Protein AF-A0AAF0JCG8-F1 (afdb_monomer_lite)

InterPro domains:
  IPR024420 TRAPP III complex, Trs85 [PF12739] (1-286)
  IPR024420 TRAPP III complex, Trs85 [PTHR12975] (1-771)

Radius of gyration: 55.93 Å; chains: 1; bounding box: 118×108×139 Å

Secondary structure (DSSP, 8-state):
-EEEETT-SSHHHHHHHHHHHHH-THHHHTTT---------EEEEEETT-TT--HHHHHHHHHHHHHHH-S-EEEEEE---SS--HHHHHHHHHHHTS--TT-------TT----HHHHHHHHHHHHHHIIIIIHHHHHHHHHHHHHHHHHHHHHHHHHHTTTTS-SS----------TT--BTTTTB--TTSHHHHHHHHHHHHHHTT-HHHHHHHHHHHHHHHHHTT-HHHHHHHHHHHHHHHHHSSS--TTHHHHHHHHHHHHHTSTTHHHHHHHHHHHHHHHHHHTT-HHHHHHHHHHHHTT--HHHHHHHHHHHHHHHHTSSS--HHHHHHHHHHHHHHHHHTT-HHHHHHHHHHHHHHHHHTT-HHHHHHHHHHHHHHHHHTT-HHHHHHHHHHHTTT----HHHHHHHHHHHHHHHHHS-TT--B--SS-SEEEEEEEEE-S--HHHHHHHHHTT-GGGTSS-SEEEETTSPEEEEEEEE--SSS-EEEEEEEEEEEETTS-B-TTSEEE-----EEEPTT-EEEEEEEEEE-S-EEEEEEEEEEEETTTEEEEEE-----PEE-SSHHHHHS-EE----TTEEEEES----EEEEESS---EEETTBEEEEEEEEEE-SSS-EEEEEEEEESTTEEES----EESSS-EEEPS-----SEEEEEEEE-TT-EEEEEEEEE--SSS-EEEEEEEEEE-TTS-EEEEEEEEEEEEE--EEEEEEEEE-SSSEEEEEEEEEE-SSS-EEEEEEEEEESSEEEE-----SEE-TT-EEEEEEEEEE---PPP-HHHHHHHHHTTTTT-------PPPEEEEEEEEEET---EEHHHHHHHHHHHHHHHHHHHTTTS-HHHHHHHS-SS-TTEEEEEEEEEETTS-EEEEEEEEEE-S-----HHHHHHHHHHHHS---TT-SSHHHHHHHHHHHHHHHTSTTT---------TTSSSSSSSSS--

Sequence (969 aa):
MLAVSGNHVDPMNAFAQLYETSCSRNVLERINCSNTDILRMYLVVHDEANPNSDRSRSEALLDEVRKTYGLQCALLAINSAQQTDATLLSILRSEWNKPDLREAPISEPDTCLLSSTDRANIELFLREFVVKSLVPFLEKNLQHLNEQTGTARRGLTGRLLGAGRKWFSNKPQPEQVSSSGYDRQRNSYPAQSLVTQTRRLADLAFHLRDYRLAAEMYEIVRRDYEQDQATVYYASATEMLCLTRSLSTNKDTHLFDLYTSACDNYLLAPTGRLYALRLTFLFSAIQTKLGCAGDVARAFLRAADFTDEILRATVLESAALAFLCMSQPCVRKSAATLLESAEQFDACGQKEFASRCYSLAGPYFERKAWPAIRDYVLLKLARHAQNSGQSEEALAYVVQLFYNSNRGESQDREVIKLLLEQYKYSDTTRCIELPSPIWKSERSQIINSRTPAWDNFLEKNDLADLRHTSAASISIQDTLTLSLYAENPLHVPISVSGLKLAFREEGGKALGDSMVSHDFATMLLGPREARIVEVSVRIMRCGLYRLAGLEFILEDGIAIEQSLLKPGPRLNMTKAHRTSPHYAVDETLLVQINEDLPRLEIEMIHATSEAFVGEALNLTMRIHNKGAAPARLVEILREPTNCILGSDTKEIGLQDHTLPAQYVPTAKLFYEAEIAQDQSIELEWTLSLLTPVDICVEWLFLYKCPQNRTLTSFAQHRVNVKPLLVGNIAYKPTQQLSYLALMTLENQSDENINIDGISLLSSQWRASTQAGSYKLDNHQSTNYAISIERAATPRDETIPMALAAIGPLLGQSWPAFEPAEITCYASRIHGQGAAMPLASYIASHGLLRAKWVEETYFFLPKSVRQRAFLFVESNEVDFLVAWSLSDGRKGRTLLYGAQIGLRSDHPAELAKLNSITDTPSTSRALYAATVLEKAQLAEQLSASPLANFGDCISVDVDVLINWVIGSAL

Structure (mmCIF, N/CA/C/O backbone):
data_AF-A0AAF0JCG8-F1
#
_entry.id   AF-A0AAF0JCG8-F1
#
loop_
_atom_site.group_PDB
_atom_site.id
_atom_site.type_symbol
_atom_site.label_atom_id
_atom_site.label_alt_id
_atom_site.label_comp_id
_atom_site.label_asym_id
_atom_site.label_entity_id
_atom_site.label_seq_id
_atom_site.pdbx_PDB_ins_code
_atom_site.Cartn_x
_atom_site.Cartn_y
_atom_site.Cartn_z
_atom_site.occupancy
_atom_site.B_iso_or_equiv
_atom_site.auth_seq_id
_atom_site.auth_comp_id
_atom_site.auth_asym_id
_atom_site.auth_atom_id
_atom_site.pdbx_PDB_model_num
ATOM 1 N N . MET A 1 1 ? 50.497 -11.137 -56.795 1.00 84.62 1 MET A N 1
ATOM 2 C CA . MET A 1 1 ? 51.640 -12.073 -56.822 1.00 84.62 1 MET A CA 1
ATOM 3 C C . MET A 1 1 ? 51.544 -12.846 -58.118 1.00 84.62 1 MET A C 1
ATOM 5 O O . MET A 1 1 ? 50.442 -13.255 -58.455 1.00 84.62 1 MET A O 1
ATOM 9 N N . LEU A 1 2 ? 52.639 -12.959 -58.860 1.00 90.31 2 LEU A N 1
ATOM 10 C CA . LEU A 1 2 ? 52.717 -13.690 -60.122 1.00 90.31 2 LEU A CA 1
ATOM 11 C C . LEU A 1 2 ? 53.623 -14.886 -59.846 1.00 90.31 2 LEU A C 1
ATOM 13 O O . LEU A 1 2 ? 54.777 -14.675 -59.489 1.00 90.31 2 LEU A O 1
ATOM 17 N N . ALA A 1 3 ? 53.094 -16.105 -59.904 1.00 91.00 3 ALA A N 1
ATOM 18 C CA . ALA A 1 3 ? 53.827 -17.308 -59.522 1.00 91.00 3 ALA A CA 1
ATOM 19 C C . ALA A 1 3 ? 53.991 -18.238 -60.724 1.00 91.00 3 ALA A C 1
ATOM 21 O O . ALA A 1 3 ? 53.014 -18.518 -61.415 1.00 91.00 3 ALA A O 1
ATOM 22 N N . VAL A 1 4 ? 55.213 -18.711 -60.965 1.00 92.00 4 VAL A N 1
ATOM 23 C CA . VAL A 1 4 ? 55.541 -19.646 -62.052 1.00 92.00 4 VAL A CA 1
ATOM 24 C C . VAL A 1 4 ? 56.417 -20.762 -61.492 1.00 92.00 4 VAL A C 1
ATOM 26 O O . VAL A 1 4 ? 57.310 -20.521 -60.680 1.00 92.00 4 VAL A O 1
ATOM 29 N N . SER A 1 5 ? 56.158 -21.998 -61.918 1.00 89.50 5 SER A N 1
ATOM 30 C CA . SER A 1 5 ? 56.993 -23.145 -61.554 1.00 89.50 5 SER A CA 1
ATOM 31 C C . SER A 1 5 ? 58.381 -23.037 -62.192 1.00 89.50 5 SER A C 1
ATOM 33 O O . SER A 1 5 ? 58.492 -22.752 -63.385 1.00 89.50 5 SER A O 1
ATOM 35 N N . GLY A 1 6 ? 59.438 -23.345 -61.436 1.00 86.50 6 GLY A N 1
ATOM 36 C CA . GLY A 1 6 ? 60.812 -23.418 -61.952 1.00 86.50 6 GLY A CA 1
ATOM 37 C C . GLY A 1 6 ? 61.014 -24.467 -63.057 1.00 86.50 6 GLY A C 1
ATOM 38 O O . GLY A 1 6 ? 61.963 -24.370 -63.833 1.00 86.50 6 GLY A O 1
ATOM 39 N N . ASN A 1 7 ? 60.087 -25.423 -63.179 1.00 86.06 7 ASN A N 1
ATOM 40 C CA . ASN A 1 7 ? 60.086 -26.464 -64.210 1.00 86.06 7 ASN A CA 1
ATOM 41 C C . ASN A 1 7 ? 59.303 -26.091 -65.476 1.00 86.06 7 ASN A C 1
ATOM 43 O O . ASN A 1 7 ? 59.189 -26.917 -66.384 1.00 86.06 7 ASN A O 1
ATOM 47 N N . HIS A 1 8 ? 58.743 -24.881 -65.556 1.00 88.06 8 HIS A N 1
ATOM 48 C CA . HIS A 1 8 ? 58.015 -24.443 -66.743 1.00 88.06 8 HIS A CA 1
ATOM 49 C C . HIS A 1 8 ? 58.930 -24.449 -67.982 1.00 88.06 8 HIS A C 1
ATOM 51 O O . HIS A 1 8 ? 60.113 -24.116 -67.895 1.00 88.06 8 HIS A O 1
ATOM 57 N N . VAL A 1 9 ? 58.388 -24.836 -69.145 1.00 87.19 9 VAL A N 1
ATOM 58 C CA . VAL A 1 9 ? 59.164 -24.958 -70.397 1.00 87.19 9 VAL A CA 1
ATOM 59 C C . VAL A 1 9 ? 59.725 -23.600 -70.833 1.00 87.19 9 VAL A C 1
ATOM 61 O O . VAL A 1 9 ? 60.867 -23.522 -71.274 1.00 87.19 9 VAL A O 1
ATOM 64 N N . ASP A 1 10 ? 58.942 -22.536 -70.638 1.00 90.69 10 ASP A N 1
ATOM 65 C CA . ASP A 1 10 ? 59.312 -21.145 -70.926 1.00 90.69 10 ASP A CA 1
ATOM 66 C C . ASP A 1 10 ? 58.845 -20.222 -69.778 1.00 90.69 10 ASP A C 1
ATOM 68 O O . ASP A 1 10 ? 57.733 -19.683 -69.811 1.00 90.69 10 ASP A O 1
ATOM 72 N N . PRO A 1 11 ? 59.600 -20.138 -68.670 1.00 89.94 11 PRO A N 1
ATOM 73 C CA . PRO A 1 11 ? 59.151 -19.448 -67.461 1.00 89.94 11 PRO A CA 1
ATOM 74 C C . PRO A 1 11 ? 59.097 -17.923 -67.631 1.00 89.94 11 PRO A C 1
ATOM 76 O O . PRO A 1 11 ? 58.240 -17.270 -67.037 1.00 89.94 11 PRO A O 1
ATOM 79 N N . MET A 1 12 ? 59.970 -17.346 -68.462 1.00 90.75 12 MET A N 1
ATOM 80 C CA . MET A 1 12 ? 60.038 -15.896 -68.670 1.00 90.75 12 MET A CA 1
ATOM 81 C C . MET A 1 12 ? 58.836 -15.372 -69.459 1.00 90.75 12 MET A C 1
ATOM 83 O O . MET A 1 12 ? 58.267 -14.344 -69.085 1.00 90.75 12 MET A O 1
ATOM 87 N N . ASN A 1 13 ? 58.395 -16.104 -70.485 1.00 92.56 13 ASN A N 1
ATOM 88 C CA . ASN A 1 13 ? 57.168 -15.791 -71.217 1.00 92.56 13 ASN A CA 1
ATOM 89 C C . ASN A 1 13 ? 55.915 -16.011 -70.353 1.00 92.56 13 ASN A C 1
ATOM 91 O O . ASN A 1 13 ? 54.997 -15.197 -70.384 1.00 92.56 13 ASN A O 1
ATOM 95 N N . ALA A 1 14 ? 55.897 -17.042 -69.500 1.00 91.06 14 ALA A N 1
ATOM 96 C CA . ALA A 1 14 ? 54.809 -17.236 -68.538 1.00 91.06 14 ALA A CA 1
ATOM 97 C C . ALA A 1 14 ? 54.686 -16.053 -67.559 1.00 91.06 14 ALA A C 1
ATOM 99 O O . ALA A 1 14 ? 53.585 -15.550 -67.327 1.00 91.06 14 ALA A O 1
ATOM 100 N N . PHE A 1 15 ? 55.807 -15.545 -67.032 1.00 92.62 15 PHE A N 1
ATOM 101 C CA . PHE A 1 15 ? 55.797 -14.319 -66.229 1.00 92.62 15 PHE A CA 1
ATOM 102 C C . PHE A 1 15 ? 55.319 -13.097 -67.026 1.00 92.62 15 PHE A C 1
ATOM 104 O O . PHE A 1 15 ? 54.568 -12.290 -66.475 1.00 92.62 15 PHE A O 1
ATOM 111 N N . ALA A 1 16 ? 55.691 -12.972 -68.305 1.00 89.69 16 ALA A N 1
ATOM 112 C CA . ALA A 1 16 ? 55.229 -11.886 -69.171 1.00 89.69 16 ALA A CA 1
ATOM 113 C C . ALA A 1 16 ? 53.705 -11.938 -69.400 1.00 89.69 16 ALA A C 1
ATOM 115 O O . ALA A 1 16 ? 53.021 -10.931 -69.221 1.00 89.69 16 ALA A O 1
ATOM 116 N N . GLN A 1 17 ? 53.143 -13.117 -69.675 1.00 88.62 17 GLN A N 1
ATOM 117 C CA . GLN A 1 17 ? 51.694 -13.312 -69.831 1.00 88.62 17 GLN A CA 1
ATOM 118 C C . GLN A 1 17 ? 50.925 -13.008 -68.537 1.00 88.62 17 GLN A C 1
ATOM 120 O O . GLN A 1 17 ? 49.883 -12.344 -68.553 1.00 88.62 17 GLN A O 1
ATOM 125 N N . LEU A 1 18 ? 51.449 -13.450 -67.388 1.00 87.00 18 LEU A N 1
ATOM 126 C CA . LEU A 1 18 ? 50.875 -13.125 -66.080 1.00 87.00 18 LEU A CA 1
ATOM 127 C C . LEU A 1 18 ? 50.944 -11.619 -65.790 1.00 87.00 18 LEU A C 1
ATOM 129 O O . LEU A 1 18 ? 50.001 -11.053 -65.231 1.00 87.00 18 LEU A O 1
ATOM 133 N N . TYR A 1 19 ? 52.027 -10.951 -66.194 1.00 86.12 19 TYR A N 1
ATOM 134 C CA . TYR A 1 19 ? 52.155 -9.501 -66.093 1.00 86.12 19 TYR A CA 1
ATOM 135 C C . TYR A 1 19 ? 51.105 -8.783 -66.951 1.00 86.12 19 TYR A C 1
ATOM 137 O O . TYR A 1 19 ? 50.384 -7.934 -66.426 1.00 86.12 19 TYR A O 1
ATOM 145 N N . GLU A 1 20 ? 50.943 -9.155 -68.221 1.00 84.31 20 GLU A N 1
ATOM 146 C CA . GLU A 1 20 ? 49.931 -8.584 -69.124 1.00 84.31 20 GLU A CA 1
ATOM 147 C C . GLU A 1 20 ? 48.503 -8.796 -68.608 1.00 84.31 20 GLU A C 1
ATOM 149 O O . GLU A 1 20 ? 47.684 -7.870 -68.600 1.00 84.31 20 GLU A O 1
ATOM 154 N N . THR A 1 21 ? 48.218 -9.984 -68.074 1.00 79.50 21 THR A N 1
ATOM 155 C CA . THR A 1 21 ? 46.930 -10.290 -67.438 1.00 79.50 21 THR A CA 1
ATOM 156 C C . THR A 1 21 ? 46.706 -9.405 -66.209 1.00 79.50 21 THR A C 1
ATOM 158 O O . THR A 1 21 ? 45.628 -8.840 -66.041 1.00 79.50 21 THR A O 1
ATOM 161 N N . SER A 1 22 ? 47.741 -9.188 -65.387 1.00 75.19 22 SER A N 1
ATOM 162 C CA . SER A 1 22 ? 47.672 -8.278 -64.231 1.00 75.19 22 SER A CA 1
ATOM 163 C C . SER A 1 22 ? 47.480 -6.803 -64.613 1.00 75.19 22 SER A C 1
ATOM 165 O O . SER A 1 22 ? 47.043 -6.000 -63.791 1.00 75.19 22 SER A O 1
ATOM 167 N N . CYS A 1 23 ? 47.827 -6.436 -65.849 1.00 71.00 23 CYS A N 1
ATOM 168 C CA . CYS A 1 23 ? 47.652 -5.101 -66.418 1.00 71.00 23 CYS A CA 1
ATOM 169 C C . CYS A 1 23 ? 46.311 -4.936 -67.159 1.00 71.00 23 CYS A C 1
ATOM 171 O O . CYS A 1 23 ? 45.946 -3.812 -67.511 1.00 71.00 23 CYS A O 1
ATOM 173 N N . SER A 1 24 ? 45.580 -6.027 -67.411 1.00 63.47 24 SER A N 1
ATOM 174 C CA . SER A 1 24 ? 44.350 -6.019 -68.208 1.00 63.47 24 SER A CA 1
ATOM 175 C C . SER A 1 24 ? 43.187 -5.330 -67.478 1.00 63.47 24 SER A C 1
ATOM 177 O O . SER A 1 24 ? 42.874 -5.629 -66.326 1.00 63.47 24 SER A O 1
ATOM 179 N N . ARG A 1 25 ? 42.517 -4.398 -68.176 1.00 53.06 25 ARG A N 1
ATOM 180 C CA . ARG A 1 25 ? 41.525 -3.449 -67.621 1.00 53.06 25 ARG A CA 1
ATOM 181 C C . ARG A 1 25 ? 40.260 -4.087 -67.020 1.00 53.06 25 ARG A C 1
ATOM 183 O O . ARG A 1 25 ? 39.688 -3.509 -66.100 1.00 53.06 25 ARG A O 1
ATOM 190 N N . ASN A 1 26 ? 39.864 -5.286 -67.454 1.00 52.28 26 ASN A N 1
ATOM 191 C CA . ASN A 1 26 ? 38.589 -5.917 -67.066 1.00 52.28 26 ASN A CA 1
ATOM 192 C C . ASN A 1 26 ? 38.453 -6.245 -65.563 1.00 52.28 26 ASN A C 1
ATOM 194 O O . ASN A 1 26 ? 37.343 -6.236 -65.035 1.00 52.28 26 ASN A O 1
ATOM 198 N N . VAL A 1 27 ? 39.553 -6.528 -64.854 1.00 49.69 27 VAL A N 1
ATOM 199 C CA . VAL A 1 27 ? 39.510 -6.880 -63.416 1.00 49.69 27 VAL A CA 1
ATOM 200 C C . VAL A 1 27 ? 39.351 -5.635 -62.531 1.00 49.69 27 VAL A C 1
ATOM 202 O O . VAL A 1 27 ? 38.716 -5.693 -61.480 1.00 49.69 27 VAL A O 1
ATOM 205 N N . LEU A 1 28 ? 39.890 -4.492 -62.966 1.00 49.78 28 LEU A N 1
ATOM 206 C CA . LEU A 1 28 ? 39.930 -3.242 -62.197 1.00 49.78 28 LEU A CA 1
ATOM 207 C C . LEU A 1 28 ? 38.803 -2.260 -62.575 1.00 49.78 28 LEU A C 1
ATOM 209 O O . LEU A 1 28 ? 38.430 -1.421 -61.753 1.00 49.78 28 LEU A O 1
ATOM 213 N N . GLU A 1 29 ? 38.208 -2.392 -63.770 1.00 47.06 29 GLU A N 1
ATOM 214 C CA . GLU A 1 29 ? 37.020 -1.629 -64.193 1.00 47.06 29 GLU A CA 1
ATOM 215 C C . GLU A 1 29 ? 35.788 -1.915 -63.326 1.00 47.06 29 GLU A C 1
ATOM 217 O O . GLU A 1 29 ? 35.037 -0.991 -63.025 1.00 47.06 29 GLU A O 1
ATOM 222 N N . ARG A 1 30 ? 35.622 -3.146 -62.815 1.00 46.59 30 ARG A N 1
ATOM 223 C CA . ARG A 1 30 ? 34.538 -3.477 -61.866 1.00 46.59 30 ARG A CA 1
ATOM 224 C C . ARG A 1 30 ? 34.586 -2.648 -60.570 1.00 46.59 30 ARG A C 1
ATOM 226 O O . ARG A 1 30 ? 33.592 -2.598 -59.855 1.00 46.59 30 ARG A O 1
ATOM 233 N N . ILE A 1 31 ? 35.722 -2.009 -60.265 1.00 46.91 31 ILE A N 1
ATOM 234 C CA . ILE A 1 31 ? 35.983 -1.286 -59.008 1.00 46.91 31 ILE A CA 1
ATOM 235 C C . ILE A 1 31 ? 36.258 0.216 -59.266 1.00 46.91 31 ILE A C 1
ATOM 237 O O . ILE A 1 31 ? 36.566 0.955 -58.338 1.00 46.91 31 ILE A O 1
ATOM 241 N N . ASN A 1 32 ? 36.138 0.719 -60.507 1.00 50.31 32 ASN A N 1
ATOM 242 C CA . ASN A 1 32 ? 36.470 2.114 -60.873 1.00 50.31 32 ASN A CA 1
ATOM 243 C C . ASN A 1 32 ? 37.879 2.574 -60.416 1.00 50.31 32 ASN A C 1
ATOM 245 O O . ASN A 1 32 ? 38.151 3.768 -60.268 1.00 50.31 32 ASN A O 1
ATOM 249 N N . CYS A 1 33 ? 38.806 1.634 -60.218 1.00 49.66 33 CYS A N 1
ATOM 250 C CA . CYS A 1 33 ? 40.173 1.905 -59.786 1.00 49.66 33 CYS A CA 1
ATOM 251 C C . CYS A 1 33 ? 41.087 1.998 -61.013 1.00 49.66 33 CYS A C 1
ATOM 253 O O . CYS A 1 33 ? 41.521 0.983 -61.547 1.00 49.66 33 CYS A O 1
ATOM 255 N N . SER A 1 34 ? 41.429 3.208 -61.465 1.00 52.50 34 SER A N 1
ATOM 256 C CA . SER A 1 34 ? 42.278 3.396 -62.657 1.00 52.50 34 SER A CA 1
ATOM 257 C C . SER A 1 34 ? 43.788 3.330 -62.384 1.00 52.50 34 SER A C 1
ATOM 259 O O . SER A 1 34 ? 44.570 3.775 -63.227 1.00 52.50 34 SER A O 1
ATOM 261 N N . ASN A 1 35 ? 44.226 2.901 -61.195 1.00 58.34 35 ASN A N 1
ATOM 262 C CA . ASN A 1 35 ? 45.650 2.919 -60.870 1.00 58.34 35 ASN A CA 1
ATOM 263 C C . ASN A 1 35 ? 46.344 1.638 -61.342 1.00 58.34 35 ASN A C 1
ATOM 265 O O . ASN A 1 35 ? 46.088 0.559 -60.817 1.00 58.34 35 ASN A O 1
ATOM 269 N N . THR A 1 36 ? 47.263 1.783 -62.292 1.00 59.44 36 THR A N 1
ATOM 270 C CA . THR A 1 36 ? 48.089 0.692 -62.830 1.00 59.44 36 THR A CA 1
ATOM 271 C C . THR A 1 36 ? 49.320 0.388 -61.968 1.00 59.44 36 THR A C 1
ATOM 273 O O . THR A 1 36 ? 49.993 -0.626 -62.186 1.00 59.44 36 THR A O 1
ATOM 276 N N . ASP A 1 37 ? 49.617 1.255 -60.992 1.00 70.19 37 ASP A N 1
ATOM 277 C CA . ASP A 1 37 ? 50.736 1.099 -60.064 1.00 70.19 37 ASP A CA 1
ATOM 278 C C . ASP A 1 37 ? 50.359 0.148 -58.917 1.00 70.19 37 ASP A C 1
ATOM 280 O O . ASP A 1 37 ? 49.801 0.543 -57.889 1.00 70.19 37 ASP A O 1
ATOM 284 N N . ILE A 1 38 ? 50.591 -1.142 -59.163 1.00 78.12 38 ILE A N 1
ATOM 285 C CA . ILE A 1 38 ? 50.288 -2.269 -58.278 1.00 78.12 38 ILE A CA 1
ATOM 286 C C . ILE A 1 38 ? 51.600 -2.997 -57.979 1.00 78.12 38 ILE A C 1
ATOM 288 O O . ILE A 1 38 ? 52.384 -3.271 -58.892 1.00 78.12 38 ILE A O 1
ATOM 292 N N . LEU A 1 39 ? 51.811 -3.358 -56.711 1.00 86.00 39 LEU A N 1
ATOM 293 C CA . LEU A 1 39 ? 52.961 -4.147 -56.279 1.00 86.00 39 LEU A CA 1
ATOM 294 C C . LEU A 1 39 ? 52.917 -5.557 -56.880 1.00 86.00 39 LEU A C 1
ATOM 296 O O . LEU A 1 39 ? 51.974 -6.319 -56.643 1.00 86.00 39 LEU A O 1
ATOM 300 N N . ARG A 1 40 ? 53.963 -5.931 -57.619 1.00 88.06 40 ARG A N 1
ATOM 301 C CA . ARG A 1 40 ? 54.070 -7.238 -58.274 1.00 88.06 40 ARG A CA 1
ATOM 302 C C . ARG A 1 40 ? 55.246 -8.015 -57.691 1.00 88.06 40 ARG A C 1
ATOM 304 O O . ARG A 1 40 ? 56.394 -7.713 -57.970 1.00 88.06 40 ARG A O 1
ATOM 311 N N . MET A 1 41 ? 54.930 -9.027 -56.885 1.00 91.19 41 MET A N 1
ATOM 312 C CA . MET A 1 41 ? 55.895 -10.025 -56.413 1.00 91.19 41 MET A CA 1
ATOM 313 C C . MET A 1 41 ? 55.952 -11.189 -57.403 1.00 91.19 41 MET A C 1
ATOM 315 O O . MET A 1 41 ? 54.918 -11.832 -57.616 1.00 91.19 41 MET A O 1
ATOM 319 N N . TYR A 1 42 ? 57.132 -11.435 -57.973 1.00 92.94 42 TYR A N 1
ATOM 320 C CA . TYR A 1 42 ? 57.422 -12.545 -58.882 1.00 92.94 42 TYR A CA 1
ATOM 321 C C . TYR A 1 42 ? 57.945 -13.738 -58.082 1.00 92.94 42 TYR A C 1
ATOM 323 O O . TYR A 1 42 ? 59.031 -13.697 -57.509 1.00 92.94 42 TYR A O 1
ATOM 331 N N . LEU A 1 43 ? 57.158 -14.801 -58.013 1.00 94.38 43 LEU A N 1
ATOM 332 C CA . LEU A 1 43 ? 57.466 -15.979 -57.220 1.00 94.38 43 LEU A CA 1
ATOM 333 C C . LEU A 1 43 ? 57.862 -17.130 -58.143 1.00 94.38 43 LEU A C 1
ATOM 335 O O . LEU A 1 43 ? 57.040 -17.623 -58.913 1.00 94.38 43 LEU A O 1
ATOM 339 N N . VAL A 1 44 ? 59.112 -17.569 -58.050 1.00 93.62 44 VAL A N 1
ATOM 340 C CA . VAL A 1 44 ? 59.539 -18.841 -58.631 1.00 93.62 44 VAL A CA 1
ATOM 341 C C . VAL A 1 44 ? 59.205 -19.927 -57.617 1.00 93.62 44 VAL A C 1
ATOM 343 O O . VAL A 1 44 ? 59.644 -19.859 -56.472 1.00 93.62 44 VAL A O 1
ATOM 346 N N . VAL A 1 45 ? 58.405 -20.911 -58.013 1.00 92.62 45 VAL A N 1
ATOM 347 C CA . VAL A 1 45 ? 58.025 -22.028 -57.140 1.00 92.62 45 VAL A CA 1
ATOM 348 C C . VAL A 1 45 ? 58.831 -23.257 -57.535 1.00 92.62 45 VAL A C 1
ATOM 350 O O . VAL A 1 45 ? 58.743 -23.715 -58.677 1.00 92.62 45 VAL A O 1
ATOM 353 N N . HIS A 1 46 ? 59.623 -23.778 -56.604 1.00 91.50 46 HIS A N 1
ATOM 354 C CA . HIS A 1 46 ? 60.386 -25.007 -56.785 1.00 91.50 46 HIS A CA 1
ATOM 355 C C . HIS A 1 46 ? 59.686 -26.158 -56.068 1.00 91.50 46 HIS A C 1
ATOM 357 O O . HIS A 1 46 ? 59.346 -26.047 -54.894 1.00 91.50 46 HIS A O 1
ATOM 363 N N . ASP A 1 47 ? 59.449 -27.240 -56.799 1.00 89.25 47 ASP A N 1
ATOM 364 C CA . ASP A 1 47 ? 58.807 -28.447 -56.292 1.00 89.25 47 ASP A CA 1
ATOM 365 C C . ASP A 1 47 ? 59.888 -29.486 -55.973 1.00 89.25 47 ASP A C 1
ATOM 367 O O . ASP A 1 47 ? 60.456 -30.082 -56.892 1.00 89.25 47 ASP A O 1
ATOM 371 N N . GLU A 1 48 ? 60.189 -29.666 -54.686 1.00 87.62 48 GLU A N 1
ATOM 372 C CA . GLU A 1 48 ? 61.238 -30.573 -54.188 1.00 87.62 48 GLU A CA 1
ATOM 373 C C . GLU A 1 48 ? 60.852 -32.056 -54.368 1.00 87.62 48 GLU A C 1
ATOM 375 O O . GLU A 1 48 ? 61.722 -32.922 -54.430 1.00 87.62 48 GLU A O 1
ATOM 380 N N . ALA A 1 49 ? 59.557 -32.370 -54.508 1.00 82.88 49 ALA A N 1
ATOM 381 C CA . ALA A 1 49 ? 59.086 -33.737 -54.738 1.00 82.88 49 ALA A CA 1
ATOM 382 C C . ALA A 1 49 ? 59.186 -34.175 -56.209 1.00 82.88 49 ALA A C 1
ATOM 384 O O . ALA A 1 49 ? 59.069 -35.366 -56.511 1.00 82.88 49 ALA A O 1
ATOM 385 N N . ASN A 1 50 ? 59.368 -33.235 -57.142 1.00 82.19 50 ASN A N 1
ATOM 386 C CA . ASN A 1 50 ? 59.404 -33.535 -58.567 1.00 82.19 50 ASN A CA 1
ATOM 387 C C . ASN A 1 50 ? 60.815 -33.984 -58.992 1.00 82.19 50 ASN A C 1
ATOM 389 O O . ASN A 1 50 ? 61.724 -33.160 -59.020 1.00 82.19 50 ASN A O 1
ATOM 393 N N . PRO A 1 51 ? 61.020 -35.241 -59.425 1.00 72.56 51 PRO A N 1
ATOM 394 C CA . PRO A 1 51 ? 62.352 -35.757 -59.757 1.00 72.56 51 PRO A CA 1
ATOM 395 C C . PRO A 1 51 ? 62.989 -35.093 -60.989 1.00 72.56 51 PRO A C 1
ATOM 397 O O . PRO A 1 51 ? 64.189 -35.231 -61.204 1.00 72.56 51 PRO A O 1
ATOM 400 N N . ASN A 1 52 ? 62.201 -34.377 -61.801 1.00 75.44 52 ASN A N 1
ATOM 401 C CA . ASN A 1 52 ? 62.684 -33.613 -62.953 1.00 75.44 52 ASN A CA 1
ATOM 402 C C . ASN A 1 52 ? 62.987 -32.140 -62.607 1.00 75.44 52 ASN A C 1
ATOM 404 O O . ASN A 1 52 ? 63.289 -31.361 -63.515 1.00 75.44 52 ASN A O 1
ATOM 408 N N . SER A 1 53 ? 62.853 -31.729 -61.337 1.00 76.94 53 SER A N 1
ATOM 409 C CA . SER A 1 53 ? 63.198 -30.380 -60.886 1.00 76.94 53 SER A CA 1
ATOM 410 C C . SER A 1 53 ? 64.679 -30.276 -60.521 1.00 76.94 53 SER A C 1
ATOM 412 O O . SER A 1 53 ? 65.224 -31.092 -59.786 1.00 76.94 53 SER A O 1
ATOM 414 N N . ASP A 1 54 ? 65.353 -29.257 -61.057 1.00 82.25 54 ASP A N 1
ATOM 415 C CA . ASP A 1 54 ? 66.708 -28.889 -60.639 1.00 82.25 54 ASP A CA 1
ATOM 416 C C . ASP A 1 54 ? 66.640 -27.560 -59.886 1.00 82.25 54 ASP A C 1
ATOM 418 O O . ASP A 1 54 ? 66.186 -26.528 -60.405 1.00 82.25 54 ASP A O 1
ATOM 422 N N . ARG A 1 55 ? 67.085 -27.589 -58.631 1.00 86.19 55 ARG A N 1
ATOM 423 C CA . ARG A 1 55 ? 67.137 -26.413 -57.767 1.00 86.19 55 ARG A CA 1
ATOM 424 C C . ARG A 1 55 ? 68.084 -25.350 -58.316 1.00 86.19 55 ARG A C 1
ATOM 426 O O . ARG A 1 55 ? 67.725 -24.175 -58.322 1.00 86.19 55 ARG A O 1
ATOM 433 N N . SER A 1 56 ? 69.217 -25.756 -58.886 1.00 86.38 56 SER A N 1
ATOM 434 C CA . SER A 1 56 ? 70.210 -24.856 -59.491 1.00 86.38 56 SER A CA 1
ATOM 435 C C . SER A 1 56 ? 69.611 -24.088 -60.672 1.00 86.38 56 SER A C 1
ATOM 437 O O . SER A 1 56 ? 69.851 -22.893 -60.845 1.00 86.38 56 SER A O 1
ATOM 439 N N . ARG A 1 57 ? 68.754 -24.753 -61.462 1.00 87.88 57 ARG A N 1
ATOM 440 C CA . ARG A 1 57 ? 67.990 -24.127 -62.552 1.00 87.88 57 ARG A CA 1
ATOM 441 C C . ARG A 1 57 ? 66.964 -23.121 -62.028 1.00 87.88 57 ARG A C 1
ATOM 443 O O . ARG A 1 57 ? 66.786 -22.068 -62.633 1.00 87.88 57 ARG A O 1
ATOM 450 N N . SER A 1 58 ? 66.304 -23.426 -60.913 1.00 90.75 58 SER A N 1
ATOM 451 C CA . SER A 1 58 ? 65.323 -22.527 -60.287 1.00 90.75 58 SER A CA 1
ATOM 452 C C . SER A 1 58 ? 65.992 -21.289 -59.668 1.00 90.75 58 SER A C 1
ATOM 454 O O . SER A 1 58 ? 65.446 -20.190 -59.745 1.00 90.75 58 SER A O 1
ATOM 456 N N . GLU A 1 59 ? 67.198 -21.445 -59.115 1.00 91.06 59 GLU A N 1
ATOM 457 C CA . GLU A 1 59 ? 68.042 -20.348 -58.624 1.00 91.06 59 GLU A CA 1
ATOM 458 C C . GLU A 1 59 ? 68.568 -19.476 -59.779 1.00 91.06 59 GLU A C 1
ATOM 460 O O . GLU A 1 59 ? 68.466 -18.251 -59.718 1.00 91.06 59 GLU A O 1
ATOM 465 N N . ALA A 1 60 ? 69.023 -20.086 -60.880 1.00 91.12 60 ALA A N 1
ATOM 466 C CA . ALA A 1 60 ? 69.420 -19.357 -62.087 1.00 91.12 60 ALA A CA 1
ATOM 467 C C . ALA A 1 60 ? 68.245 -18.583 -62.714 1.00 91.12 60 ALA A C 1
ATOM 469 O O . ALA A 1 60 ? 68.403 -17.426 -63.109 1.00 91.12 60 ALA A O 1
ATOM 470 N N . LEU A 1 61 ? 67.052 -19.190 -62.749 1.00 91.50 61 LEU A N 1
ATOM 471 C CA . LEU A 1 61 ? 65.824 -18.528 -63.187 1.00 91.50 61 LEU A CA 1
ATOM 472 C C . LEU A 1 61 ? 65.463 -17.354 -62.270 1.00 91.50 61 LEU A C 1
ATOM 474 O O . LEU A 1 61 ? 65.068 -16.302 -62.763 1.00 91.50 61 LEU A O 1
ATOM 478 N N . LEU A 1 62 ? 65.612 -17.497 -60.949 1.00 93.06 62 LEU A N 1
ATOM 479 C CA . LEU A 1 62 ? 65.393 -16.387 -60.023 1.00 93.06 62 LEU A CA 1
ATOM 480 C C . LEU A 1 62 ? 66.328 -15.214 -60.336 1.00 93.06 62 LEU A C 1
ATOM 482 O O . LEU A 1 62 ? 65.876 -14.072 -60.338 1.00 93.06 62 LEU A O 1
ATOM 486 N N . ASP A 1 63 ? 67.606 -15.471 -60.618 1.00 92.75 63 ASP A N 1
ATOM 487 C CA . ASP A 1 63 ? 68.555 -14.416 -60.981 1.00 92.75 63 ASP A CA 1
ATOM 488 C C . ASP A 1 63 ? 68.214 -13.752 -62.324 1.00 92.75 63 ASP A C 1
ATOM 490 O O . ASP A 1 63 ? 68.401 -12.542 -62.480 1.00 92.75 63 ASP A O 1
ATOM 494 N N . GLU A 1 64 ? 67.670 -14.502 -63.283 1.00 92.69 64 GLU A N 1
ATOM 495 C CA . GLU A 1 64 ? 67.156 -13.957 -64.544 1.00 92.69 64 GLU A CA 1
ATOM 496 C C . GLU A 1 64 ? 65.902 -13.092 -64.329 1.00 92.69 64 GLU A C 1
ATOM 498 O O . GLU A 1 64 ? 65.841 -11.950 -64.794 1.00 92.69 64 GLU A O 1
ATOM 503 N N . VAL A 1 65 ? 64.934 -13.581 -63.548 1.00 92.06 65 VAL A N 1
ATOM 504 C CA . VAL A 1 65 ? 63.733 -12.833 -63.143 1.00 92.06 65 VAL A CA 1
ATOM 505 C C . VAL A 1 65 ? 64.129 -11.564 -62.390 1.00 92.06 65 VAL A C 1
ATOM 507 O O . VAL A 1 65 ? 63.574 -10.498 -62.649 1.00 92.06 65 VAL A O 1
ATOM 510 N N . ARG A 1 66 ? 65.132 -11.642 -61.509 1.00 92.56 66 ARG A N 1
ATOM 511 C CA . ARG A 1 66 ? 65.655 -10.502 -60.750 1.00 92.56 66 ARG A CA 1
ATOM 512 C C . ARG A 1 66 ? 66.268 -9.436 -61.652 1.00 92.56 66 ARG A C 1
ATOM 514 O O . ARG A 1 66 ? 66.070 -8.248 -61.401 1.00 92.56 66 ARG A O 1
ATOM 521 N N . LYS A 1 67 ? 66.995 -9.840 -62.699 1.00 91.94 67 LYS A N 1
ATOM 522 C CA . LYS A 1 67 ? 67.572 -8.917 -63.692 1.00 91.94 67 LYS A CA 1
ATOM 523 C C . LYS A 1 67 ? 66.493 -8.248 -64.543 1.00 91.94 67 LYS A C 1
ATOM 525 O O . LYS A 1 67 ? 66.603 -7.058 -64.814 1.00 91.94 67 LYS A O 1
ATOM 530 N N . THR A 1 68 ? 65.460 -8.992 -64.931 1.00 91.06 68 THR A N 1
ATOM 531 C CA . THR A 1 68 ? 64.407 -8.506 -65.839 1.00 91.06 68 THR A CA 1
ATOM 532 C C . THR A 1 68 ? 63.337 -7.674 -65.130 1.00 91.06 68 THR A C 1
ATOM 534 O O . THR A 1 68 ? 62.957 -6.611 -65.614 1.00 91.06 68 THR A O 1
ATOM 537 N N . TYR A 1 69 ? 62.850 -8.137 -63.977 1.00 87.38 69 TYR A N 1
ATOM 538 C CA . TYR A 1 69 ? 61.686 -7.573 -63.283 1.00 87.38 69 TYR A CA 1
ATOM 539 C C . TYR A 1 69 ? 62.033 -6.868 -61.961 1.00 87.38 69 TYR A C 1
ATOM 541 O O . TYR A 1 69 ? 61.168 -6.252 -61.335 1.00 87.38 69 TYR A O 1
ATOM 549 N N . GLY A 1 70 ? 63.299 -6.916 -61.544 1.00 86.88 70 GLY A N 1
ATOM 550 C CA . GLY A 1 70 ? 63.809 -6.226 -60.365 1.00 86.88 70 GLY A CA 1
ATOM 551 C C . GLY A 1 70 ? 63.800 -7.066 -59.085 1.00 86.88 70 GLY A C 1
ATOM 552 O O . GLY A 1 70 ? 63.618 -8.281 -59.076 1.00 86.88 70 GLY A O 1
ATOM 553 N N . LEU A 1 71 ? 64.025 -6.391 -57.956 1.00 84.94 71 LEU A N 1
ATOM 554 C CA . LEU A 1 71 ? 64.304 -7.028 -56.660 1.00 84.94 71 LEU A CA 1
ATOM 555 C C . LEU A 1 71 ? 63.084 -7.692 -55.997 1.00 84.94 71 LEU A C 1
ATOM 557 O O . LEU A 1 71 ? 63.242 -8.389 -54.998 1.00 84.94 71 LEU A O 1
ATOM 561 N N . GLN A 1 72 ? 61.876 -7.487 -56.526 1.00 89.12 72 GLN A N 1
ATOM 562 C CA . GLN A 1 72 ? 60.631 -8.046 -55.988 1.00 89.12 72 GLN A CA 1
ATOM 563 C C . GLN A 1 72 ? 60.391 -9.460 -56.515 1.00 89.12 72 GLN A C 1
ATOM 565 O O . GLN A 1 72 ? 59.379 -9.750 -57.156 1.00 89.12 72 GLN A O 1
ATOM 570 N N . CYS A 1 73 ? 61.355 -10.334 -56.254 1.00 92.44 73 CYS A N 1
ATOM 571 C CA . CYS A 1 73 ? 61.295 -11.731 -56.631 1.00 92.44 73 CYS A CA 1
ATOM 572 C C . CYS A 1 73 ? 61.793 -12.636 -55.505 1.00 92.44 73 CYS A C 1
ATOM 574 O O . CYS A 1 73 ? 62.673 -12.260 -54.727 1.00 92.44 73 CYS A O 1
ATOM 576 N N . ALA A 1 74 ? 61.232 -13.838 -55.425 1.00 92.38 74 ALA A N 1
ATOM 577 C CA . ALA A 1 74 ? 61.637 -14.849 -54.460 1.00 92.38 74 ALA A CA 1
ATOM 578 C C . ALA A 1 74 ? 61.537 -16.250 -55.063 1.00 92.38 74 ALA A C 1
ATOM 580 O O . ALA A 1 74 ? 60.725 -16.493 -55.957 1.00 92.38 74 ALA A O 1
ATOM 581 N N . LEU A 1 75 ? 62.352 -17.162 -54.540 1.00 92.69 75 LEU A N 1
ATOM 582 C CA . LEU A 1 75 ? 62.242 -18.594 -54.780 1.00 92.69 75 LEU A CA 1
ATOM 583 C C . LEU A 1 75 ? 61.596 -19.230 -53.550 1.00 92.69 75 LEU A C 1
ATOM 585 O O . LEU A 1 75 ? 62.101 -19.070 -52.440 1.00 92.69 75 LEU A O 1
ATOM 589 N N . LEU A 1 76 ? 60.490 -19.938 -53.750 1.00 93.19 76 LEU A N 1
ATOM 590 C CA . LEU A 1 76 ? 59.803 -20.684 -52.705 1.00 93.19 76 LEU A CA 1
ATOM 591 C C . LEU A 1 76 ? 59.869 -22.173 -53.035 1.00 93.19 76 LEU A C 1
ATOM 593 O O . LEU A 1 76 ? 59.248 -22.624 -53.996 1.00 93.19 76 LEU A O 1
ATOM 597 N N . ALA A 1 77 ? 60.634 -22.912 -52.238 1.00 89.88 77 ALA A N 1
ATOM 598 C CA . ALA A 1 77 ? 60.667 -24.366 -52.290 1.00 89.88 77 ALA A CA 1
ATOM 599 C C . ALA A 1 77 ? 59.492 -24.935 -51.484 1.00 89.88 77 ALA A C 1
ATOM 601 O O . ALA A 1 77 ? 59.269 -24.526 -50.341 1.00 89.88 77 ALA A O 1
ATOM 602 N N . ILE A 1 78 ? 58.741 -25.843 -52.098 1.00 88.75 78 ILE A N 1
ATOM 603 C CA . ILE A 1 78 ? 57.595 -26.538 -51.511 1.00 88.75 78 ILE A CA 1
ATOM 604 C C . ILE A 1 78 ? 57.690 -28.038 -51.806 1.00 88.75 78 ILE A C 1
ATOM 606 O O . ILE A 1 78 ? 58.430 -28.448 -52.698 1.00 88.75 78 ILE A O 1
ATOM 610 N N . ASN A 1 79 ? 56.894 -28.834 -51.091 1.00 88.69 79 ASN A N 1
ATOM 611 C CA . ASN A 1 79 ? 56.802 -30.288 -51.226 1.00 88.69 79 ASN A CA 1
ATOM 612 C C . ASN A 1 79 ? 58.068 -31.053 -50.793 1.00 88.69 79 ASN A C 1
ATOM 614 O O . ASN A 1 79 ? 58.476 -32.007 -51.449 1.00 88.69 79 ASN A O 1
ATOM 618 N N . SER A 1 80 ? 58.707 -30.654 -49.691 1.00 87.38 80 SER A N 1
ATOM 619 C CA . SER A 1 80 ? 59.923 -31.317 -49.192 1.00 87.38 80 SER A CA 1
ATOM 620 C C . SER A 1 80 ? 59.665 -32.550 -48.312 1.00 87.38 80 SER A C 1
ATOM 622 O O . SER A 1 80 ? 60.616 -33.206 -47.879 1.00 87.38 80 SER A O 1
ATOM 624 N N . ALA A 1 81 ? 58.406 -32.885 -48.001 1.00 85.25 81 ALA A N 1
ATOM 625 C CA . ALA A 1 81 ? 58.087 -34.053 -47.183 1.00 85.25 81 ALA A CA 1
ATOM 626 C C . ALA A 1 81 ? 58.178 -35.365 -47.978 1.00 85.25 81 ALA A C 1
ATOM 628 O O . ALA A 1 81 ? 57.798 -35.446 -49.141 1.00 85.25 81 ALA A O 1
ATOM 629 N N . GLN A 1 82 ? 58.608 -36.437 -47.309 1.00 80.38 82 GLN A N 1
ATOM 630 C CA . GLN A 1 82 ? 58.625 -37.786 -47.895 1.00 80.38 82 GLN A CA 1
ATOM 631 C C . GLN A 1 82 ? 57.236 -38.443 -47.920 1.00 80.38 82 GLN A C 1
ATOM 633 O O . GLN A 1 82 ? 56.986 -39.336 -48.726 1.00 80.38 82 GLN A O 1
ATOM 638 N N . GLN A 1 83 ? 56.347 -38.035 -47.011 1.00 80.81 83 GLN A N 1
ATOM 639 C CA . GLN A 1 83 ? 54.972 -38.514 -46.892 1.00 80.81 83 GLN A CA 1
ATOM 640 C C . GLN A 1 83 ? 54.057 -37.348 -46.529 1.00 80.81 83 GLN A C 1
ATOM 642 O O . GLN A 1 83 ? 54.490 -36.345 -45.964 1.00 80.81 83 GLN A O 1
ATOM 647 N N . THR A 1 84 ? 52.780 -37.500 -46.844 1.00 78.75 84 THR A N 1
ATOM 648 C CA . THR A 1 84 ? 51.753 -36.494 -46.612 1.00 78.75 84 THR A CA 1
ATOM 649 C C . THR A 1 84 ? 51.481 -36.280 -45.118 1.00 78.75 84 THR A C 1
ATOM 651 O O . THR A 1 84 ? 51.093 -37.211 -44.413 1.00 78.75 84 THR A O 1
ATOM 654 N N . ASP A 1 85 ? 51.623 -35.043 -44.634 1.00 80.88 85 ASP A N 1
ATOM 655 C CA . ASP A 1 85 ? 51.261 -34.667 -43.262 1.00 80.88 85 ASP A CA 1
ATOM 656 C C . ASP A 1 85 ? 49.756 -34.353 -43.161 1.00 80.88 85 ASP A C 1
ATOM 658 O O . ASP A 1 85 ? 49.262 -33.355 -43.700 1.00 80.88 85 ASP A O 1
ATOM 662 N N . ALA A 1 86 ? 49.017 -35.199 -42.435 1.00 79.50 86 ALA A N 1
ATOM 663 C CA . ALA A 1 86 ? 47.572 -35.068 -42.240 1.00 79.50 86 ALA A CA 1
ATOM 664 C C . ALA A 1 86 ? 47.163 -33.737 -41.580 1.00 79.50 86 ALA A C 1
ATOM 666 O O . ALA A 1 86 ? 46.093 -33.198 -41.875 1.00 79.50 86 ALA A O 1
ATOM 667 N N . THR A 1 87 ? 48.013 -33.176 -40.715 1.00 82.75 87 THR A N 1
ATOM 668 C CA . THR A 1 87 ? 47.734 -31.916 -40.014 1.00 82.75 87 THR A CA 1
ATOM 669 C C . THR A 1 87 ? 47.801 -30.745 -40.986 1.00 82.75 87 THR A C 1
ATOM 671 O O . THR A 1 87 ? 46.879 -29.929 -41.040 1.00 82.75 87 THR A O 1
ATOM 674 N N . LEU A 1 88 ? 48.853 -30.679 -41.805 1.00 80.56 88 LEU A N 1
ATOM 675 C CA . LEU A 1 88 ? 49.024 -29.620 -42.802 1.00 80.56 88 LEU A CA 1
ATOM 676 C C . LEU A 1 88 ? 47.972 -29.706 -43.911 1.00 80.56 88 LEU A C 1
ATOM 678 O O . LEU A 1 88 ? 47.416 -28.677 -44.298 1.00 80.56 88 LEU A O 1
ATOM 682 N N . LEU A 1 89 ? 47.615 -30.918 -44.348 1.00 80.81 89 LEU A N 1
ATOM 683 C CA . LEU A 1 89 ? 46.500 -31.116 -45.275 1.00 80.81 89 LEU A CA 1
ATOM 684 C C . LEU A 1 89 ? 45.166 -30.614 -44.716 1.00 80.81 89 LEU A C 1
ATOM 686 O O . LEU A 1 89 ? 44.387 -30.013 -45.454 1.00 80.81 89 LEU A O 1
ATOM 690 N N . SER A 1 90 ? 44.883 -30.841 -43.429 1.00 81.38 90 SER A N 1
ATOM 691 C CA . SER A 1 90 ? 43.633 -30.372 -42.818 1.00 81.38 90 SER A CA 1
ATOM 692 C C . SER A 1 90 ? 43.537 -28.842 -42.803 1.00 81.38 90 SER A C 1
ATOM 694 O O . SER A 1 90 ? 42.489 -28.285 -43.132 1.00 81.38 90 SER A O 1
ATOM 696 N N . ILE A 1 91 ? 44.653 -28.162 -42.512 1.00 81.06 91 ILE A N 1
ATOM 697 C CA . ILE A 1 91 ? 44.751 -26.699 -42.540 1.00 81.06 91 ILE A CA 1
ATOM 698 C C . ILE A 1 91 ? 44.534 -26.198 -43.970 1.00 81.06 91 ILE A C 1
ATOM 700 O O . ILE A 1 91 ? 43.684 -25.336 -44.188 1.00 81.06 91 ILE A O 1
ATOM 704 N N . LEU A 1 92 ? 45.230 -26.780 -44.951 1.00 77.56 92 LEU A N 1
ATOM 705 C CA . LEU A 1 92 ? 45.067 -26.424 -46.360 1.00 77.56 92 LEU A CA 1
ATOM 706 C C . LEU A 1 92 ? 43.626 -26.610 -46.839 1.00 77.56 92 LEU A C 1
ATOM 708 O O . LEU A 1 92 ? 43.071 -25.689 -47.425 1.00 77.56 92 LEU A O 1
ATOM 712 N N . ARG A 1 93 ? 42.992 -27.752 -46.544 1.00 78.62 93 ARG A N 1
ATOM 713 C CA . ARG A 1 93 ? 41.586 -28.010 -46.897 1.00 78.62 93 ARG A CA 1
ATOM 714 C C . ARG A 1 93 ? 40.641 -26.996 -46.254 1.00 78.62 93 ARG A C 1
ATOM 716 O O . ARG A 1 93 ? 39.713 -26.533 -46.908 1.00 78.62 93 ARG A O 1
ATOM 723 N N . SER A 1 94 ? 40.882 -26.615 -44.998 1.00 81.00 94 SER A N 1
ATOM 724 C CA . SER A 1 94 ? 40.056 -25.613 -44.313 1.00 81.00 94 SER A CA 1
ATOM 725 C C . SER A 1 94 ? 40.128 -24.231 -44.970 1.00 81.00 94 SER A C 1
ATOM 727 O O . SER A 1 94 ? 39.117 -23.538 -45.042 1.00 81.00 94 SER A O 1
ATOM 729 N N . GLU A 1 95 ? 41.296 -23.847 -45.490 1.00 75.25 95 GLU A N 1
ATOM 730 C CA . GLU A 1 95 ? 41.479 -22.597 -46.231 1.00 75.25 95 GLU A CA 1
ATOM 731 C C . GLU A 1 95 ? 40.940 -22.700 -47.665 1.00 75.25 95 GLU A C 1
ATOM 733 O O . GLU A 1 95 ? 40.312 -21.761 -48.146 1.00 75.25 95 GLU A O 1
ATOM 738 N N . TRP A 1 96 ? 41.114 -23.851 -48.322 1.00 73.69 96 TRP A N 1
ATOM 739 C CA . TRP A 1 96 ? 40.642 -24.122 -49.686 1.00 73.69 96 TRP A CA 1
ATOM 740 C C . TRP A 1 96 ? 39.111 -24.164 -49.793 1.00 73.69 96 TRP A C 1
ATOM 742 O O . TRP A 1 96 ? 38.549 -23.795 -50.818 1.00 73.69 96 TRP A O 1
ATOM 752 N N . ASN A 1 97 ? 38.431 -24.568 -48.715 1.00 72.31 97 ASN A N 1
ATOM 753 C CA . ASN A 1 97 ? 36.970 -24.608 -48.631 1.00 72.31 97 ASN A CA 1
ATOM 754 C C . ASN A 1 97 ? 36.330 -23.235 -48.356 1.00 72.31 97 ASN A C 1
ATOM 756 O O . ASN A 1 97 ? 35.101 -23.127 -48.335 1.00 72.31 97 ASN A O 1
ATOM 760 N N . LYS A 1 98 ? 37.121 -22.179 -48.118 1.00 76.38 98 LYS A N 1
ATOM 761 C CA . LYS A 1 98 ? 36.580 -20.819 -47.999 1.00 76.38 98 LYS A CA 1
ATOM 762 C C . LYS A 1 98 ? 36.177 -20.312 -49.390 1.00 76.38 98 LYS A C 1
ATOM 764 O O . LYS A 1 98 ? 36.904 -20.555 -50.349 1.00 76.38 98 LYS A O 1
ATOM 769 N N . PRO A 1 99 ? 35.048 -19.592 -49.527 1.00 63.91 99 PRO A N 1
ATOM 770 C CA . PRO A 1 99 ? 34.614 -19.072 -50.820 1.00 63.91 99 PRO A CA 1
ATOM 771 C C . PRO A 1 99 ? 35.674 -18.125 -51.405 1.00 63.91 99 PRO A C 1
ATOM 773 O O . PRO A 1 99 ? 35.929 -17.053 -50.852 1.00 63.91 99 PRO A O 1
ATOM 776 N N . ASP A 1 100 ? 36.293 -18.519 -52.522 1.00 60.72 100 ASP A N 1
ATOM 777 C CA . ASP A 1 100 ? 37.237 -17.672 -53.250 1.00 60.72 100 ASP A CA 1
ATOM 778 C C . ASP A 1 100 ? 36.469 -16.693 -54.146 1.00 60.72 100 ASP A C 1
ATOM 780 O O . ASP A 1 100 ? 35.905 -17.064 -55.175 1.00 60.72 100 ASP A O 1
ATOM 784 N N . LEU A 1 101 ? 36.486 -15.413 -53.772 1.00 55.94 101 LEU A N 1
ATOM 785 C CA . LEU A 1 101 ? 35.860 -14.314 -54.519 1.00 55.94 101 LEU A CA 1
ATOM 786 C C . LEU A 1 101 ? 36.454 -14.105 -55.929 1.00 55.94 101 LEU A C 1
ATOM 788 O O . LEU A 1 101 ? 35.977 -13.248 -56.671 1.00 55.94 101 LEU A O 1
ATOM 792 N N . ARG A 1 102 ? 37.516 -14.840 -56.286 1.00 57.12 102 ARG A N 1
ATOM 793 C CA . ARG A 1 102 ? 38.210 -14.783 -57.582 1.00 57.12 102 ARG A CA 1
ATOM 794 C C . ARG A 1 102 ? 37.784 -15.886 -58.558 1.00 57.12 102 ARG A C 1
ATOM 796 O O . ARG A 1 102 ? 38.320 -15.909 -59.661 1.00 57.12 102 ARG A O 1
ATOM 803 N N . GLU A 1 103 ? 36.872 -16.782 -58.161 1.00 59.47 103 GLU A N 1
ATOM 804 C CA . GLU A 1 103 ? 36.358 -17.889 -58.995 1.00 59.47 103 GLU A CA 1
ATOM 805 C C . GLU A 1 103 ? 37.470 -18.785 -59.594 1.00 59.47 103 GLU A C 1
ATOM 807 O O . GLU A 1 103 ? 37.377 -19.251 -60.729 1.00 59.47 103 GLU A O 1
ATOM 812 N N . ALA A 1 104 ? 38.560 -19.020 -58.852 1.00 56.34 104 ALA A N 1
ATOM 813 C CA . ALA A 1 104 ? 39.655 -19.867 -59.326 1.00 56.34 104 ALA A CA 1
ATOM 814 C C . ALA A 1 104 ? 39.213 -21.347 -59.448 1.00 56.34 104 ALA A C 1
ATOM 816 O O . ALA A 1 104 ? 38.476 -21.833 -58.586 1.00 56.34 104 ALA A O 1
ATOM 817 N N . PRO A 1 105 ? 39.659 -22.091 -60.483 1.00 56.62 105 PRO A N 1
ATOM 818 C CA . PRO A 1 105 ? 39.305 -23.499 -60.650 1.00 56.62 105 PRO A CA 1
ATOM 819 C C . PRO A 1 105 ? 39.825 -24.347 -59.479 1.00 56.62 105 PRO A C 1
ATOM 821 O O . PRO A 1 105 ? 41.009 -24.320 -59.142 1.00 56.62 105 PRO A O 1
ATOM 824 N N . ILE A 1 106 ? 38.917 -25.109 -58.867 1.00 56.56 106 ILE A N 1
ATOM 825 C CA . ILE A 1 106 ? 39.169 -25.934 -57.682 1.00 56.56 106 ILE A CA 1
ATOM 826 C C . ILE A 1 106 ? 39.736 -27.284 -58.143 1.00 56.56 106 ILE A C 1
ATOM 828 O O . ILE A 1 106 ? 38.998 -28.126 -58.646 1.00 56.56 106 ILE A O 1
ATOM 832 N N . SER A 1 107 ? 41.041 -27.499 -57.968 1.00 59.94 107 SER A N 1
ATOM 833 C CA . SER A 1 107 ? 41.633 -28.844 -57.968 1.00 59.94 107 SER A CA 1
ATOM 834 C C . SER A 1 107 ? 41.880 -29.252 -56.519 1.00 59.94 107 SER A C 1
ATOM 836 O O . SER A 1 107 ? 42.439 -28.461 -55.760 1.00 59.94 107 SER A O 1
ATOM 838 N N . GLU A 1 108 ? 41.447 -30.446 -56.114 1.00 60.56 108 GLU A N 1
ATOM 839 C CA . GLU A 1 108 ? 41.617 -30.917 -54.733 1.00 60.56 108 GLU A CA 1
ATOM 840 C C . GLU A 1 108 ? 43.114 -31.041 -54.368 1.00 60.56 108 GLU A C 1
ATOM 842 O O . GLU A 1 108 ? 43.898 -31.551 -55.173 1.00 60.56 108 GLU A O 1
ATOM 847 N N . PRO A 1 109 ? 43.543 -30.593 -53.169 1.00 60.81 109 PRO A N 1
ATOM 848 C CA . PRO A 1 109 ? 44.954 -30.563 -52.761 1.00 60.81 109 PRO A CA 1
ATOM 849 C C . PRO A 1 109 ? 45.505 -31.933 -52.303 1.00 60.81 109 PRO A C 1
ATOM 851 O O . PRO A 1 109 ? 46.489 -31.990 -51.564 1.00 60.81 109 PRO A O 1
ATOM 854 N N . ASP A 1 110 ? 44.888 -33.041 -52.720 1.00 59.41 110 ASP A N 1
ATOM 855 C CA . ASP A 1 110 ? 45.025 -34.375 -52.108 1.00 59.41 110 ASP A CA 1
ATOM 856 C C . ASP A 1 110 ? 46.410 -35.034 -52.247 1.00 59.41 110 ASP A C 1
ATOM 858 O O . ASP A 1 110 ? 46.682 -36.048 -51.606 1.00 59.41 110 ASP A O 1
ATOM 862 N N . THR A 1 111 ? 47.324 -34.437 -53.015 1.00 61.97 111 THR A N 1
ATOM 863 C CA . THR A 1 111 ? 48.679 -34.956 -53.266 1.00 61.97 111 THR A CA 1
ATOM 864 C C . THR A 1 111 ? 49.803 -34.030 -52.782 1.00 61.97 111 THR A C 1
ATOM 866 O O . THR A 1 111 ? 50.939 -34.161 -53.231 1.00 61.97 111 THR A O 1
ATOM 869 N N . CYS A 1 112 ? 49.520 -33.064 -51.902 1.00 69.81 112 CYS A N 1
ATOM 870 C CA . CYS A 1 112 ? 50.517 -32.086 -51.455 1.00 69.81 112 CYS A CA 1
ATOM 871 C C . CYS A 1 112 ? 51.468 -32.668 -50.387 1.00 69.81 112 CYS A C 1
ATOM 873 O O . CYS A 1 112 ? 51.020 -33.185 -49.362 1.00 69.81 112 CYS A O 1
ATOM 875 N N . LEU A 1 113 ? 52.784 -32.570 -50.608 1.00 82.50 113 LEU A N 1
ATOM 876 C CA . LEU A 1 113 ? 53.832 -33.119 -49.729 1.00 82.50 113 LEU A CA 1
ATOM 877 C C . LEU A 1 113 ? 54.494 -32.021 -48.880 1.00 82.50 113 LEU A C 1
ATOM 879 O O . LEU A 1 113 ? 55.716 -31.981 -48.743 1.00 82.50 113 LEU A O 1
ATOM 883 N N . LEU A 1 114 ? 53.708 -31.091 -48.327 1.00 84.94 114 LEU A N 1
ATOM 884 C CA . LEU A 1 114 ? 54.270 -30.033 -47.482 1.00 84.94 114 LEU A CA 1
ATOM 885 C C . LEU A 1 114 ? 54.821 -30.603 -46.179 1.00 84.94 114 LEU A C 1
ATOM 887 O O . LEU A 1 114 ? 54.130 -31.331 -45.467 1.00 84.94 114 LEU A O 1
ATOM 891 N N . SER A 1 115 ? 56.040 -30.200 -45.836 1.00 86.81 115 SER A N 1
ATOM 892 C CA . SER A 1 115 ? 56.630 -30.441 -44.522 1.00 86.81 115 SER A CA 1
ATOM 893 C C . SER A 1 115 ? 56.403 -29.258 -43.572 1.00 86.81 115 SER A C 1
ATOM 895 O O . SER A 1 115 ? 56.061 -28.142 -43.979 1.00 86.81 115 SER A O 1
ATOM 897 N N . SER A 1 116 ? 56.669 -29.458 -42.277 1.00 84.44 116 SER A N 1
ATOM 898 C CA . SER A 1 116 ? 56.743 -28.353 -41.309 1.00 84.44 116 SER A CA 1
ATOM 899 C C . SER A 1 116 ? 57.797 -27.305 -41.696 1.00 84.44 116 SER A C 1
ATOM 901 O O . SER A 1 116 ? 57.634 -26.124 -41.390 1.00 84.44 116 SER A O 1
ATOM 903 N N . THR A 1 117 ? 58.858 -27.725 -42.392 1.00 87.88 117 THR A N 1
ATOM 904 C CA . THR A 1 117 ? 59.898 -26.839 -42.928 1.00 87.88 117 THR A CA 1
ATOM 905 C C . THR A 1 117 ? 59.354 -25.986 -44.072 1.00 87.88 117 THR A C 1
ATOM 907 O O . THR A 1 117 ? 59.612 -24.786 -44.098 1.00 87.88 117 THR A O 1
ATOM 910 N N . ASP A 1 118 ? 58.534 -26.549 -44.965 1.00 88.69 118 ASP A N 1
ATOM 911 C CA . ASP A 1 118 ? 57.883 -25.782 -46.038 1.00 88.69 118 ASP A CA 1
ATOM 912 C C . ASP A 1 118 ? 56.939 -24.729 -45.469 1.00 88.69 118 ASP A C 1
ATOM 914 O O . ASP A 1 118 ? 56.958 -23.578 -45.900 1.00 88.69 118 ASP A O 1
ATOM 918 N N . ARG A 1 119 ? 56.155 -25.088 -44.443 1.00 87.44 119 ARG A N 1
ATOM 919 C CA . ARG A 1 119 ? 55.313 -24.124 -43.726 1.00 87.44 119 ARG A CA 1
ATOM 920 C C . ARG A 1 119 ? 56.145 -22.975 -43.158 1.00 87.44 119 ARG A C 1
ATOM 922 O O . ARG A 1 119 ? 55.789 -21.817 -43.365 1.00 87.44 119 ARG A O 1
ATOM 929 N N . ALA A 1 120 ? 57.248 -23.282 -42.474 1.00 88.56 120 ALA A N 1
ATOM 930 C CA . ALA A 1 120 ? 58.142 -22.260 -41.938 1.00 88.56 120 ALA A CA 1
ATOM 931 C C . ALA A 1 120 ? 58.729 -21.379 -43.057 1.00 88.56 120 ALA A C 1
ATOM 933 O O . ALA A 1 120 ? 58.784 -20.162 -42.908 1.00 88.56 120 ALA A O 1
ATOM 934 N N . ASN A 1 121 ? 59.095 -21.960 -44.202 1.00 89.56 121 ASN A N 1
ATOM 935 C CA . ASN A 1 121 ? 59.596 -21.222 -45.363 1.00 89.56 121 ASN A CA 1
ATOM 936 C C . ASN A 1 121 ? 58.532 -20.305 -45.983 1.00 89.56 121 ASN A C 1
ATOM 938 O O . ASN A 1 121 ? 58.842 -19.170 -46.340 1.00 89.56 121 ASN A O 1
ATOM 942 N N . ILE A 1 122 ? 57.276 -20.754 -46.070 1.00 89.88 122 ILE A N 1
ATOM 943 C CA . ILE A 1 122 ? 56.144 -19.938 -46.531 1.00 89.88 122 ILE A CA 1
ATOM 944 C C . ILE A 1 122 ? 55.898 -18.778 -45.561 1.00 89.88 122 ILE A C 1
ATOM 946 O O . ILE A 1 122 ? 55.763 -17.633 -45.994 1.00 89.88 122 ILE A O 1
ATOM 950 N N . GLU A 1 123 ? 55.873 -19.046 -44.253 1.00 90.06 123 GLU A N 1
ATOM 951 C CA . GLU A 1 123 ? 55.704 -18.018 -43.218 1.00 90.06 123 GLU A CA 1
ATOM 952 C C . GLU A 1 123 ? 56.845 -16.989 -43.259 1.00 90.06 123 GLU A C 1
ATOM 954 O O . GLU A 1 123 ? 56.598 -15.781 -43.202 1.00 90.06 123 GLU A O 1
ATOM 959 N N . LEU A 1 124 ? 58.090 -17.448 -43.426 1.00 92.56 124 LEU A N 1
ATOM 960 C CA . LEU A 1 124 ? 59.257 -16.587 -43.600 1.00 92.56 124 LEU A CA 1
ATOM 961 C C . LEU A 1 124 ? 59.148 -15.748 -44.872 1.00 92.56 124 LEU A C 1
ATOM 963 O O . LEU A 1 124 ? 59.293 -14.531 -44.791 1.00 92.56 124 LEU A O 1
ATOM 967 N N . PHE A 1 125 ? 58.832 -16.352 -46.019 1.00 92.38 125 PHE A N 1
ATOM 968 C CA . PHE A 1 125 ? 58.633 -15.630 -47.276 1.00 92.38 125 PHE A CA 1
ATOM 969 C C . PHE A 1 125 ? 57.556 -14.550 -47.143 1.00 92.38 125 PHE A C 1
ATOM 971 O O . PHE A 1 125 ? 57.786 -13.405 -47.531 1.00 92.38 125 PHE A O 1
ATOM 978 N N . LEU A 1 126 ? 56.398 -14.879 -46.563 1.00 91.94 126 LEU A N 1
ATOM 979 C CA . LEU A 1 126 ? 55.321 -13.914 -46.354 1.00 91.94 126 LEU A CA 1
ATOM 980 C C . LEU A 1 126 ? 55.770 -12.775 -45.440 1.00 91.94 126 LEU A C 1
ATOM 982 O O . LEU A 1 126 ? 55.525 -11.609 -45.751 1.00 91.94 126 LEU A O 1
ATOM 986 N N . ARG A 1 127 ? 56.477 -13.087 -44.348 1.00 92.50 127 ARG A N 1
ATOM 987 C CA . ARG A 1 127 ? 57.045 -12.073 -43.455 1.00 92.50 127 ARG A CA 1
ATOM 988 C C . ARG A 1 127 ? 58.036 -11.176 -44.195 1.00 92.50 127 ARG A C 1
ATOM 990 O O . ARG A 1 127 ? 57.967 -9.957 -44.054 1.00 92.50 127 ARG A O 1
ATOM 997 N N . GLU A 1 128 ? 58.932 -11.749 -44.993 1.00 90.56 128 GLU A N 1
ATOM 998 C CA . GLU A 1 128 ? 59.899 -10.986 -45.780 1.00 90.56 128 GLU A CA 1
ATOM 999 C C . GLU A 1 128 ? 59.224 -10.117 -46.839 1.00 90.56 128 GLU A C 1
ATOM 1001 O O . GLU A 1 128 ? 59.564 -8.943 -46.957 1.00 90.56 128 GLU A O 1
ATOM 1006 N N . PHE A 1 129 ? 58.240 -10.645 -47.566 1.00 91.50 129 PHE A N 1
ATOM 1007 C CA . PHE A 1 129 ? 57.469 -9.887 -48.546 1.00 91.50 129 PHE A CA 1
ATOM 1008 C C . PHE A 1 129 ? 56.749 -8.704 -47.896 1.00 91.50 129 PHE A C 1
ATOM 1010 O O . PHE A 1 129 ? 56.819 -7.581 -48.402 1.00 91.50 129 PHE A O 1
ATOM 1017 N N . VAL A 1 130 ? 56.090 -8.932 -46.757 1.00 91.62 130 VAL A N 1
ATOM 1018 C CA . VAL A 1 130 ? 55.367 -7.878 -46.041 1.00 91.62 130 VAL A CA 1
ATOM 1019 C C . VAL A 1 130 ? 56.326 -6.780 -45.582 1.00 91.62 130 VAL A C 1
ATOM 1021 O O . VAL A 1 130 ? 56.086 -5.608 -45.871 1.00 91.62 130 VAL A O 1
ATOM 1024 N N . VAL A 1 131 ? 57.429 -7.154 -44.926 1.00 90.31 131 VAL A N 1
ATOM 1025 C CA . VAL A 1 131 ? 58.386 -6.206 -44.332 1.00 90.31 131 VAL A CA 1
ATOM 1026 C C . VAL A 1 131 ? 59.231 -5.489 -45.388 1.00 90.31 131 VAL A C 1
ATOM 1028 O O . VAL A 1 131 ? 59.433 -4.284 -45.287 1.00 90.31 131 VAL A O 1
ATOM 1031 N N . LYS A 1 132 ? 59.740 -6.204 -46.398 1.00 88.94 132 LYS A N 1
ATOM 1032 C CA . LYS A 1 132 ? 60.699 -5.658 -47.375 1.00 88.94 132 LYS A CA 1
ATOM 1033 C C . LYS A 1 132 ? 60.033 -5.050 -48.609 1.00 88.94 132 LYS A C 1
ATOM 1035 O O . LYS A 1 132 ? 60.681 -4.288 -49.319 1.00 88.94 132 LYS A O 1
ATOM 1040 N N . SER A 1 133 ? 58.787 -5.412 -48.926 1.00 89.88 133 SER A N 1
ATOM 1041 C CA . SER A 1 133 ? 58.134 -4.988 -50.175 1.00 89.88 133 SER A CA 1
ATOM 1042 C C . SER A 1 133 ? 56.777 -4.330 -49.959 1.00 89.88 133 SER A C 1
ATOM 1044 O O . SER A 1 133 ? 56.591 -3.205 -50.414 1.00 89.88 133 SER A O 1
ATOM 1046 N N . LEU A 1 134 ? 55.836 -4.987 -49.273 1.00 90.12 134 LEU A N 1
ATOM 1047 C CA . LEU A 1 134 ? 54.462 -4.485 -49.166 1.00 90.12 134 LEU A CA 1
ATOM 1048 C C . LEU A 1 134 ? 54.370 -3.204 -48.342 1.00 90.12 134 LEU A C 1
ATOM 1050 O O . LEU A 1 134 ? 53.867 -2.206 -48.850 1.00 90.12 134 LEU A O 1
ATOM 1054 N N . VAL A 1 135 ? 54.862 -3.216 -47.102 1.00 89.75 135 VAL A N 1
ATOM 1055 C CA . VAL A 1 135 ? 54.806 -2.039 -46.224 1.00 89.75 135 VAL A CA 1
ATOM 1056 C C . VAL A 1 135 ? 55.566 -0.854 -46.838 1.00 89.75 135 VAL A C 1
ATOM 1058 O O . VAL A 1 135 ? 54.933 0.187 -47.012 1.00 89.75 135 VAL A O 1
ATOM 1061 N N . PRO A 1 136 ? 56.825 -0.998 -47.312 1.00 90.38 136 PRO A N 1
ATOM 1062 C CA . PRO A 1 136 ? 57.536 0.107 -47.962 1.00 90.38 136 PRO A CA 1
ATOM 1063 C C . PRO A 1 136 ? 56.829 0.650 -49.210 1.00 90.38 136 PRO A C 1
ATOM 1065 O O . PRO A 1 136 ? 56.836 1.854 -49.458 1.00 90.38 136 PRO A O 1
ATOM 1068 N N . PHE A 1 137 ? 56.195 -0.218 -50.009 1.00 89.75 137 PHE A N 1
ATOM 1069 C CA . PHE A 1 137 ? 55.411 0.211 -51.170 1.00 89.75 137 PHE A CA 1
ATOM 1070 C C . PHE A 1 137 ? 54.175 1.017 -50.757 1.00 89.75 137 PHE A C 1
ATOM 1072 O O . PHE A 1 137 ? 53.895 2.056 -51.353 1.00 89.75 137 PHE A O 1
ATOM 1079 N N . LEU A 1 138 ? 53.443 0.566 -49.733 1.00 89.56 138 LEU A N 1
ATOM 1080 C CA . LEU A 1 138 ? 52.274 1.279 -49.218 1.00 89.56 138 LEU A CA 1
ATOM 1081 C C . LEU A 1 138 ? 52.663 2.628 -48.597 1.00 89.56 138 LEU A C 1
ATOM 1083 O O . LEU A 1 138 ? 51.999 3.623 -48.875 1.00 89.56 138 LEU A O 1
ATOM 1087 N N . GLU A 1 139 ? 53.755 2.686 -47.832 1.00 89.12 139 GLU A N 1
ATOM 1088 C CA . GLU A 1 139 ? 54.289 3.923 -47.246 1.00 89.12 139 GLU A CA 1
ATOM 1089 C C . GLU A 1 139 ? 54.725 4.919 -48.323 1.00 89.12 139 GLU A C 1
ATOM 1091 O O . GLU A 1 139 ? 54.316 6.080 -48.289 1.00 89.12 139 GLU A O 1
ATOM 1096 N N . LYS A 1 140 ? 55.486 4.463 -49.327 1.00 89.62 140 LYS A N 1
ATOM 1097 C CA . LYS A 1 140 ? 55.893 5.296 -50.467 1.00 89.62 140 LYS A CA 1
ATOM 1098 C C . LYS A 1 140 ? 54.679 5.836 -51.221 1.00 89.62 140 LYS A C 1
ATOM 1100 O O . LYS A 1 140 ? 54.645 7.013 -51.571 1.00 89.62 140 LYS A O 1
ATOM 1105 N N . ASN A 1 141 ? 53.675 4.994 -51.462 1.00 88.25 141 ASN A N 1
ATOM 1106 C CA . ASN A 1 141 ? 52.449 5.416 -52.133 1.00 88.25 141 ASN A CA 1
ATOM 1107 C C . ASN A 1 141 ? 51.656 6.426 -51.307 1.00 88.25 141 ASN A C 1
ATOM 1109 O O . ASN A 1 141 ? 51.135 7.383 -51.874 1.00 88.25 141 ASN A O 1
ATOM 1113 N N . LEU A 1 142 ? 51.582 6.243 -49.987 1.00 89.44 142 LEU A N 1
ATOM 1114 C CA . LEU A 1 142 ? 50.947 7.198 -49.084 1.00 89.44 142 LEU A CA 1
ATOM 1115 C C . LEU A 1 142 ? 51.680 8.541 -49.109 1.00 89.44 142 LEU A C 1
ATOM 1117 O O . LEU A 1 142 ? 51.033 9.570 -49.278 1.00 89.44 142 LEU A O 1
ATOM 1121 N N . GLN A 1 143 ? 53.012 8.539 -49.009 1.00 88.81 143 GLN A N 1
ATOM 1122 C CA . GLN A 1 143 ? 53.833 9.752 -49.085 1.00 88.81 143 GLN A CA 1
ATOM 1123 C C . GLN A 1 143 ? 53.628 10.478 -50.416 1.00 88.81 143 GLN A C 1
ATOM 1125 O O . GLN A 1 143 ? 53.301 11.662 -50.427 1.00 88.81 143 GLN A O 1
ATOM 1130 N N . HIS A 1 144 ? 53.721 9.754 -51.530 1.00 88.50 144 HIS A N 1
ATOM 1131 C CA . HIS A 1 144 ? 53.536 10.314 -52.863 1.00 88.50 144 HIS A CA 1
ATOM 1132 C C . HIS A 1 144 ? 52.129 10.898 -53.058 1.00 88.50 144 HIS A C 1
ATOM 1134 O O . HIS A 1 144 ? 51.986 12.026 -53.527 1.00 88.50 144 HIS A O 1
ATOM 1140 N N . LEU A 1 145 ? 51.077 10.179 -52.649 1.00 85.50 145 LEU A N 1
ATOM 1141 C CA . LEU A 1 145 ? 49.704 10.691 -52.704 1.00 85.50 145 LEU A CA 1
ATOM 1142 C C . LEU A 1 145 ? 49.517 11.920 -51.803 1.00 85.50 145 LEU A C 1
ATOM 1144 O O . LEU A 1 145 ? 48.843 12.871 -52.201 1.00 85.50 145 LEU A O 1
ATOM 1148 N N . ASN A 1 146 ? 50.122 11.938 -50.615 1.00 88.88 146 ASN A N 1
ATOM 1149 C CA . ASN A 1 146 ? 50.061 13.071 -49.692 1.00 88.88 146 ASN A CA 1
ATOM 1150 C C . ASN A 1 146 ? 50.770 14.314 -50.260 1.00 88.88 146 ASN A C 1
ATOM 1152 O O . ASN A 1 146 ? 50.233 15.419 -50.216 1.00 88.88 146 ASN A O 1
ATOM 1156 N N . GLU A 1 147 ? 51.937 14.146 -50.880 1.00 88.12 147 GLU A N 1
ATOM 1157 C CA . GLU A 1 147 ? 52.657 15.230 -51.556 1.00 88.12 147 GLU A CA 1
ATOM 1158 C C . GLU A 1 147 ? 51.886 15.765 -52.767 1.00 88.12 147 GLU A C 1
ATOM 1160 O O . GLU A 1 147 ? 51.747 16.983 -52.929 1.00 88.12 147 GLU A O 1
ATOM 1165 N N . GLN A 1 148 ? 51.340 14.874 -53.601 1.00 84.38 148 GLN A N 1
ATOM 1166 C CA . GLN A 1 148 ? 50.548 15.247 -54.773 1.00 84.38 148 GLN A CA 1
ATOM 1167 C C . GLN A 1 148 ? 49.281 16.013 -54.384 1.00 84.38 148 GLN A C 1
ATOM 1169 O O . GLN A 1 148 ? 49.018 17.096 -54.913 1.00 84.38 148 GLN A O 1
ATOM 1174 N N . THR A 1 149 ? 48.507 15.482 -53.434 1.00 83.75 149 THR A N 1
ATOM 1175 C CA . THR A 1 149 ? 47.273 16.123 -52.952 1.00 83.75 149 THR A CA 1
ATOM 1176 C C . THR A 1 149 ? 47.574 17.432 -52.223 1.00 83.75 149 THR A C 1
ATOM 1178 O O . THR A 1 149 ? 46.911 18.438 -52.483 1.00 83.75 149 THR A O 1
ATOM 1181 N N . GLY A 1 150 ? 48.618 17.470 -51.391 1.00 79.31 150 GLY A N 1
ATOM 1182 C CA . GLY A 1 150 ? 49.075 18.675 -50.703 1.00 79.31 150 GLY A CA 1
ATOM 1183 C C . GLY A 1 150 ? 49.515 19.781 -51.665 1.00 79.31 150 GLY A C 1
ATOM 1184 O O . GLY A 1 150 ? 49.129 20.938 -51.493 1.00 79.31 150 GLY A O 1
ATOM 1185 N N . THR A 1 151 ? 50.264 19.445 -52.718 1.00 78.69 151 THR A N 1
ATOM 1186 C CA . THR A 1 151 ? 50.714 20.406 -53.742 1.00 78.69 151 THR A CA 1
ATOM 1187 C C . THR A 1 151 ? 49.542 20.928 -54.572 1.00 78.69 151 THR A C 1
ATOM 1189 O O . THR A 1 151 ? 49.398 22.141 -54.747 1.00 78.69 151 THR A O 1
ATOM 1192 N N . ALA A 1 152 ? 48.655 20.036 -55.022 1.00 74.69 152 ALA A N 1
ATOM 1193 C CA . ALA A 1 152 ? 47.465 20.405 -55.784 1.00 74.69 152 ALA A CA 1
ATOM 1194 C C . ALA A 1 152 ? 46.516 21.307 -54.974 1.00 74.69 152 ALA A C 1
ATOM 1196 O O . ALA A 1 152 ? 46.020 22.309 -55.495 1.00 74.69 152 ALA A O 1
ATOM 1197 N N . ARG A 1 153 ? 46.314 21.013 -53.680 1.00 73.62 153 ARG A N 1
ATOM 1198 C CA . ARG A 1 153 ? 45.462 21.821 -52.789 1.00 73.62 153 ARG A CA 1
ATOM 1199 C C . ARG A 1 153 ? 46.102 23.158 -52.398 1.00 73.62 153 ARG A C 1
ATOM 1201 O O . ARG A 1 153 ? 45.386 24.155 -52.360 1.00 73.62 153 ARG A O 1
ATOM 1208 N N . ARG A 1 154 ? 47.430 23.233 -52.208 1.00 67.25 154 ARG A N 1
ATOM 1209 C CA . ARG A 1 154 ? 48.166 24.506 -52.007 1.00 67.25 154 ARG A CA 1
ATOM 1210 C C . ARG A 1 154 ? 48.112 25.426 -53.236 1.00 67.25 154 ARG A C 1
ATOM 1212 O O . ARG A 1 154 ? 48.033 26.642 -53.089 1.00 67.25 154 ARG A O 1
ATOM 1219 N N . GLY A 1 155 ? 48.122 24.866 -54.447 1.00 56.47 155 GLY A N 1
ATOM 1220 C CA . GLY A 1 155 ? 47.965 25.630 -55.693 1.00 56.47 155 GLY A CA 1
ATOM 1221 C C . GLY A 1 155 ? 46.544 26.169 -55.924 1.00 56.47 155 GLY A C 1
ATOM 1222 O O . GLY A 1 155 ? 46.364 27.183 -56.601 1.00 56.47 155 GLY A O 1
ATOM 1223 N N . LEU A 1 156 ? 45.528 25.528 -55.337 1.00 53.75 156 LEU A N 1
ATOM 1224 C CA . LEU A 1 156 ? 44.121 25.934 -55.430 1.00 53.75 156 LEU A CA 1
ATOM 1225 C C . LEU A 1 156 ? 43.734 27.009 -54.405 1.00 53.75 156 LEU A C 1
ATOM 1227 O O . LEU A 1 156 ? 42.980 27.921 -54.750 1.00 53.75 156 LEU A O 1
ATOM 1231 N N . THR A 1 157 ? 44.301 26.994 -53.193 1.00 46.75 157 THR A N 1
ATOM 1232 C CA . THR A 1 157 ? 44.133 28.095 -52.223 1.00 46.75 157 THR A CA 1
ATOM 1233 C C . THR A 1 157 ? 44.680 29.426 -52.752 1.00 46.75 157 THR A C 1
ATOM 1235 O O . THR A 1 157 ? 44.102 30.474 -52.470 1.00 46.75 157 THR A O 1
ATOM 1238 N N . GLY A 1 158 ? 45.695 29.400 -53.625 1.00 46.34 158 GLY A N 1
ATOM 1239 C CA . GLY A 1 158 ? 46.164 30.584 -54.359 1.00 46.34 158 GLY A CA 1
ATOM 1240 C C . GLY A 1 158 ? 45.181 31.129 -55.410 1.00 46.34 158 GLY A C 1
ATOM 1241 O O . GLY A 1 158 ? 45.250 32.305 -55.760 1.00 46.34 158 GLY A O 1
ATOM 1242 N N . ARG A 1 159 ? 44.229 30.316 -55.896 1.00 51.78 159 ARG A N 1
ATOM 1243 C CA . ARG A 1 159 ? 43.193 30.734 -56.864 1.00 51.78 159 ARG A CA 1
ATOM 1244 C C . ARG A 1 159 ? 41.900 31.225 -56.205 1.00 51.78 159 ARG A C 1
ATOM 1246 O O . ARG A 1 159 ? 41.192 32.025 -56.815 1.00 51.78 159 ARG A O 1
ATOM 1253 N N . LEU A 1 160 ? 41.615 30.833 -54.962 1.00 46.66 160 LEU A N 1
ATOM 1254 C CA . LEU A 1 160 ? 40.434 31.305 -54.219 1.00 46.66 160 LEU A CA 1
ATOM 1255 C C . LEU A 1 160 ? 40.567 32.749 -53.706 1.00 46.66 160 LEU A C 1
ATOM 1257 O O . LEU A 1 160 ? 39.561 33.440 -53.575 1.00 46.66 160 LEU A O 1
ATOM 1261 N N . LEU A 1 161 ? 41.789 33.267 -53.543 1.00 47.28 161 LEU A N 1
ATOM 1262 C CA . LEU A 1 161 ? 42.026 34.690 -53.245 1.00 47.28 161 LEU A CA 1
ATOM 1263 C C . LEU A 1 161 ? 41.900 35.609 -54.482 1.00 47.28 161 LEU A C 1
ATOM 1265 O O . LEU A 1 161 ? 41.955 36.830 -54.357 1.00 47.28 161 LEU A O 1
ATOM 1269 N N . GLY A 1 162 ? 41.678 35.045 -55.677 1.00 43.59 162 GLY A N 1
ATOM 1270 C CA . GLY A 1 162 ? 41.403 35.787 -56.916 1.00 43.59 162 GLY A CA 1
ATOM 1271 C C . GLY A 1 162 ? 39.913 35.988 -57.234 1.00 43.59 162 GLY A C 1
ATOM 1272 O O . GLY A 1 162 ? 39.577 36.731 -58.159 1.00 43.59 162 GLY A O 1
ATOM 1273 N N . ALA A 1 163 ? 39.002 35.365 -56.478 1.00 44.62 163 ALA A N 1
ATOM 1274 C CA . ALA A 1 163 ? 37.559 35.395 -56.741 1.00 44.62 163 ALA A CA 1
ATOM 1275 C C . ALA A 1 163 ? 36.837 36.662 -56.225 1.00 44.62 163 ALA A C 1
ATOM 1277 O O . ALA A 1 163 ? 35.620 36.754 -56.326 1.00 44.62 163 ALA A O 1
ATOM 1278 N N . GLY A 1 164 ? 37.571 37.672 -55.743 1.00 47.00 164 GLY A N 1
ATOM 1279 C CA . GLY A 1 164 ? 37.027 38.995 -55.396 1.00 47.00 164 GLY A CA 1
ATOM 1280 C C . GLY A 1 164 ? 36.938 39.990 -56.565 1.00 47.00 164 GLY A C 1
ATOM 1281 O O . GLY A 1 164 ? 36.473 41.108 -56.376 1.00 47.00 164 GLY A O 1
ATOM 1282 N N . ARG A 1 165 ? 37.387 39.631 -57.781 1.00 47.00 165 ARG A N 1
ATOM 1283 C CA . ARG A 1 165 ? 37.435 40.558 -58.939 1.00 47.00 165 ARG A CA 1
ATOM 1284 C C . ARG A 1 165 ? 36.412 40.300 -60.051 1.00 47.00 165 ARG A C 1
ATOM 1286 O O . ARG A 1 165 ? 36.487 40.938 -61.094 1.00 47.00 165 ARG A O 1
ATOM 1293 N N . LYS A 1 166 ? 35.424 39.423 -59.848 1.00 50.62 166 LYS A N 1
ATOM 1294 C CA . LYS A 1 166 ? 34.351 39.170 -60.837 1.00 50.62 166 LYS A CA 1
ATOM 1295 C C . LYS A 1 166 ? 32.962 39.650 -60.389 1.00 50.62 166 LYS A C 1
ATOM 1297 O O . LYS A 1 166 ? 31.968 39.015 -60.705 1.00 50.62 166 LYS A O 1
ATOM 1302 N N . TRP A 1 167 ? 32.892 40.784 -59.690 1.00 52.09 167 TRP A N 1
ATOM 1303 C CA . TRP A 1 167 ? 31.627 41.463 -59.344 1.00 52.09 167 TRP A CA 1
ATOM 1304 C C . TRP A 1 167 ? 31.206 42.562 -60.348 1.00 52.09 167 TRP A C 1
ATOM 1306 O O . TRP A 1 167 ? 30.251 43.284 -60.097 1.00 52.09 167 TRP A O 1
ATOM 1316 N N . PHE A 1 168 ? 31.860 42.674 -61.514 1.00 52.41 168 PHE A N 1
ATOM 1317 C CA . PHE A 1 168 ? 31.484 43.636 -62.565 1.00 52.41 168 PHE A CA 1
ATOM 1318 C C . PHE A 1 168 ? 31.620 43.040 -63.975 1.00 52.41 168 PHE A C 1
ATOM 1320 O O . PHE A 1 168 ? 32.524 43.407 -64.720 1.00 52.41 168 PHE A O 1
ATOM 1327 N N . SER A 1 169 ? 30.761 42.091 -64.361 1.00 38.31 169 SER A N 1
ATOM 1328 C CA . SER A 1 169 ? 30.525 41.799 -65.787 1.00 38.31 169 SER A CA 1
ATOM 1329 C C . SER A 1 169 ? 29.246 40.982 -65.983 1.00 38.31 169 SER A C 1
ATOM 1331 O O . SER A 1 169 ? 29.215 39.785 -65.710 1.00 38.31 169 SER A O 1
ATOM 1333 N N . ASN A 1 170 ? 28.191 41.638 -66.470 1.00 45.28 170 ASN A N 1
ATOM 1334 C CA . ASN A 1 170 ? 26.970 40.997 -66.954 1.00 45.28 170 ASN A CA 1
ATOM 1335 C C . ASN A 1 170 ? 27.197 40.513 -68.396 1.00 45.28 170 ASN A C 1
ATOM 1337 O O . ASN A 1 170 ? 27.075 41.289 -69.343 1.00 45.28 170 ASN A O 1
ATOM 1341 N N . LYS A 1 171 ? 27.504 39.225 -68.569 1.00 38.34 171 LYS A N 1
ATOM 1342 C CA . LYS A 1 171 ? 27.265 38.488 -69.820 1.00 38.34 171 LYS A CA 1
ATOM 1343 C C . LYS A 1 171 ? 26.772 37.077 -69.484 1.00 38.34 171 LYS A C 1
ATOM 1345 O O . LYS A 1 171 ? 27.346 36.455 -68.591 1.00 38.34 171 LYS A O 1
ATOM 1350 N N . PRO A 1 172 ? 25.756 36.551 -70.187 1.00 50.81 172 PRO A N 1
ATOM 1351 C CA . PRO A 1 172 ? 25.331 35.171 -70.012 1.00 50.81 172 PRO A CA 1
ATOM 1352 C C . PRO A 1 172 ? 26.296 34.248 -70.766 1.00 50.81 172 PRO A C 1
ATOM 1354 O O . PRO A 1 172 ? 26.529 34.444 -71.958 1.00 50.81 172 PRO A O 1
ATOM 1357 N N . GLN A 1 173 ? 26.878 33.259 -70.084 1.00 38.19 173 GLN A N 1
ATOM 1358 C CA . GLN A 1 173 ? 27.563 32.129 -70.723 1.00 38.19 173 GLN A CA 1
ATOM 1359 C C . GLN A 1 173 ? 27.726 30.944 -69.743 1.00 38.19 173 GLN A C 1
ATOM 1361 O O . GLN A 1 173 ? 27.509 31.126 -68.546 1.00 38.19 173 GLN A O 1
ATOM 1366 N N . PRO A 1 174 ? 28.018 29.732 -70.249 1.00 43.56 174 PRO A N 1
ATOM 1367 C CA . PRO A 1 174 ? 27.215 28.517 -70.134 1.00 43.56 174 PRO A CA 1
ATOM 1368 C C . PRO A 1 174 ? 27.638 27.616 -68.955 1.00 43.56 174 PRO A C 1
ATOM 1370 O O . PRO A 1 174 ? 28.514 27.980 -68.174 1.00 43.56 174 PRO A O 1
ATOM 1373 N N . GLU A 1 175 ? 26.978 26.457 -68.838 1.00 41.56 175 GLU A N 1
ATOM 1374 C CA . GLU A 1 175 ? 27.157 25.386 -67.841 1.00 41.56 175 GLU A CA 1
ATOM 1375 C C . GLU A 1 175 ? 28.523 25.371 -67.127 1.00 41.56 175 GLU A C 1
ATOM 1377 O O . GLU A 1 175 ? 29.576 25.113 -67.714 1.00 41.56 175 GLU A O 1
ATOM 1382 N N . GLN A 1 176 ? 28.488 25.640 -65.818 1.00 41.38 176 GLN A N 1
ATOM 1383 C CA . GLN A 1 176 ? 29.644 25.547 -64.934 1.00 41.38 176 GLN A CA 1
ATOM 1384 C C . GLN A 1 176 ? 30.097 24.087 -64.806 1.00 41.38 176 GLN A C 1
ATOM 1386 O O . GLN A 1 176 ? 29.468 23.284 -64.120 1.00 41.38 176 GLN A O 1
ATOM 1391 N N . VAL A 1 177 ? 31.235 23.766 -65.419 1.00 44.31 177 VAL A N 1
ATOM 1392 C CA . VAL A 1 177 ? 32.020 22.572 -65.094 1.00 44.31 177 VAL A CA 1
ATOM 1393 C C . VAL A 1 177 ? 32.552 22.741 -63.666 1.00 44.31 177 VAL A C 1
ATOM 1395 O O . VAL A 1 177 ? 33.305 23.677 -63.389 1.00 44.31 177 VAL A O 1
ATOM 1398 N N . SER A 1 178 ? 32.137 21.864 -62.747 1.00 48.72 178 SER A N 1
ATOM 1399 C CA . SER A 1 178 ? 32.615 21.829 -61.357 1.00 48.72 178 SER A CA 1
ATOM 1400 C C . SER A 1 178 ? 34.145 21.745 -61.312 1.00 48.72 178 SER A C 1
ATOM 1402 O O . SER A 1 178 ? 34.733 20.915 -62.009 1.00 48.72 178 SER A O 1
ATOM 1404 N N . SER A 1 179 ? 34.798 22.542 -60.461 1.00 53.50 179 SER A N 1
ATOM 1405 C CA . SER A 1 179 ? 36.263 22.539 -60.278 1.00 53.50 179 SER A CA 1
ATOM 1406 C C . SER A 1 179 ? 36.841 21.201 -59.791 1.00 53.50 179 SER A C 1
ATOM 1408 O O . SER A 1 179 ? 38.052 21.003 -59.844 1.00 53.50 179 SER A O 1
ATOM 1410 N N . SER A 1 180 ? 35.983 20.297 -59.318 1.00 58.19 180 SER A N 1
ATOM 1411 C CA . SER A 1 180 ? 36.269 18.948 -58.817 1.00 58.19 180 SER A CA 1
ATOM 1412 C C . SER A 1 180 ? 36.169 17.844 -59.879 1.00 58.19 180 SER A C 1
ATOM 1414 O O . SER A 1 180 ? 36.636 16.729 -59.645 1.00 58.19 180 SER A O 1
ATOM 1416 N N . GLY A 1 181 ? 35.588 18.145 -61.047 1.00 68.19 181 GLY A N 1
ATOM 1417 C CA . GLY A 1 181 ? 35.362 17.180 -62.124 1.00 68.19 181 GLY A CA 1
ATOM 1418 C C . GLY A 1 181 ? 34.218 16.186 -61.884 1.00 68.19 181 GLY A C 1
ATOM 1419 O O . GLY A 1 181 ? 34.263 15.110 -62.471 1.00 68.19 181 GLY A O 1
ATOM 1420 N N . TYR A 1 182 ? 33.224 16.502 -61.043 1.00 81.88 182 TYR A N 1
ATOM 1421 C CA . TYR A 1 182 ? 32.073 15.623 -60.805 1.00 81.88 182 TYR A CA 1
ATOM 1422 C C . TYR A 1 182 ? 31.178 15.482 -62.046 1.00 81.88 182 TYR A C 1
ATOM 1424 O O . TYR A 1 182 ? 30.648 16.468 -62.561 1.00 81.88 182 TYR A O 1
ATOM 1432 N N . ASP A 1 183 ? 30.969 14.249 -62.510 1.00 80.50 183 ASP A N 1
ATOM 1433 C CA . ASP A 1 183 ? 30.049 13.955 -63.606 1.00 80.50 183 ASP A CA 1
ATOM 1434 C C . ASP A 1 183 ? 28.646 13.688 -63.044 1.00 80.50 183 ASP A C 1
ATOM 1436 O O . ASP A 1 183 ? 28.363 12.610 -62.516 1.00 80.50 183 ASP A O 1
ATOM 1440 N N . ARG A 1 184 ? 27.750 14.674 -63.178 1.00 78.88 184 ARG A N 1
ATOM 1441 C CA . ARG A 1 184 ? 26.351 14.572 -62.728 1.00 78.88 184 ARG A CA 1
ATOM 1442 C C . ARG A 1 184 ? 25.518 13.579 -63.536 1.00 78.88 184 ARG A C 1
ATOM 1444 O O . ARG A 1 184 ? 24.561 13.039 -62.996 1.00 78.88 184 ARG A O 1
ATOM 1451 N N . GLN A 1 185 ? 25.856 13.332 -64.802 1.00 77.94 185 GLN A N 1
ATOM 1452 C CA . GLN A 1 185 ? 25.115 12.380 -65.635 1.00 77.94 185 GLN A CA 1
ATOM 1453 C C . GLN A 1 185 ? 25.458 10.943 -65.252 1.00 77.94 185 GLN A C 1
ATOM 1455 O O . GLN A 1 185 ? 24.587 10.078 -65.225 1.00 77.94 185 GLN A O 1
ATOM 1460 N N . ARG A 1 186 ? 26.730 10.697 -64.922 1.00 74.62 186 ARG A N 1
ATOM 1461 C CA . ARG A 1 186 ? 27.214 9.385 -64.469 1.00 74.62 186 ARG A CA 1
ATOM 1462 C C . ARG A 1 186 ? 27.207 9.217 -62.951 1.00 74.62 186 ARG A C 1
ATOM 1464 O O . ARG A 1 186 ? 27.573 8.146 -62.477 1.00 74.62 186 ARG A O 1
ATOM 1471 N N . ASN A 1 187 ? 26.823 10.257 -62.208 1.00 79.69 187 ASN A N 1
ATOM 1472 C CA . ASN A 1 187 ? 26.845 10.322 -60.745 1.00 79.69 187 ASN A CA 1
ATOM 1473 C C . ASN A 1 187 ? 28.181 9.806 -60.173 1.00 79.69 187 ASN A C 1
ATOM 1475 O O . ASN A 1 187 ? 28.191 8.970 -59.272 1.00 79.69 187 ASN A O 1
ATOM 1479 N N . SER A 1 188 ? 29.308 10.220 -60.771 1.00 82.38 188 SER A N 1
ATOM 1480 C CA . SER A 1 188 ? 30.628 9.649 -60.471 1.00 82.38 188 SER A CA 1
ATOM 1481 C C . SER A 1 188 ? 31.778 10.644 -60.612 1.00 82.38 188 SER A C 1
ATOM 1483 O O . SER A 1 188 ? 31.684 11.645 -61.323 1.00 82.38 188 SER A O 1
ATOM 1485 N N . TYR A 1 189 ? 32.887 10.354 -59.929 1.00 83.88 189 TYR A N 1
ATOM 1486 C CA . TYR A 1 189 ? 34.125 11.120 -60.036 1.00 83.88 189 TYR A CA 1
ATOM 1487 C C . TYR A 1 189 ? 35.138 10.413 -60.947 1.00 83.88 189 TYR A C 1
ATOM 1489 O O . TYR A 1 189 ? 35.369 9.211 -60.789 1.00 83.88 189 TYR A O 1
ATOM 1497 N N . PRO A 1 190 ? 35.830 11.141 -61.842 1.00 82.25 190 PRO A N 1
ATOM 1498 C CA . PRO A 1 190 ? 36.974 10.616 -62.570 1.00 82.25 190 PRO A CA 1
ATOM 1499 C C . PRO A 1 190 ? 38.054 10.119 -61.609 1.00 82.25 190 PRO A C 1
ATOM 1501 O O . PRO A 1 190 ? 38.347 10.749 -60.588 1.00 82.25 190 PRO A O 1
ATOM 1504 N N . ALA A 1 191 ? 38.701 9.011 -61.959 1.00 74.69 191 ALA A N 1
ATOM 1505 C CA . ALA A 1 191 ? 39.657 8.357 -61.073 1.00 74.69 191 ALA A CA 1
ATOM 1506 C C . ALA A 1 191 ? 40.906 9.209 -60.769 1.00 74.69 191 ALA A C 1
ATOM 1508 O O . ALA A 1 191 ? 41.474 9.108 -59.687 1.00 74.69 191 ALA A O 1
ATOM 1509 N N . GLN A 1 192 ? 41.298 10.104 -61.679 1.00 77.12 192 GLN A N 1
ATOM 1510 C CA . GLN A 1 192 ? 42.426 11.031 -61.499 1.00 77.12 192 GLN A CA 1
ATOM 1511 C C . GLN A 1 192 ? 42.015 12.393 -60.910 1.00 77.12 192 GLN A C 1
ATOM 1513 O O . GLN A 1 192 ? 42.846 13.294 -60.815 1.00 77.12 192 GLN A O 1
ATOM 1518 N N . SER A 1 193 ? 40.745 12.578 -60.530 1.00 84.38 193 SER A N 1
ATOM 1519 C CA . SER A 1 193 ? 40.305 13.833 -59.915 1.00 84.38 193 SER A CA 1
ATOM 1520 C C . SER A 1 193 ? 40.975 14.039 -58.552 1.00 84.38 193 SER A C 1
ATOM 1522 O O . SER A 1 193 ? 41.269 13.079 -57.834 1.00 84.38 193 SER A O 1
ATOM 1524 N N . LEU A 1 194 ? 41.187 15.299 -58.162 1.00 85.19 194 LEU A N 1
ATOM 1525 C CA . LEU A 1 194 ? 41.781 15.629 -56.863 1.00 85.19 194 LEU A CA 1
ATOM 1526 C C . LEU A 1 194 ? 40.963 15.055 -55.696 1.00 85.19 194 LEU A C 1
ATOM 1528 O O . LEU A 1 194 ? 41.533 14.592 -54.707 1.00 85.19 194 LEU A O 1
ATOM 1532 N N . VAL A 1 195 ? 39.637 15.057 -55.832 1.00 87.69 195 VAL A N 1
ATOM 1533 C CA . VAL A 1 195 ? 38.693 14.526 -54.844 1.00 87.69 195 VAL A CA 1
ATOM 1534 C C . VAL A 1 195 ? 38.873 13.011 -54.700 1.00 87.69 195 VAL A C 1
ATOM 1536 O O . VAL A 1 195 ? 39.090 12.530 -53.587 1.00 87.69 195 VAL A O 1
ATOM 1539 N N . THR A 1 196 ? 38.928 12.268 -55.813 1.00 86.69 196 THR A N 1
ATOM 1540 C CA . THR A 1 196 ? 39.179 10.816 -55.803 1.00 86.69 196 THR A CA 1
ATOM 1541 C C . THR A 1 196 ? 40.556 10.471 -55.236 1.00 86.69 196 THR A C 1
ATOM 1543 O O . THR A 1 196 ? 40.674 9.554 -54.425 1.00 86.69 196 THR A O 1
ATOM 1546 N N . GLN A 1 197 ? 41.606 11.214 -55.604 1.00 86.50 197 GLN A N 1
ATOM 1547 C CA . GLN A 1 197 ? 42.954 10.984 -55.067 1.00 86.50 197 GLN A CA 1
ATOM 1548 C C . GLN A 1 197 ? 43.034 11.288 -53.563 1.00 86.50 197 GLN A C 1
ATOM 1550 O O . GLN A 1 197 ? 43.692 10.558 -52.825 1.00 86.50 197 GLN A O 1
ATOM 1555 N N . THR A 1 198 ? 42.312 12.306 -53.083 1.00 89.62 198 THR A N 1
ATOM 1556 C CA . THR A 1 198 ? 42.218 12.616 -51.644 1.00 89.62 198 THR A CA 1
ATOM 1557 C C . THR A 1 198 ? 41.462 11.523 -50.892 1.00 89.62 198 THR A C 1
ATOM 1559 O O . THR A 1 198 ? 41.908 11.088 -49.831 1.00 89.62 198 THR A O 1
ATOM 1562 N N . ARG A 1 199 ? 40.353 11.023 -51.455 1.00 91.06 199 ARG A N 1
ATOM 1563 C CA . ARG A 1 199 ? 39.616 9.890 -50.885 1.00 91.06 199 ARG A CA 1
ATOM 1564 C C . ARG A 1 199 ? 40.495 8.646 -50.789 1.00 91.06 199 ARG A C 1
ATOM 1566 O O . ARG A 1 199 ? 40.568 8.032 -49.733 1.00 91.06 199 ARG A O 1
ATOM 1573 N N . ARG A 1 200 ? 41.219 8.329 -51.862 1.00 88.94 200 ARG A N 1
ATOM 1574 C CA . ARG A 1 200 ? 42.149 7.200 -51.918 1.00 88.94 200 ARG A CA 1
ATOM 1575 C C . ARG A 1 200 ? 43.277 7.320 -50.892 1.00 88.94 200 ARG A C 1
ATOM 1577 O O . ARG A 1 200 ? 43.639 6.319 -50.282 1.00 88.94 200 ARG A O 1
ATOM 1584 N N . LEU A 1 201 ? 43.827 8.520 -50.697 1.00 90.94 201 LEU A N 1
ATOM 1585 C CA . LEU A 1 201 ? 44.804 8.782 -49.638 1.00 90.94 201 LEU A CA 1
ATOM 1586 C C . LEU A 1 201 ? 44.203 8.503 -48.253 1.00 90.94 201 LEU A C 1
ATOM 1588 O O . LEU A 1 201 ? 44.849 7.847 -47.440 1.00 90.94 201 LEU A O 1
ATOM 1592 N N . ALA A 1 202 ? 42.966 8.945 -48.006 1.00 93.38 202 ALA A N 1
ATOM 1593 C CA . ALA A 1 202 ? 42.257 8.687 -46.753 1.00 93.38 202 ALA A CA 1
ATOM 1594 C C . ALA A 1 202 ? 42.031 7.184 -46.514 1.00 93.38 202 ALA A C 1
ATOM 1596 O O . ALA A 1 202 ? 42.340 6.678 -45.435 1.00 93.38 202 ALA A O 1
ATOM 1597 N N . ASP A 1 203 ? 41.553 6.462 -47.533 1.00 92.88 203 ASP A N 1
ATOM 1598 C CA . ASP A 1 203 ? 41.340 5.016 -47.466 1.00 92.88 203 ASP A CA 1
ATOM 1599 C C . ASP A 1 203 ? 42.678 4.286 -47.216 1.00 92.88 203 ASP A C 1
ATOM 1601 O O . ASP A 1 203 ? 42.749 3.411 -46.353 1.00 92.88 203 ASP A O 1
ATOM 1605 N N . LEU A 1 204 ? 43.769 4.656 -47.901 1.00 90.81 204 LEU A N 1
ATOM 1606 C CA . LEU A 1 204 ? 45.096 4.056 -47.691 1.00 90.81 204 LEU A CA 1
ATOM 1607 C C . LEU A 1 204 ? 45.640 4.326 -46.279 1.00 90.81 204 LEU A C 1
ATOM 1609 O O . LEU A 1 204 ? 46.126 3.403 -45.626 1.00 90.81 204 LEU A O 1
ATOM 1613 N N . ALA A 1 205 ? 45.521 5.563 -45.792 1.00 92.12 205 ALA A N 1
ATOM 1614 C CA . ALA A 1 205 ? 45.906 5.929 -44.431 1.00 92.12 205 ALA A CA 1
ATOM 1615 C C . ALA A 1 205 ? 45.111 5.129 -43.385 1.00 92.12 205 ALA A C 1
ATOM 1617 O O . ALA A 1 205 ? 45.688 4.625 -42.422 1.00 92.12 205 ALA A O 1
ATOM 1618 N N . PHE A 1 206 ? 43.809 4.923 -43.617 1.00 93.56 206 PHE A N 1
ATOM 1619 C CA . PHE A 1 206 ? 42.960 4.100 -42.757 1.00 93.56 206 PHE A CA 1
ATOM 1620 C C . PHE A 1 206 ? 43.447 2.645 -42.691 1.00 93.56 206 PHE A C 1
ATOM 1622 O O . PHE A 1 206 ? 43.578 2.092 -41.600 1.00 93.56 206 PHE A O 1
ATOM 1629 N N . HIS A 1 207 ? 43.780 2.033 -43.835 1.00 89.75 207 HIS A N 1
ATOM 1630 C CA . HIS A 1 207 ? 44.311 0.662 -43.883 1.00 89.75 207 HIS A CA 1
ATOM 1631 C C . HIS A 1 207 ? 45.666 0.529 -43.172 1.00 89.75 207 HIS A C 1
ATOM 1633 O O . HIS A 1 207 ? 45.928 -0.490 -42.532 1.00 89.75 207 HIS A O 1
ATOM 1639 N N . LEU A 1 208 ? 46.506 1.565 -43.242 1.00 90.44 208 LEU A N 1
ATOM 1640 C CA . LEU A 1 208 ? 47.780 1.646 -42.520 1.00 90.44 208 LEU A CA 1
ATOM 1641 C C . LEU A 1 208 ? 47.621 2.039 -41.041 1.00 90.44 208 LEU A C 1
ATOM 1643 O O . LEU A 1 208 ? 48.616 2.144 -40.328 1.00 90.44 208 LEU A O 1
ATOM 1647 N N . ARG A 1 209 ? 46.380 2.202 -40.560 1.00 91.25 209 ARG A N 1
ATOM 1648 C CA . ARG A 1 209 ? 46.028 2.603 -39.188 1.00 91.25 209 ARG A CA 1
ATOM 1649 C C . ARG A 1 209 ? 46.529 3.994 -38.792 1.00 91.25 209 ARG A C 1
ATOM 1651 O O . ARG A 1 209 ? 46.522 4.329 -37.608 1.00 91.25 209 ARG A O 1
ATOM 1658 N N . ASP A 1 210 ? 46.889 4.834 -39.761 1.00 91.38 210 ASP A N 1
ATOM 1659 C CA . ASP A 1 210 ? 47.071 6.267 -39.538 1.00 91.38 210 ASP A CA 1
ATOM 1660 C C . ASP A 1 210 ? 45.696 6.951 -39.551 1.00 91.38 210 ASP A C 1
ATOM 1662 O O . ASP A 1 210 ? 45.296 7.646 -40.490 1.00 91.38 210 ASP A O 1
ATOM 1666 N N . TYR A 1 211 ? 44.924 6.697 -38.489 1.00 92.62 211 TYR A N 1
ATOM 1667 C CA . TYR A 1 211 ? 43.563 7.217 -38.353 1.00 92.62 211 TYR A CA 1
ATOM 1668 C C . TYR A 1 211 ? 43.522 8.744 -38.278 1.00 92.62 211 TYR A C 1
ATOM 1670 O O . TYR A 1 211 ? 42.498 9.344 -38.602 1.00 92.62 211 TYR A O 1
ATOM 1678 N N . ARG A 1 212 ? 44.628 9.384 -37.880 1.00 91.25 212 ARG A N 1
ATOM 1679 C CA . ARG A 1 212 ? 44.731 10.842 -37.844 1.00 91.25 212 ARG A CA 1
ATOM 1680 C C . ARG A 1 212 ? 44.734 11.405 -39.259 1.00 91.25 212 ARG A C 1
ATOM 1682 O O . ARG A 1 212 ? 43.853 12.200 -39.582 1.00 91.25 212 ARG A O 1
ATOM 1689 N N . LEU A 1 213 ? 45.664 10.955 -40.104 1.00 91.81 213 LEU A N 1
ATOM 1690 C CA . LEU A 1 213 ? 45.724 11.395 -41.496 1.00 91.81 213 LEU A CA 1
ATOM 1691 C C . LEU A 1 213 ? 44.443 11.017 -42.250 1.00 91.81 213 LEU A C 1
ATOM 1693 O O . LEU A 1 213 ? 43.893 11.833 -42.987 1.00 91.81 213 LEU A O 1
ATOM 1697 N N . ALA A 1 214 ? 43.926 9.807 -42.024 1.00 94.00 214 ALA A N 1
ATOM 1698 C CA . ALA A 1 214 ? 42.681 9.360 -42.639 1.00 94.00 214 ALA A CA 1
ATOM 1699 C C . ALA A 1 214 ? 41.504 10.287 -42.294 1.00 94.00 214 ALA A C 1
ATOM 1701 O O . ALA A 1 214 ? 40.795 10.732 -43.194 1.00 94.00 214 ALA A O 1
ATOM 1702 N N . ALA A 1 215 ? 41.316 10.632 -41.014 1.00 92.69 215 ALA A N 1
ATOM 1703 C CA . ALA A 1 215 ? 40.243 11.527 -40.587 1.00 92.69 215 ALA A CA 1
ATOM 1704 C C . ALA A 1 215 ? 40.389 12.939 -41.178 1.00 92.69 215 ALA A C 1
ATOM 1706 O O . ALA A 1 215 ? 39.396 13.516 -41.620 1.00 92.69 215 ALA A O 1
ATOM 1707 N N . GLU A 1 216 ? 41.609 13.483 -41.224 1.00 92.12 216 GLU A N 1
ATOM 1708 C CA . GLU A 1 216 ? 41.884 14.784 -41.847 1.00 92.12 216 GLU A CA 1
ATOM 1709 C C . GLU A 1 216 ? 41.503 14.773 -43.339 1.00 92.12 216 GLU A C 1
ATOM 1711 O O . GLU A 1 216 ? 40.814 15.676 -43.816 1.00 92.12 216 GLU A O 1
ATOM 1716 N N . MET A 1 217 ? 41.877 13.722 -44.073 1.00 93.56 217 MET A N 1
ATOM 1717 C CA . MET A 1 217 ? 41.575 13.613 -45.503 1.00 93.56 217 MET A CA 1
ATOM 1718 C C . MET A 1 217 ? 40.094 13.311 -45.783 1.00 93.56 217 MET A C 1
ATOM 1720 O O . MET A 1 217 ? 39.535 13.860 -46.736 1.00 93.56 217 MET A O 1
ATOM 1724 N N . TYR A 1 218 ? 39.424 12.505 -44.949 1.00 95.44 218 TYR A N 1
ATOM 1725 C CA . TYR A 1 218 ? 37.977 12.289 -45.054 1.00 95.44 218 TYR A CA 1
ATOM 1726 C C . TYR A 1 218 ? 37.178 13.567 -44.776 1.00 95.44 218 TYR A C 1
ATOM 1728 O O . TYR A 1 218 ? 36.183 13.820 -45.449 1.00 95.44 218 TYR A O 1
ATOM 1736 N N . GLU A 1 219 ? 37.608 14.398 -43.824 1.00 92.94 219 GLU A N 1
ATOM 1737 C CA . GLU A 1 219 ? 36.977 15.694 -43.551 1.00 92.94 219 GLU A CA 1
ATOM 1738 C C . GLU A 1 219 ? 37.095 16.637 -44.755 1.00 92.94 219 GLU A C 1
ATOM 1740 O O . GLU A 1 219 ? 36.120 17.289 -45.131 1.00 92.94 219 GLU A O 1
ATOM 1745 N N . ILE A 1 220 ? 38.272 16.685 -45.384 1.00 91.50 220 ILE A N 1
ATOM 1746 C CA . ILE A 1 220 ? 38.507 17.498 -46.581 1.00 91.50 220 ILE A CA 1
ATOM 1747 C C . ILE A 1 220 ? 37.613 17.028 -47.732 1.00 91.50 220 ILE A C 1
ATOM 1749 O O . ILE A 1 220 ? 36.896 17.836 -48.318 1.00 91.50 220 ILE A O 1
ATOM 1753 N N . VAL A 1 221 ? 37.617 15.726 -48.037 1.00 92.06 221 VAL A N 1
ATOM 1754 C CA . VAL A 1 221 ? 36.835 15.205 -49.166 1.00 92.06 221 VAL A CA 1
ATOM 1755 C C . VAL A 1 221 ? 35.328 15.305 -48.918 1.00 92.06 221 VAL A C 1
ATOM 1757 O O . VAL A 1 221 ? 34.572 15.559 -49.849 1.00 92.06 221 VAL A O 1
ATOM 1760 N N . ARG A 1 222 ? 34.881 15.187 -47.661 1.00 93.94 222 ARG A N 1
ATOM 1761 C CA . ARG A 1 222 ? 33.484 15.415 -47.273 1.00 93.94 222 ARG A CA 1
ATOM 1762 C C . ARG A 1 222 ? 33.014 16.816 -47.675 1.00 93.94 222 ARG A C 1
ATOM 1764 O O . ARG A 1 222 ? 31.941 16.935 -48.253 1.00 93.94 222 ARG A O 1
ATOM 1771 N N . ARG A 1 223 ? 33.812 17.857 -47.413 1.00 91.75 223 ARG A N 1
ATOM 1772 C CA . ARG A 1 223 ? 33.472 19.247 -47.782 1.00 91.75 223 ARG A CA 1
ATOM 1773 C C . ARG A 1 223 ? 33.449 19.459 -49.292 1.00 91.75 223 ARG A C 1
ATOM 1775 O O . ARG A 1 223 ? 32.582 20.169 -49.788 1.00 91.75 223 ARG A O 1
ATOM 1782 N N . ASP A 1 224 ? 34.360 18.814 -50.018 1.00 89.50 224 ASP A N 1
ATOM 1783 C CA . ASP A 1 224 ? 34.350 18.852 -51.484 1.00 89.50 224 ASP A CA 1
ATOM 1784 C C . ASP A 1 224 ? 33.061 18.204 -52.038 1.00 89.50 224 ASP A C 1
ATOM 1786 O O . ASP A 1 224 ? 32.398 18.778 -52.900 1.00 89.50 224 ASP A O 1
ATOM 1790 N N . TYR A 1 225 ? 32.646 17.051 -51.493 1.00 92.00 225 TYR A N 1
ATOM 1791 C CA . TYR A 1 225 ? 31.389 16.391 -51.873 1.00 92.00 225 TYR A CA 1
ATOM 1792 C C . TYR A 1 225 ? 30.146 17.226 -51.539 1.00 92.00 225 TYR A C 1
ATOM 1794 O O . TYR A 1 225 ? 29.184 17.233 -52.308 1.00 92.00 225 TYR A O 1
ATOM 1802 N N . GLU A 1 226 ? 30.163 17.941 -50.412 1.00 90.94 226 GLU A N 1
ATOM 1803 C CA . GLU A 1 226 ? 29.098 18.870 -50.020 1.00 90.94 226 GLU A CA 1
ATOM 1804 C C . GLU A 1 226 ? 28.977 20.034 -51.010 1.00 90.94 226 GLU A C 1
ATOM 1806 O O . GLU A 1 226 ? 27.881 20.356 -51.476 1.00 90.94 226 GLU A O 1
ATOM 1811 N N . GLN A 1 227 ? 30.112 20.624 -51.391 1.00 88.62 227 GLN A N 1
ATOM 1812 C CA . GLN A 1 227 ? 30.166 21.700 -52.377 1.00 88.62 227 GLN A CA 1
ATOM 1813 C C . GLN A 1 227 ? 29.611 21.257 -53.740 1.00 88.62 227 GLN A C 1
ATOM 1815 O O . GLN A 1 227 ? 28.899 22.019 -54.396 1.00 88.62 227 GLN A O 1
ATOM 1820 N N . ASP A 1 228 ? 29.896 20.021 -54.149 1.00 86.50 228 ASP A N 1
ATOM 1821 C CA . ASP A 1 228 ? 29.432 19.454 -55.418 1.00 86.50 228 ASP A CA 1
ATOM 1822 C C . ASP A 1 228 ? 27.976 18.964 -55.395 1.00 86.50 228 ASP A C 1
ATOM 1824 O O . ASP A 1 228 ? 27.434 18.615 -56.450 1.00 86.50 228 ASP A O 1
ATOM 1828 N N . GLN A 1 229 ? 27.336 18.950 -54.217 1.00 87.38 229 GLN A N 1
ATOM 1829 C CA . GLN A 1 229 ? 26.020 18.343 -53.977 1.00 87.38 229 GLN A CA 1
ATOM 1830 C C . GLN A 1 229 ? 25.993 16.837 -54.311 1.00 87.38 229 GLN A C 1
ATOM 1832 O O . GLN A 1 229 ? 24.987 16.291 -54.764 1.00 87.38 229 GLN A O 1
ATOM 1837 N N . ALA A 1 230 ? 27.112 16.144 -54.087 1.00 89.38 230 ALA A N 1
ATOM 1838 C CA . ALA A 1 230 ? 27.263 14.712 -54.322 1.00 89.38 230 ALA A CA 1
ATOM 1839 C C . ALA A 1 230 ? 26.857 13.907 -53.070 1.00 89.38 230 ALA A C 1
ATOM 1841 O O . ALA A 1 230 ? 27.696 13.330 -52.376 1.00 89.38 230 ALA A O 1
ATOM 1842 N N . THR A 1 231 ? 25.557 13.867 -52.758 1.00 88.62 231 THR A N 1
ATOM 1843 C CA . THR A 1 231 ? 25.003 13.392 -51.471 1.00 88.62 231 THR A CA 1
ATOM 1844 C C . THR A 1 231 ? 25.452 11.988 -51.045 1.00 88.62 231 THR A C 1
ATOM 1846 O O . THR A 1 231 ? 25.821 11.785 -49.890 1.00 88.62 231 THR A O 1
ATOM 1849 N N . VAL A 1 232 ? 25.480 11.007 -51.956 1.00 88.44 232 VAL A N 1
ATOM 1850 C CA . VAL A 1 232 ? 25.908 9.628 -51.626 1.00 88.44 232 VAL A CA 1
ATOM 1851 C C . VAL A 1 232 ? 27.406 9.573 -51.304 1.00 88.44 232 VAL A C 1
ATOM 1853 O O . VAL A 1 232 ? 27.822 8.889 -50.367 1.00 88.44 232 VAL A O 1
ATOM 1856 N N . TYR A 1 233 ? 28.224 10.339 -52.032 1.00 90.44 233 TYR A N 1
ATOM 1857 C CA . TYR A 1 233 ? 29.655 10.462 -51.754 1.00 90.44 233 TYR A CA 1
ATOM 1858 C C . TYR A 1 233 ? 29.900 11.168 -50.421 1.00 90.44 233 TYR A C 1
ATOM 1860 O O . TYR A 1 233 ? 30.699 10.683 -49.617 1.00 90.44 233 TYR A O 1
ATOM 1868 N N . TYR A 1 234 ? 29.155 12.240 -50.142 1.00 93.81 234 TYR A N 1
ATOM 1869 C CA . TYR A 1 234 ? 29.169 12.926 -48.853 1.00 93.81 234 TYR A CA 1
ATOM 1870 C C . TYR A 1 234 ? 28.835 11.972 -47.701 1.00 93.81 234 TYR A C 1
ATOM 1872 O O . TYR A 1 234 ? 29.593 11.889 -46.732 1.00 93.81 234 TYR A O 1
ATOM 1880 N N . ALA A 1 235 ? 27.746 11.206 -47.818 1.00 94.56 235 ALA A N 1
ATOM 1881 C CA . ALA A 1 235 ? 27.342 10.227 -46.813 1.00 94.56 235 ALA A CA 1
ATOM 1882 C C . ALA A 1 235 ? 28.435 9.170 -46.582 1.00 94.56 235 ALA A C 1
ATOM 1884 O O . ALA A 1 235 ? 28.803 8.912 -45.440 1.00 94.56 235 ALA A O 1
ATOM 1885 N N . SER A 1 236 ? 29.050 8.651 -47.651 1.00 93.75 236 SER A N 1
ATOM 1886 C CA . SER A 1 236 ? 30.143 7.666 -47.561 1.00 93.75 236 SER A CA 1
ATOM 1887 C C . SER A 1 236 ? 31.449 8.214 -46.969 1.00 93.75 236 SER A C 1
ATOM 1889 O O . SER A 1 236 ? 32.194 7.499 -46.290 1.00 93.75 236 SER A O 1
ATOM 1891 N N . ALA A 1 237 ? 31.753 9.492 -47.202 1.00 95.31 237 ALA A N 1
ATOM 1892 C CA . ALA A 1 237 ? 32.866 10.179 -46.556 1.00 95.31 237 ALA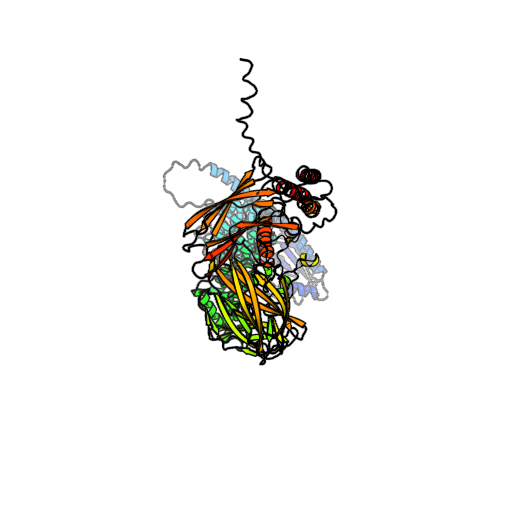 A CA 1
ATOM 1893 C C . ALA A 1 237 ? 32.596 10.400 -45.075 1.00 95.31 237 ALA A C 1
ATOM 1895 O O . ALA A 1 237 ? 33.486 10.186 -44.257 1.00 95.31 237 ALA A O 1
ATOM 1896 N N . THR A 1 238 ? 31.364 10.770 -44.738 1.00 95.94 238 THR A N 1
ATOM 1897 C CA . THR A 1 238 ? 30.936 11.023 -43.363 1.00 95.94 238 THR A CA 1
ATOM 1898 C C . THR A 1 238 ? 30.868 9.723 -42.556 1.00 95.94 238 THR A C 1
ATOM 1900 O O . THR A 1 238 ? 31.337 9.701 -41.421 1.00 95.94 238 THR A O 1
ATOM 1903 N N . GLU A 1 239 ? 30.398 8.622 -43.156 1.00 95.62 239 GLU A N 1
ATOM 1904 C CA . GLU A 1 239 ? 30.471 7.263 -42.599 1.00 95.62 239 GLU A CA 1
ATOM 1905 C C . GLU A 1 239 ? 31.915 6.903 -42.248 1.00 95.62 239 GLU A C 1
ATOM 1907 O O . GLU A 1 239 ? 32.217 6.615 -41.090 1.00 95.62 239 GLU A O 1
ATOM 1912 N N . MET A 1 240 ? 32.832 6.977 -43.218 1.00 95.75 240 MET A N 1
ATOM 1913 C CA . MET A 1 240 ? 34.225 6.618 -42.954 1.00 95.75 240 MET A CA 1
ATOM 1914 C C . MET A 1 240 ? 34.900 7.560 -41.967 1.00 95.75 240 MET A C 1
ATOM 1916 O O . MET A 1 240 ? 35.674 7.094 -41.136 1.00 95.75 240 MET A O 1
ATOM 1920 N N . LEU A 1 241 ? 34.593 8.856 -41.994 1.00 95.06 241 LEU A N 1
ATOM 1921 C CA . LEU A 1 241 ? 35.077 9.808 -41.000 1.00 95.06 241 LEU A CA 1
ATOM 1922 C C . LEU A 1 241 ? 34.601 9.432 -39.588 1.00 95.06 241 LEU A C 1
ATOM 1924 O O . LEU A 1 241 ? 35.407 9.427 -38.658 1.00 95.06 241 LEU A O 1
ATOM 1928 N N . CYS A 1 242 ? 33.320 9.082 -39.435 1.00 94.56 242 CYS A N 1
ATOM 1929 C CA . CYS A 1 242 ? 32.726 8.640 -38.173 1.00 94.56 242 CYS A CA 1
ATOM 1930 C C . CYS A 1 242 ? 33.412 7.369 -37.644 1.00 94.56 242 CYS A C 1
ATOM 1932 O O . CYS A 1 242 ? 33.862 7.337 -36.495 1.00 94.56 242 CYS A O 1
ATOM 1934 N N . LEU A 1 243 ? 33.566 6.345 -38.492 1.00 93.81 243 LEU A N 1
ATOM 1935 C CA . LEU A 1 243 ? 34.229 5.087 -38.127 1.00 93.81 243 LEU A CA 1
ATOM 1936 C C . LEU A 1 243 ? 35.712 5.309 -37.791 1.00 93.81 243 LEU A C 1
ATOM 1938 O O . LEU A 1 243 ? 36.202 4.808 -36.782 1.00 93.81 243 LEU A O 1
ATOM 1942 N N . THR A 1 244 ? 36.418 6.117 -38.585 1.00 93.38 244 THR A N 1
ATOM 1943 C CA . THR A 1 244 ? 37.841 6.438 -38.376 1.00 93.38 244 THR A CA 1
ATOM 1944 C C . THR A 1 244 ? 38.066 7.167 -37.060 1.00 93.38 244 THR A C 1
ATOM 1946 O O . THR A 1 244 ? 38.957 6.803 -36.297 1.00 93.38 244 THR A O 1
ATOM 1949 N N . ARG A 1 245 ? 37.243 8.176 -36.757 1.00 91.88 245 ARG A N 1
ATOM 1950 C CA . ARG A 1 245 ? 37.329 8.903 -35.486 1.00 91.88 245 ARG A CA 1
ATOM 1951 C C . ARG A 1 245 ? 36.956 8.016 -34.301 1.00 91.88 245 ARG A C 1
ATOM 1953 O O . ARG A 1 245 ? 37.590 8.138 -33.263 1.00 91.88 245 ARG A O 1
ATOM 1960 N N . SER A 1 246 ? 36.017 7.080 -34.473 1.00 90.00 246 SER A N 1
ATOM 1961 C CA . SER A 1 246 ? 35.677 6.088 -33.439 1.00 90.00 246 SER A CA 1
ATOM 1962 C C . SER A 1 246 ? 36.843 5.141 -33.120 1.00 90.00 246 SER A C 1
ATOM 1964 O O . SER A 1 246 ? 36.965 4.683 -31.990 1.00 90.00 246 SER A O 1
ATOM 1966 N N . LEU A 1 247 ? 37.705 4.849 -34.100 1.00 89.38 247 LEU A N 1
ATOM 1967 C CA . LEU A 1 247 ? 38.896 4.004 -33.935 1.00 89.38 247 LEU A CA 1
ATOM 1968 C C . LEU A 1 247 ? 40.144 4.780 -33.476 1.00 89.38 247 LEU A C 1
ATOM 1970 O O . LEU A 1 247 ? 41.147 4.167 -33.106 1.00 89.38 247 LEU A O 1
ATOM 1974 N N . SER A 1 248 ? 40.102 6.114 -33.504 1.00 84.56 248 SER A N 1
ATOM 1975 C CA . SER A 1 248 ? 41.193 6.971 -33.041 1.00 84.56 248 SER A CA 1
ATOM 1976 C C . SER A 1 248 ? 41.241 7.022 -31.509 1.00 84.56 248 SER A C 1
ATOM 1978 O O . SER A 1 248 ? 40.222 6.921 -30.833 1.00 84.56 248 SER A O 1
ATOM 1980 N N . THR A 1 249 ? 42.430 7.203 -30.933 1.00 67.50 249 THR A N 1
ATOM 1981 C CA . THR A 1 249 ? 42.639 7.203 -29.471 1.00 67.50 249 THR A CA 1
ATOM 1982 C C . THR A 1 249 ? 42.059 8.431 -28.758 1.00 67.50 249 THR A C 1
ATOM 1984 O O . THR A 1 249 ? 41.960 8.440 -27.530 1.00 67.50 249 THR A O 1
ATOM 1987 N N . ASN A 1 250 ? 41.657 9.462 -29.505 1.00 67.50 250 ASN A N 1
ATOM 1988 C CA . ASN A 1 250 ? 41.063 10.678 -28.959 1.00 67.50 250 ASN A CA 1
ATOM 1989 C C . ASN A 1 250 ? 39.540 10.547 -28.851 1.00 67.50 250 ASN A C 1
ATOM 1991 O O . ASN A 1 250 ? 38.864 10.259 -29.836 1.00 67.50 250 ASN A O 1
ATOM 1995 N N . LYS A 1 251 ? 38.989 10.832 -27.665 1.00 65.75 251 LYS A N 1
ATOM 1996 C CA . LYS A 1 251 ? 37.537 10.919 -27.455 1.00 65.75 251 LYS A CA 1
ATOM 1997 C C . LYS A 1 251 ? 36.987 12.148 -28.182 1.00 65.75 251 LYS A C 1
ATOM 1999 O O . LYS A 1 251 ? 37.130 13.263 -27.691 1.00 65.75 251 LYS A O 1
ATOM 2004 N N . ASP A 1 252 ? 36.382 11.941 -29.347 1.00 69.94 252 ASP A N 1
ATOM 2005 C CA . ASP A 1 252 ? 35.715 12.999 -30.108 1.00 69.94 252 ASP A CA 1
ATOM 2006 C C . ASP A 1 252 ? 34.260 13.166 -29.630 1.00 69.94 252 ASP A C 1
ATOM 2008 O O . ASP A 1 252 ? 33.498 12.201 -29.556 1.00 69.94 252 ASP A O 1
ATOM 2012 N N . THR A 1 253 ? 33.872 14.393 -29.275 1.00 69.38 253 THR A N 1
ATOM 2013 C CA . THR A 1 253 ? 32.541 14.721 -28.741 1.00 69.38 253 THR A CA 1
ATOM 2014 C C . THR A 1 253 ? 31.442 14.734 -29.805 1.00 69.38 253 THR A C 1
ATOM 2016 O O . THR A 1 253 ? 30.270 14.661 -29.447 1.00 69.38 253 THR A O 1
ATOM 2019 N N . HIS A 1 254 ? 31.793 14.773 -31.096 1.00 83.50 254 HIS A N 1
ATOM 2020 C CA . HIS A 1 254 ? 30.837 14.919 -32.206 1.00 83.50 254 HIS A CA 1
ATOM 2021 C C . HIS A 1 254 ? 30.599 13.633 -33.019 1.00 83.50 254 HIS A C 1
ATOM 2023 O O . HIS A 1 254 ? 30.045 13.677 -34.118 1.00 83.50 254 HIS A O 1
ATOM 2029 N N . LEU A 1 255 ? 30.995 12.460 -32.506 1.00 90.06 255 LEU A N 1
ATOM 2030 C CA . LEU A 1 255 ? 30.857 11.187 -33.234 1.00 90.06 255 LEU A CA 1
ATOM 2031 C C . LEU A 1 255 ? 29.410 10.859 -33.617 1.00 90.06 255 LEU A C 1
ATOM 2033 O O . LEU A 1 255 ? 29.153 10.413 -34.735 1.00 90.06 255 LEU A O 1
ATOM 2037 N N . PHE A 1 256 ? 28.470 11.095 -32.700 1.00 92.00 256 PHE A N 1
ATOM 2038 C CA . PHE A 1 256 ? 27.058 10.808 -32.941 1.00 92.00 256 PHE A CA 1
ATOM 2039 C C . PHE A 1 256 ? 26.430 11.775 -33.962 1.00 92.00 256 PHE A C 1
ATOM 2041 O O . PHE A 1 256 ? 25.552 11.375 -34.728 1.00 92.00 256 PHE A O 1
ATOM 2048 N N . ASP A 1 257 ? 26.922 13.016 -34.035 1.00 93.62 257 ASP A N 1
ATOM 2049 C CA . ASP A 1 257 ? 26.488 13.999 -35.036 1.00 93.62 257 ASP A CA 1
ATOM 2050 C C . ASP A 1 257 ? 26.921 13.559 -36.440 1.00 93.62 257 ASP A C 1
ATOM 2052 O O . ASP A 1 257 ? 26.137 13.616 -37.386 1.00 93.62 257 ASP A O 1
ATOM 2056 N N . LEU A 1 258 ? 28.151 13.043 -36.571 1.00 94.06 258 LEU A N 1
ATOM 2057 C CA . LEU A 1 258 ? 28.647 12.464 -37.823 1.00 94.06 258 LEU A CA 1
ATOM 2058 C C . LEU A 1 258 ? 27.846 11.225 -38.233 1.00 94.06 258 LEU A C 1
ATOM 2060 O O . LEU A 1 258 ? 27.485 11.095 -39.401 1.00 94.06 258 LEU A O 1
ATOM 2064 N N . TYR A 1 259 ? 27.540 10.338 -37.281 1.00 95.69 259 TYR A N 1
ATOM 2065 C CA . TYR A 1 259 ? 26.683 9.175 -37.519 1.00 95.69 259 TYR A CA 1
ATOM 2066 C C . TYR A 1 259 ? 25.306 9.594 -38.052 1.00 95.69 259 TYR A C 1
ATOM 2068 O O . TYR A 1 259 ? 24.859 9.093 -39.085 1.00 95.69 259 TYR A O 1
ATOM 2076 N N . THR A 1 260 ? 24.660 10.545 -37.374 1.00 95.06 260 THR A N 1
ATOM 2077 C CA . THR A 1 260 ? 23.317 11.019 -37.731 1.00 95.06 260 THR A CA 1
ATOM 2078 C C . THR A 1 260 ? 23.331 11.699 -39.097 1.00 95.06 260 THR A C 1
ATOM 2080 O O . THR A 1 260 ? 22.540 11.343 -39.964 1.00 95.06 260 THR A O 1
ATOM 2083 N N . SER A 1 261 ? 24.301 12.586 -39.338 1.00 95.12 261 SER A N 1
ATOM 2084 C CA . SER A 1 261 ? 24.480 13.267 -40.623 1.00 95.12 261 SER A CA 1
ATOM 2085 C C . SER A 1 261 ? 24.691 12.286 -41.781 1.00 95.12 261 SER A C 1
ATOM 2087 O O . SER A 1 261 ? 24.084 12.447 -42.841 1.00 95.12 261 SER A O 1
ATOM 2089 N N . ALA A 1 262 ? 25.507 11.245 -41.591 1.00 95.56 262 ALA A N 1
ATOM 2090 C CA . ALA A 1 262 ? 25.710 10.214 -42.605 1.00 95.56 262 ALA A CA 1
ATOM 2091 C C . ALA A 1 262 ? 24.421 9.425 -42.884 1.00 95.56 262 ALA A C 1
ATOM 2093 O O . ALA A 1 262 ? 24.088 9.211 -44.049 1.00 95.56 262 ALA A O 1
ATOM 2094 N N . CYS A 1 263 ? 23.677 9.037 -41.841 1.00 95.75 263 CYS A N 1
ATOM 2095 C CA . CYS A 1 263 ? 22.392 8.353 -41.996 1.00 95.75 263 CYS A CA 1
ATOM 2096 C C . CYS A 1 263 ? 21.389 9.220 -42.761 1.00 95.75 263 CYS A C 1
ATOM 2098 O O . CYS A 1 263 ? 20.853 8.769 -43.768 1.00 95.75 263 CYS A O 1
ATOM 2100 N N . ASP A 1 264 ? 21.191 10.469 -42.343 1.00 95.06 264 ASP A N 1
ATOM 2101 C CA . ASP A 1 264 ? 20.230 11.384 -42.963 1.00 95.06 264 ASP A CA 1
ATOM 2102 C C . ASP A 1 264 ? 20.541 11.602 -44.447 1.00 95.06 264 ASP A C 1
ATOM 2104 O O . ASP A 1 264 ? 19.643 11.538 -45.284 1.00 95.06 264 ASP A O 1
ATOM 2108 N N . ASN A 1 265 ? 21.821 11.767 -44.799 1.00 94.19 265 ASN A N 1
ATOM 2109 C CA . ASN A 1 265 ? 22.232 11.917 -46.194 1.00 94.19 265 ASN A CA 1
ATOM 2110 C C . ASN A 1 265 ? 22.089 10.621 -47.002 1.00 94.19 265 ASN A C 1
ATOM 2112 O O . ASN A 1 265 ? 21.727 10.680 -48.176 1.00 94.19 265 ASN A O 1
ATOM 2116 N N . TYR A 1 266 ? 22.322 9.449 -46.405 1.00 95.12 266 TYR A N 1
ATOM 2117 C CA . TYR A 1 266 ? 22.007 8.188 -47.074 1.00 95.12 266 TYR A CA 1
ATOM 2118 C C . TYR A 1 266 ? 20.508 8.058 -47.345 1.00 95.12 266 TYR A C 1
ATOM 2120 O O . TYR A 1 266 ? 20.126 7.675 -48.446 1.00 95.12 266 TYR A O 1
ATOM 2128 N N . LEU A 1 267 ? 19.652 8.426 -46.391 1.00 93.94 267 LEU A N 1
ATOM 2129 C CA . LEU A 1 267 ? 18.196 8.315 -46.523 1.00 93.94 267 LEU A CA 1
ATOM 2130 C C . LEU A 1 267 ? 17.598 9.212 -47.621 1.00 93.94 267 LEU A C 1
ATOM 2132 O O . LEU A 1 267 ? 16.477 8.954 -48.056 1.00 93.94 267 LEU A O 1
ATOM 2136 N N . LEU A 1 268 ? 18.343 10.204 -48.124 1.00 91.75 268 LEU A N 1
ATOM 2137 C CA . LEU A 1 268 ? 17.960 10.983 -49.308 1.00 91.75 268 LEU A CA 1
ATOM 2138 C C . LEU A 1 268 ? 18.020 10.166 -50.615 1.00 91.75 268 LEU A C 1
ATOM 2140 O O . LEU A 1 268 ? 17.431 10.575 -51.615 1.00 91.75 268 LEU A O 1
ATOM 2144 N N . ALA A 1 269 ? 18.714 9.021 -50.632 1.00 85.25 269 ALA A N 1
ATOM 2145 C CA . ALA A 1 269 ? 18.835 8.144 -51.795 1.00 85.25 269 ALA A CA 1
ATOM 2146 C C . ALA A 1 269 ? 17.947 6.882 -51.666 1.00 85.25 269 ALA A C 1
ATOM 2148 O O . ALA A 1 269 ? 17.912 6.270 -50.596 1.00 85.25 269 ALA A O 1
ATOM 2149 N N . PRO A 1 270 ? 17.308 6.395 -52.753 1.00 77.19 270 PRO A N 1
ATOM 2150 C CA . PRO A 1 270 ? 16.418 5.224 -52.705 1.00 77.19 270 PRO A CA 1
ATOM 2151 C C . PRO A 1 270 ? 17.075 3.942 -52.168 1.00 77.19 270 PRO A C 1
ATOM 2153 O O . PRO A 1 270 ? 16.448 3.166 -51.453 1.00 77.19 270 PRO A O 1
ATOM 2156 N N . THR A 1 271 ? 18.354 3.721 -52.480 1.00 78.88 271 THR A N 1
ATOM 2157 C CA . THR A 1 271 ? 19.139 2.561 -52.018 1.00 78.88 271 THR A CA 1
ATOM 2158 C C . THR A 1 271 ? 19.856 2.808 -50.688 1.00 78.88 271 THR A C 1
ATOM 2160 O O . THR A 1 271 ? 20.528 1.921 -50.163 1.00 78.88 271 THR A O 1
ATOM 2163 N N . GLY A 1 272 ? 19.719 4.006 -50.117 1.00 85.56 272 GLY A N 1
ATOM 2164 C CA . GLY A 1 272 ? 20.515 4.451 -48.982 1.00 85.56 272 GLY A CA 1
ATOM 2165 C C . GLY A 1 272 ? 20.106 3.887 -47.628 1.00 85.56 272 GLY A C 1
ATOM 2166 O O . GLY A 1 272 ? 20.939 3.842 -46.728 1.00 85.56 272 GLY A O 1
ATOM 2167 N N . ARG A 1 273 ? 18.881 3.364 -47.481 1.00 89.75 273 ARG A N 1
ATOM 2168 C CA . ARG A 1 273 ? 18.429 2.726 -46.228 1.00 89.75 273 ARG A CA 1
ATOM 2169 C C . ARG A 1 273 ? 19.338 1.571 -45.799 1.00 89.75 273 ARG A C 1
ATOM 2171 O O . ARG A 1 273 ? 19.667 1.460 -44.623 1.00 89.75 273 ARG A O 1
ATOM 2178 N N . LEU A 1 274 ? 19.800 0.753 -46.750 1.00 90.25 274 LEU A N 1
ATOM 2179 C CA . LEU A 1 274 ? 20.737 -0.342 -46.471 1.00 90.25 274 LEU A CA 1
ATOM 2180 C C . LEU A 1 274 ? 22.109 0.177 -46.020 1.00 90.25 274 LEU A C 1
ATOM 2182 O O . LEU A 1 274 ? 22.724 -0.418 -45.138 1.00 90.25 274 LEU A O 1
ATOM 2186 N N . TYR A 1 275 ? 22.584 1.290 -46.587 1.00 93.06 275 TYR A N 1
ATOM 2187 C CA . TYR A 1 275 ? 23.851 1.905 -46.182 1.00 93.06 275 TYR A CA 1
ATOM 2188 C C . TYR A 1 275 ? 23.757 2.570 -44.806 1.00 93.06 275 TYR A C 1
ATOM 2190 O O . TYR A 1 275 ? 24.657 2.382 -43.990 1.00 93.06 275 TYR A O 1
ATOM 2198 N N . ALA A 1 276 ? 22.653 3.262 -44.509 1.00 94.56 276 ALA A N 1
ATOM 2199 C CA . ALA A 1 276 ? 22.381 3.804 -43.179 1.00 94.56 276 ALA A CA 1
ATOM 2200 C C . ALA A 1 276 ? 22.320 2.682 -42.130 1.00 94.56 276 ALA A C 1
ATOM 2202 O O . ALA A 1 276 ? 22.988 2.763 -41.104 1.00 94.56 276 ALA A O 1
ATOM 2203 N N . LEU A 1 277 ? 21.613 1.586 -42.430 1.00 93.88 277 LEU A N 1
ATOM 2204 C CA . LEU A 1 277 ? 21.529 0.425 -41.547 1.00 93.88 277 LEU A CA 1
ATOM 2205 C C . LEU A 1 277 ? 22.896 -0.251 -41.346 1.00 93.88 277 LEU A C 1
ATOM 2207 O O . LEU A 1 277 ? 23.276 -0.553 -40.215 1.00 93.88 277 LEU A O 1
ATOM 2211 N N . ARG A 1 278 ? 23.673 -0.448 -42.423 1.00 94.44 278 ARG A N 1
ATOM 2212 C CA . ARG A 1 278 ? 25.054 -0.954 -42.340 1.00 94.44 278 ARG A CA 1
ATOM 2213 C C . ARG A 1 278 ? 25.888 -0.085 -41.406 1.00 94.44 278 ARG A C 1
ATOM 2215 O O . ARG A 1 278 ? 26.578 -0.618 -40.539 1.00 94.44 278 ARG A O 1
ATOM 2222 N N . LEU A 1 279 ? 25.813 1.234 -41.572 1.00 95.62 279 LEU A N 1
ATOM 2223 C CA . LEU A 1 279 ? 26.507 2.181 -40.713 1.00 95.62 279 LEU A CA 1
ATOM 2224 C C . LEU A 1 279 ? 26.058 2.041 -39.255 1.00 95.62 279 LEU A C 1
ATOM 2226 O O . LEU A 1 279 ? 26.921 1.960 -38.386 1.00 95.62 279 LEU A O 1
ATOM 2230 N N . THR A 1 280 ? 24.755 1.934 -38.971 1.00 96.25 280 THR A N 1
ATOM 2231 C CA . THR A 1 280 ? 24.243 1.673 -37.613 1.00 96.25 280 THR A CA 1
ATOM 2232 C C . THR A 1 280 ? 24.899 0.449 -36.993 1.00 96.25 280 THR A C 1
ATOM 2234 O O . THR A 1 280 ? 25.379 0.533 -35.862 1.00 96.25 280 THR A O 1
ATOM 2237 N N . PHE A 1 281 ? 24.966 -0.672 -37.714 1.00 96.06 281 PHE A N 1
ATOM 2238 C CA . PHE A 1 281 ? 25.562 -1.903 -37.196 1.00 96.06 281 PHE A CA 1
ATOM 2239 C C . PHE A 1 281 ? 27.079 -1.795 -37.015 1.00 96.06 281 PHE A C 1
ATOM 2241 O O . PHE A 1 281 ? 27.587 -2.214 -35.976 1.00 96.06 281 PHE A O 1
ATOM 2248 N N . LEU A 1 282 ? 27.804 -1.207 -37.972 1.00 95.69 282 LEU A N 1
ATOM 2249 C CA . LEU A 1 282 ? 29.254 -1.005 -37.864 1.00 95.69 282 LEU A CA 1
ATOM 2250 C C . LEU A 1 282 ? 29.605 -0.066 -36.706 1.00 95.69 282 LEU A C 1
ATOM 2252 O O . LEU A 1 282 ? 30.456 -0.395 -35.879 1.00 95.69 282 LEU A O 1
ATOM 2256 N N . PHE A 1 283 ? 28.918 1.073 -36.615 1.00 95.44 283 PHE A N 1
ATOM 2257 C CA . PHE A 1 283 ? 29.074 2.027 -35.524 1.00 95.44 283 PHE A CA 1
ATOM 2258 C C . PHE A 1 283 ? 28.767 1.363 -34.183 1.00 95.44 283 PHE A C 1
ATOM 2260 O O . PHE A 1 283 ? 29.599 1.394 -33.280 1.00 95.44 283 PHE A O 1
ATOM 2267 N N . SER A 1 284 ? 27.625 0.682 -34.075 1.00 95.56 284 SER A N 1
ATOM 2268 C CA . SER A 1 284 ? 27.219 -0.010 -32.851 1.00 95.56 284 SER A CA 1
ATOM 2269 C C . SER A 1 284 ? 28.225 -1.082 -32.439 1.00 95.56 284 SER A C 1
ATOM 2271 O O . SER A 1 284 ? 28.610 -1.122 -31.277 1.00 95.56 284 SER A O 1
ATOM 2273 N N . ALA A 1 285 ? 28.729 -1.895 -33.373 1.00 95.12 285 ALA A N 1
ATOM 2274 C CA . ALA A 1 285 ? 29.731 -2.917 -33.078 1.00 95.12 285 ALA A CA 1
ATOM 2275 C C . ALA A 1 285 ? 31.024 -2.314 -32.502 1.00 95.12 285 ALA A C 1
ATOM 2277 O O . ALA A 1 285 ? 31.570 -2.844 -31.530 1.00 95.12 285 ALA A O 1
ATOM 2278 N N . ILE A 1 286 ? 31.492 -1.189 -33.060 1.00 92.88 286 ILE A N 1
ATOM 2279 C CA . ILE A 1 286 ? 32.655 -0.461 -32.535 1.00 92.88 286 ILE A CA 1
ATOM 2280 C C . ILE A 1 286 ? 32.345 0.095 -31.142 1.00 92.88 286 ILE A C 1
ATOM 2282 O O . ILE A 1 286 ? 33.096 -0.162 -30.201 1.00 92.88 286 ILE A O 1
ATOM 2286 N N . GLN A 1 287 ? 31.219 0.794 -30.972 1.00 91.94 287 GLN A N 1
ATOM 2287 C CA . GLN A 1 287 ? 30.850 1.401 -29.691 1.00 91.94 287 GLN A CA 1
ATOM 2288 C C . GLN A 1 287 ? 30.636 0.359 -28.584 1.00 91.94 287 GLN A C 1
ATOM 2290 O O . GLN A 1 287 ? 31.048 0.585 -27.447 1.00 91.94 287 GLN A O 1
ATOM 2295 N N . THR A 1 288 ? 30.084 -0.817 -28.900 1.00 92.94 288 THR A N 1
ATOM 2296 C CA . THR A 1 288 ? 29.989 -1.943 -27.960 1.00 92.94 288 THR A CA 1
ATOM 2297 C C . THR A 1 288 ? 31.372 -2.382 -27.483 1.00 92.94 288 THR A C 1
AT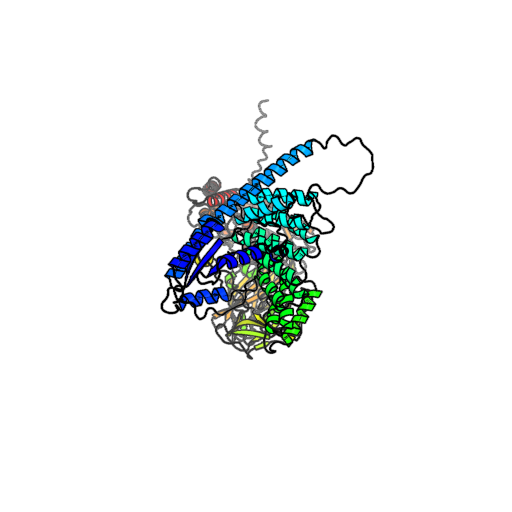OM 2299 O O . THR A 1 288 ? 31.563 -2.582 -26.284 1.00 92.94 288 THR A O 1
ATOM 2302 N N . LYS A 1 289 ? 32.361 -2.497 -28.383 1.00 92.06 289 LYS A N 1
ATOM 2303 C CA . LYS A 1 289 ? 33.743 -2.859 -28.012 1.00 92.06 289 LYS A CA 1
ATOM 2304 C C . LYS A 1 289 ? 34.446 -1.772 -27.198 1.00 92.06 289 LYS A C 1
ATOM 2306 O O . LYS A 1 289 ? 35.287 -2.104 -26.369 1.00 92.06 289 LYS A O 1
ATOM 2311 N N . LEU A 1 290 ? 34.077 -0.508 -27.396 1.00 89.19 290 LEU A N 1
ATOM 2312 C CA . LEU A 1 290 ? 34.571 0.630 -26.614 1.00 89.19 290 LEU A CA 1
ATOM 2313 C C . LEU A 1 290 ? 33.844 0.813 -25.268 1.00 89.19 290 LEU A C 1
ATOM 2315 O O . LEU A 1 290 ? 34.224 1.680 -24.484 1.00 89.19 290 LEU A O 1
ATOM 2319 N N . GLY A 1 291 ? 32.808 0.015 -24.981 1.00 89.31 291 GLY A N 1
ATOM 2320 C CA . GLY A 1 291 ? 32.000 0.139 -23.763 1.00 89.31 291 GLY A CA 1
ATOM 2321 C C . GLY A 1 291 ? 31.004 1.308 -23.777 1.00 89.31 291 GLY A C 1
ATOM 2322 O O . GLY A 1 291 ? 30.398 1.614 -22.750 1.00 89.31 291 GLY A O 1
ATOM 2323 N N . CYS A 1 292 ? 30.784 1.951 -24.926 1.00 90.69 292 CYS A N 1
ATOM 2324 C CA . CYS A 1 292 ? 29.853 3.067 -25.106 1.00 90.69 292 CYS A CA 1
ATOM 2325 C C . CYS A 1 292 ? 28.423 2.579 -25.405 1.00 90.69 292 CYS A C 1
ATOM 2327 O O . CYS A 1 292 ? 27.826 2.919 -26.426 1.00 90.69 292 CYS A O 1
ATOM 2329 N N . ALA A 1 293 ? 27.831 1.789 -24.503 1.00 93.19 293 ALA A N 1
ATOM 2330 C CA . ALA A 1 293 ? 26.491 1.216 -24.703 1.00 93.19 293 ALA A CA 1
ATOM 2331 C C . ALA A 1 293 ? 25.373 2.270 -24.884 1.00 93.19 293 ALA A C 1
ATOM 2333 O O . ALA A 1 293 ? 24.365 2.004 -25.536 1.00 93.19 293 ALA A O 1
ATOM 2334 N N . GLY A 1 294 ? 25.560 3.488 -24.360 1.00 93.75 294 GLY A N 1
ATOM 2335 C CA . GLY A 1 294 ? 24.623 4.596 -24.573 1.00 93.75 294 GLY A CA 1
ATOM 2336 C C . GLY A 1 294 ? 24.535 5.042 -26.038 1.00 93.75 294 GLY A C 1
ATOM 2337 O O . GLY A 1 294 ? 23.445 5.342 -26.520 1.00 93.75 294 GLY A O 1
ATOM 2338 N N . ASP A 1 295 ? 25.654 5.040 -26.764 1.00 92.88 295 ASP A N 1
ATOM 2339 C CA . ASP A 1 295 ? 25.691 5.405 -28.186 1.00 92.88 295 ASP A CA 1
ATOM 2340 C C . ASP A 1 295 ? 25.071 4.317 -29.057 1.00 92.88 295 ASP A C 1
ATOM 2342 O O . ASP A 1 295 ? 24.352 4.626 -30.005 1.00 92.88 295 ASP A O 1
ATOM 2346 N N . VAL A 1 296 ? 25.269 3.054 -28.672 1.00 95.94 296 VAL A N 1
ATOM 2347 C CA . VAL A 1 296 ? 24.627 1.889 -29.295 1.00 95.94 296 VAL A CA 1
ATOM 2348 C C . VAL A 1 296 ? 23.105 1.990 -29.192 1.00 95.94 296 VAL A C 1
ATOM 2350 O O . VAL A 1 296 ? 22.408 1.881 -30.199 1.00 95.94 296 VAL A O 1
ATOM 2353 N N . ALA A 1 297 ? 22.578 2.265 -27.993 1.00 96.31 297 ALA A N 1
ATOM 2354 C CA . ALA A 1 297 ? 21.139 2.418 -27.791 1.00 96.31 297 ALA A CA 1
ATOM 2355 C C . ALA A 1 297 ? 20.565 3.557 -28.652 1.00 96.31 297 ALA A C 1
ATOM 2357 O O . ALA A 1 297 ? 19.548 3.379 -29.318 1.00 96.31 297 ALA A O 1
ATOM 2358 N N . ARG A 1 298 ? 21.244 4.714 -28.696 1.00 95.50 298 ARG A N 1
ATOM 2359 C CA . ARG A 1 298 ? 20.829 5.850 -29.537 1.00 95.50 298 ARG A CA 1
ATOM 2360 C C . ARG A 1 298 ? 20.870 5.524 -31.031 1.00 95.50 298 ARG A C 1
ATOM 2362 O O . ARG A 1 298 ? 19.972 5.937 -31.759 1.00 95.50 298 ARG A O 1
ATOM 2369 N N . ALA A 1 299 ? 21.885 4.791 -31.487 1.00 96.31 299 ALA A N 1
ATOM 2370 C CA . ALA A 1 299 ? 22.029 4.418 -32.889 1.00 96.31 299 ALA A CA 1
ATOM 2371 C C . ALA A 1 299 ? 20.898 3.485 -33.348 1.00 96.31 299 ALA A C 1
ATOM 2373 O O . ALA A 1 299 ? 20.306 3.727 -34.399 1.00 96.31 299 ALA A O 1
ATOM 2374 N N . PHE A 1 300 ? 20.551 2.475 -32.542 1.00 97.62 300 PHE A N 1
ATOM 2375 C CA . PHE A 1 300 ? 19.451 1.559 -32.849 1.00 97.62 300 PHE A CA 1
ATOM 2376 C C . PHE A 1 300 ? 18.066 2.208 -32.753 1.00 97.62 300 PHE A C 1
ATOM 2378 O O . PHE A 1 300 ? 17.224 1.928 -33.601 1.00 97.62 300 PHE A O 1
ATOM 2385 N N . LEU A 1 301 ? 17.840 3.119 -31.797 1.00 96.62 301 LEU A N 1
ATOM 2386 C CA . LEU A 1 301 ? 16.613 3.926 -31.775 1.00 96.62 301 LEU A CA 1
ATOM 2387 C C . LEU A 1 301 ? 16.485 4.768 -33.047 1.00 96.62 301 LEU A C 1
ATOM 2389 O O . LEU A 1 301 ? 15.432 4.775 -33.669 1.00 96.62 301 LEU A O 1
ATOM 2393 N N . ARG A 1 302 ? 17.575 5.404 -33.496 1.00 95.06 302 ARG A N 1
ATOM 2394 C CA . ARG A 1 302 ? 17.568 6.139 -34.767 1.00 95.06 302 ARG A CA 1
ATOM 2395 C C . ARG A 1 302 ? 17.281 5.225 -35.959 1.00 95.06 302 ARG A C 1
ATOM 2397 O O . ARG A 1 302 ? 16.587 5.637 -36.880 1.00 95.06 302 ARG A O 1
ATOM 2404 N N . ALA A 1 303 ? 17.793 3.994 -35.953 1.00 95.56 303 ALA A N 1
ATOM 2405 C CA . ALA A 1 303 ? 17.483 3.017 -36.993 1.00 95.56 303 ALA A CA 1
ATOM 2406 C C . ALA A 1 303 ? 16.010 2.598 -37.005 1.00 95.56 303 ALA A C 1
ATOM 2408 O O . ALA A 1 303 ? 15.465 2.343 -38.078 1.00 95.56 303 ALA A O 1
ATOM 2409 N N . ALA A 1 304 ? 15.343 2.582 -35.849 1.00 95.44 304 ALA A N 1
ATOM 2410 C CA . ALA A 1 304 ? 13.910 2.311 -35.769 1.00 95.44 304 ALA A CA 1
ATOM 2411 C C . ALA A 1 304 ? 13.069 3.350 -36.537 1.00 95.44 304 ALA A C 1
ATOM 2413 O O . ALA A 1 304 ? 12.039 2.984 -37.097 1.00 95.44 304 ALA A O 1
ATOM 2414 N N . ASP A 1 305 ? 13.529 4.607 -36.633 1.00 93.00 305 ASP A N 1
ATOM 2415 C CA . ASP A 1 305 ? 12.808 5.695 -37.319 1.00 93.00 305 ASP A CA 1
ATOM 2416 C C . ASP A 1 305 ? 12.678 5.487 -38.838 1.00 93.00 305 ASP A C 1
ATOM 2418 O O . ASP A 1 305 ? 11.752 6.009 -39.458 1.00 93.00 305 ASP A O 1
ATOM 2422 N N . PHE A 1 306 ? 13.627 4.780 -39.459 1.00 92.00 306 PHE A N 1
ATOM 2423 C CA . PHE A 1 306 ? 13.699 4.627 -40.919 1.00 92.00 306 PHE A CA 1
ATOM 2424 C C . PHE A 1 306 ? 13.623 3.173 -41.402 1.00 92.00 306 PHE A C 1
ATOM 2426 O O . PHE A 1 306 ? 13.776 2.916 -42.601 1.00 92.00 306 PHE A O 1
ATOM 2433 N N . THR A 1 307 ? 13.424 2.222 -40.487 1.00 91.81 307 THR A N 1
ATOM 2434 C CA . THR A 1 307 ? 13.243 0.801 -40.805 1.00 91.81 307 THR A CA 1
ATOM 2435 C C . THR A 1 307 ? 11.772 0.411 -40.736 1.00 91.81 307 THR A C 1
ATOM 2437 O O . THR A 1 307 ? 11.008 0.940 -39.932 1.00 91.81 307 THR A O 1
ATOM 2440 N N . ASP A 1 308 ? 11.381 -0.537 -41.586 1.00 87.94 308 ASP A N 1
ATOM 2441 C CA . ASP A 1 308 ? 9.991 -0.967 -41.725 1.00 87.94 308 ASP A CA 1
ATOM 2442 C C . ASP A 1 308 ? 9.719 -2.275 -40.945 1.00 87.94 308 ASP A C 1
ATOM 2444 O O . ASP A 1 308 ? 10.621 -3.086 -40.705 1.00 87.94 308 ASP A O 1
ATOM 2448 N N . GLU A 1 309 ? 8.453 -2.469 -40.555 1.00 86.56 309 GLU A N 1
ATOM 2449 C CA . GLU A 1 309 ? 7.869 -3.725 -40.045 1.00 86.56 309 GLU A CA 1
ATOM 2450 C C . GLU A 1 309 ? 8.712 -4.458 -38.975 1.00 86.56 309 GLU A C 1
ATOM 2452 O O . GLU A 1 309 ? 8.872 -3.972 -37.849 1.00 86.56 309 GLU A O 1
ATOM 2457 N N . ILE A 1 310 ? 9.225 -5.645 -39.321 1.00 92.56 310 ILE A N 1
ATOM 2458 C CA . ILE A 1 310 ? 9.941 -6.568 -38.434 1.00 92.56 310 ILE A CA 1
ATOM 2459 C C . ILE A 1 310 ? 11.335 -6.033 -38.101 1.00 92.56 310 ILE A C 1
ATOM 2461 O O . ILE A 1 310 ? 11.784 -6.165 -36.962 1.00 92.56 310 ILE A O 1
ATOM 2465 N N . LEU A 1 311 ? 12.019 -5.387 -39.056 1.00 92.62 311 LEU A N 1
ATOM 2466 C CA . LEU A 1 311 ? 13.348 -4.829 -38.795 1.00 92.62 311 LEU A CA 1
ATOM 2467 C C . LEU A 1 311 ? 13.272 -3.776 -37.691 1.00 92.62 311 LEU A C 1
ATOM 2469 O O . LEU A 1 311 ? 14.081 -3.829 -36.764 1.00 92.62 311 LEU A O 1
ATOM 2473 N N . ARG A 1 312 ? 12.256 -2.904 -37.731 1.00 95.00 312 ARG A N 1
ATOM 2474 C CA . ARG A 1 312 ? 11.994 -1.922 -36.671 1.00 95.00 312 ARG A CA 1
ATOM 2475 C C . ARG A 1 312 ? 11.886 -2.584 -35.296 1.00 95.00 312 ARG A C 1
ATOM 2477 O O . ARG A 1 312 ? 12.544 -2.154 -34.352 1.00 95.00 312 ARG A O 1
ATOM 2484 N N . ALA A 1 313 ? 11.122 -3.671 -35.195 1.00 95.81 313 ALA A N 1
ATOM 2485 C CA . ALA A 1 313 ? 10.960 -4.421 -33.950 1.00 95.81 313 ALA A CA 1
ATOM 2486 C C . ALA A 1 313 ? 12.303 -4.962 -33.418 1.00 95.81 313 ALA A C 1
ATOM 2488 O O . ALA A 1 313 ? 12.606 -4.813 -32.232 1.00 95.81 313 ALA A O 1
ATOM 2489 N N . THR A 1 314 ? 13.140 -5.520 -34.302 1.00 95.75 314 THR A N 1
ATOM 2490 C CA . THR A 1 314 ? 14.448 -6.097 -33.935 1.00 95.75 314 THR A CA 1
ATOM 2491 C C . THR A 1 314 ? 15.485 -5.054 -33.509 1.00 95.75 314 THR A C 1
ATOM 2493 O O . THR A 1 314 ? 16.258 -5.293 -32.575 1.00 95.75 314 THR A O 1
ATOM 2496 N N . VAL A 1 315 ? 15.511 -3.877 -34.148 1.00 96.44 315 VAL A N 1
ATOM 2497 C CA . VAL A 1 315 ? 16.426 -2.798 -33.740 1.00 96.44 315 VAL A CA 1
ATOM 2498 C C . VAL A 1 315 ? 15.976 -2.160 -32.426 1.00 96.44 315 VAL A C 1
ATOM 2500 O O . VAL A 1 315 ? 16.826 -1.864 -31.591 1.00 96.44 315 VAL A O 1
ATOM 2503 N N . LEU A 1 316 ? 14.666 -2.043 -32.175 1.00 97.19 316 LEU A N 1
ATOM 2504 C CA . LEU A 1 316 ? 14.134 -1.622 -30.873 1.00 97.19 316 LEU A CA 1
ATOM 2505 C C . LEU A 1 316 ? 14.522 -2.608 -29.761 1.00 97.19 316 LEU A C 1
ATOM 2507 O O . LEU A 1 316 ? 15.000 -2.192 -28.705 1.00 97.19 316 LEU A O 1
ATOM 2511 N N . GLU A 1 317 ? 14.409 -3.916 -30.004 1.00 95.81 317 GLU A N 1
ATOM 2512 C CA . GLU A 1 317 ? 14.865 -4.939 -29.053 1.00 95.81 317 GLU A CA 1
ATOM 2513 C C . GLU A 1 317 ? 16.378 -4.817 -28.777 1.00 95.81 317 GLU A C 1
ATOM 2515 O O . GLU A 1 317 ? 16.816 -4.834 -27.623 1.00 95.81 317 GLU A O 1
ATOM 2520 N N . SER A 1 318 ? 17.181 -4.585 -29.821 1.00 95.88 318 SER A N 1
ATOM 2521 C CA . SER A 1 318 ? 18.629 -4.357 -29.700 1.00 95.88 318 SER A CA 1
ATOM 2522 C C . SER A 1 318 ? 18.960 -3.086 -28.903 1.00 95.88 318 SER A C 1
ATOM 2524 O O . SER A 1 318 ? 19.867 -3.094 -28.065 1.00 95.88 318 SER A O 1
ATOM 2526 N N . ALA A 1 319 ? 18.200 -2.003 -29.096 1.00 97.38 319 ALA A N 1
ATOM 2527 C CA . ALA A 1 319 ? 18.318 -0.785 -28.296 1.00 97.38 319 ALA A CA 1
ATOM 2528 C C . ALA A 1 319 ? 17.975 -1.042 -26.821 1.00 97.38 319 ALA A C 1
ATOM 2530 O O . ALA A 1 319 ? 18.670 -0.557 -25.922 1.00 97.38 319 ALA A O 1
ATOM 2531 N N . ALA A 1 320 ? 16.939 -1.843 -26.558 1.00 97.06 320 ALA A N 1
ATOM 2532 C CA . ALA A 1 320 ? 16.543 -2.197 -25.206 1.00 97.06 320 ALA A CA 1
ATOM 2533 C C . ALA A 1 320 ? 17.629 -2.982 -24.458 1.00 97.06 320 ALA A C 1
ATOM 2535 O O . ALA A 1 320 ? 17.873 -2.708 -23.278 1.00 97.06 320 ALA A O 1
ATOM 2536 N N . LEU A 1 321 ? 18.313 -3.907 -25.138 1.00 96.00 321 LEU A N 1
ATOM 2537 C CA . LEU A 1 321 ? 19.468 -4.622 -24.590 1.00 96.00 321 LEU A CA 1
ATOM 2538 C C . LEU A 1 321 ? 20.641 -3.672 -24.322 1.00 96.00 321 LEU A C 1
ATOM 2540 O O . LEU A 1 321 ? 21.241 -3.718 -23.248 1.00 96.00 321 LEU A O 1
ATOM 2544 N N . ALA A 1 322 ? 20.926 -2.750 -25.245 1.00 96.25 322 ALA A N 1
ATOM 2545 C CA . ALA A 1 322 ? 21.993 -1.769 -25.070 1.00 96.25 322 ALA A CA 1
ATOM 2546 C C . ALA A 1 322 ? 21.786 -0.887 -23.823 1.00 96.25 322 ALA A C 1
ATOM 2548 O O . ALA A 1 322 ? 22.747 -0.624 -23.099 1.00 96.25 322 ALA A O 1
ATOM 2549 N N . PHE A 1 323 ? 20.542 -0.507 -23.497 1.00 97.00 323 PHE A N 1
ATOM 2550 C CA . PHE A 1 323 ? 20.231 0.212 -22.253 1.00 97.00 323 PHE A CA 1
ATOM 2551 C C . PHE A 1 323 ? 20.579 -0.573 -20.979 1.00 97.00 323 PHE A C 1
ATOM 2553 O O . PHE A 1 323 ? 20.922 0.043 -19.967 1.00 97.00 323 PHE A O 1
ATOM 2560 N N . LEU A 1 324 ? 20.497 -1.907 -21.006 1.00 95.12 324 LEU A N 1
ATOM 2561 C CA . LEU A 1 324 ? 20.872 -2.761 -19.873 1.00 95.12 324 LEU A CA 1
ATOM 2562 C C . LEU A 1 324 ? 22.392 -2.911 -19.740 1.00 95.12 324 LEU A C 1
ATOM 2564 O O . LEU A 1 324 ? 22.888 -3.046 -18.627 1.00 95.12 324 LEU A O 1
ATOM 2568 N N . CYS A 1 325 ? 23.128 -2.835 -20.851 1.00 94.44 325 CYS A N 1
ATOM 2569 C CA . CYS A 1 325 ? 24.592 -2.920 -20.882 1.00 94.44 325 CYS A CA 1
ATOM 2570 C C . CYS A 1 325 ? 25.313 -1.611 -20.509 1.00 94.44 325 CYS A C 1
ATOM 2572 O O . CYS A 1 325 ? 26.543 -1.564 -20.516 1.00 94.44 325 CYS A O 1
ATOM 2574 N N . MET A 1 326 ? 24.586 -0.531 -20.216 1.00 93.81 326 MET A N 1
ATOM 2575 C CA . MET A 1 326 ? 25.180 0.732 -19.768 1.00 93.81 326 MET A CA 1
ATOM 2576 C C . MET A 1 326 ? 25.812 0.600 -18.376 1.00 93.81 326 MET A C 1
ATOM 2578 O O . MET A 1 326 ? 25.334 -0.160 -17.538 1.00 93.81 326 MET A O 1
ATOM 2582 N N . SER A 1 327 ? 26.845 1.408 -18.097 1.00 88.50 327 SER A N 1
ATOM 2583 C CA . SER A 1 327 ? 27.513 1.457 -16.781 1.00 88.50 327 SER A CA 1
ATOM 2584 C C . SER A 1 327 ? 26.542 1.710 -15.624 1.00 88.50 327 SER A C 1
ATOM 2586 O O . SER A 1 327 ? 26.719 1.175 -14.533 1.00 88.50 327 SER A O 1
ATOM 2588 N N . GLN A 1 328 ? 25.490 2.490 -15.882 1.00 90.44 328 GLN A N 1
ATOM 2589 C CA . GLN A 1 328 ? 24.277 2.528 -15.076 1.00 90.44 328 GLN A CA 1
ATOM 2590 C C . GLN A 1 328 ? 23.109 1.992 -15.917 1.00 90.44 328 GLN A C 1
ATOM 2592 O O . GLN A 1 328 ? 22.646 2.703 -16.818 1.00 90.44 328 GLN A O 1
ATOM 2597 N N . PRO A 1 329 ? 22.629 0.760 -15.651 1.00 92.19 329 PRO A N 1
ATOM 2598 C CA . PRO A 1 329 ? 21.557 0.150 -16.426 1.00 92.19 329 PRO A CA 1
ATOM 2599 C C . PRO A 1 329 ? 20.291 1.011 -16.440 1.00 92.19 329 PRO A C 1
ATOM 2601 O O . PRO A 1 329 ? 19.658 1.265 -15.411 1.00 92.19 329 PRO A O 1
ATOM 2604 N N . CYS A 1 330 ? 19.881 1.439 -17.632 1.00 93.94 330 CYS A N 1
ATOM 2605 C CA . CYS A 1 330 ? 18.693 2.261 -17.842 1.00 93.94 330 CYS A CA 1
ATOM 2606 C C . CYS A 1 330 ? 17.439 1.382 -17.978 1.00 93.94 330 CYS A C 1
ATOM 2608 O O . CYS A 1 330 ? 16.772 1.384 -19.013 1.00 93.94 330 CYS A O 1
ATOM 2610 N N . VAL A 1 331 ? 17.097 0.641 -16.917 1.00 92.75 331 VAL A N 1
ATOM 2611 C CA . VAL A 1 331 ? 16.043 -0.397 -16.932 1.00 92.75 331 VAL A CA 1
ATOM 2612 C C . VAL A 1 331 ? 14.683 0.141 -17.398 1.00 92.75 331 VAL A C 1
ATOM 2614 O O . VAL A 1 331 ? 13.983 -0.531 -18.145 1.00 92.75 331 VAL A O 1
ATOM 2617 N N . ARG A 1 332 ? 14.330 1.386 -17.042 1.00 91.75 332 ARG A N 1
ATOM 2618 C CA . ARG A 1 332 ? 13.082 2.025 -17.501 1.00 91.75 332 ARG A CA 1
ATOM 2619 C C . ARG A 1 332 ? 13.025 2.180 -19.018 1.00 91.75 332 ARG A C 1
ATOM 2621 O O . ARG A 1 332 ? 12.004 1.881 -19.625 1.00 91.75 332 ARG A O 1
ATOM 2628 N N . LYS A 1 333 ? 14.109 2.690 -19.611 1.00 93.88 333 LYS A N 1
ATOM 2629 C CA . LYS A 1 333 ? 14.194 2.898 -21.062 1.00 93.88 333 LYS A CA 1
ATOM 2630 C C . LYS A 1 333 ? 14.186 1.556 -21.782 1.00 93.88 333 LYS A C 1
ATOM 2632 O O . LYS A 1 333 ? 13.480 1.420 -22.770 1.00 93.88 333 LYS A O 1
ATOM 2637 N N . SER A 1 334 ? 14.889 0.563 -21.233 1.00 95.69 334 SER A N 1
ATOM 2638 C CA . SER A 1 334 ? 14.861 -0.812 -21.735 1.00 95.69 334 SER A CA 1
ATOM 2639 C C . SER A 1 334 ? 13.4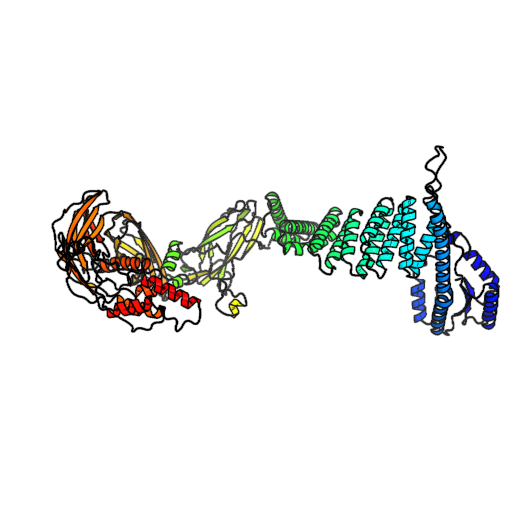39 -1.387 -21.755 1.00 95.69 334 SER A C 1
ATOM 2641 O O . SER A 1 334 ? 12.955 -1.752 -22.820 1.00 95.69 334 SER A O 1
ATOM 2643 N N . ALA A 1 335 ? 12.725 -1.366 -20.624 1.00 93.94 335 ALA A N 1
ATOM 2644 C CA . ALA A 1 335 ? 11.367 -1.904 -20.527 1.00 93.94 335 ALA A CA 1
ATOM 2645 C C . ALA A 1 335 ? 10.362 -1.182 -21.443 1.00 93.94 335 ALA A C 1
ATOM 2647 O O . ALA A 1 335 ? 9.533 -1.832 -22.072 1.00 93.94 335 ALA A O 1
ATOM 2648 N N . ALA A 1 336 ? 10.451 0.149 -21.559 1.00 93.75 336 ALA A N 1
ATOM 2649 C CA . ALA A 1 336 ? 9.602 0.917 -22.472 1.00 93.75 336 ALA A CA 1
ATOM 2650 C C . ALA A 1 336 ? 9.881 0.577 -23.948 1.00 93.75 336 ALA A C 1
ATOM 2652 O O . ALA A 1 336 ? 8.948 0.367 -24.713 1.00 93.75 336 ALA A O 1
ATOM 2653 N N . THR A 1 337 ? 11.158 0.455 -24.324 1.00 96.56 337 THR A N 1
ATOM 2654 C CA . THR A 1 337 ? 11.557 0.107 -25.699 1.00 96.56 337 THR A CA 1
ATOM 2655 C C . THR A 1 337 ? 11.174 -1.341 -26.041 1.00 96.56 337 THR A C 1
ATOM 2657 O O . THR A 1 337 ? 10.756 -1.622 -27.161 1.00 96.56 337 THR A O 1
ATOM 2660 N N . LEU A 1 338 ? 11.250 -2.267 -25.074 1.00 96.00 338 LEU A N 1
ATOM 2661 C CA . LEU A 1 338 ? 10.750 -3.639 -25.238 1.00 96.00 338 LEU A CA 1
ATOM 2662 C C . LEU A 1 338 ? 9.238 -3.684 -25.454 1.00 96.00 338 LEU A C 1
ATOM 2664 O O . LEU A 1 338 ? 8.778 -4.511 -26.233 1.00 96.00 338 LEU A O 1
ATOM 2668 N N . LEU A 1 339 ? 8.471 -2.818 -24.788 1.00 95.19 339 LEU A N 1
ATOM 2669 C CA . LEU A 1 339 ? 7.022 -2.751 -24.973 1.00 95.19 339 LEU A CA 1
ATOM 2670 C C . LEU A 1 339 ? 6.660 -2.291 -26.393 1.00 95.19 339 LEU A C 1
ATOM 2672 O O . LEU A 1 339 ? 5.790 -2.885 -27.023 1.00 95.19 339 LEU A O 1
ATOM 2676 N N . GLU A 1 340 ? 7.371 -1.285 -26.906 1.00 94.75 340 GLU A N 1
ATOM 2677 C CA . GLU A 1 340 ? 7.220 -0.800 -28.284 1.00 94.75 340 GLU A CA 1
ATOM 2678 C C . GLU A 1 340 ? 7.632 -1.870 -29.309 1.00 94.75 340 GLU A C 1
ATOM 2680 O O . GLU A 1 340 ? 6.931 -2.107 -30.291 1.00 94.75 340 GLU A O 1
ATOM 2685 N N . SER A 1 341 ? 8.731 -2.584 -29.046 1.00 96.50 341 SER A N 1
ATOM 2686 C CA . SER A 1 341 ? 9.158 -3.736 -29.848 1.00 96.50 341 SER A CA 1
ATOM 2687 C C . SER A 1 341 ? 8.098 -4.849 -29.855 1.00 96.50 341 SER A C 1
ATOM 2689 O O . SER A 1 341 ? 7.762 -5.364 -30.922 1.00 96.50 341 SER A O 1
ATOM 2691 N N . ALA A 1 342 ? 7.513 -5.170 -28.694 1.00 95.56 342 ALA A N 1
ATOM 2692 C CA . ALA A 1 342 ? 6.461 -6.177 -28.559 1.00 95.56 342 ALA A CA 1
ATOM 2693 C C . ALA A 1 342 ? 5.215 -5.819 -29.375 1.00 95.56 342 ALA A C 1
ATOM 2695 O O . ALA A 1 342 ? 4.698 -6.662 -30.104 1.00 95.56 342 ALA A O 1
ATOM 2696 N N . GLU A 1 343 ? 4.762 -4.565 -29.291 1.00 94.50 343 GLU A N 1
ATOM 2697 C CA . GLU A 1 343 ? 3.630 -4.066 -30.074 1.00 94.50 343 GLU A CA 1
ATOM 2698 C C . GLU A 1 343 ? 3.909 -4.154 -31.574 1.00 94.50 343 GLU A C 1
ATOM 2700 O O . GLU A 1 343 ? 3.041 -4.567 -32.343 1.00 94.50 343 GLU A O 1
ATOM 2705 N N . GLN A 1 344 ? 5.140 -3.849 -31.990 1.00 94.81 344 GLN A N 1
ATOM 2706 C CA . GLN A 1 344 ? 5.511 -3.978 -33.388 1.00 94.81 344 GLN A CA 1
ATOM 2707 C C . GLN A 1 344 ? 5.550 -5.423 -33.880 1.00 94.81 344 GLN A C 1
ATOM 2709 O O . GLN A 1 344 ? 5.095 -5.703 -34.991 1.00 94.81 344 GLN A O 1
ATOM 2714 N N . PHE A 1 345 ? 6.080 -6.347 -33.077 1.00 95.38 345 PHE A N 1
ATOM 2715 C CA . PHE A 1 345 ? 6.027 -7.769 -33.398 1.00 95.38 345 PHE A CA 1
ATOM 2716 C C . PHE A 1 345 ? 4.578 -8.266 -33.479 1.00 95.38 345 PHE A C 1
ATOM 2718 O O . PHE A 1 345 ? 4.246 -8.993 -34.416 1.00 95.38 345 PHE A O 1
ATOM 2725 N N . ASP A 1 346 ? 3.708 -7.833 -32.563 1.00 93.38 346 ASP A N 1
ATOM 2726 C CA . ASP A 1 346 ? 2.283 -8.188 -32.550 1.00 93.38 346 ASP A CA 1
ATOM 2727 C C . ASP A 1 346 ? 1.572 -7.676 -33.816 1.00 93.38 346 ASP A C 1
ATOM 2729 O O . ASP A 1 346 ? 0.908 -8.444 -34.514 1.00 93.38 346 ASP A O 1
ATOM 2733 N N . ALA A 1 347 ? 1.809 -6.414 -34.196 1.00 92.31 347 ALA A N 1
ATOM 2734 C CA . ALA A 1 347 ? 1.275 -5.818 -35.422 1.00 92.31 347 ALA A CA 1
ATOM 2735 C C . ALA A 1 347 ? 1.744 -6.541 -36.700 1.00 92.31 347 ALA A C 1
ATOM 2737 O O . ALA A 1 347 ? 0.989 -6.637 -37.667 1.00 92.31 347 ALA A O 1
ATOM 2738 N N . CYS A 1 348 ? 2.961 -7.097 -36.696 1.00 92.81 348 CYS A N 1
ATOM 2739 C CA . CYS A 1 348 ? 3.504 -7.896 -37.800 1.00 92.81 348 CYS A CA 1
ATOM 2740 C C . CYS A 1 348 ? 3.066 -9.378 -37.762 1.00 92.81 348 CYS A C 1
ATOM 2742 O O . CYS A 1 348 ? 3.562 -10.183 -38.552 1.00 92.81 348 CYS A O 1
ATOM 2744 N N . GLY A 1 349 ? 2.190 -9.776 -36.831 1.00 90.81 349 GLY A N 1
ATOM 2745 C CA . GLY A 1 349 ? 1.731 -11.160 -36.666 1.00 90.81 349 GLY A CA 1
ATOM 2746 C C . GLY A 1 349 ? 2.759 -12.109 -36.033 1.00 90.81 349 GLY A C 1
ATOM 2747 O O . GLY A 1 349 ? 2.527 -13.316 -35.968 1.00 90.81 349 GLY A O 1
ATOM 2748 N N . GLN A 1 350 ? 3.879 -11.587 -35.534 1.00 92.12 350 GLN A N 1
ATOM 2749 C CA . GLN A 1 350 ? 4.977 -12.345 -34.933 1.00 92.12 350 GLN A CA 1
ATOM 2750 C C . GLN A 1 350 ? 4.730 -12.594 -33.435 1.00 92.12 350 GLN A C 1
ATOM 2752 O O . GLN A 1 350 ? 5.420 -12.062 -32.562 1.00 92.12 350 GLN A O 1
ATOM 2757 N N . LYS A 1 351 ? 3.712 -13.409 -33.128 1.00 89.69 351 LYS A N 1
ATOM 2758 C CA . LYS A 1 351 ? 3.185 -13.602 -31.762 1.00 89.69 351 LYS A CA 1
ATOM 2759 C C . LYS A 1 351 ? 4.208 -14.143 -30.758 1.00 89.69 351 LYS A C 1
ATOM 2761 O O . LYS A 1 351 ? 4.186 -13.728 -29.603 1.00 89.69 351 LYS A O 1
ATOM 2766 N N . GLU A 1 352 ? 5.101 -15.042 -31.175 1.00 90.38 352 GLU A N 1
ATOM 2767 C CA . GLU A 1 352 ? 6.127 -15.616 -30.288 1.00 90.38 352 GLU A CA 1
ATOM 2768 C C . GLU A 1 352 ? 7.116 -14.548 -29.802 1.00 90.38 352 GLU A C 1
ATOM 2770 O O . GLU A 1 352 ? 7.383 -14.437 -28.603 1.00 90.38 352 GLU A O 1
ATOM 2775 N N . PHE A 1 353 ? 7.610 -13.712 -30.721 1.00 92.75 353 PHE A N 1
ATOM 2776 C CA . PHE A 1 353 ? 8.512 -12.610 -30.387 1.00 92.75 353 PHE A CA 1
ATOM 2777 C C . PHE A 1 353 ? 7.805 -11.534 -29.558 1.00 92.75 353 PHE A C 1
ATOM 2779 O O . PHE A 1 353 ? 8.367 -11.074 -28.565 1.00 92.75 353 PHE A O 1
ATOM 2786 N N . ALA A 1 354 ? 6.550 -11.205 -29.885 1.00 93.94 354 ALA A N 1
ATOM 2787 C CA . ALA A 1 354 ? 5.741 -10.284 -29.089 1.00 93.94 354 ALA A CA 1
ATOM 2788 C C . ALA A 1 354 ? 5.571 -10.776 -27.641 1.00 93.94 354 ALA A C 1
ATOM 2790 O O . ALA A 1 354 ? 5.862 -10.037 -26.700 1.00 93.94 354 ALA A O 1
ATOM 2791 N N . SER A 1 355 ? 5.182 -12.044 -27.456 1.00 91.94 355 SER A N 1
ATOM 2792 C CA . SER A 1 355 ? 5.026 -12.660 -26.133 1.00 91.94 355 SER A CA 1
ATOM 2793 C C . SER A 1 355 ? 6.334 -12.637 -25.339 1.00 91.94 355 SER A C 1
ATOM 2795 O O . SER A 1 355 ? 6.349 -12.231 -24.174 1.00 91.94 355 SER A O 1
ATOM 2797 N N . ARG A 1 356 ? 7.466 -12.967 -25.982 1.00 93.38 356 ARG A N 1
ATOM 2798 C CA . ARG A 1 356 ? 8.795 -12.866 -25.362 1.00 93.38 356 ARG A CA 1
ATOM 2799 C C . ARG A 1 356 ? 9.064 -11.444 -24.872 1.00 93.38 356 ARG A C 1
ATOM 2801 O O . ARG A 1 356 ? 9.389 -11.264 -23.701 1.00 93.38 356 ARG A O 1
ATOM 2808 N N . CYS A 1 357 ? 8.901 -10.436 -25.724 1.00 94.94 357 CYS A N 1
ATOM 2809 C CA . CYS A 1 357 ? 9.144 -9.041 -25.355 1.00 94.94 357 CYS A CA 1
ATOM 2810 C C . CYS A 1 357 ? 8.212 -8.567 -24.222 1.00 94.94 357 CYS A C 1
ATOM 2812 O O . CYS A 1 357 ? 8.693 -7.953 -23.267 1.00 94.94 357 CYS A O 1
ATOM 2814 N N . TYR A 1 358 ? 6.918 -8.916 -24.255 1.00 94.50 358 TYR A N 1
ATOM 2815 C CA . TYR A 1 358 ? 5.975 -8.630 -23.166 1.00 94.50 358 TYR A CA 1
ATOM 2816 C C . TYR A 1 358 ? 6.391 -9.299 -21.847 1.00 94.50 358 TYR A C 1
ATOM 2818 O O . TYR A 1 358 ? 6.406 -8.638 -20.808 1.00 94.50 358 TYR A O 1
ATOM 2826 N N . SER A 1 359 ? 6.800 -10.571 -21.884 1.00 91.94 359 SER A N 1
ATOM 2827 C CA . SER A 1 359 ? 7.254 -11.312 -20.697 1.00 91.94 359 SER A CA 1
ATOM 2828 C C . SER A 1 359 ? 8.534 -10.729 -20.079 1.00 91.94 359 SER A C 1
ATOM 2830 O O . SER A 1 359 ? 8.667 -10.683 -18.858 1.00 91.94 359 SER A O 1
ATOM 2832 N N . LEU A 1 360 ? 9.454 -10.210 -20.903 1.00 92.44 360 LEU A N 1
ATOM 2833 C CA . LEU A 1 360 ? 10.679 -9.553 -20.438 1.00 92.44 360 LEU A CA 1
ATOM 2834 C C . LEU A 1 360 ? 10.403 -8.163 -19.843 1.00 92.44 360 LEU A C 1
ATOM 2836 O O . LEU A 1 360 ? 11.084 -7.747 -18.904 1.00 92.44 360 LEU A O 1
ATOM 2840 N N . ALA A 1 361 ? 9.407 -7.443 -20.366 1.00 92.19 361 ALA A N 1
ATOM 2841 C CA . ALA A 1 361 ? 9.025 -6.118 -19.884 1.00 92.19 361 ALA A CA 1
ATOM 2842 C C . ALA A 1 361 ? 8.150 -6.161 -18.611 1.00 92.19 361 ALA A C 1
ATOM 2844 O O . ALA A 1 361 ? 8.275 -5.285 -17.750 1.00 92.19 361 ALA A O 1
ATOM 2845 N N . GLY A 1 362 ? 7.292 -7.178 -18.465 1.00 87.12 362 GLY A N 1
ATOM 2846 C CA . GLY A 1 362 ? 6.311 -7.322 -17.378 1.00 87.12 362 GLY A CA 1
ATOM 2847 C C . GLY A 1 362 ? 6.865 -7.126 -15.955 1.00 87.12 362 GLY A C 1
ATOM 2848 O O . GLY A 1 362 ? 6.364 -6.251 -15.238 1.00 87.12 362 GLY A O 1
ATOM 2849 N N . PRO A 1 363 ? 7.951 -7.822 -15.552 1.00 87.62 363 PRO A N 1
ATOM 2850 C CA . PRO A 1 363 ? 8.504 -7.731 -14.196 1.00 87.62 363 PRO A CA 1
ATOM 2851 C C . PRO A 1 363 ? 8.924 -6.317 -13.770 1.00 87.62 363 PRO A C 1
ATOM 2853 O O . PRO A 1 363 ? 8.934 -5.992 -12.579 1.00 87.62 363 PRO A O 1
ATOM 2856 N N . TYR A 1 364 ? 9.288 -5.450 -14.723 1.00 87.69 364 TYR A N 1
ATOM 2857 C CA . TYR A 1 364 ? 9.620 -4.057 -14.424 1.00 87.69 364 TYR A CA 1
ATOM 2858 C C . TYR A 1 364 ? 8.382 -3.265 -13.977 1.00 87.69 364 TYR A C 1
ATOM 2860 O O . TYR A 1 364 ? 8.447 -2.510 -13.000 1.00 87.69 364 TYR A O 1
ATOM 2868 N N . PHE A 1 365 ? 7.256 -3.448 -14.671 1.00 84.25 365 PHE A N 1
ATOM 2869 C CA . PHE A 1 365 ? 6.018 -2.710 -14.417 1.00 84.25 365 PHE A CA 1
ATOM 2870 C C . PHE A 1 365 ? 5.271 -3.208 -13.174 1.00 84.25 365 PHE A C 1
ATOM 2872 O O . PHE A 1 365 ? 4.644 -2.400 -12.485 1.00 84.25 365 PHE A O 1
ATOM 2879 N N . GLU A 1 366 ? 5.422 -4.485 -12.815 1.00 78.94 366 GLU A N 1
ATOM 2880 C CA . GLU A 1 366 ? 4.905 -5.047 -11.559 1.00 78.94 366 GLU A CA 1
ATOM 2881 C C . GLU A 1 366 ? 5.527 -4.389 -10.317 1.00 78.94 366 GLU A C 1
ATOM 2883 O O . GLU A 1 366 ? 4.821 -3.988 -9.394 1.00 78.94 366 GLU A O 1
ATOM 2888 N N . ARG A 1 367 ? 6.854 -4.209 -10.296 1.00 74.12 367 ARG A N 1
ATOM 2889 C CA . ARG A 1 367 ? 7.586 -3.723 -9.109 1.00 74.12 367 ARG A CA 1
ATOM 2890 C C . ARG A 1 367 ? 7.423 -2.229 -8.825 1.00 74.12 367 ARG A C 1
ATOM 2892 O O . ARG A 1 367 ? 7.751 -1.781 -7.728 1.00 74.12 367 ARG A O 1
ATOM 2899 N N . LYS A 1 368 ? 7.025 -1.429 -9.819 1.00 65.75 368 LYS A N 1
ATOM 2900 C CA . LYS A 1 368 ? 7.103 0.046 -9.771 1.00 65.75 368 LYS A CA 1
ATOM 2901 C C . LYS A 1 368 ? 5.747 0.758 -9.736 1.00 65.75 368 LYS A C 1
ATOM 2903 O O . LYS A 1 368 ? 5.732 1.973 -9.897 1.00 65.75 368 LYS A O 1
ATOM 2908 N N . ALA A 1 369 ? 4.651 0.032 -9.496 1.00 64.12 369 ALA A N 1
ATOM 2909 C CA . ALA A 1 369 ? 3.293 0.576 -9.379 1.00 64.12 369 ALA A CA 1
ATOM 2910 C C . ALA A 1 369 ? 2.812 1.340 -10.634 1.00 64.12 369 ALA A C 1
ATOM 2912 O O . ALA A 1 369 ? 2.268 2.436 -10.531 1.00 64.12 369 ALA A O 1
ATOM 2913 N N . TRP A 1 370 ? 2.984 0.744 -11.823 1.00 78.69 370 TRP A N 1
ATOM 2914 C CA . TRP A 1 370 ? 2.373 1.214 -13.080 1.00 78.69 370 TRP A CA 1
ATOM 2915 C C . TRP A 1 370 ? 1.188 0.306 -13.456 1.00 78.69 370 TRP A C 1
ATOM 2917 O O . TRP A 1 370 ? 1.297 -0.461 -14.416 1.00 78.69 370 TRP A O 1
ATOM 2927 N N . PRO A 1 371 ? 0.069 0.339 -12.703 1.00 78.56 371 PRO A N 1
ATOM 2928 C CA . PRO A 1 371 ? -0.999 -0.652 -12.821 1.00 78.56 371 PRO A CA 1
ATOM 2929 C C . PRO A 1 371 ? -1.593 -0.715 -14.231 1.00 78.56 371 PRO A C 1
ATOM 2931 O O . PRO A 1 371 ? -1.746 -1.803 -14.763 1.00 78.56 371 PRO A O 1
ATOM 2934 N N . ALA A 1 372 ? -1.793 0.425 -14.901 1.00 82.44 372 ALA A N 1
ATOM 2935 C CA . ALA A 1 372 ? -2.342 0.443 -16.259 1.00 82.44 372 ALA A CA 1
ATOM 2936 C C . ALA A 1 372 ? -1.453 -0.279 -17.294 1.00 82.44 372 ALA A C 1
ATOM 2938 O O . ALA A 1 372 ? -1.961 -1.005 -18.144 1.00 82.44 372 ALA A O 1
ATOM 2939 N N . ILE A 1 373 ? -0.125 -0.107 -17.219 1.00 86.25 373 ILE A N 1
ATOM 2940 C CA . ILE A 1 373 ? 0.806 -0.772 -18.147 1.00 86.25 373 ILE A CA 1
ATOM 2941 C C . ILE A 1 373 ? 0.940 -2.252 -17.791 1.00 86.25 373 ILE A C 1
ATOM 2943 O O . ILE A 1 373 ? 0.939 -3.092 -18.686 1.00 86.25 373 ILE A O 1
ATOM 2947 N N . ARG A 1 374 ? 1.019 -2.582 -16.495 1.00 87.00 374 ARG A N 1
ATOM 2948 C CA . ARG A 1 374 ? 1.015 -3.973 -16.023 1.00 87.00 374 ARG A CA 1
ATOM 2949 C C . ARG A 1 374 ? -0.215 -4.713 -16.549 1.00 87.00 374 ARG A C 1
ATOM 2951 O O . ARG A 1 374 ? -0.070 -5.779 -17.136 1.00 87.00 374 ARG A O 1
ATOM 2958 N N . ASP A 1 375 ? -1.397 -4.133 -16.375 1.00 87.06 375 ASP A N 1
ATOM 2959 C CA . ASP A 1 375 ? -2.660 -4.736 -16.795 1.00 87.06 375 ASP A CA 1
ATOM 2960 C C . ASP A 1 375 ? -2.727 -4.897 -18.317 1.00 87.06 375 ASP A C 1
ATOM 2962 O O . ASP A 1 375 ? -3.164 -5.934 -18.810 1.00 87.06 375 ASP A O 1
ATOM 2966 N N . TYR A 1 376 ? -2.226 -3.913 -19.070 1.00 88.94 376 TYR A N 1
ATOM 2967 C CA . TYR A 1 376 ? -2.096 -4.015 -20.523 1.00 88.94 376 TYR A CA 1
ATOM 2968 C C . TYR A 1 376 ? -1.194 -5.185 -20.948 1.00 88.94 376 TYR A C 1
ATOM 2970 O O . TYR A 1 376 ? -1.577 -5.973 -21.814 1.00 88.94 376 TYR A O 1
ATOM 2978 N N . VAL A 1 377 ? -0.022 -5.334 -20.319 1.00 90.81 377 VAL A N 1
ATOM 2979 C CA . VAL A 1 377 ? 0.912 -6.439 -20.594 1.00 90.81 377 VAL A CA 1
ATOM 2980 C C . VAL A 1 377 ? 0.282 -7.789 -20.244 1.00 90.81 377 VAL A C 1
ATOM 2982 O O . VAL A 1 377 ? 0.321 -8.700 -21.066 1.00 90.81 377 VAL A O 1
ATOM 2985 N N . LEU A 1 378 ? -0.348 -7.911 -19.071 1.00 90.44 378 LEU A N 1
ATOM 2986 C CA . LEU A 1 378 ? -1.042 -9.132 -18.646 1.00 90.44 378 LEU A CA 1
ATOM 2987 C C . LEU A 1 378 ? -2.183 -9.503 -19.602 1.00 90.44 378 LEU A C 1
ATOM 2989 O O . LEU A 1 378 ? -2.320 -10.668 -19.965 1.00 90.44 378 LEU A O 1
ATOM 2993 N N . LEU A 1 379 ? -2.964 -8.524 -20.069 1.00 90.00 379 LEU A N 1
ATOM 2994 C CA . LEU A 1 379 ? -4.032 -8.751 -21.043 1.00 90.00 379 LEU A CA 1
ATOM 2995 C C . LEU A 1 379 ? -3.484 -9.234 -22.393 1.00 90.00 379 LEU A C 1
ATOM 2997 O O . LEU A 1 379 ? -4.059 -10.136 -23.005 1.00 90.00 379 LEU A O 1
ATOM 3001 N N . LYS A 1 380 ? -2.374 -8.652 -22.868 1.00 91.81 380 LYS A N 1
ATOM 3002 C CA . LYS A 1 380 ? -1.697 -9.105 -24.091 1.00 91.81 380 LYS A CA 1
ATOM 3003 C C . LYS A 1 380 ? -1.185 -10.533 -23.935 1.00 91.81 380 LYS A C 1
ATOM 3005 O O . LYS A 1 380 ? -1.509 -11.371 -24.772 1.00 91.81 380 LYS A O 1
ATOM 3010 N N . LEU A 1 381 ? -0.474 -10.833 -22.848 1.00 91.62 381 LEU A N 1
ATOM 3011 C CA . LEU A 1 381 ? 0.016 -12.182 -22.549 1.00 91.62 381 LEU A CA 1
ATOM 3012 C C . LEU A 1 381 ? -1.129 -13.202 -22.459 1.00 91.62 381 LEU A C 1
ATOM 3014 O O . LEU A 1 381 ? -1.049 -14.246 -23.100 1.00 91.62 381 LEU A O 1
ATOM 3018 N N . ALA A 1 382 ? -2.233 -12.869 -21.783 1.00 90.50 382 ALA A N 1
ATOM 3019 C CA . ALA A 1 382 ? -3.419 -13.723 -21.710 1.00 90.50 382 ALA A CA 1
ATOM 3020 C C . ALA A 1 382 ? -4.003 -14.038 -23.099 1.00 90.50 382 ALA A C 1
ATOM 3022 O O . ALA A 1 382 ? -4.289 -15.193 -23.406 1.00 90.50 382 ALA A O 1
ATOM 3023 N N . ARG A 1 383 ? -4.130 -13.031 -23.976 1.00 89.50 383 ARG A N 1
ATOM 3024 C CA . ARG A 1 383 ? -4.623 -13.215 -25.355 1.00 89.50 383 ARG A CA 1
ATOM 3025 C C . ARG A 1 383 ? -3.653 -14.020 -26.222 1.00 89.50 383 ARG A C 1
ATOM 3027 O O . ARG A 1 383 ? -4.089 -14.790 -27.078 1.00 89.50 383 ARG A O 1
ATOM 3034 N N . HIS A 1 384 ? -2.346 -13.846 -26.039 1.00 89.44 384 HIS A N 1
ATOM 3035 C CA . HIS A 1 384 ? -1.345 -14.653 -26.736 1.00 89.44 384 HIS A CA 1
ATOM 3036 C C . HIS A 1 384 ? -1.405 -16.115 -26.284 1.00 89.44 384 HIS A C 1
ATOM 3038 O O . HIS A 1 384 ? -1.509 -16.988 -27.142 1.00 89.44 384 HIS A O 1
ATOM 3044 N N . ALA A 1 385 ? -1.443 -16.375 -24.974 1.00 88.06 385 ALA A N 1
ATOM 3045 C CA . ALA A 1 385 ? -1.586 -17.717 -24.411 1.00 88.06 385 ALA A CA 1
ATOM 3046 C C . ALA A 1 385 ? -2.886 -18.399 -24.881 1.00 88.06 385 ALA A C 1
ATOM 3048 O O . ALA A 1 385 ? -2.854 -19.545 -25.330 1.00 88.06 385 ALA A O 1
ATOM 3049 N N . GLN A 1 386 ? -4.008 -17.667 -24.904 1.00 86.81 386 GLN A N 1
ATOM 3050 C CA . GLN A 1 386 ? -5.284 -18.150 -25.445 1.00 86.81 386 GLN A CA 1
ATOM 3051 C C . GLN A 1 386 ? -5.163 -18.566 -26.919 1.00 86.81 386 GLN A C 1
ATOM 3053 O O . GLN A 1 386 ? -5.592 -19.654 -27.297 1.00 86.81 386 GLN A O 1
ATOM 3058 N N . ASN A 1 387 ? -4.556 -17.722 -27.760 1.00 85.62 387 ASN A N 1
ATOM 3059 C CA . ASN A 1 387 ? -4.354 -18.024 -29.181 1.00 85.62 387 ASN A CA 1
ATOM 3060 C C . ASN A 1 387 ? -3.429 -19.229 -29.416 1.00 85.62 387 ASN A C 1
ATOM 3062 O O . ASN A 1 387 ? -3.541 -19.880 -30.452 1.00 85.62 387 ASN A O 1
ATOM 3066 N N . SER A 1 388 ? -2.522 -19.503 -28.479 1.00 85.19 388 SER A N 1
ATOM 3067 C CA . SER A 1 388 ? -1.609 -20.650 -28.503 1.00 85.19 388 SER A CA 1
ATOM 3068 C C . SER A 1 388 ? -2.216 -21.925 -27.897 1.00 85.19 388 SER A C 1
ATOM 3070 O O . SER A 1 388 ? -1.554 -22.958 -27.881 1.00 85.19 388 SER A O 1
ATOM 3072 N N . GLY A 1 389 ? -3.459 -21.877 -27.395 1.00 84.62 389 GLY A N 1
ATOM 3073 C CA . GLY A 1 389 ? -4.137 -23.016 -26.763 1.00 84.62 389 GLY A CA 1
ATOM 3074 C C . GLY A 1 389 ? -3.698 -23.310 -25.322 1.00 84.62 389 GLY A C 1
ATOM 3075 O O . GLY A 1 389 ? -4.003 -24.376 -24.796 1.00 84.62 389 GLY A O 1
ATOM 3076 N N . GLN A 1 390 ? -2.986 -22.385 -24.673 1.00 86.38 390 GLN A N 1
ATOM 3077 C CA . GLN A 1 390 ? -2.485 -22.516 -23.300 1.00 86.38 390 GLN A CA 1
ATOM 3078 C C . GLN A 1 390 ? -3.477 -21.894 -22.303 1.00 86.38 390 GLN A C 1
ATOM 3080 O O . GLN A 1 390 ? -3.219 -20.843 -21.712 1.00 86.38 390 GLN A O 1
ATOM 3085 N N . SER A 1 391 ? -4.638 -22.530 -22.124 1.00 84.75 391 SER A N 1
ATOM 3086 C CA . SER A 1 391 ? -5.736 -21.995 -21.298 1.00 84.75 391 SER A CA 1
ATOM 3087 C C . SER A 1 391 ? -5.357 -21.792 -19.824 1.00 84.75 391 SER A C 1
ATOM 3089 O O . SER A 1 391 ? -5.809 -20.831 -19.208 1.00 84.75 391 SER A O 1
ATOM 3091 N N . GLU A 1 392 ? -4.506 -22.651 -19.248 1.00 85.56 392 GLU A N 1
ATOM 3092 C CA . GLU A 1 392 ? -4.075 -22.515 -17.845 1.00 85.56 392 GLU A CA 1
ATOM 3093 C C . GLU A 1 392 ? -3.204 -21.275 -17.613 1.00 85.56 392 GLU A C 1
ATOM 3095 O O . GLU A 1 392 ? -3.383 -20.549 -16.634 1.00 85.56 392 GLU A O 1
ATOM 3100 N N . GLU A 1 393 ? -2.275 -21.006 -18.529 1.00 86.94 393 GLU A N 1
ATOM 3101 C CA . GLU A 1 393 ? -1.389 -19.845 -18.453 1.00 86.94 393 GLU A CA 1
ATOM 3102 C C . GLU A 1 393 ? -2.172 -18.550 -18.711 1.00 86.94 393 GLU A C 1
ATOM 3104 O O . GLU A 1 393 ? -2.016 -17.564 -17.986 1.00 86.94 393 GLU A O 1
ATOM 3109 N N . ALA A 1 394 ? -3.109 -18.583 -19.667 1.00 88.94 394 ALA A N 1
ATOM 3110 C CA . ALA A 1 394 ? -4.050 -17.492 -19.894 1.00 88.94 394 ALA A CA 1
ATOM 3111 C C . ALA A 1 394 ? -4.884 -17.195 -18.637 1.00 88.94 394 ALA A C 1
ATOM 3113 O O . ALA A 1 394 ? -4.992 -16.035 -18.235 1.00 88.94 394 ALA A O 1
ATOM 3114 N N . LEU A 1 395 ? -5.419 -18.229 -17.977 1.00 88.75 395 LEU A N 1
ATOM 3115 C CA . LEU A 1 395 ? -6.173 -18.090 -16.731 1.00 88.75 395 LEU A CA 1
ATOM 3116 C C . LEU A 1 395 ? -5.319 -17.454 -15.625 1.00 88.75 395 LEU A C 1
ATOM 3118 O O . LEU A 1 395 ? -5.777 -16.520 -14.967 1.00 88.75 395 LEU A O 1
ATOM 3122 N N . ALA A 1 396 ? -4.066 -17.888 -15.460 1.00 88.56 396 ALA A N 1
ATOM 3123 C CA . ALA A 1 396 ? -3.153 -17.324 -14.467 1.00 88.56 396 ALA A CA 1
ATOM 3124 C C . ALA A 1 396 ? -2.910 -15.816 -14.678 1.00 88.56 396 ALA A C 1
ATOM 3126 O O . ALA A 1 396 ? -2.928 -15.050 -13.711 1.00 88.56 396 ALA A O 1
ATOM 3127 N N . TYR A 1 397 ? -2.740 -15.364 -15.926 1.00 90.25 397 TYR A N 1
ATOM 3128 C CA . TYR A 1 397 ? -2.595 -13.936 -16.230 1.00 90.25 397 TYR A CA 1
ATOM 3129 C C . TYR A 1 397 ? -3.878 -13.139 -15.968 1.00 90.25 397 TYR A C 1
ATOM 3131 O O . TYR A 1 397 ? -3.810 -12.036 -15.423 1.00 90.25 397 TYR A O 1
ATOM 3139 N N . VAL A 1 398 ? -5.048 -13.689 -16.309 1.00 89.50 398 VAL A N 1
ATOM 3140 C CA . VAL A 1 398 ? -6.338 -13.010 -16.100 1.00 89.50 398 VAL A CA 1
ATOM 3141 C C . VAL A 1 398 ? -6.668 -12.883 -14.614 1.00 89.50 398 VAL A C 1
ATOM 3143 O O . VAL A 1 398 ? -7.099 -11.818 -14.179 1.00 89.50 398 VAL A O 1
ATOM 3146 N N . VAL A 1 399 ? -6.399 -13.911 -13.804 1.00 89.38 399 VAL A N 1
ATOM 3147 C CA . VAL A 1 399 ? -6.591 -13.857 -12.344 1.00 89.38 399 VAL A CA 1
ATOM 3148 C C . VAL A 1 399 ? -5.766 -12.729 -11.720 1.00 89.38 399 VAL A C 1
ATOM 3150 O O . VAL A 1 399 ? -6.266 -11.986 -10.876 1.00 89.38 399 VAL A O 1
ATOM 3153 N N . GLN A 1 400 ? -4.531 -12.513 -12.184 1.00 87.31 400 GLN A N 1
ATOM 3154 C CA . GLN A 1 400 ? -3.678 -11.427 -11.691 1.00 87.31 400 GLN A CA 1
ATOM 3155 C C . GLN A 1 400 ? -4.217 -10.020 -11.979 1.00 87.31 400 GLN A C 1
ATOM 3157 O O . GLN A 1 400 ? -3.844 -9.078 -11.264 1.00 87.31 400 GLN A O 1
ATOM 3162 N N . LEU A 1 401 ? -5.089 -9.862 -12.981 1.00 86.88 401 LEU A N 1
ATOM 3163 C CA . LEU A 1 401 ? -5.746 -8.587 -13.259 1.00 86.88 401 LEU A CA 1
ATOM 3164 C C . LEU A 1 401 ? -6.667 -8.184 -12.103 1.00 86.88 401 LEU A C 1
ATOM 3166 O O . LEU A 1 401 ? -6.822 -6.997 -11.852 1.00 86.88 401 LEU A O 1
ATOM 3170 N N . PHE A 1 402 ? -7.217 -9.109 -11.316 1.00 80.88 402 PHE A N 1
ATOM 3171 C CA . PHE A 1 402 ? -8.091 -8.762 -10.184 1.00 80.88 402 PHE A CA 1
ATOM 3172 C C . PHE A 1 402 ? -7.357 -8.074 -9.019 1.00 80.88 402 PHE A C 1
ATOM 3174 O O . PHE A 1 402 ? -7.998 -7.597 -8.088 1.00 80.88 402 PHE A O 1
ATOM 3181 N N . TYR A 1 403 ? -6.026 -7.974 -9.065 1.00 78.75 403 TYR A N 1
ATOM 3182 C CA . TYR A 1 403 ? -5.243 -7.262 -8.059 1.00 78.75 403 TYR A CA 1
ATOM 3183 C C . TYR A 1 403 ? -5.323 -5.738 -8.239 1.00 78.75 403 TYR A C 1
ATOM 3185 O O . TYR A 1 403 ? -4.842 -5.223 -9.249 1.00 78.75 403 TYR A O 1
ATOM 3193 N N . ASN A 1 404 ? -5.849 -5.017 -7.237 1.00 65.19 404 ASN A N 1
ATOM 3194 C CA . ASN A 1 404 ? -5.954 -3.546 -7.224 1.00 65.19 404 ASN A CA 1
ATOM 3195 C C . ASN A 1 404 ? -6.547 -2.965 -8.522 1.00 65.19 404 ASN A C 1
ATOM 3197 O O . ASN A 1 404 ? -6.028 -1.992 -9.076 1.00 65.19 404 ASN A O 1
ATOM 3201 N N . SER A 1 405 ? -7.634 -3.566 -9.012 1.00 63.69 405 SER A N 1
ATOM 3202 C CA . SER A 1 405 ? -8.386 -3.084 -10.171 1.00 63.69 405 SER A CA 1
ATOM 3203 C C . SER A 1 405 ? -8.756 -1.615 -9.980 1.00 63.69 405 SER A C 1
ATOM 3205 O O . SER A 1 405 ? -9.563 -1.273 -9.123 1.00 63.69 405 SER A O 1
ATOM 3207 N N . ASN A 1 406 ? -8.145 -0.729 -10.762 1.00 66.25 406 ASN A N 1
ATOM 3208 C CA . ASN A 1 406 ? -8.523 0.686 -10.864 1.00 66.25 406 ASN A CA 1
ATOM 3209 C C . ASN A 1 406 ? -8.895 1.031 -12.314 1.00 66.25 406 ASN A C 1
ATOM 3211 O O . ASN A 1 406 ? -8.665 2.137 -12.801 1.00 66.25 406 ASN A O 1
ATOM 3215 N N . ARG A 1 407 ? -9.371 0.010 -13.030 1.00 72.38 407 ARG A N 1
ATOM 3216 C CA . ARG A 1 407 ? -9.718 0.053 -14.445 1.00 72.38 407 ARG A CA 1
ATOM 3217 C C . ARG A 1 407 ? -11.148 0.555 -14.600 1.00 72.38 407 ARG A C 1
ATOM 3219 O O . ARG A 1 407 ? -11.970 0.401 -13.707 1.00 72.38 407 ARG A O 1
ATOM 3226 N N . GLY A 1 408 ? -11.441 1.188 -15.731 1.00 78.25 408 GLY A N 1
ATOM 3227 C CA . GLY A 1 408 ? -12.798 1.646 -16.020 1.00 78.25 408 GLY A CA 1
ATOM 3228 C C . GLY A 1 408 ? -13.776 0.481 -16.206 1.00 78.25 408 GLY A C 1
ATOM 3229 O O . GLY A 1 408 ? -13.375 -0.651 -16.474 1.00 78.25 408 GLY A O 1
ATOM 3230 N N . GLU A 1 409 ? -15.071 0.786 -16.143 1.00 84.12 409 GLU A N 1
ATOM 3231 C CA . GLU A 1 409 ? -16.163 -0.189 -16.262 1.00 84.12 409 GLU A CA 1
ATOM 3232 C C . GLU A 1 409 ? -16.050 -1.088 -17.508 1.00 84.12 409 GLU A C 1
ATOM 3234 O O . GLU A 1 409 ? -16.212 -2.302 -17.421 1.00 84.12 409 GLU A O 1
ATOM 3239 N N . SER A 1 410 ? -15.731 -0.513 -18.672 1.00 84.44 410 SER A N 1
ATOM 3240 C CA . SER A 1 410 ? -15.616 -1.258 -19.933 1.00 84.44 410 SER A CA 1
ATOM 3241 C C . SER A 1 410 ? -14.528 -2.333 -19.896 1.00 84.44 410 SER A C 1
ATOM 3243 O O . SER A 1 410 ? -14.745 -3.443 -20.378 1.00 84.44 410 SER A O 1
ATOM 3245 N N . GLN A 1 411 ? -13.379 -2.021 -19.297 1.00 82.50 411 GLN A N 1
ATOM 3246 C CA . GLN A 1 411 ? -12.255 -2.948 -19.182 1.00 82.50 411 GLN A CA 1
ATOM 3247 C C . GLN A 1 411 ? -12.544 -4.049 -18.163 1.00 82.50 411 GLN A C 1
ATOM 3249 O O . GLN A 1 411 ? -12.265 -5.211 -18.440 1.00 82.50 411 GLN A O 1
ATOM 3254 N N . ASP A 1 412 ? -13.150 -3.718 -17.018 1.00 85.62 412 ASP A N 1
ATOM 3255 C CA . ASP A 1 412 ? -13.526 -4.730 -16.026 1.00 85.62 412 ASP A CA 1
ATOM 3256 C C . ASP A 1 412 ? -14.568 -5.716 -16.590 1.00 85.62 412 ASP A C 1
ATOM 3258 O O . ASP A 1 412 ? -14.451 -6.919 -16.350 1.00 85.62 412 ASP A O 1
ATOM 3262 N N . ARG A 1 413 ? -15.518 -5.263 -17.429 1.00 87.75 413 ARG A N 1
ATOM 3263 C CA . ARG A 1 413 ? -16.437 -6.172 -18.151 1.00 87.75 413 ARG A CA 1
ATOM 3264 C C . ARG A 1 413 ? -15.698 -7.131 -19.084 1.00 87.75 413 ARG A C 1
ATOM 3266 O O . ARG A 1 413 ? -16.032 -8.314 -19.127 1.00 87.75 413 ARG A O 1
ATOM 3273 N N . GLU A 1 414 ? -14.712 -6.642 -19.838 1.00 87.31 414 GLU A N 1
ATOM 3274 C CA . GLU A 1 414 ? -13.906 -7.502 -20.715 1.00 87.31 414 GLU A CA 1
ATOM 3275 C C . GLU A 1 414 ? -13.098 -8.531 -19.921 1.00 87.31 414 GLU A C 1
ATOM 3277 O O . GLU A 1 414 ? -13.021 -9.687 -20.333 1.00 87.31 414 GLU A O 1
ATOM 3282 N N . VAL A 1 415 ? -12.530 -8.139 -18.777 1.00 87.75 415 VAL A N 1
ATOM 3283 C CA . VAL A 1 415 ? -11.748 -9.036 -17.915 1.00 87.75 415 VAL A CA 1
ATOM 3284 C C . VAL A 1 415 ? -12.621 -10.136 -17.313 1.00 87.75 415 VAL A C 1
ATOM 3286 O O . VAL A 1 415 ? -12.213 -11.294 -17.353 1.00 87.75 415 VAL A O 1
ATOM 3289 N N . ILE A 1 416 ? -13.827 -9.820 -16.820 1.00 87.88 416 ILE A N 1
ATOM 3290 C CA . ILE A 1 416 ? -14.773 -10.842 -16.333 1.00 87.88 416 ILE A CA 1
ATOM 3291 C C . ILE A 1 416 ? -15.146 -11.807 -17.458 1.00 87.88 416 ILE A C 1
ATOM 3293 O O . ILE A 1 416 ? -15.107 -13.022 -17.272 1.00 87.88 416 ILE A O 1
ATOM 3297 N N . LYS A 1 417 ? -15.475 -11.280 -18.643 1.00 88.38 417 LYS A N 1
ATOM 3298 C CA . LYS A 1 417 ? -15.822 -12.111 -19.799 1.00 88.38 417 LYS A CA 1
ATOM 3299 C C . LYS A 1 417 ? -14.672 -13.048 -20.173 1.00 88.38 417 LYS A C 1
ATOM 3301 O O . LYS A 1 417 ? -14.892 -14.240 -20.369 1.00 88.38 417 LYS A O 1
ATOM 3306 N N . LEU A 1 418 ? -13.450 -12.521 -20.225 1.00 88.19 418 LEU A N 1
ATOM 3307 C CA . LEU A 1 418 ? -12.256 -13.303 -20.521 1.00 88.19 418 LEU A CA 1
ATOM 3308 C C . LEU A 1 418 ? -11.993 -14.357 -19.436 1.00 88.19 418 LEU A C 1
ATOM 3310 O O . LEU A 1 418 ? -11.636 -15.481 -19.772 1.00 88.19 418 LEU A O 1
ATOM 3314 N N . LEU A 1 419 ? -12.213 -14.028 -18.158 1.00 88.50 419 LEU A N 1
ATOM 3315 C CA . LEU A 1 419 ? -12.085 -14.971 -17.045 1.00 88.50 419 LEU A CA 1
ATOM 3316 C C . LEU A 1 419 ? -13.070 -16.138 -17.187 1.00 88.50 419 LEU A C 1
ATOM 3318 O O . LEU A 1 419 ? -12.648 -17.287 -17.104 1.00 88.50 419 LEU A O 1
ATOM 3322 N N . LEU A 1 420 ? -14.349 -15.855 -17.456 1.00 87.94 420 LEU A N 1
ATOM 3323 C CA . LEU A 1 420 ? -15.380 -16.875 -17.683 1.00 87.94 420 LEU A CA 1
ATOM 3324 C C . LEU A 1 420 ? -15.040 -17.776 -18.876 1.00 87.94 420 LEU A C 1
ATOM 3326 O O . LEU A 1 420 ? -15.184 -18.996 -18.799 1.00 87.94 420 LEU A O 1
ATOM 3330 N N . GLU A 1 421 ? -14.568 -17.182 -19.975 1.00 86.75 421 GLU A N 1
ATOM 3331 C CA . GLU A 1 421 ? -14.130 -17.923 -21.157 1.00 86.75 421 GLU A CA 1
ATOM 3332 C C . GLU A 1 421 ? -12.951 -18.848 -20.830 1.00 86.75 421 GLU A C 1
ATOM 3334 O O . GLU A 1 421 ? -13.040 -20.042 -21.103 1.00 86.75 421 GLU A O 1
ATOM 3339 N N . GLN A 1 422 ? -11.876 -18.339 -20.215 1.00 86.88 422 GLN A N 1
ATOM 3340 C CA . GLN A 1 422 ? -10.698 -19.158 -19.896 1.00 86.88 422 GLN A CA 1
ATOM 3341 C C . GLN A 1 422 ? -11.009 -20.240 -18.861 1.00 86.88 422 GLN A C 1
ATOM 3343 O O . GLN A 1 422 ? -10.561 -21.373 -19.019 1.00 86.88 422 GLN A O 1
ATOM 3348 N N . TYR A 1 423 ? -11.812 -19.923 -17.844 1.00 85.81 423 TYR A N 1
ATOM 3349 C CA . TYR A 1 423 ? -12.199 -20.883 -16.815 1.00 85.81 423 TYR A CA 1
ATOM 3350 C C . TYR A 1 423 ? -12.978 -22.064 -17.410 1.00 85.81 423 TYR A C 1
ATOM 3352 O O . TYR A 1 423 ? -12.687 -23.216 -17.097 1.00 85.81 423 TYR A O 1
ATOM 3360 N N . LYS A 1 424 ? -13.893 -21.802 -18.356 1.00 84.56 424 LYS A N 1
ATOM 3361 C CA . LYS A 1 424 ? -14.665 -22.842 -19.057 1.00 84.56 424 LYS A CA 1
ATOM 3362 C C . LYS A 1 424 ? -13.793 -23.839 -19.833 1.00 84.56 424 LYS A C 1
ATOM 3364 O O . LYS A 1 424 ? -14.186 -24.995 -19.970 1.00 84.56 424 LYS A O 1
ATOM 3369 N N . TYR A 1 425 ? -12.664 -23.389 -20.382 1.00 81.19 425 TYR A N 1
ATOM 3370 C CA . TYR A 1 425 ? -11.729 -24.234 -21.138 1.00 81.19 425 TYR A CA 1
ATOM 3371 C C . TYR A 1 425 ? -10.573 -24.781 -20.289 1.00 81.19 425 TYR A C 1
ATOM 3373 O O . TYR A 1 425 ? -9.768 -25.557 -20.803 1.00 81.19 425 TYR A O 1
ATOM 3381 N N . SER A 1 426 ? -10.470 -24.372 -19.024 1.00 76.88 426 SER A N 1
ATOM 3382 C CA . SER A 1 426 ? -9.580 -24.985 -18.037 1.00 76.88 426 SER A CA 1
ATOM 3383 C C . SER A 1 426 ? -10.251 -26.207 -17.401 1.00 76.88 426 SER A C 1
ATOM 3385 O O . SER A 1 426 ? -11.472 -26.346 -17.485 1.00 76.88 426 SER A O 1
ATOM 3387 N N . ASP A 1 427 ? -9.479 -27.103 -16.780 1.00 71.88 427 ASP A N 1
ATOM 3388 C CA . ASP A 1 427 ? -10.034 -28.284 -16.109 1.00 71.88 427 ASP A CA 1
ATOM 3389 C C . ASP A 1 427 ? -11.139 -27.880 -15.115 1.00 71.88 427 ASP A C 1
ATOM 3391 O O . ASP A 1 427 ? -10.895 -27.221 -14.101 1.00 71.88 427 ASP A O 1
ATOM 3395 N N . THR A 1 428 ? -12.375 -28.296 -15.413 1.00 57.16 428 THR A N 1
ATOM 3396 C CA . THR A 1 428 ? -13.639 -27.804 -14.827 1.00 57.16 428 THR A CA 1
ATOM 3397 C C . THR A 1 428 ? -13.837 -28.119 -13.339 1.00 57.16 428 THR A C 1
ATOM 3399 O O . THR A 1 428 ? -14.912 -27.890 -12.792 1.00 57.16 428 THR A O 1
ATOM 3402 N N . THR A 1 429 ? -12.831 -28.682 -12.672 1.00 59.59 429 THR A N 1
ATOM 3403 C CA . THR A 1 429 ? -12.880 -29.114 -11.268 1.00 59.59 429 THR A CA 1
ATOM 3404 C C . THR A 1 429 ? -12.026 -28.260 -10.332 1.00 59.59 429 THR A C 1
ATOM 3406 O O . THR A 1 429 ? -11.947 -28.572 -9.146 1.00 59.59 429 THR A O 1
ATOM 3409 N N . ARG A 1 430 ? -11.345 -27.218 -10.828 1.00 72.38 430 ARG A N 1
ATOM 3410 C CA . ARG A 1 430 ? -10.368 -26.454 -10.038 1.00 72.38 430 ARG A CA 1
ATOM 3411 C C . ARG A 1 430 ? -10.965 -25.168 -9.456 1.00 72.38 430 ARG A C 1
ATOM 3413 O O . ARG A 1 430 ? -11.441 -24.313 -10.199 1.00 72.38 430 ARG A O 1
ATOM 3420 N N . CYS A 1 431 ? -10.886 -25.002 -8.135 1.00 82.50 431 CYS A N 1
ATOM 3421 C CA . CYS A 1 431 ? -11.106 -23.709 -7.483 1.00 82.50 431 CYS A CA 1
ATOM 3422 C C . CYS A 1 431 ? -9.919 -22.773 -7.759 1.00 82.50 431 CYS A C 1
ATOM 3424 O O . CYS A 1 431 ? -8.770 -23.224 -7.812 1.00 82.50 431 CYS A O 1
ATOM 3426 N N . ILE A 1 432 ? -10.181 -21.477 -7.930 1.00 88.19 432 ILE A N 1
ATOM 3427 C CA . ILE A 1 432 ? -9.138 -20.453 -8.088 1.00 88.19 432 ILE A CA 1
ATOM 3428 C C . ILE A 1 432 ? -9.109 -19.512 -6.882 1.00 88.19 432 ILE A C 1
ATOM 3430 O O . ILE A 1 432 ? -10.142 -19.233 -6.278 1.00 88.19 432 ILE A O 1
ATOM 3434 N N . GLU A 1 433 ? -7.930 -18.988 -6.555 1.00 87.94 433 GLU A N 1
ATOM 3435 C CA . GLU A 1 433 ? -7.765 -17.958 -5.527 1.00 87.94 433 GLU A CA 1
ATOM 3436 C C . GLU A 1 433 ? -7.658 -16.577 -6.184 1.00 87.94 433 GLU A C 1
ATOM 3438 O O . GLU A 1 433 ? -6.879 -16.376 -7.120 1.00 87.94 433 GLU A O 1
ATOM 3443 N N . LEU A 1 434 ? -8.426 -15.602 -5.688 1.00 86.44 434 LEU A N 1
ATOM 3444 C CA . LEU A 1 434 ? -8.343 -14.221 -6.164 1.00 86.44 434 LEU A CA 1
ATOM 3445 C C . LEU A 1 434 ? -7.259 -13.447 -5.399 1.00 86.44 434 LEU A C 1
ATOM 3447 O O . LEU A 1 434 ? -7.231 -13.483 -4.169 1.00 86.44 434 LEU A O 1
ATOM 3451 N N . PRO A 1 435 ? -6.413 -12.656 -6.086 1.00 85.06 435 PRO A N 1
ATOM 3452 C CA . PRO A 1 435 ? -5.359 -11.878 -5.436 1.00 85.06 435 PRO A CA 1
ATOM 3453 C C . PRO A 1 435 ? -5.899 -10.704 -4.604 1.00 85.06 435 PRO A C 1
ATOM 3455 O O . PRO A 1 435 ? -5.200 -10.179 -3.742 1.00 85.06 435 PRO A O 1
ATOM 3458 N N . SER A 1 436 ? -7.126 -10.252 -4.870 1.00 85.44 436 SER A N 1
ATOM 3459 C CA . SER A 1 436 ? -7.856 -9.312 -4.019 1.00 85.44 436 SER A CA 1
ATOM 3460 C C . SER A 1 436 ? -9.091 -10.026 -3.470 1.00 85.44 436 SER A C 1
ATOM 3462 O O . SER A 1 436 ? -9.994 -10.328 -4.252 1.00 85.44 436 SER A O 1
ATOM 3464 N N . PRO A 1 437 ? -9.139 -10.323 -2.158 1.00 89.25 437 PRO A N 1
ATOM 3465 C CA . PRO A 1 437 ? -10.230 -11.094 -1.581 1.00 89.25 437 PRO A CA 1
ATOM 3466 C C . PRO A 1 437 ? -11.527 -10.286 -1.615 1.00 89.25 437 PRO A C 1
ATOM 3468 O O . PRO A 1 437 ? -11.518 -9.092 -1.294 1.00 89.25 437 PRO A O 1
ATOM 3471 N N . ILE A 1 438 ? -12.630 -10.945 -1.968 1.00 91.50 438 ILE A N 1
ATOM 3472 C CA . ILE A 1 438 ? -13.979 -10.374 -1.877 1.00 91.50 438 ILE A CA 1
ATOM 3473 C C . ILE A 1 438 ? -14.387 -10.308 -0.405 1.00 91.50 438 ILE A C 1
ATOM 3475 O O . ILE A 1 438 ? -14.875 -9.282 0.055 1.00 91.50 438 ILE A O 1
ATOM 3479 N N . TRP A 1 439 ? -14.119 -11.364 0.365 1.00 92.88 439 TRP A N 1
ATOM 3480 C CA . TRP A 1 439 ? -14.442 -11.409 1.791 1.00 92.88 439 TRP A CA 1
ATOM 3481 C C . TRP A 1 439 ? -13.257 -10.936 2.636 1.00 92.88 439 TRP A C 1
ATOM 3483 O O . TRP A 1 439 ? -12.189 -11.542 2.613 1.00 92.88 439 TRP A O 1
ATOM 3493 N N . LYS A 1 440 ? -13.411 -9.850 3.391 1.00 90.94 440 LYS A N 1
ATOM 3494 C CA . LYS A 1 440 ? -12.322 -9.264 4.188 1.00 90.94 440 LYS A CA 1
ATOM 3495 C C . LYS A 1 440 ? -12.239 -9.928 5.560 1.00 90.94 440 LYS A C 1
ATOM 3497 O O . LYS A 1 440 ? -13.123 -9.734 6.399 1.00 90.94 440 LYS A O 1
ATOM 3502 N N . SER A 1 441 ? -11.173 -10.687 5.816 1.00 86.81 441 SER A N 1
ATOM 3503 C CA . SER A 1 441 ? -10.961 -11.391 7.093 1.00 86.81 441 SER A CA 1
ATOM 3504 C C . SER A 1 441 ? -10.693 -10.437 8.262 1.00 86.81 441 SER A C 1
ATOM 3506 O O . SER A 1 441 ? -10.901 -10.784 9.424 1.00 86.81 441 SER A O 1
ATOM 3508 N N . GLU A 1 442 ? -10.252 -9.211 7.986 1.00 83.31 442 GLU A N 1
ATOM 3509 C CA . GLU A 1 442 ? -9.978 -8.186 8.995 1.00 83.31 442 GLU A CA 1
ATOM 3510 C C . GLU A 1 442 ? -11.259 -7.602 9.589 1.00 83.31 442 GLU A C 1
ATOM 3512 O O . GLU A 1 442 ? -11.252 -7.170 10.738 1.00 83.31 442 GLU A O 1
ATOM 3517 N N . ARG A 1 443 ? -12.344 -7.596 8.807 1.00 82.50 443 ARG A N 1
ATOM 3518 C CA . ARG A 1 443 ? -13.656 -7.053 9.189 1.00 82.50 443 ARG A CA 1
ATOM 3519 C C . ARG A 1 443 ? -14.701 -8.134 9.456 1.00 82.50 443 ARG A C 1
ATOM 3521 O O . ARG A 1 443 ? -15.792 -7.811 9.911 1.00 82.50 443 ARG A O 1
ATOM 3528 N N . SER A 1 444 ? -14.375 -9.391 9.166 1.00 86.38 444 SER A N 1
ATOM 3529 C CA . SER A 1 444 ? -15.253 -10.528 9.431 1.00 86.38 444 SER A CA 1
ATOM 3530 C C . SER A 1 444 ? -15.059 -11.030 10.859 1.00 86.38 444 SER A C 1
ATOM 3532 O O . SER A 1 444 ? -13.929 -11.146 11.336 1.00 86.38 444 SER A O 1
ATOM 3534 N N . GLN A 1 445 ? -16.157 -11.344 11.540 1.00 83.38 445 GLN A N 1
ATOM 3535 C CA . GLN A 1 445 ? -16.138 -11.748 12.943 1.00 83.38 445 GLN A CA 1
ATOM 3536 C C . GLN A 1 445 ? -17.258 -12.731 13.280 1.00 83.38 445 GLN A C 1
ATOM 3538 O O . GLN A 1 445 ? -18.284 -12.802 12.607 1.00 83.38 445 GLN A O 1
ATOM 3543 N N . ILE A 1 446 ? -17.063 -13.471 14.366 1.00 81.56 446 ILE A N 1
ATOM 3544 C CA . ILE A 1 446 ? -18.114 -14.274 14.984 1.00 81.56 446 ILE A CA 1
ATOM 3545 C C . ILE A 1 446 ? -18.885 -13.354 15.926 1.00 81.56 446 ILE A C 1
ATOM 3547 O O . ILE A 1 446 ? -18.302 -12.818 16.870 1.00 81.56 446 ILE A O 1
ATOM 3551 N N . ILE A 1 447 ? -20.181 -13.176 15.676 1.00 71.12 447 ILE A N 1
ATOM 3552 C CA . ILE A 1 447 ? -21.061 -12.451 16.586 1.00 71.12 447 ILE A CA 1
ATOM 3553 C C . ILE A 1 447 ? -21.307 -13.367 17.785 1.00 71.12 447 ILE A C 1
ATOM 3555 O O . ILE A 1 447 ? -22.163 -14.248 17.768 1.00 71.12 447 ILE A O 1
ATOM 3559 N N . ASN A 1 448 ? -20.520 -13.159 18.836 1.00 63.06 448 ASN A N 1
ATOM 3560 C CA . ASN A 1 448 ? -20.981 -13.438 20.189 1.00 63.06 448 ASN A CA 1
ATOM 3561 C C . ASN A 1 448 ? -21.900 -12.270 20.596 1.00 63.06 448 ASN A C 1
ATOM 3563 O O . ASN A 1 448 ? -21.804 -11.206 19.992 1.00 63.06 448 ASN A O 1
ATOM 3567 N N . SER A 1 449 ? -22.758 -12.397 21.605 1.00 47.59 449 SER A N 1
ATOM 3568 C CA . SER A 1 449 ? -23.697 -11.348 22.078 1.00 47.59 449 SER A CA 1
ATOM 3569 C C . SER A 1 449 ? -23.069 -9.997 22.523 1.00 47.59 449 SER A C 1
ATOM 3571 O O . SER A 1 449 ? -23.721 -9.187 23.179 1.00 47.59 449 SER A O 1
ATOM 3573 N N . ARG A 1 450 ? -21.806 -9.721 22.175 1.00 52.34 450 ARG A N 1
ATOM 3574 C CA . ARG A 1 450 ? -21.058 -8.486 22.415 1.00 52.34 450 ARG A CA 1
ATOM 3575 C C . ARG A 1 450 ? -21.537 -7.371 21.482 1.00 52.34 450 ARG A C 1
ATOM 3577 O O . ARG A 1 450 ? -21.159 -7.296 20.316 1.00 52.34 450 ARG A O 1
ATOM 3584 N N . THR A 1 451 ? -22.345 -6.462 22.014 1.00 51.53 451 THR A N 1
ATOM 3585 C CA . THR A 1 451 ? -22.543 -5.132 21.418 1.00 51.53 451 THR A CA 1
ATOM 3586 C C . THR A 1 451 ? -21.289 -4.265 21.622 1.00 51.53 451 THR A C 1
ATOM 3588 O O . THR A 1 451 ? -20.654 -4.413 22.662 1.00 51.53 451 THR A O 1
ATOM 3591 N N . PRO A 1 452 ? -20.971 -3.288 20.749 1.00 54.03 452 PRO A N 1
ATOM 3592 C CA . PRO A 1 452 ? -19.839 -2.360 20.932 1.00 54.03 452 PRO A CA 1
ATOM 3593 C C . PRO A 1 452 ? -19.807 -1.639 22.294 1.00 54.03 452 PRO A C 1
ATOM 3595 O O . PRO A 1 452 ? -18.743 -1.280 22.790 1.00 54.03 452 PRO A O 1
ATOM 3598 N N . ALA A 1 453 ? -20.974 -1.459 22.924 1.00 56.09 453 ALA A N 1
ATOM 3599 C CA . ALA A 1 453 ? -21.104 -0.920 24.278 1.00 56.09 453 ALA A CA 1
ATOM 3600 C C . ALA A 1 453 ? -20.334 -1.747 25.330 1.00 56.09 453 ALA A C 1
ATOM 3602 O O . ALA A 1 453 ? -19.734 -1.190 26.244 1.00 56.09 453 ALA A O 1
ATOM 3603 N N . TRP A 1 454 ? -20.275 -3.068 25.153 1.00 65.31 454 TRP A N 1
ATOM 3604 C CA . TRP A 1 454 ? -19.593 -3.990 26.058 1.00 65.31 454 TRP A CA 1
ATOM 3605 C C . TRP A 1 454 ? -18.075 -3.817 26.038 1.00 65.31 454 TRP A C 1
ATOM 3607 O O . TRP A 1 454 ? -17.430 -3.811 27.088 1.00 65.31 454 TRP A O 1
ATOM 3617 N N . ASP A 1 455 ? -17.487 -3.674 24.849 1.00 62.91 455 ASP A N 1
ATOM 3618 C CA . ASP A 1 455 ? -16.038 -3.526 24.729 1.00 62.91 455 ASP A CA 1
ATOM 3619 C C . ASP A 1 455 ? -15.587 -2.221 25.382 1.00 62.91 455 ASP A C 1
ATOM 3621 O O . ASP A 1 455 ? -14.627 -2.234 26.156 1.00 62.91 455 ASP A O 1
ATOM 3625 N N . ASN A 1 456 ? -16.340 -1.137 25.177 1.00 66.25 456 ASN A N 1
ATOM 3626 C CA . ASN A 1 456 ? -16.112 0.137 25.856 1.00 66.25 456 ASN A CA 1
ATOM 3627 C C . ASN A 1 456 ? -16.220 -0.004 27.385 1.00 66.25 456 ASN A C 1
ATOM 3629 O O . ASN A 1 456 ? -15.358 0.501 28.105 1.00 66.25 456 ASN A O 1
ATOM 3633 N N . PHE A 1 457 ? -17.230 -0.726 27.891 1.00 68.56 457 PHE A N 1
ATOM 3634 C CA . PHE A 1 457 ? -17.399 -0.973 29.327 1.00 68.56 457 PHE A CA 1
ATOM 3635 C C . PHE A 1 457 ? -16.207 -1.730 29.936 1.00 68.56 457 PHE A C 1
ATOM 3637 O O . PHE A 1 457 ? -15.705 -1.343 30.994 1.00 68.56 457 PHE A O 1
ATOM 3644 N N . LEU A 1 458 ? -15.706 -2.776 29.265 1.00 72.69 458 LEU A N 1
ATOM 3645 C CA . LEU A 1 458 ? -14.532 -3.533 29.723 1.00 72.69 458 LEU A CA 1
ATOM 3646 C C . LEU A 1 458 ? -13.239 -2.705 29.694 1.00 72.69 458 LEU A C 1
ATOM 3648 O O . LEU A 1 458 ? -12.415 -2.841 30.597 1.00 72.69 458 LEU A O 1
ATOM 3652 N N . GLU A 1 459 ? -13.059 -1.858 28.673 1.00 73.31 459 GLU A N 1
ATOM 3653 C CA . GLU A 1 459 ? -11.910 -0.943 28.562 1.00 73.31 459 GLU A CA 1
ATOM 3654 C C . GLU A 1 459 ? -11.904 0.066 29.708 1.00 73.31 459 GLU A C 1
ATOM 3656 O O . GLU A 1 459 ? -10.898 0.226 30.394 1.00 73.31 459 GLU A O 1
ATOM 3661 N N . LYS A 1 460 ? -13.058 0.701 29.952 1.00 70.81 460 LYS A N 1
ATOM 3662 C CA . LYS A 1 460 ? -13.235 1.732 30.981 1.00 70.81 460 LYS A CA 1
ATOM 3663 C C . LYS A 1 460 ? -12.918 1.216 32.389 1.00 70.81 460 LYS A C 1
ATOM 3665 O O . LYS A 1 460 ? -12.464 1.982 33.237 1.00 70.81 460 LYS A O 1
ATOM 3670 N N . ASN A 1 461 ? -13.162 -0.070 32.635 1.00 69.00 461 ASN A N 1
ATOM 3671 C CA . ASN A 1 461 ? -13.006 -0.699 33.944 1.00 69.00 461 ASN A CA 1
ATOM 3672 C C . ASN A 1 461 ? -11.678 -1.456 34.122 1.00 69.00 461 ASN A C 1
ATOM 3674 O O . ASN A 1 461 ? -11.556 -2.207 35.084 1.00 69.00 461 ASN A O 1
ATOM 3678 N N . ASP A 1 462 ? -10.692 -1.273 33.233 1.00 66.56 462 ASP A N 1
ATOM 3679 C CA . ASP A 1 462 ? -9.382 -1.947 33.301 1.00 66.56 462 ASP A CA 1
ATOM 3680 C C . ASP A 1 462 ? -9.498 -3.494 33.314 1.00 66.56 462 ASP A C 1
ATOM 3682 O O . ASP A 1 462 ? -8.639 -4.206 33.831 1.00 66.56 462 ASP A O 1
ATOM 3686 N N . LEU A 1 463 ? -10.566 -4.038 32.715 1.00 67.75 463 LEU A N 1
ATOM 3687 C CA . LEU A 1 463 ? -10.869 -5.475 32.647 1.00 67.75 463 LEU A CA 1
ATOM 3688 C C . LEU A 1 463 ? -10.583 -6.048 31.255 1.00 67.75 463 LEU A C 1
ATOM 3690 O O . LEU A 1 463 ? -11.282 -6.939 30.763 1.00 67.75 463 LEU A O 1
ATOM 3694 N N . ALA A 1 464 ? -9.531 -5.542 30.611 1.00 60.56 464 ALA A N 1
ATOM 3695 C CA . ALA A 1 464 ? -9.115 -5.991 29.288 1.00 60.56 464 ALA A CA 1
ATOM 3696 C C . ALA A 1 464 ? -8.767 -7.491 29.257 1.00 60.56 464 ALA A C 1
ATOM 3698 O O . ALA A 1 464 ? -8.983 -8.150 28.245 1.00 60.56 464 ALA A O 1
ATOM 3699 N N . ASP A 1 465 ? -8.329 -8.063 30.377 1.00 57.34 465 ASP A N 1
ATOM 3700 C CA . ASP A 1 465 ? -8.050 -9.498 30.507 1.00 57.34 465 ASP A CA 1
ATOM 3701 C C . ASP A 1 465 ? -9.307 -10.365 30.283 1.00 57.34 465 ASP A C 1
ATOM 3703 O O . ASP A 1 465 ? -9.220 -11.489 29.783 1.00 57.34 465 ASP A O 1
ATOM 3707 N N . LEU A 1 466 ? -10.500 -9.822 30.564 1.00 56.81 466 LEU A N 1
ATOM 3708 C CA . LEU A 1 466 ? -11.788 -10.460 30.263 1.00 56.81 466 LEU A CA 1
ATOM 3709 C C . LEU A 1 466 ? -12.209 -10.304 28.788 1.00 56.81 466 LEU A C 1
ATOM 3711 O O . LEU A 1 466 ? -13.161 -10.944 28.342 1.00 56.81 466 LEU A O 1
ATOM 3715 N N . ARG A 1 467 ? -11.502 -9.485 27.994 1.00 54.88 467 ARG A N 1
ATOM 3716 C CA . ARG A 1 467 ? -11.696 -9.411 26.531 1.00 54.88 467 ARG A CA 1
ATOM 3717 C C . ARG A 1 467 ? -11.116 -10.628 25.828 1.00 54.88 467 ARG A C 1
ATOM 3719 O O . ARG A 1 467 ? -11.707 -11.097 24.854 1.00 54.88 467 ARG A O 1
ATOM 3726 N N . HIS A 1 468 ? -9.988 -11.113 26.351 1.00 44.38 468 HIS A N 1
ATOM 3727 C CA . HIS A 1 468 ? -9.149 -12.185 25.809 1.00 44.38 468 HIS A CA 1
ATOM 3728 C C . HIS A 1 468 ? -9.525 -13.581 26.312 1.00 44.38 468 HIS A C 1
ATOM 3730 O O . HIS A 1 468 ? -8.787 -14.540 26.097 1.00 44.38 468 HIS A O 1
ATOM 3736 N N . THR A 1 469 ? -10.659 -13.733 26.996 1.00 41.38 469 THR A N 1
ATOM 3737 C CA . THR A 1 469 ? -11.080 -15.045 27.487 1.00 41.38 469 THR A CA 1
ATOM 3738 C C . THR A 1 469 ? -11.635 -15.895 26.343 1.00 41.38 469 THR A C 1
ATOM 3740 O O . THR A 1 469 ? -12.845 -16.004 26.185 1.00 41.38 469 THR A O 1
ATOM 3743 N N . SER A 1 470 ? -10.722 -16.534 25.600 1.00 48.06 470 SER A N 1
ATOM 3744 C CA . SER A 1 470 ? -10.903 -17.683 24.697 1.00 48.06 470 SER A CA 1
ATOM 3745 C C . SER A 1 470 ? -11.908 -17.516 23.544 1.00 48.06 470 SER A C 1
ATOM 3747 O O . SER A 1 470 ? -12.798 -16.674 23.564 1.00 48.06 470 SER A O 1
ATOM 3749 N N . ALA A 1 471 ? -11.742 -18.331 22.502 1.00 55.41 471 ALA A N 1
ATOM 3750 C CA . ALA A 1 471 ? -12.682 -18.511 21.396 1.00 55.41 471 ALA A CA 1
ATOM 3751 C C . ALA A 1 471 ? -14.157 -18.380 21.821 1.00 55.41 471 ALA A C 1
ATOM 3753 O O . ALA A 1 471 ? -14.514 -18.813 22.919 1.00 55.41 471 ALA A O 1
ATOM 3754 N N . ALA A 1 472 ? -15.018 -17.835 20.950 1.00 64.50 472 ALA A N 1
ATOM 3755 C CA . ALA A 1 472 ? -16.448 -17.706 21.239 1.00 64.50 472 ALA A CA 1
ATOM 3756 C C . ALA A 1 472 ? -16.986 -19.049 21.763 1.00 64.50 472 ALA A C 1
ATOM 3758 O O . ALA A 1 472 ? -16.944 -20.047 21.052 1.00 64.50 472 ALA A O 1
ATOM 3759 N N . SER A 1 473 ? -17.388 -19.107 23.034 1.00 70.81 473 SER A N 1
ATOM 3760 C CA . SER A 1 473 ? -17.776 -20.362 23.676 1.00 70.81 473 SER A CA 1
ATOM 3761 C C . SER A 1 473 ? -19.285 -20.511 23.601 1.00 70.81 473 SER A C 1
ATOM 3763 O O . SER A 1 473 ? -20.010 -19.707 24.178 1.00 70.81 473 SER A O 1
ATOM 3765 N N . ILE A 1 474 ? -19.750 -21.539 22.903 1.00 77.06 474 ILE A N 1
ATOM 3766 C CA . ILE A 1 474 ? -21.170 -21.779 22.638 1.00 77.06 474 ILE A CA 1
ATOM 3767 C C . ILE A 1 474 ? -21.514 -23.241 22.949 1.00 77.06 474 ILE A C 1
ATOM 3769 O O . ILE A 1 474 ? -20.651 -24.125 22.881 1.00 77.06 474 ILE A O 1
ATOM 3773 N N . SER A 1 475 ? -22.757 -23.500 23.358 1.00 76.19 475 SER A N 1
ATOM 3774 C CA . SER A 1 475 ? -23.250 -24.871 23.517 1.00 76.19 475 SER A CA 1
ATOM 3775 C C . SER A 1 475 ? -23.532 -25.489 22.144 1.00 76.19 475 SER A C 1
ATOM 3777 O O . SER A 1 475 ? -23.944 -24.800 21.215 1.00 76.19 475 SER A O 1
ATOM 3779 N N . ILE A 1 476 ? -23.374 -26.806 22.028 1.00 82.38 476 ILE A N 1
ATOM 3780 C CA . ILE A 1 476 ? -23.746 -27.618 20.859 1.00 82.38 476 ILE A CA 1
ATOM 3781 C C . ILE A 1 476 ? -25.232 -27.467 20.461 1.00 82.38 476 ILE A C 1
ATOM 3783 O O . ILE A 1 476 ? -25.644 -27.799 19.342 1.00 82.38 476 ILE A O 1
ATOM 3787 N N . GLN A 1 477 ? -26.067 -26.982 21.384 1.00 75.50 477 GLN A N 1
ATOM 3788 C CA . GLN A 1 477 ? -27.488 -26.736 21.149 1.00 75.50 477 GLN A CA 1
ATOM 3789 C C . GLN A 1 477 ? -27.779 -25.364 20.528 1.00 75.50 477 GLN A C 1
ATOM 3791 O O . GLN A 1 477 ? -28.814 -25.207 19.880 1.00 75.50 477 GLN A O 1
ATOM 3796 N N . ASP A 1 478 ? -26.867 -24.405 20.676 1.00 77.19 478 ASP A N 1
ATOM 3797 C CA . ASP A 1 478 ? -27.052 -23.027 20.235 1.00 77.19 478 ASP A CA 1
ATOM 3798 C C . ASP A 1 478 ? -26.519 -22.803 18.804 1.00 77.19 478 ASP A C 1
ATOM 3800 O O . ASP A 1 478 ? -25.712 -23.568 18.270 1.00 77.19 478 ASP A O 1
ATOM 3804 N N . THR A 1 479 ? -27.004 -21.742 18.154 1.00 81.50 479 THR A N 1
ATOM 3805 C CA . THR A 1 479 ? -26.596 -21.356 16.792 1.00 81.50 479 THR A CA 1
ATOM 3806 C C . THR A 1 479 ? -25.602 -20.197 16.848 1.00 81.50 479 THR A C 1
ATOM 3808 O O . THR A 1 479 ? -25.828 -19.208 17.539 1.00 81.50 479 THR A O 1
ATOM 3811 N N . LEU A 1 480 ? -24.507 -20.319 16.104 1.00 83.06 480 LEU A N 1
ATOM 3812 C CA . LEU A 1 480 ? -23.462 -19.319 15.916 1.00 83.06 480 LEU A CA 1
ATOM 3813 C C . LEU A 1 480 ? -23.856 -18.355 14.792 1.00 83.06 480 LEU A C 1
ATOM 3815 O O . LEU A 1 480 ? -24.191 -18.816 13.706 1.00 83.06 480 LEU A O 1
ATOM 3819 N N . THR A 1 481 ? -23.741 -17.041 14.984 1.00 86.00 481 THR A N 1
ATOM 3820 C CA . THR A 1 481 ? -23.926 -16.073 13.887 1.00 86.00 481 THR A CA 1
ATOM 3821 C C . THR A 1 481 ? -22.580 -15.498 13.455 1.00 86.00 481 THR A C 1
ATOM 3823 O O . THR A 1 481 ? -21.798 -15.011 14.269 1.00 86.00 481 THR A O 1
ATOM 3826 N N . LEU A 1 482 ? -22.293 -15.559 12.158 1.00 87.88 482 LEU A N 1
ATOM 3827 C CA . LEU A 1 482 ? -21.098 -15.006 11.528 1.00 87.88 482 LEU A CA 1
ATOM 3828 C C . LEU A 1 482 ? -21.446 -13.688 10.848 1.00 87.88 482 LEU A C 1
ATOM 3830 O O . LEU A 1 482 ? -22.402 -13.641 10.087 1.00 87.88 482 LEU A O 1
ATOM 3834 N N . SER A 1 483 ? -20.645 -12.651 11.067 1.00 88.50 483 SER A N 1
ATOM 3835 C CA . SER A 1 483 ? -20.687 -11.400 10.310 1.00 88.50 483 SER A CA 1
ATOM 3836 C C . SER A 1 483 ? -19.540 -11.410 9.305 1.00 88.50 483 SER A C 1
ATOM 3838 O O . SER A 1 483 ? -18.377 -11.279 9.689 1.00 88.50 483 SER A O 1
ATOM 3840 N N . LEU A 1 484 ? -19.847 -11.625 8.027 1.00 91.25 484 LEU A N 1
ATOM 3841 C CA . LEU A 1 484 ? -18.867 -11.693 6.945 1.00 91.25 484 LEU A CA 1
ATOM 3842 C C . LEU A 1 484 ? -18.907 -10.401 6.124 1.00 91.25 484 LEU A C 1
ATOM 3844 O O . LEU A 1 484 ? -19.956 -10.006 5.619 1.00 91.25 484 LEU A O 1
ATOM 3848 N N . TYR A 1 485 ? -17.763 -9.736 5.980 1.00 92.62 485 TYR A N 1
ATOM 3849 C CA . TYR A 1 485 ? -17.662 -8.472 5.248 1.00 92.62 485 TYR A CA 1
ATOM 3850 C C . TYR A 1 485 ? -17.252 -8.727 3.795 1.00 92.62 485 TYR A C 1
ATOM 3852 O O . TYR A 1 485 ? -16.106 -9.099 3.545 1.00 92.62 485 TYR A O 1
ATOM 3860 N N . ALA A 1 486 ? -18.162 -8.521 2.845 1.00 93.38 486 ALA A N 1
ATOM 3861 C CA . ALA A 1 486 ? -17.899 -8.636 1.413 1.00 93.38 486 ALA A CA 1
ATOM 3862 C C . ALA A 1 486 ? -17.655 -7.259 0.780 1.00 93.38 486 ALA A C 1
ATOM 3864 O O . ALA A 1 486 ? -18.348 -6.293 1.091 1.00 93.38 486 ALA A O 1
ATOM 3865 N N . GLU A 1 487 ? -16.706 -7.171 -0.144 1.00 93.25 487 GLU A N 1
ATOM 3866 C CA . GLU A 1 487 ? -16.383 -5.963 -0.901 1.00 93.25 487 GLU A CA 1
ATOM 3867 C C . GLU A 1 487 ? -16.146 -6.317 -2.370 1.00 93.25 487 GLU A C 1
ATOM 3869 O O . GLU A 1 487 ? -15.352 -7.206 -2.681 1.00 93.25 487 GLU A O 1
ATOM 3874 N N . ASN A 1 488 ? -16.812 -5.605 -3.279 1.00 91.31 488 ASN A N 1
ATOM 3875 C CA . ASN A 1 488 ? -16.571 -5.726 -4.710 1.00 91.31 488 ASN A CA 1
ATOM 3876 C C . ASN A 1 488 ? -15.353 -4.875 -5.124 1.00 91.31 488 ASN A C 1
ATOM 3878 O O . ASN A 1 488 ? -15.428 -3.643 -5.077 1.00 91.31 488 ASN A O 1
ATOM 3882 N N . PRO A 1 489 ? -14.240 -5.478 -5.581 1.00 86.88 489 PRO A N 1
ATOM 3883 C CA . PRO A 1 489 ? -13.070 -4.715 -6.008 1.00 86.88 489 PRO A CA 1
ATOM 3884 C C . PRO A 1 489 ? -13.242 -4.027 -7.378 1.00 86.88 489 PRO A C 1
ATOM 3886 O O . PRO A 1 489 ? -12.413 -3.188 -7.740 1.00 86.88 489 PRO A O 1
ATOM 3889 N N . LEU A 1 490 ? -14.284 -4.357 -8.150 1.00 87.56 490 LEU A N 1
ATOM 3890 C CA . LEU A 1 490 ? -14.465 -3.938 -9.544 1.00 87.56 490 LEU A CA 1
ATOM 3891 C C . LEU A 1 490 ? -15.434 -2.757 -9.714 1.00 87.56 490 LEU A C 1
ATOM 3893 O O . LEU A 1 490 ? -16.258 -2.449 -8.849 1.00 87.56 490 LEU A O 1
ATOM 3897 N N . HIS A 1 491 ? -15.368 -2.119 -10.888 1.00 87.12 491 HIS A N 1
ATOM 3898 C CA . HIS A 1 491 ? -16.290 -1.053 -11.313 1.00 87.12 491 HIS A CA 1
ATOM 3899 C C . HIS A 1 491 ? -17.574 -1.566 -11.985 1.00 87.12 491 HIS A C 1
ATOM 3901 O O . HIS A 1 491 ? -18.347 -0.784 -12.535 1.00 87.12 491 HIS A O 1
ATOM 3907 N N . VAL A 1 492 ? -17.814 -2.872 -11.933 1.00 90.31 492 VAL A N 1
ATOM 3908 C CA . VAL A 1 492 ? -18.981 -3.559 -12.497 1.00 90.31 492 VAL A CA 1
ATOM 3909 C C . VAL A 1 492 ? -19.641 -4.392 -11.402 1.00 90.31 492 VAL A C 1
ATOM 3911 O O . VAL A 1 492 ? -18.939 -4.824 -10.485 1.00 90.31 492 VAL A O 1
ATOM 3914 N N . PRO A 1 493 ? -20.966 -4.603 -11.445 1.00 91.69 493 PRO A N 1
ATOM 3915 C CA . PRO A 1 493 ? -21.623 -5.467 -10.475 1.00 91.69 493 PRO A CA 1
ATOM 3916 C C . PRO A 1 493 ? -21.124 -6.911 -10.611 1.00 91.69 493 PRO A C 1
ATOM 3918 O O . PRO A 1 493 ? -20.879 -7.363 -11.729 1.00 91.69 493 PRO A O 1
ATOM 3921 N N . ILE A 1 494 ? -20.994 -7.607 -9.480 1.00 92.44 494 ILE A N 1
ATOM 3922 C CA . ILE A 1 494 ? -20.642 -9.030 -9.421 1.00 92.44 494 ILE A CA 1
ATOM 3923 C C . ILE A 1 494 ? -21.676 -9.812 -8.611 1.00 92.44 494 ILE A C 1
ATOM 3925 O O . ILE A 1 494 ? -22.218 -9.317 -7.620 1.00 92.44 494 ILE A O 1
ATOM 3929 N N . SER A 1 495 ? -21.938 -11.042 -9.020 1.00 93.56 495 SER A N 1
ATOM 3930 C CA . SER A 1 495 ? -22.824 -11.991 -8.357 1.00 93.56 495 SER A CA 1
ATOM 3931 C C . SER A 1 495 ? -22.015 -13.053 -7.618 1.00 93.56 495 SER A C 1
ATOM 3933 O O . SER A 1 495 ? -21.054 -13.615 -8.144 1.00 93.56 495 SER A O 1
ATOM 3935 N N . VAL A 1 496 ? -22.399 -13.301 -6.368 1.00 93.50 496 VAL A N 1
ATOM 3936 C CA . VAL A 1 496 ? -21.801 -14.306 -5.488 1.00 93.50 496 VAL A CA 1
ATOM 3937 C C . VAL A 1 496 ? -22.899 -15.272 -5.057 1.00 93.50 496 VAL A C 1
ATOM 3939 O O . VAL A 1 496 ? -23.915 -14.847 -4.505 1.00 93.50 496 VAL A O 1
ATOM 3942 N N . SER A 1 497 ? -22.707 -16.565 -5.295 1.00 92.75 497 SER A N 1
ATOM 3943 C CA . SER A 1 497 ? -23.656 -17.633 -4.963 1.00 92.75 497 SER A CA 1
ATOM 3944 C C . SER A 1 497 ? -22.942 -18.841 -4.342 1.00 92.75 497 SER A C 1
ATOM 3946 O O . SER A 1 497 ? -21.714 -18.903 -4.298 1.00 92.75 497 SER A O 1
ATOM 3948 N N . GLY A 1 498 ? -23.702 -19.792 -3.788 1.00 88.38 498 GLY A N 1
ATOM 3949 C CA . GLY A 1 498 ? -23.158 -21.076 -3.323 1.00 88.38 498 GLY A CA 1
ATOM 3950 C C . GLY A 1 498 ? -22.109 -20.989 -2.206 1.00 88.38 498 GLY A C 1
ATOM 3951 O O . GLY A 1 498 ? -21.193 -21.809 -2.187 1.00 88.38 498 GLY A O 1
ATOM 3952 N N . LEU A 1 499 ? -22.217 -20.004 -1.306 1.00 91.00 499 LEU A N 1
ATOM 3953 C CA . LEU A 1 499 ? -21.275 -19.801 -0.202 1.00 91.00 499 LEU A CA 1
ATOM 3954 C C . LEU A 1 499 ? -21.242 -21.017 0.739 1.00 91.00 499 LEU A C 1
ATOM 3956 O O . LEU A 1 499 ? -22.247 -21.367 1.356 1.00 91.00 499 LEU A O 1
ATOM 3960 N N . LYS A 1 500 ? -20.063 -21.614 0.896 1.00 90.12 500 LYS A N 1
ATOM 3961 C CA . LYS A 1 500 ? -19.756 -22.691 1.838 1.00 90.12 500 LYS A CA 1
ATOM 3962 C C . LYS A 1 500 ? -18.679 -22.240 2.815 1.00 90.12 500 LYS A C 1
ATOM 3964 O O . LYS A 1 500 ? -17.713 -21.569 2.452 1.00 90.12 500 LYS A O 1
ATOM 3969 N N . LEU A 1 501 ? -18.844 -22.644 4.068 1.00 90.62 501 LEU A N 1
ATOM 3970 C CA . LEU A 1 501 ? -17.971 -22.259 5.172 1.00 90.62 501 LEU A CA 1
ATOM 3971 C C . LEU A 1 501 ? -16.999 -23.396 5.496 1.00 90.62 501 LEU A C 1
ATOM 3973 O O . LEU A 1 501 ? -17.426 -24.493 5.855 1.00 90.62 501 LEU A O 1
ATOM 3977 N N . ALA A 1 502 ? -15.693 -23.140 5.414 1.00 89.06 502 ALA A N 1
ATOM 3978 C CA . ALA A 1 502 ? -14.672 -24.149 5.683 1.00 89.06 502 ALA A CA 1
ATOM 3979 C C . ALA A 1 502 ? -14.169 -24.060 7.134 1.00 89.06 502 ALA A C 1
ATOM 3981 O O . ALA A 1 502 ? -13.146 -23.429 7.425 1.00 89.06 502 ALA A O 1
ATOM 3982 N N . PHE A 1 503 ? -14.879 -24.713 8.060 1.00 89.06 503 PHE A N 1
ATOM 3983 C CA . PHE A 1 503 ? -14.421 -24.865 9.445 1.00 89.06 503 PHE A CA 1
ATOM 3984 C C . PHE A 1 503 ? -13.381 -25.987 9.593 1.00 89.06 503 PHE A C 1
ATOM 3986 O O . PHE A 1 503 ? -13.526 -27.081 9.038 1.00 89.06 503 PHE A O 1
ATOM 3993 N N . ARG A 1 504 ? -12.334 -25.731 10.384 1.00 87.31 504 ARG A N 1
ATOM 3994 C CA . ARG A 1 504 ? -11.270 -26.693 10.713 1.00 87.31 504 ARG A CA 1
ATOM 3995 C C . ARG A 1 504 ? -11.069 -26.790 12.219 1.00 87.31 504 ARG A C 1
ATOM 3997 O O . ARG A 1 504 ? -11.056 -25.770 12.902 1.00 87.31 504 ARG A O 1
ATOM 4004 N N . GLU A 1 505 ? -10.906 -28.009 12.721 1.00 86.31 505 GLU A N 1
ATOM 4005 C CA . GLU A 1 505 ? -10.522 -28.267 14.114 1.00 86.31 505 GLU A CA 1
ATOM 4006 C C . GLU A 1 505 ? -9.066 -27.830 14.332 1.00 86.31 505 GLU A C 1
ATOM 4008 O O . GLU A 1 505 ? -8.212 -28.094 13.478 1.00 86.31 505 GLU A O 1
ATOM 4013 N N . GLU A 1 506 ? -8.759 -27.148 15.436 1.00 73.81 506 GLU A N 1
ATOM 4014 C CA . GLU A 1 506 ? -7.386 -26.710 15.715 1.00 73.81 506 GLU A CA 1
ATOM 4015 C C . GLU A 1 506 ? -6.465 -27.936 15.905 1.00 73.81 506 GLU A C 1
ATOM 4017 O O . GLU A 1 506 ? -6.599 -28.696 16.860 1.00 73.81 506 GLU A O 1
ATOM 4022 N N . GLY A 1 507 ? -5.566 -28.178 14.941 1.00 65.00 507 GLY A N 1
ATOM 4023 C CA . GLY A 1 507 ? -4.708 -29.373 14.890 1.00 65.00 507 GLY A CA 1
ATOM 4024 C C . GLY A 1 507 ? -5.349 -30.626 14.266 1.00 65.00 507 GLY A C 1
ATOM 4025 O O . GLY A 1 507 ? -4.715 -31.682 14.249 1.00 65.00 507 GLY A O 1
ATOM 4026 N N . GLY A 1 508 ? -6.576 -30.527 13.738 1.00 69.44 508 GLY A N 1
ATOM 4027 C CA . GLY A 1 508 ? -7.360 -31.653 13.218 1.00 69.44 508 GLY A CA 1
ATOM 4028 C C . GLY A 1 508 ? -7.808 -31.520 11.754 1.00 69.44 508 GLY A C 1
ATOM 4029 O O . GLY A 1 508 ? -7.294 -30.714 10.979 1.00 69.44 508 GLY A O 1
ATOM 4030 N N . LYS A 1 509 ? -8.760 -32.374 11.351 1.00 71.94 509 LYS A N 1
ATOM 4031 C CA . LYS A 1 509 ? -9.326 -32.422 9.987 1.00 71.94 509 LYS A CA 1
ATOM 4032 C C . LYS A 1 509 ? -10.478 -31.413 9.815 1.00 71.94 509 LYS A C 1
ATOM 4034 O O . LYS A 1 509 ? -10.967 -30.837 10.784 1.00 71.94 509 LYS A O 1
ATOM 4039 N N . ALA A 1 510 ? -10.900 -31.190 8.567 1.00 75.06 510 ALA A N 1
ATOM 4040 C CA . ALA A 1 510 ? -12.064 -30.362 8.238 1.00 75.06 510 ALA A CA 1
ATOM 4041 C C . ALA A 1 510 ? -13.359 -30.921 8.861 1.00 75.06 510 ALA A C 1
ATOM 4043 O O . ALA A 1 510 ? -13.511 -32.137 8.983 1.00 75.06 510 ALA A O 1
ATOM 4044 N N . LEU A 1 511 ? -14.281 -30.027 9.235 1.00 75.81 511 LEU A N 1
ATOM 4045 C CA . LEU A 1 511 ? -15.487 -30.343 10.014 1.00 75.81 511 LEU A CA 1
ATOM 4046 C C . LEU A 1 511 ? -16.518 -31.223 9.269 1.00 75.81 511 LEU A C 1
ATOM 4048 O O . LEU A 1 511 ? -17.311 -31.908 9.915 1.00 75.81 511 LEU A O 1
ATOM 4052 N N . GLY A 1 512 ? -16.481 -31.251 7.931 1.00 68.38 512 GLY A N 1
ATOM 4053 C CA . GLY A 1 512 ? -17.374 -32.066 7.095 1.00 68.38 512 GLY A CA 1
ATOM 4054 C C . GLY A 1 512 ? -18.864 -31.831 7.388 1.00 68.38 512 GLY A C 1
ATOM 4055 O O . GLY A 1 512 ? -19.264 -30.710 7.695 1.00 68.38 512 GLY A O 1
ATOM 4056 N N . ASP A 1 513 ? -19.663 -32.903 7.355 1.00 71.12 513 ASP A N 1
ATOM 4057 C CA . ASP A 1 513 ? -21.131 -32.883 7.528 1.00 71.12 513 ASP A CA 1
ATOM 4058 C C . ASP A 1 513 ? -21.604 -32.579 8.967 1.00 71.12 513 ASP A C 1
ATOM 4060 O O . ASP A 1 513 ? -22.800 -32.550 9.247 1.00 71.12 513 ASP A O 1
ATOM 4064 N N . SER A 1 514 ? -20.691 -32.346 9.918 1.00 75.94 514 SER A N 1
ATOM 4065 C CA . SER A 1 514 ? -21.028 -32.055 11.326 1.00 75.94 514 SER A CA 1
ATOM 4066 C C . SER A 1 514 ? -21.425 -30.589 11.568 1.00 75.94 514 SER A C 1
ATOM 4068 O O . SER A 1 514 ? -21.294 -30.074 12.682 1.00 75.94 514 SER A O 1
ATOM 4070 N N . MET A 1 515 ? -21.898 -29.907 10.526 1.00 83.25 515 MET A N 1
ATOM 4071 C CA . MET A 1 515 ? -22.297 -28.506 10.535 1.00 83.25 515 MET A CA 1
ATOM 4072 C C . MET A 1 515 ? -23.545 -28.309 9.679 1.00 83.25 515 MET A C 1
ATOM 4074 O O . MET A 1 515 ? -23.625 -28.811 8.563 1.00 83.25 515 MET A O 1
ATOM 4078 N N . VAL A 1 516 ? -24.487 -27.518 10.185 1.00 77.69 516 VAL A N 1
ATOM 4079 C CA . VAL A 1 516 ? -25.656 -27.060 9.431 1.00 77.69 516 VAL A CA 1
ATOM 4080 C C . VAL A 1 516 ? -25.589 -25.540 9.338 1.00 77.69 516 VAL A C 1
ATOM 4082 O O . VAL A 1 516 ? -25.629 -24.857 10.360 1.00 77.69 516 VAL A O 1
ATOM 4085 N N . SER A 1 517 ? -25.464 -25.000 8.130 1.00 81.00 517 SER A N 1
ATOM 4086 C CA . SER A 1 517 ? -25.579 -23.562 7.861 1.00 81.00 517 SER A CA 1
ATOM 4087 C C . SER A 1 517 ? -26.912 -23.261 7.187 1.00 81.00 517 SER A C 1
ATOM 4089 O O . SER A 1 517 ? -27.418 -24.090 6.435 1.00 81.00 517 SER A O 1
ATOM 4091 N N . HIS A 1 518 ? -27.468 -22.076 7.430 1.00 75.88 518 HIS A N 1
ATOM 4092 C CA . HIS A 1 518 ? -28.614 -21.602 6.653 1.00 75.88 518 HIS A CA 1
ATOM 4093 C C . HIS A 1 518 ? -28.218 -21.375 5.187 1.00 75.88 518 HIS A C 1
ATOM 4095 O O . HIS A 1 518 ? -27.075 -21.004 4.906 1.00 75.88 518 HIS A O 1
ATOM 4101 N N . ASP A 1 519 ? -29.164 -21.583 4.269 1.00 73.19 519 ASP A N 1
ATOM 4102 C CA . ASP A 1 519 ? -28.937 -21.387 2.838 1.00 73.19 519 ASP A CA 1
ATOM 4103 C C . ASP A 1 519 ? -28.576 -19.928 2.535 1.00 73.19 519 ASP A C 1
ATOM 4105 O O . ASP A 1 519 ? -29.311 -18.992 2.863 1.00 73.19 519 ASP A O 1
ATOM 4109 N N . PHE A 1 520 ? -27.432 -19.737 1.879 1.00 80.81 520 PHE A N 1
ATOM 4110 C CA . PHE A 1 520 ? -27.000 -18.438 1.384 1.00 80.81 520 PHE A CA 1
ATOM 4111 C C . PHE A 1 520 ? -27.650 -18.165 0.023 1.00 80.81 520 PHE A C 1
ATOM 4113 O O . PHE A 1 520 ? -27.342 -18.824 -0.972 1.00 80.81 520 PHE A O 1
ATOM 4120 N N . ALA A 1 521 ? -28.547 -17.179 -0.023 1.00 83.44 521 ALA A N 1
ATOM 4121 C CA . ALA A 1 521 ? -29.143 -16.720 -1.272 1.00 83.44 521 ALA A CA 1
ATOM 4122 C C . ALA A 1 521 ? -28.110 -15.989 -2.146 1.00 83.44 521 ALA A C 1
ATOM 4124 O O . ALA A 1 521 ? -27.252 -15.269 -1.636 1.00 83.44 521 ALA A O 1
ATOM 4125 N N . THR A 1 522 ? -28.228 -16.135 -3.469 1.00 89.62 522 THR A N 1
ATOM 4126 C CA . THR A 1 522 ? -27.408 -15.401 -4.442 1.00 89.62 522 THR A CA 1
ATOM 4127 C C . THR A 1 522 ? -27.432 -13.900 -4.155 1.00 89.62 522 THR A C 1
ATOM 4129 O O . THR A 1 522 ? -28.497 -13.286 -4.060 1.00 89.62 522 THR A O 1
ATOM 4132 N N . MET A 1 523 ? -26.250 -13.301 -4.049 1.00 91.38 523 MET A N 1
ATOM 4133 C CA . MET A 1 523 ? -26.059 -11.899 -3.712 1.00 91.38 523 MET A CA 1
ATOM 4134 C C . MET A 1 523 ? -25.456 -11.142 -4.893 1.00 91.38 523 MET A C 1
ATOM 4136 O O . MET A 1 523 ? -24.387 -11.498 -5.379 1.00 91.38 523 MET A O 1
ATOM 4140 N N . LEU A 1 524 ? -26.100 -10.046 -5.298 1.00 93.94 524 LEU A N 1
ATOM 4141 C CA . LEU A 1 524 ? -25.526 -9.075 -6.229 1.00 93.94 524 LEU A CA 1
ATOM 4142 C C . LEU A 1 524 ? -24.841 -7.948 -5.442 1.00 93.94 524 LEU A C 1
ATOM 4144 O O . LEU A 1 524 ? -25.505 -7.235 -4.681 1.00 93.94 524 LEU A O 1
ATOM 4148 N N . LEU A 1 525 ? -23.532 -7.798 -5.632 1.00 92.75 525 LEU A N 1
ATOM 4149 C CA . LEU A 1 525 ? -22.729 -6.685 -5.129 1.00 92.75 525 LEU A CA 1
ATOM 4150 C C . LEU A 1 525 ? -22.551 -5.657 -6.248 1.00 92.75 525 LEU A C 1
ATOM 4152 O O . LEU A 1 525 ? -21.978 -5.960 -7.296 1.00 92.75 525 LEU A O 1
ATOM 4156 N N . GLY A 1 526 ? -23.033 -4.436 -6.036 1.00 92.69 526 GLY A N 1
ATOM 4157 C CA . GLY A 1 526 ? -22.871 -3.325 -6.966 1.00 92.69 526 GLY A CA 1
ATOM 4158 C C . GLY A 1 526 ? -21.406 -2.894 -7.146 1.00 92.69 526 GLY A C 1
ATOM 4159 O O . GLY A 1 526 ? -20.524 -3.346 -6.410 1.00 92.69 526 GLY A O 1
ATOM 4160 N N . PRO A 1 527 ? -21.114 -2.014 -8.123 1.00 90.88 527 PRO A N 1
ATOM 4161 C CA . PRO A 1 527 ? -19.770 -1.481 -8.354 1.00 90.88 527 PRO A CA 1
ATOM 4162 C C . PRO A 1 527 ? -19.174 -0.867 -7.084 1.00 90.88 527 PRO A C 1
ATOM 4164 O O . PRO A 1 527 ? -19.780 0.037 -6.509 1.00 90.88 527 PRO A O 1
ATOM 4167 N N . ARG A 1 528 ? -17.992 -1.331 -6.655 1.00 88.56 528 ARG A N 1
ATOM 4168 C CA . ARG A 1 528 ? -17.318 -0.878 -5.417 1.00 88.56 528 ARG A CA 1
ATOM 4169 C C . ARG A 1 528 ? -18.169 -0.965 -4.139 1.00 88.56 528 ARG A C 1
ATOM 4171 O O . ARG A 1 528 ? -17.842 -0.323 -3.142 1.00 88.56 528 ARG A O 1
ATOM 4178 N N . GLU A 1 529 ? -19.262 -1.727 -4.151 1.00 93.38 529 GLU A N 1
ATOM 4179 C CA . GLU A 1 529 ? -20.120 -1.887 -2.980 1.00 93.38 529 GLU A CA 1
ATOM 4180 C C . GLU A 1 529 ? -19.412 -2.742 -1.924 1.00 93.38 529 GLU A C 1
ATOM 4182 O O . GLU A 1 529 ? -18.767 -3.744 -2.244 1.00 93.38 529 GLU A O 1
ATOM 4187 N N . ALA A 1 530 ? -19.583 -2.369 -0.658 1.00 92.50 530 ALA A N 1
ATOM 4188 C CA . ALA A 1 530 ? -19.256 -3.219 0.471 1.00 92.50 530 ALA A CA 1
ATOM 4189 C C . ALA A 1 530 ? -20.521 -3.538 1.270 1.00 92.50 530 ALA A C 1
ATOM 4191 O O . ALA A 1 530 ? -21.341 -2.654 1.524 1.00 92.50 530 ALA A O 1
ATOM 4192 N N . ARG A 1 531 ? -20.672 -4.799 1.676 1.00 92.06 531 ARG A N 1
ATOM 4193 C CA . ARG A 1 531 ? -21.867 -5.307 2.350 1.00 92.06 531 ARG A CA 1
ATOM 4194 C C . ARG A 1 531 ? -21.489 -6.287 3.455 1.00 92.06 531 ARG A C 1
ATOM 4196 O O . ARG A 1 531 ? -20.605 -7.122 3.283 1.00 92.06 531 ARG A O 1
ATOM 4203 N N . ILE A 1 532 ? -22.180 -6.190 4.587 1.00 89.00 532 ILE A N 1
ATOM 4204 C CA . ILE A 1 532 ? -22.093 -7.174 5.670 1.00 89.00 532 ILE A CA 1
ATOM 4205 C C . ILE A 1 532 ? -23.148 -8.249 5.421 1.00 89.00 532 ILE A C 1
ATOM 4207 O O . ILE A 1 532 ? -24.309 -7.934 5.165 1.00 89.00 532 ILE A O 1
ATOM 4211 N N . VAL A 1 533 ? -22.732 -9.508 5.498 1.00 88.94 533 VAL A N 1
ATOM 4212 C CA . VAL A 1 533 ? -23.587 -10.684 5.353 1.00 88.94 533 VAL A CA 1
ATOM 4213 C C . VAL A 1 533 ? -23.578 -11.450 6.665 1.00 88.94 533 VAL A C 1
ATOM 4215 O O . VAL A 1 533 ? -22.519 -11.856 7.142 1.00 88.94 533 VAL A O 1
ATOM 4218 N N . GLU A 1 534 ? -24.760 -11.671 7.230 1.00 88.69 534 GLU A N 1
ATOM 4219 C CA . GLU A 1 534 ? -24.919 -12.493 8.425 1.00 88.69 534 GLU A CA 1
ATOM 4220 C C . GLU A 1 534 ? -25.255 -13.937 8.047 1.00 88.69 534 GLU A C 1
ATOM 4222 O O . GLU A 1 534 ? -26.182 -14.184 7.276 1.00 88.69 534 GLU A O 1
ATOM 4227 N N . VAL A 1 535 ? -24.492 -14.896 8.577 1.00 88.19 535 VAL A N 1
ATOM 4228 C CA . VAL A 1 535 ? -24.687 -16.329 8.317 1.00 88.19 535 VAL A CA 1
ATOM 4229 C C . VAL A 1 535 ? -24.797 -17.080 9.635 1.00 88.19 535 VAL A C 1
ATOM 4231 O O . VAL A 1 535 ? -23.854 -17.106 10.424 1.00 88.19 535 VAL A O 1
ATOM 4234 N N . SER A 1 536 ? -25.940 -17.722 9.866 1.00 86.94 536 SER A N 1
ATOM 4235 C CA . SER A 1 536 ? -26.179 -18.533 11.060 1.00 86.94 536 SER A CA 1
ATOM 4236 C C . SER A 1 536 ? -25.816 -19.999 10.821 1.00 86.94 536 SER A C 1
ATOM 4238 O O . SER A 1 536 ? -26.287 -20.630 9.870 1.00 86.94 536 SER A O 1
ATOM 4240 N N . VAL A 1 537 ? -24.993 -20.546 11.711 1.00 88.06 537 VAL A N 1
ATOM 4241 C CA . VAL A 1 537 ? -24.358 -21.861 11.615 1.00 88.06 537 VAL A CA 1
ATOM 4242 C C . VAL A 1 537 ? -24.516 -22.613 12.926 1.00 88.06 537 VAL A C 1
ATOM 4244 O O . VAL A 1 537 ? -24.269 -22.069 13.995 1.00 88.06 537 VAL A O 1
ATOM 4247 N N . ARG A 1 538 ? -24.857 -23.894 12.861 1.00 86.94 538 ARG A N 1
ATOM 4248 C CA . ARG A 1 538 ? -24.854 -24.791 14.013 1.00 86.94 538 ARG A CA 1
ATOM 4249 C C . ARG A 1 538 ? -23.794 -25.868 13.828 1.00 86.94 538 ARG A C 1
ATOM 4251 O O . ARG A 1 538 ? -23.810 -26.586 12.831 1.00 86.94 538 ARG A O 1
ATOM 4258 N N . ILE A 1 539 ? -22.885 -25.985 14.794 1.00 86.62 539 ILE A N 1
ATOM 4259 C CA . ILE A 1 539 ? -21.844 -27.019 14.815 1.00 86.62 539 ILE A CA 1
ATOM 4260 C C . ILE A 1 539 ? -22.279 -28.125 15.779 1.00 86.62 539 ILE A C 1
ATOM 4262 O O . ILE A 1 539 ? -22.509 -27.876 16.958 1.00 86.62 539 ILE A O 1
ATOM 4266 N N . MET A 1 540 ? -22.389 -29.352 15.268 1.00 84.56 540 MET A N 1
ATOM 4267 C CA . MET A 1 540 ? -22.987 -30.501 15.964 1.00 84.56 540 MET A CA 1
ATOM 4268 C C . MET A 1 540 ? -21.951 -31.397 16.658 1.00 84.56 540 MET A C 1
ATOM 4270 O O . MET A 1 540 ? -22.241 -32.543 16.992 1.00 84.56 540 MET A O 1
ATOM 4274 N N . ARG A 1 541 ? -20.724 -30.905 16.852 1.00 85.44 541 ARG A N 1
ATOM 4275 C CA . ARG A 1 541 ? -19.627 -31.635 17.497 1.00 85.44 541 ARG A CA 1
ATOM 4276 C C . ARG A 1 541 ? -18.881 -30.698 18.438 1.00 85.44 541 ARG A C 1
ATOM 4278 O O . ARG A 1 541 ? -18.630 -29.552 18.086 1.00 85.44 541 ARG A O 1
ATOM 4285 N N . CYS A 1 542 ? -18.528 -31.176 19.626 1.00 85.00 542 CYS A N 1
ATOM 4286 C CA . CYS A 1 542 ? -17.707 -30.410 20.560 1.00 85.00 542 CYS A CA 1
ATOM 4287 C C . CYS A 1 542 ? -16.249 -30.361 20.100 1.00 85.00 542 CYS A C 1
ATOM 4289 O O . CYS A 1 542 ? -15.713 -31.350 19.597 1.00 85.00 542 CYS A O 1
ATOM 4291 N N . GLY A 1 543 ? -15.606 -29.215 20.300 1.00 85.81 543 GLY A N 1
ATOM 4292 C CA . GLY A 1 543 ? -14.245 -28.972 19.836 1.00 85.81 543 GLY A CA 1
ATOM 4293 C C . GLY A 1 543 ? -13.954 -27.489 19.641 1.00 85.81 543 GLY A C 1
ATOM 4294 O O . GLY A 1 543 ? -14.846 -26.647 19.748 1.00 85.81 543 GLY A O 1
ATOM 4295 N N . LEU A 1 544 ? -12.688 -27.182 19.370 1.00 85.25 544 LEU A N 1
ATOM 4296 C CA . LEU A 1 544 ? -12.231 -25.843 19.020 1.00 85.25 544 LEU A CA 1
ATOM 4297 C C . LEU A 1 544 ? -12.115 -25.742 17.501 1.00 85.25 544 LEU A C 1
ATOM 4299 O O . LEU A 1 544 ? -11.304 -26.443 16.891 1.00 85.25 544 LEU A O 1
ATOM 4303 N N . TYR A 1 545 ? -12.927 -24.882 16.894 1.00 87.44 545 TYR A N 1
ATOM 4304 C CA . TYR A 1 545 ? -13.016 -24.752 15.445 1.00 87.44 545 TYR A CA 1
ATOM 4305 C C . TYR A 1 545 ? -12.679 -23.345 14.979 1.00 87.44 545 TYR A C 1
ATOM 4307 O O . TYR A 1 545 ? -13.081 -22.358 15.588 1.00 87.44 545 TYR A O 1
ATOM 4315 N N . ARG A 1 546 ? -11.980 -23.264 13.847 1.00 88.31 546 ARG A N 1
ATOM 4316 C CA . ARG A 1 546 ? -11.688 -22.026 13.128 1.00 88.31 546 ARG A CA 1
ATOM 4317 C C . ARG A 1 546 ? -12.416 -22.000 11.800 1.00 88.31 546 ARG A C 1
ATOM 4319 O O . ARG A 1 546 ? -12.309 -22.968 11.048 1.00 88.31 546 ARG A O 1
ATOM 4326 N N . LEU A 1 547 ? -13.036 -20.877 11.450 1.00 90.25 547 LEU A N 1
ATOM 4327 C CA . LEU A 1 547 ? -13.396 -20.614 10.056 1.00 90.25 547 LEU A CA 1
ATOM 4328 C C . LEU A 1 547 ? -12.121 -20.260 9.271 1.00 90.25 547 LEU A C 1
ATOM 4330 O O . LEU A 1 547 ? -11.626 -19.138 9.347 1.00 90.25 547 LEU A O 1
ATOM 4334 N N . ALA A 1 548 ? -11.547 -21.239 8.572 1.00 89.06 548 ALA A N 1
ATOM 4335 C CA . ALA A 1 548 ? -10.256 -21.091 7.899 1.00 89.06 548 ALA A CA 1
ATOM 4336 C C . ALA A 1 548 ? -10.376 -20.461 6.503 1.00 89.06 548 ALA A C 1
ATOM 4338 O O . ALA A 1 548 ? -9.431 -19.835 6.026 1.00 89.06 548 ALA A O 1
ATOM 4339 N N . GLY A 1 549 ? -11.527 -20.617 5.850 1.00 91.38 549 GLY A N 1
ATOM 4340 C CA . GLY A 1 549 ? -11.762 -20.107 4.506 1.00 91.38 549 GLY A CA 1
ATOM 4341 C C . GLY A 1 549 ? -13.220 -20.208 4.077 1.00 91.38 549 GLY A C 1
ATOM 4342 O O . GLY A 1 549 ? -14.076 -20.696 4.821 1.00 91.38 549 GLY A O 1
ATOM 4343 N N . LEU A 1 550 ? -13.477 -19.728 2.866 1.00 93.00 550 LEU A N 1
ATOM 4344 C CA . LEU A 1 550 ? -14.772 -19.725 2.200 1.00 93.00 550 LEU A CA 1
ATOM 4345 C C . LEU A 1 550 ? -14.617 -20.315 0.800 1.00 93.00 550 LEU A C 1
ATOM 4347 O O . LEU A 1 550 ? -13.650 -20.006 0.105 1.00 93.00 550 LEU A O 1
ATOM 4351 N N . GLU A 1 551 ? -15.599 -21.099 0.376 1.00 92.25 551 GLU A N 1
ATOM 4352 C CA . GLU A 1 551 ? -15.765 -21.499 -1.022 1.00 92.25 551 GLU A CA 1
ATOM 4353 C C . GLU A 1 551 ? -17.052 -20.870 -1.550 1.00 92.25 551 GLU A C 1
ATOM 4355 O O . GLU A 1 551 ? -18.080 -20.917 -0.878 1.00 92.25 551 GLU A O 1
ATOM 4360 N N . PHE A 1 552 ? -17.020 -20.250 -2.724 1.00 92.81 552 PHE A N 1
ATOM 4361 C CA . PHE A 1 552 ? -18.208 -19.639 -3.325 1.00 92.81 552 PHE A CA 1
ATOM 4362 C C . PHE A 1 552 ? -18.099 -19.600 -4.847 1.00 92.81 552 PHE A C 1
ATOM 4364 O O . PHE A 1 552 ? -17.026 -19.788 -5.415 1.00 92.81 552 PHE A O 1
ATOM 4371 N N . ILE A 1 553 ? -19.223 -19.354 -5.511 1.00 91.69 553 ILE A N 1
ATOM 4372 C CA . ILE A 1 553 ? -19.312 -19.237 -6.963 1.00 91.69 553 ILE A CA 1
ATOM 4373 C C . ILE A 1 553 ? -19.429 -17.755 -7.323 1.00 91.69 553 ILE A C 1
ATOM 4375 O O . ILE A 1 553 ? -20.279 -17.044 -6.788 1.00 91.69 553 ILE A O 1
ATOM 4379 N N . LEU A 1 554 ? -18.561 -17.293 -8.218 1.00 90.56 554 LEU A N 1
ATOM 4380 C CA . LEU A 1 554 ? -18.582 -15.952 -8.798 1.00 90.56 554 LEU A CA 1
ATOM 4381 C C . LEU A 1 554 ? -19.193 -16.010 -10.208 1.00 90.56 554 LEU A C 1
ATOM 4383 O O . LEU A 1 554 ? -18.832 -16.892 -10.994 1.00 90.56 554 LEU A O 1
ATOM 4387 N N . GLU A 1 555 ? -20.094 -15.076 -10.533 1.00 88.75 555 GLU A N 1
ATOM 4388 C CA . GLU A 1 555 ? -20.754 -14.979 -11.853 1.00 88.75 555 GLU A CA 1
ATOM 4389 C C . GLU A 1 555 ? -21.425 -16.288 -12.315 1.00 88.75 555 GLU A C 1
ATOM 4391 O O . GLU A 1 555 ? -21.444 -16.607 -13.503 1.00 88.75 555 GLU A O 1
ATOM 4396 N N . ASP A 1 556 ? -21.930 -17.077 -11.358 1.00 82.00 556 ASP A N 1
ATOM 4397 C CA . ASP A 1 556 ? -22.584 -18.381 -11.557 1.00 82.00 556 ASP A CA 1
ATOM 4398 C C . ASP A 1 556 ? -21.773 -19.413 -12.372 1.00 82.00 556 ASP A C 1
ATOM 4400 O O . ASP A 1 556 ? -22.323 -20.388 -12.888 1.00 82.00 556 ASP A O 1
ATOM 4404 N N . GLY A 1 557 ? -20.451 -19.235 -12.471 1.00 83.81 557 GLY A N 1
ATOM 4405 C CA . GLY A 1 557 ? -19.600 -20.100 -13.290 1.00 83.81 557 GLY A CA 1
ATOM 4406 C C . GLY A 1 557 ? -18.208 -20.384 -12.739 1.00 83.81 557 GLY A C 1
ATOM 4407 O O . GLY A 1 557 ? -17.596 -21.353 -13.179 1.00 83.81 557 GLY A O 1
ATOM 4408 N N . ILE A 1 558 ? -17.699 -19.581 -11.799 1.00 88.12 558 ILE A N 1
ATOM 4409 C CA . ILE A 1 558 ? -16.300 -19.654 -11.357 1.00 88.12 558 ILE A CA 1
ATOM 4410 C C . ILE A 1 558 ? -16.240 -20.033 -9.879 1.00 88.12 558 ILE A C 1
ATOM 4412 O O . ILE A 1 558 ? -16.661 -19.252 -9.028 1.00 88.12 558 ILE A O 1
ATOM 4416 N N . ALA A 1 559 ? -15.686 -21.204 -9.562 1.00 91.12 559 ALA A N 1
ATOM 4417 C CA . ALA A 1 559 ? -15.479 -21.616 -8.176 1.00 91.12 559 ALA A CA 1
ATOM 4418 C C . ALA A 1 559 ? -14.248 -20.913 -7.579 1.00 91.12 559 ALA A C 1
ATOM 4420 O O . ALA A 1 559 ? -13.127 -21.071 -8.071 1.00 91.12 559 ALA A O 1
ATOM 4421 N N . ILE A 1 560 ? -14.460 -20.148 -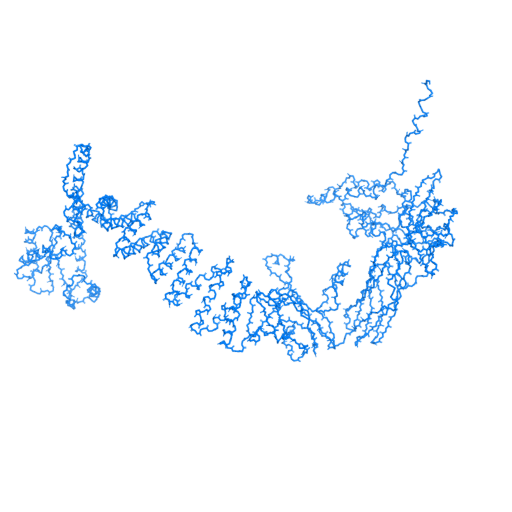6.509 1.00 91.31 560 ILE A N 1
ATOM 4422 C CA . ILE A 1 560 ? -13.425 -19.426 -5.769 1.00 91.31 560 ILE A CA 1
ATOM 4423 C C . ILE A 1 560 ? -13.197 -20.104 -4.422 1.00 91.31 560 ILE A C 1
ATOM 4425 O O . ILE A 1 560 ? -14.148 -20.322 -3.672 1.00 91.31 560 ILE A O 1
ATOM 4429 N N . GLU A 1 561 ? -11.934 -20.369 -4.096 1.00 92.12 561 GLU A N 1
ATOM 4430 C CA . GLU A 1 561 ? -11.502 -20.666 -2.728 1.00 92.12 561 GLU A CA 1
ATOM 4431 C C . GLU A 1 561 ? -10.822 -19.418 -2.163 1.00 92.12 561 GLU A C 1
ATOM 4433 O O . GLU A 1 561 ? -9.996 -18.782 -2.822 1.00 92.12 561 GLU A O 1
ATOM 4438 N N . GLN A 1 562 ? -11.199 -19.024 -0.951 1.00 92.50 562 GLN A N 1
ATOM 4439 C CA . GLN A 1 562 ? -10.643 -17.843 -0.312 1.00 92.50 562 GLN A CA 1
ATOM 4440 C C . GLN A 1 562 ? -10.261 -18.128 1.137 1.00 92.50 562 GLN A C 1
ATOM 4442 O O . GLN A 1 562 ? -11.115 -18.398 1.983 1.00 92.50 562 GLN A O 1
ATOM 4447 N N . SER A 1 563 ? -8.971 -18.005 1.447 1.00 90.62 563 SER A N 1
ATOM 4448 C CA . SER A 1 563 ? -8.478 -18.084 2.822 1.00 90.62 563 SER A CA 1
ATOM 4449 C C . SER A 1 563 ? -8.964 -16.892 3.654 1.00 90.62 563 SER A C 1
ATOM 4451 O O . SER A 1 563 ? -8.961 -15.747 3.195 1.00 90.62 563 SER A O 1
ATOM 4453 N N . LEU A 1 564 ? -9.354 -17.165 4.899 1.00 89.00 564 LEU A N 1
ATOM 4454 C CA . LEU A 1 564 ? -9.611 -16.157 5.931 1.00 89.00 564 LEU A CA 1
ATOM 4455 C C . LEU A 1 564 ? -8.515 -16.137 7.007 1.00 89.00 564 LEU A C 1
ATOM 4457 O O . LEU A 1 564 ? -8.601 -15.356 7.953 1.00 89.00 564 LEU A O 1
ATOM 4461 N N . LEU A 1 565 ? -7.475 -16.966 6.863 1.00 85.06 565 LEU A N 1
ATOM 4462 C CA . LEU A 1 565 ? -6.337 -16.983 7.778 1.00 85.06 565 LEU A CA 1
ATOM 4463 C C . LEU A 1 565 ? -5.528 -15.693 7.630 1.00 85.06 565 LEU A C 1
ATOM 4465 O O . LEU A 1 565 ? -5.077 -15.358 6.534 1.00 85.06 565 LEU A O 1
ATOM 4469 N N . LYS A 1 566 ? -5.286 -15.002 8.744 1.00 78.12 566 LYS A N 1
ATOM 4470 C CA . LYS A 1 566 ? -4.412 -13.827 8.795 1.00 78.12 566 LYS A CA 1
ATOM 4471 C C . LYS A 1 566 ? -3.336 -14.000 9.868 1.00 78.12 566 LYS A C 1
ATOM 4473 O O . LYS A 1 566 ? -3.537 -14.730 10.838 1.00 78.12 566 LYS A O 1
ATOM 4478 N N . PRO A 1 567 ? -2.166 -13.360 9.710 1.00 68.00 567 PRO A N 1
ATOM 4479 C CA . PRO A 1 567 ? -1.192 -13.297 10.789 1.00 68.00 567 PRO A CA 1
ATOM 4480 C C . PRO A 1 567 ? -1.790 -12.522 11.972 1.00 68.00 567 PRO A C 1
ATOM 4482 O O . PRO A 1 567 ? -2.424 -11.483 11.778 1.00 68.00 567 PRO A O 1
ATOM 4485 N N . GLY A 1 568 ? -1.585 -13.014 13.197 1.00 66.06 568 GLY A N 1
ATOM 4486 C CA . GLY A 1 568 ? -2.023 -12.315 14.406 1.00 66.06 568 GLY A CA 1
ATOM 4487 C C . GLY A 1 568 ? -1.256 -11.005 14.633 1.00 66.06 568 GLY A C 1
ATOM 4488 O O . GLY A 1 568 ? -0.381 -10.643 13.845 1.00 66.06 568 GLY A O 1
ATOM 4489 N N . PRO A 1 569 ? -1.548 -10.251 15.705 1.00 62.56 569 PRO A N 1
ATOM 4490 C CA . PRO A 1 569 ? -0.878 -8.982 15.968 1.00 62.56 569 PRO A CA 1
ATOM 4491 C C . PRO A 1 569 ? 0.644 -9.147 16.086 1.00 62.56 569 PRO A C 1
ATOM 4493 O O . PRO A 1 569 ? 1.154 -10.112 16.661 1.00 62.56 569 PRO A O 1
ATOM 4496 N N . ARG A 1 570 ? 1.389 -8.187 15.526 1.00 63.22 570 ARG A N 1
ATOM 4497 C CA . ARG A 1 570 ? 2.856 -8.205 15.536 1.00 63.22 570 ARG A CA 1
ATOM 4498 C C . ARG A 1 570 ? 3.382 -8.031 16.962 1.00 63.22 570 ARG A C 1
ATOM 4500 O O . ARG A 1 570 ? 3.144 -7.010 17.604 1.00 63.22 570 ARG A O 1
ATOM 4507 N N . LEU A 1 571 ? 4.155 -9.003 17.428 1.00 72.12 571 LEU A N 1
ATOM 4508 C CA . LEU A 1 571 ? 4.827 -8.968 18.719 1.00 72.12 571 LEU A CA 1
ATOM 4509 C C . LEU A 1 571 ? 6.045 -8.040 18.641 1.00 72.12 571 LEU A C 1
ATOM 4511 O O . LEU A 1 571 ? 6.854 -8.150 17.727 1.00 72.12 571 LEU A O 1
ATOM 4515 N N . ASN A 1 572 ? 6.207 -7.156 19.633 1.00 66.75 572 ASN A N 1
ATOM 4516 C CA . ASN A 1 572 ? 7.351 -6.229 19.738 1.00 66.75 572 ASN A CA 1
ATOM 4517 C C . ASN A 1 572 ? 8.077 -6.306 21.102 1.00 66.75 572 ASN A C 1
ATOM 4519 O O . ASN A 1 572 ? 8.903 -5.449 21.436 1.00 66.75 572 ASN A O 1
ATOM 4523 N N . MET A 1 573 ? 7.763 -7.324 21.910 1.00 62.62 573 MET A N 1
ATOM 4524 C CA . MET A 1 573 ? 8.199 -7.399 23.310 1.00 62.62 573 MET A CA 1
ATOM 4525 C C . MET A 1 573 ? 9.681 -7.745 23.500 1.00 62.62 573 MET A C 1
ATOM 4527 O O . MET A 1 573 ? 10.339 -7.133 24.336 1.00 62.62 573 MET A O 1
ATOM 4531 N N . THR A 1 574 ? 10.235 -8.685 22.730 1.00 69.62 574 THR A N 1
ATOM 4532 C CA . THR A 1 574 ? 11.632 -9.124 22.895 1.00 69.62 574 THR A CA 1
ATOM 4533 C C . THR A 1 574 ? 12.561 -8.464 21.872 1.00 69.62 574 THR A C 1
ATOM 4535 O O . THR A 1 574 ? 12.131 -8.009 20.810 1.00 69.62 574 THR A O 1
ATOM 4538 N N . LYS A 1 575 ? 13.874 -8.436 22.151 1.00 63.09 575 LYS A N 1
ATOM 4539 C CA . LYS A 1 575 ? 14.888 -7.939 21.197 1.00 63.09 575 LYS A CA 1
ATOM 4540 C C . LYS A 1 575 ? 14.865 -8.724 19.874 1.00 63.09 575 LYS A C 1
ATOM 4542 O O . LYS A 1 575 ? 15.071 -8.121 18.824 1.00 63.09 575 LYS A O 1
ATOM 4547 N N . ALA A 1 576 ? 14.540 -10.019 19.929 1.00 58.34 576 ALA A N 1
ATOM 4548 C CA . ALA A 1 576 ? 14.330 -10.888 18.768 1.00 58.34 576 ALA A CA 1
ATOM 4549 C C . ALA A 1 576 ? 13.059 -10.519 17.973 1.00 58.34 576 ALA A C 1
ATOM 4551 O O . ALA A 1 576 ? 13.111 -10.408 16.748 1.00 58.34 576 ALA A O 1
ATOM 4552 N N . HIS A 1 577 ? 11.949 -10.217 18.661 1.00 60.44 577 HIS A N 1
ATOM 4553 C CA . HIS A 1 577 ? 10.699 -9.755 18.034 1.00 60.44 577 HIS A CA 1
ATOM 4554 C C . HIS A 1 577 ? 10.849 -8.382 17.346 1.00 60.44 577 HIS A C 1
ATOM 4556 O O . HIS A 1 577 ? 10.175 -8.089 16.362 1.00 60.44 577 HIS A O 1
ATOM 4562 N N . ARG A 1 578 ? 11.768 -7.532 17.830 1.00 60.50 578 ARG A N 1
ATOM 4563 C CA . ARG A 1 578 ? 12.081 -6.231 17.206 1.00 60.50 578 ARG A CA 1
ATOM 4564 C C . ARG A 1 578 ? 13.011 -6.342 15.994 1.00 60.50 578 ARG A C 1
ATOM 4566 O O . ARG A 1 578 ? 12.978 -5.465 15.138 1.00 60.50 578 ARG A O 1
ATOM 4573 N N . THR A 1 579 ? 13.831 -7.394 15.915 1.00 63.69 579 THR A N 1
ATOM 4574 C CA . THR A 1 579 ? 14.770 -7.624 14.796 1.00 63.69 579 THR A CA 1
ATOM 4575 C C . THR A 1 579 ? 14.155 -8.421 13.648 1.00 63.69 579 THR A C 1
ATOM 4577 O O . THR A 1 579 ? 14.590 -8.264 12.512 1.00 63.69 579 THR A O 1
ATOM 4580 N N . SER A 1 580 ? 13.128 -9.234 13.908 1.00 53.94 580 SER A N 1
ATOM 4581 C CA . SER A 1 580 ? 12.423 -10.018 12.887 1.00 53.94 580 SER A CA 1
ATOM 4582 C C . SER A 1 580 ? 10.923 -10.094 13.200 1.00 53.94 580 SER A C 1
ATOM 4584 O O . SER A 1 580 ? 10.567 -10.231 14.373 1.00 53.94 580 SER A O 1
ATOM 4586 N N . PRO A 1 581 ? 10.032 -9.968 12.199 1.00 55.25 581 PRO A N 1
ATOM 4587 C CA . PRO A 1 581 ? 8.591 -9.925 12.431 1.00 55.25 581 PRO A CA 1
ATOM 4588 C C . PRO A 1 581 ? 8.100 -11.251 13.028 1.00 55.25 581 PRO A C 1
ATOM 4590 O O . PRO A 1 581 ? 8.115 -12.281 12.364 1.00 55.25 581 PRO A O 1
ATOM 4593 N N . HIS A 1 582 ? 7.676 -11.203 14.290 1.00 60.75 582 HIS A N 1
ATOM 4594 C CA . HIS A 1 582 ? 6.997 -12.293 14.985 1.00 60.75 582 HIS A CA 1
ATOM 4595 C C . HIS A 1 582 ? 5.539 -11.893 15.184 1.00 60.75 582 HIS A C 1
ATOM 4597 O O . HIS A 1 582 ? 5.258 -10.757 15.570 1.00 60.75 582 HIS A O 1
ATOM 4603 N N . TYR A 1 583 ? 4.619 -12.810 14.928 1.00 65.50 583 TYR A N 1
ATOM 4604 C CA . TYR A 1 583 ? 3.184 -12.575 15.044 1.00 65.50 583 TYR A CA 1
ATOM 4605 C C . TYR A 1 583 ? 2.621 -13.460 16.153 1.00 65.50 583 TYR A C 1
ATOM 4607 O O . TYR A 1 583 ? 3.081 -14.587 16.339 1.00 65.50 583 TYR A O 1
ATOM 4615 N N . ALA A 1 584 ? 1.666 -12.936 16.918 1.00 63.34 584 ALA A N 1
ATOM 4616 C CA . ALA A 1 584 ? 0.886 -13.744 17.845 1.00 63.34 584 ALA A CA 1
ATOM 4617 C C . ALA A 1 584 ? 0.001 -14.740 17.072 1.00 63.34 584 ALA A C 1
ATOM 4619 O O . ALA A 1 584 ? -0.198 -14.600 15.861 1.00 63.34 584 ALA A O 1
ATOM 4620 N N . VAL A 1 585 ? -0.543 -15.738 17.772 1.00 61.16 585 VAL A N 1
ATOM 4621 C CA . VAL A 1 585 ? -1.574 -16.618 17.208 1.00 61.16 585 VAL A CA 1
ATOM 4622 C C . VAL A 1 585 ? -2.825 -15.770 16.950 1.00 61.16 585 VAL A C 1
ATOM 4624 O O . VAL A 1 585 ? -3.263 -15.029 17.825 1.00 61.16 585 VAL A O 1
ATOM 4627 N N . ASP A 1 586 ? -3.358 -15.810 15.727 1.00 68.19 586 ASP A N 1
ATOM 4628 C CA . ASP A 1 586 ? -4.604 -15.120 15.385 1.00 68.19 586 ASP A CA 1
ATOM 4629 C C . ASP A 1 586 ? -5.770 -15.848 16.046 1.00 68.19 586 ASP A C 1
ATOM 4631 O O . ASP A 1 586 ? -6.076 -16.957 15.647 1.00 68.19 586 ASP A O 1
ATOM 4635 N N . GLU A 1 587 ? -6.438 -15.269 17.034 1.00 66.00 587 GLU A N 1
ATOM 4636 C CA . GLU A 1 587 ? -7.588 -15.911 17.688 1.00 66.00 587 GLU A CA 1
ATOM 4637 C C . GLU A 1 587 ? -8.934 -15.538 17.046 1.00 66.00 587 GLU A C 1
ATOM 4639 O O . GLU A 1 587 ? -9.992 -15.983 17.494 1.00 66.00 587 GLU A O 1
ATOM 4644 N N . THR A 1 588 ? -8.928 -14.728 15.982 1.00 73.19 588 THR A N 1
ATOM 4645 C CA . THR A 1 588 ? -10.169 -14.335 15.311 1.00 73.19 588 THR A CA 1
ATOM 4646 C C . THR A 1 588 ? -10.787 -15.509 14.556 1.00 73.19 588 THR A C 1
ATOM 4648 O O . THR A 1 588 ? -10.098 -16.415 14.085 1.00 73.19 588 THR A O 1
ATOM 4651 N N . LEU A 1 589 ? -12.120 -15.504 14.470 1.00 82.50 589 LEU A N 1
ATOM 4652 C CA . LEU A 1 589 ? -12.899 -16.578 13.852 1.00 82.50 589 LEU A CA 1
ATOM 4653 C C . LEU A 1 589 ? -12.704 -17.969 14.497 1.00 82.50 589 LEU A C 1
ATOM 4655 O O . LEU A 1 589 ? -12.976 -18.985 13.851 1.00 82.50 589 LEU A O 1
ATOM 4659 N N . LEU A 1 590 ? -12.267 -18.018 15.764 1.00 83.00 590 LEU A N 1
ATOM 4660 C CA . LEU A 1 590 ? -12.275 -19.221 16.597 1.00 83.00 590 LEU A CA 1
ATOM 4661 C C . LEU A 1 590 ? -13.548 -19.317 17.445 1.00 83.00 590 LEU A C 1
ATOM 4663 O O . LEU A 1 590 ? -13.958 -18.355 18.100 1.00 83.00 590 LEU A O 1
ATOM 4667 N N . VAL A 1 591 ? -14.118 -20.519 17.498 1.00 82.75 591 VAL A N 1
ATOM 4668 C CA . VAL A 1 591 ? -15.277 -20.870 18.324 1.00 82.75 591 VAL A CA 1
ATOM 4669 C C . VAL A 1 591 ? -15.017 -22.179 19.073 1.00 82.75 591 VAL A C 1
ATOM 4671 O O . VAL A 1 591 ? -14.591 -23.172 18.486 1.00 82.75 591 VAL A O 1
ATOM 4674 N N . GLN A 1 592 ? -15.272 -22.183 20.379 1.00 82.69 592 GLN A N 1
ATOM 4675 C CA . GLN A 1 592 ? -15.236 -23.370 21.226 1.00 82.69 592 GLN A CA 1
ATOM 4676 C C . GLN A 1 592 ? -16.662 -23.907 21.401 1.00 82.69 592 GLN A C 1
ATOM 4678 O O . GLN A 1 592 ? -17.499 -23.273 22.041 1.00 82.69 592 GLN A O 1
ATOM 4683 N N . ILE A 1 593 ? -16.927 -25.103 20.879 1.00 84.56 593 ILE A N 1
ATOM 4684 C CA . ILE A 1 593 ? -18.210 -25.801 21.033 1.00 84.56 593 ILE A CA 1
ATOM 4685 C C . ILE A 1 593 ? -18.131 -26.739 22.237 1.00 84.56 593 ILE A C 1
ATOM 4687 O O . ILE A 1 593 ? -17.205 -27.552 22.332 1.00 84.56 593 ILE A O 1
ATOM 4691 N N . ASN A 1 594 ? -19.098 -26.644 23.150 1.00 79.56 594 ASN A N 1
ATOM 4692 C CA . ASN A 1 594 ? -19.166 -27.438 24.385 1.00 79.56 594 ASN A CA 1
ATOM 4693 C C . ASN A 1 594 ? -20.529 -28.138 24.518 1.00 79.56 594 ASN A C 1
ATOM 4695 O O . ASN A 1 594 ? -21.489 -27.711 23.888 1.00 79.56 594 ASN A O 1
ATOM 4699 N N . GLU A 1 595 ? -20.617 -29.195 25.330 1.00 74.06 595 GLU A N 1
ATOM 4700 C CA . GLU A 1 595 ? -21.857 -29.972 25.515 1.00 74.06 595 GLU A CA 1
ATOM 4701 C C . GLU A 1 595 ? -22.930 -29.132 26.232 1.00 74.06 595 GLU A C 1
ATOM 4703 O O . GLU A 1 595 ? -23.886 -28.696 25.592 1.00 74.06 595 GLU A O 1
ATOM 4708 N N . ASP A 1 596 ? -22.704 -28.770 27.500 1.00 75.50 596 ASP A N 1
ATOM 4709 C CA . ASP A 1 596 ? -23.682 -28.042 28.322 1.00 75.50 596 ASP A CA 1
ATOM 4710 C C . ASP A 1 596 ? -23.056 -26.807 28.989 1.00 75.50 596 ASP A C 1
ATOM 4712 O O . ASP A 1 596 ? -22.143 -26.917 29.813 1.00 75.50 596 ASP A O 1
ATOM 4716 N N . LEU A 1 597 ? -23.553 -25.612 28.646 1.00 76.31 597 LEU A N 1
ATOM 4717 C CA . LEU A 1 597 ? -23.170 -24.347 29.282 1.00 76.31 597 LEU A CA 1
ATOM 4718 C C . LEU A 1 597 ? -24.399 -23.680 29.928 1.00 76.31 597 LEU A C 1
ATOM 4720 O O . LEU A 1 597 ? -25.483 -23.703 29.338 1.00 76.31 597 LEU A O 1
ATOM 4724 N N . PRO A 1 598 ? -24.253 -23.068 31.121 1.00 80.56 598 PRO A N 1
ATOM 4725 C CA . PRO A 1 598 ? -25.275 -22.177 31.654 1.00 80.56 598 PRO A CA 1
ATOM 4726 C C . PRO A 1 598 ? -25.408 -20.930 30.775 1.00 80.56 598 PRO A C 1
ATOM 4728 O O . PRO A 1 598 ? -24.420 -20.459 30.209 1.00 80.56 598 PRO A O 1
ATOM 4731 N N . ARG A 1 599 ? -26.616 -20.362 30.711 1.00 84.62 599 ARG A N 1
ATOM 4732 C CA . ARG A 1 599 ? -26.895 -19.109 29.999 1.00 84.62 599 ARG A CA 1
ATOM 4733 C C . ARG A 1 599 ? -27.829 -18.258 30.839 1.00 84.62 599 ARG A C 1
ATOM 4735 O O . ARG A 1 599 ? -29.019 -18.554 30.928 1.00 84.62 599 ARG A O 1
ATOM 4742 N N . LEU A 1 600 ? -27.285 -17.204 31.441 1.00 86.06 600 LEU A N 1
ATOM 4743 C CA . LEU A 1 600 ? -28.077 -16.256 32.219 1.00 86.06 600 LEU A CA 1
ATOM 4744 C C . LEU A 1 600 ? -28.686 -15.198 31.296 1.00 86.06 600 LEU A C 1
ATOM 4746 O O . LEU A 1 600 ? -27.958 -14.428 30.669 1.00 86.06 600 LEU A O 1
ATOM 4750 N N . GLU A 1 601 ? -30.011 -15.170 31.230 1.00 87.50 601 GLU A N 1
ATOM 4751 C CA . GLU A 1 601 ? -30.807 -14.109 30.622 1.00 87.50 601 GLU A CA 1
ATOM 4752 C C . GLU A 1 601 ? -31.263 -13.138 31.705 1.00 87.50 601 GLU A C 1
ATOM 4754 O O . GLU A 1 601 ? -31.630 -13.552 32.805 1.00 87.50 601 GLU A O 1
ATOM 4759 N N . ILE A 1 602 ? -31.201 -11.843 31.409 1.00 89.69 602 ILE A N 1
ATOM 4760 C CA . ILE A 1 602 ? -31.458 -10.793 32.387 1.00 89.69 602 ILE A CA 1
ATOM 4761 C C . ILE A 1 602 ? -32.612 -9.924 31.897 1.00 89.69 602 ILE A C 1
ATOM 4763 O O . ILE A 1 602 ? -32.596 -9.442 30.766 1.00 89.69 602 ILE A O 1
ATOM 4767 N N . GLU A 1 603 ? -33.596 -9.720 32.765 1.00 89.62 603 GLU A N 1
ATOM 4768 C CA . GLU A 1 603 ? -34.824 -8.976 32.495 1.00 89.62 603 GLU A CA 1
ATOM 4769 C C . GLU A 1 603 ? -35.052 -7.916 33.586 1.00 89.62 603 GLU A C 1
ATOM 4771 O O . GLU A 1 603 ? -34.835 -8.167 34.772 1.00 89.62 603 GLU A O 1
ATOM 4776 N N . MET A 1 604 ? -35.523 -6.728 33.202 1.00 88.56 604 MET A N 1
ATOM 4777 C CA . MET A 1 604 ? -35.941 -5.679 34.141 1.00 88.56 604 MET A CA 1
ATOM 4778 C C . MET A 1 604 ? -37.446 -5.794 34.405 1.00 88.56 604 MET A C 1
ATOM 4780 O O . MET A 1 604 ? -38.235 -5.654 33.476 1.00 88.56 604 MET A O 1
ATOM 4784 N N . ILE A 1 605 ? -37.857 -6.018 35.659 1.00 84.75 605 ILE A N 1
ATOM 4785 C CA . ILE A 1 605 ? -39.275 -6.268 36.000 1.00 84.75 605 ILE A CA 1
ATOM 4786 C C . ILE A 1 605 ? -40.072 -4.954 36.098 1.00 84.75 605 ILE A C 1
ATOM 4788 O O . ILE A 1 605 ? -41.224 -4.891 35.678 1.00 84.75 605 ILE A O 1
ATOM 4792 N N . HIS A 1 606 ? -39.453 -3.890 36.618 1.00 73.38 606 HIS A N 1
ATOM 4793 C CA . HIS A 1 606 ? -40.077 -2.574 36.813 1.00 73.38 606 HIS A CA 1
ATOM 4794 C C . HIS A 1 606 ? -39.178 -1.477 36.230 1.00 73.38 606 HIS A C 1
ATOM 4796 O O . HIS A 1 606 ? -38.449 -0.789 36.943 1.00 73.38 606 HIS A O 1
ATOM 4802 N N . ALA A 1 607 ? -39.167 -1.367 34.902 1.00 74.88 607 ALA A N 1
ATOM 4803 C CA . ALA A 1 607 ? -38.297 -0.447 34.179 1.00 74.88 607 ALA A CA 1
ATOM 4804 C C . ALA A 1 607 ? -38.802 1.007 34.274 1.00 74.88 607 ALA A C 1
ATOM 4806 O O . ALA A 1 607 ? -39.690 1.414 33.527 1.00 74.88 607 ALA A O 1
ATOM 4807 N N . THR A 1 608 ? -38.216 1.807 35.166 1.00 83.25 608 THR A N 1
ATOM 4808 C CA . THR A 1 608 ? -38.459 3.259 35.218 1.00 83.25 608 THR A CA 1
ATOM 4809 C C . THR A 1 608 ? -37.658 3.962 34.127 1.00 83.25 608 THR A C 1
ATOM 4811 O O . THR A 1 608 ? -36.430 3.899 34.136 1.00 83.25 608 THR A O 1
ATOM 4814 N N . SER A 1 609 ? -38.330 4.631 33.189 1.00 85.75 609 SER A N 1
ATOM 4815 C CA . SER A 1 609 ? -37.679 5.319 32.064 1.00 85.75 609 SER A CA 1
ATOM 4816 C C . SER A 1 609 ? -37.415 6.806 32.300 1.00 85.75 609 SER A C 1
ATOM 4818 O O . SER A 1 609 ? -36.569 7.369 31.616 1.00 85.75 609 SER A O 1
ATOM 4820 N N . GLU A 1 610 ? -38.118 7.448 33.237 1.00 90.56 610 GLU A N 1
ATOM 4821 C CA . GLU A 1 610 ? -37.977 8.877 33.547 1.00 90.56 610 GLU A CA 1
ATOM 4822 C C . GLU A 1 610 ? -37.932 9.113 35.058 1.00 90.56 610 GLU A C 1
ATOM 4824 O O . GLU A 1 610 ? -38.683 8.479 35.799 1.00 90.56 610 GLU A O 1
ATOM 4829 N N . ALA A 1 611 ? -37.081 10.037 35.505 1.00 93.00 611 ALA A N 1
ATOM 4830 C CA . ALA A 1 611 ? -36.925 10.388 36.914 1.00 93.00 611 ALA A CA 1
ATOM 4831 C C . ALA A 1 611 ? -36.342 11.799 37.092 1.00 93.00 611 ALA A C 1
ATOM 4833 O O . ALA A 1 611 ? -35.800 12.383 36.150 1.00 93.00 611 ALA A O 1
ATOM 4834 N N . PHE A 1 612 ? -36.430 12.351 38.300 1.00 92.69 612 PHE A N 1
ATOM 4835 C CA . PHE A 1 612 ? -35.847 13.654 38.630 1.00 92.69 612 PHE A CA 1
ATOM 4836 C C . PHE A 1 612 ? -34.494 13.542 39.343 1.00 92.69 612 PHE A C 1
ATOM 4838 O O . PHE A 1 612 ? -34.227 12.583 40.067 1.00 92.69 612 PHE A O 1
ATOM 4845 N N . VAL A 1 613 ? -33.634 14.555 39.193 1.00 91.75 613 VAL A N 1
ATOM 4846 C CA . VAL A 1 613 ? -32.412 14.672 40.011 1.00 91.75 613 VAL A CA 1
ATOM 4847 C C . VAL A 1 613 ? -32.776 14.670 41.500 1.00 91.75 613 VAL A C 1
ATOM 4849 O O . VAL A 1 613 ? -33.637 15.429 41.939 1.00 91.75 613 VAL A O 1
ATOM 4852 N N . GLY A 1 614 ? -32.100 13.823 42.277 1.00 88.31 614 GLY A N 1
ATOM 4853 C CA . GLY A 1 614 ? -32.348 13.594 43.701 1.00 88.31 614 GLY A CA 1
ATOM 4854 C C . GLY A 1 614 ? -33.385 12.506 44.002 1.00 88.31 614 GLY A C 1
ATOM 4855 O O . GLY A 1 614 ? -33.533 12.116 45.160 1.00 88.31 614 GLY A O 1
ATOM 4856 N N . GLU A 1 615 ? -34.100 11.986 43.003 1.00 90.50 615 GLU A N 1
ATOM 4857 C CA . GLU A 1 615 ? -35.025 10.865 43.190 1.00 90.50 615 GLU A CA 1
ATOM 4858 C C . GLU A 1 615 ? -34.245 9.573 43.499 1.00 90.50 615 GLU A C 1
ATOM 4860 O O . GLU A 1 615 ? -33.170 9.328 42.941 1.00 90.50 615 GLU A O 1
ATOM 4865 N N . ALA A 1 616 ? -34.768 8.752 44.415 1.00 83.19 616 ALA A N 1
ATOM 4866 C CA . ALA A 1 616 ? -34.192 7.450 44.749 1.00 83.19 616 ALA A CA 1
ATOM 4867 C C . ALA A 1 616 ? -34.899 6.360 43.935 1.00 83.19 616 ALA A C 1
ATOM 4869 O O . ALA A 1 616 ? -36.044 6.009 44.226 1.00 83.19 616 ALA A O 1
ATOM 4870 N N . LEU A 1 617 ? -34.225 5.837 42.909 1.00 88.75 617 LEU A N 1
ATOM 4871 C CA . LEU A 1 617 ? -34.787 4.820 42.026 1.00 88.75 617 LEU A CA 1
ATOM 4872 C C . LEU A 1 617 ? -34.533 3.413 42.554 1.00 88.75 617 LEU A C 1
ATOM 4874 O O . LEU A 1 617 ? -33.385 2.989 42.660 1.00 88.75 617 LEU A O 1
ATOM 4878 N N . ASN A 1 618 ? -35.613 2.671 42.789 1.00 88.88 618 ASN A N 1
ATOM 4879 C CA . ASN A 1 618 ? -35.560 1.251 43.119 1.00 88.88 618 ASN A CA 1
ATOM 4880 C C . ASN A 1 618 ? -35.773 0.428 41.842 1.00 88.88 618 ASN A C 1
ATOM 4882 O O . ASN A 1 618 ? -36.847 0.475 41.244 1.00 88.88 618 ASN A O 1
ATOM 4886 N N . LEU A 1 619 ? -34.750 -0.307 41.411 1.00 90.19 619 LEU A N 1
ATOM 4887 C CA . LEU A 1 619 ? -34.757 -1.126 40.202 1.00 90.19 619 LEU A CA 1
ATOM 4888 C C . LEU A 1 619 ? -34.745 -2.611 40.579 1.00 90.19 619 LEU A C 1
ATOM 4890 O O . LEU A 1 619 ? -33.859 -3.059 41.305 1.00 90.19 619 LEU A O 1
ATOM 4894 N N . THR A 1 620 ? -35.687 -3.390 40.047 1.00 91.69 620 THR A N 1
ATOM 4895 C CA . THR A 1 620 ? -35.731 -4.849 40.246 1.00 91.69 620 THR A CA 1
ATOM 4896 C C . THR A 1 620 ? -35.322 -5.571 38.969 1.00 91.69 620 THR A C 1
ATOM 4898 O O . THR A 1 620 ? -35.919 -5.363 37.907 1.00 91.69 620 THR A O 1
ATOM 4901 N N . MET A 1 621 ? -34.328 -6.447 39.083 1.00 91.94 621 MET A N 1
ATOM 4902 C CA . MET A 1 621 ? -33.790 -7.229 37.975 1.00 91.94 621 MET A CA 1
ATOM 4903 C C . MET A 1 621 ? -33.977 -8.724 38.221 1.00 91.94 621 MET A C 1
ATOM 4905 O O . MET A 1 621 ? -33.578 -9.230 39.267 1.00 91.94 621 MET A O 1
ATOM 4909 N N . ARG A 1 622 ? -34.527 -9.433 37.233 1.00 93.06 622 ARG A N 1
ATOM 4910 C CA . ARG A 1 622 ? -34.625 -10.892 37.208 1.00 93.06 622 ARG A CA 1
ATOM 4911 C C . ARG A 1 622 ? -33.475 -11.481 36.411 1.00 93.06 622 ARG A C 1
ATOM 4913 O O . ARG A 1 622 ? -33.253 -11.100 35.266 1.00 93.06 622 ARG A O 1
ATOM 4920 N N . ILE A 1 623 ? -32.785 -12.450 36.994 1.00 93.44 623 ILE A N 1
ATOM 4921 C CA . ILE A 1 623 ? -31.729 -13.217 36.334 1.00 93.44 623 ILE A CA 1
ATOM 4922 C C . ILE A 1 623 ? -32.219 -14.653 36.221 1.00 93.44 623 ILE A C 1
ATOM 4924 O O . ILE A 1 623 ? -32.410 -15.309 37.241 1.00 93.44 623 ILE A O 1
ATOM 4928 N N . HIS A 1 624 ? -32.419 -15.132 34.999 1.00 91.25 624 HIS A N 1
ATOM 4929 C CA . HIS A 1 624 ? -32.986 -16.442 34.700 1.00 91.25 624 HIS A CA 1
ATOM 4930 C C . HIS A 1 624 ? -31.982 -17.315 33.940 1.00 91.25 624 HIS A C 1
ATOM 4932 O O . HIS A 1 624 ? -31.431 -16.901 32.919 1.00 91.25 624 HIS A O 1
ATOM 4938 N N . ASN A 1 625 ? -31.728 -18.533 34.416 1.00 91.06 625 ASN A N 1
ATOM 4939 C CA . ASN A 1 625 ? -30.813 -19.460 33.752 1.00 91.06 625 ASN A CA 1
ATOM 4940 C C . ASN A 1 625 ? -31.547 -20.322 32.711 1.00 91.06 625 ASN A C 1
ATOM 4942 O O . ASN A 1 625 ? -32.106 -21.362 33.050 1.00 91.06 625 ASN A O 1
ATOM 4946 N N . LYS A 1 626 ? -31.475 -19.931 31.432 1.00 84.56 626 LYS A N 1
ATOM 4947 C CA . LYS A 1 626 ? -32.005 -20.715 30.297 1.00 84.56 626 LYS A CA 1
ATOM 4948 C C . LYS A 1 626 ? -31.042 -21.788 29.777 1.00 84.56 626 LYS A C 1
ATOM 4950 O O . LYS A 1 626 ? -31.349 -22.447 28.786 1.00 84.56 626 LYS A O 1
ATOM 4955 N N . GLY A 1 627 ? -29.851 -21.913 30.362 1.00 79.62 627 GLY A N 1
ATOM 4956 C CA . GLY A 1 627 ? -28.860 -22.902 29.939 1.00 79.62 627 GLY A CA 1
ATOM 4957 C C . GLY A 1 627 ? -29.156 -24.303 30.468 1.00 79.62 627 GLY A C 1
ATOM 4958 O O . GLY A 1 627 ? -29.918 -24.482 31.414 1.00 79.62 627 GLY A O 1
ATOM 4959 N N . ALA A 1 628 ? -28.502 -25.306 29.882 1.00 77.00 628 ALA A N 1
ATOM 4960 C CA . ALA A 1 628 ? -28.673 -26.716 30.249 1.00 77.00 628 ALA A CA 1
ATOM 4961 C C . ALA A 1 628 ? -27.914 -27.131 31.531 1.00 77.00 628 ALA A C 1
ATOM 4963 O O . ALA A 1 628 ? -28.014 -28.273 31.966 1.00 77.00 628 ALA A O 1
ATOM 4964 N N . ALA A 1 629 ? -27.148 -26.220 32.143 1.00 83.94 629 ALA A N 1
ATOM 4965 C CA . ALA A 1 629 ? -26.330 -26.469 33.333 1.00 83.94 629 ALA A CA 1
ATOM 4966 C C . ALA A 1 629 ? -26.556 -25.385 34.407 1.00 83.94 629 ALA A C 1
ATOM 4968 O O . ALA A 1 629 ? -26.930 -24.262 34.059 1.00 83.94 629 ALA A O 1
ATOM 4969 N N . PRO A 1 630 ? -26.315 -25.670 35.704 1.00 87.31 630 PRO A N 1
ATOM 4970 C CA . PRO A 1 630 ? -26.413 -24.666 36.761 1.00 87.31 630 PRO A CA 1
ATOM 4971 C C . PRO A 1 630 ? -25.313 -23.602 36.628 1.00 87.31 630 PRO A C 1
ATOM 4973 O O . PRO A 1 630 ? -24.188 -23.889 36.208 1.00 87.31 630 PRO A O 1
ATOM 4976 N N . ALA A 1 631 ? -25.640 -22.368 37.002 1.00 88.56 631 ALA A N 1
ATOM 4977 C CA . ALA A 1 631 ? -24.733 -21.229 36.991 1.00 88.56 631 ALA A CA 1
ATOM 4978 C C . ALA A 1 631 ? -24.424 -20.795 38.426 1.00 88.56 631 ALA A C 1
ATOM 4980 O O . ALA A 1 631 ? -25.336 -20.445 39.170 1.00 88.56 631 ALA A O 1
ATOM 4981 N N . ARG A 1 632 ? -23.148 -20.744 38.809 1.00 90.94 632 ARG A N 1
ATOM 4982 C CA . ARG A 1 632 ? -22.734 -20.108 40.065 1.00 90.94 632 ARG A CA 1
ATOM 4983 C C . ARG A 1 632 ? -22.323 -18.670 39.790 1.00 90.94 632 ARG A C 1
ATOM 4985 O O . ARG A 1 632 ? -21.199 -18.444 39.354 1.00 90.94 632 ARG A O 1
ATOM 4992 N N . LEU A 1 633 ? -23.213 -17.710 40.004 1.00 85.44 633 LEU A N 1
ATOM 4993 C CA . LEU A 1 633 ? -22.884 -16.286 39.976 1.00 85.44 633 LEU A CA 1
ATOM 4994 C C . LEU A 1 633 ? -21.869 -15.991 41.085 1.00 85.44 633 LEU A C 1
ATOM 4996 O O . LEU A 1 633 ? -22.032 -16.480 42.197 1.00 85.44 633 LEU A O 1
ATOM 5000 N N . VAL A 1 634 ? -20.795 -15.273 40.756 1.00 84.94 634 VAL A N 1
ATOM 5001 C CA . VAL A 1 634 ? -19.689 -14.986 41.690 1.00 84.94 634 VAL A CA 1
ATOM 5002 C C . VAL A 1 634 ? -19.478 -13.486 41.852 1.00 84.94 634 VAL A C 1
ATOM 5004 O O . VAL A 1 634 ? -19.180 -13.006 42.944 1.00 84.94 634 VAL A O 1
ATOM 5007 N N . GLU A 1 635 ? -19.602 -12.737 40.760 1.00 89.81 635 GLU A N 1
ATOM 5008 C CA . GLU A 1 635 ? -19.293 -11.313 40.734 1.00 89.81 635 GLU A CA 1
ATOM 5009 C C . GLU A 1 635 ? -20.245 -10.553 39.820 1.00 89.81 635 GLU A C 1
ATOM 5011 O O . GLU A 1 635 ? -20.688 -11.063 38.791 1.00 89.81 635 GLU A O 1
ATOM 5016 N N . ILE A 1 636 ? -20.528 -9.310 40.196 1.00 91.25 636 ILE A N 1
ATOM 5017 C CA . ILE A 1 636 ? -21.314 -8.363 39.414 1.00 91.25 636 ILE A CA 1
ATOM 5018 C C . ILE A 1 636 ? -20.494 -7.083 39.293 1.00 91.25 636 ILE A C 1
ATOM 5020 O O . ILE A 1 636 ? -20.048 -6.520 40.290 1.00 91.25 636 ILE A O 1
ATOM 5024 N N . LEU A 1 637 ? -20.292 -6.613 38.072 1.00 90.06 637 LEU A N 1
ATOM 5025 C CA . LEU A 1 637 ? -19.758 -5.286 37.795 1.00 90.06 637 LEU A CA 1
ATOM 5026 C C . LEU A 1 637 ? -20.912 -4.351 37.463 1.00 90.06 637 LEU A C 1
ATOM 5028 O O . LEU A 1 637 ? -21.845 -4.771 36.782 1.00 90.06 637 LEU A O 1
ATOM 5032 N N . ARG A 1 638 ? -20.847 -3.103 37.929 1.00 91.56 638 ARG A N 1
ATOM 5033 C CA . ARG A 1 638 ? -21.896 -2.101 37.717 1.00 91.56 638 ARG A CA 1
ATOM 5034 C C . ARG A 1 638 ? -21.340 -0.708 37.451 1.00 91.56 638 ARG A C 1
ATOM 5036 O O . ARG A 1 638 ? -20.352 -0.312 38.066 1.00 91.56 638 ARG A O 1
ATOM 5043 N N . GLU A 1 639 ? -22.038 0.047 36.616 1.00 89.06 639 GLU A N 1
ATOM 5044 C CA . GLU A 1 639 ? -21.827 1.481 36.415 1.00 89.06 639 GLU A CA 1
ATOM 5045 C C . GLU A 1 639 ? -23.197 2.172 36.291 1.00 89.06 639 GLU A C 1
ATOM 5047 O O . GLU A 1 639 ? -24.047 1.659 35.569 1.00 89.06 639 GLU A O 1
ATOM 5052 N N . PRO A 1 640 ? -23.451 3.308 36.965 1.00 90.50 640 PRO A N 1
ATOM 5053 C CA . PRO A 1 640 ? -22.561 3.985 37.903 1.00 90.50 640 PRO A CA 1
ATOM 5054 C C . PRO A 1 640 ? -22.427 3.244 39.247 1.00 90.50 640 PRO A C 1
ATOM 5056 O O . PRO A 1 640 ? -23.319 2.521 39.695 1.00 90.50 640 PRO A O 1
ATOM 5059 N N . THR A 1 641 ? -21.297 3.444 39.927 1.00 90.19 641 THR A N 1
ATOM 5060 C CA . THR A 1 641 ? -20.959 2.762 41.198 1.00 90.19 641 THR A CA 1
ATOM 5061 C C . THR A 1 641 ? -21.901 3.074 42.370 1.00 90.19 641 THR A C 1
ATOM 5063 O O . THR A 1 641 ? -21.968 2.286 43.322 1.00 90.19 641 THR A O 1
ATOM 5066 N N . ASN A 1 642 ? -22.658 4.174 42.286 1.00 90.50 642 ASN A N 1
ATOM 5067 C CA . ASN A 1 642 ? -23.679 4.580 43.255 1.00 90.50 642 ASN A CA 1
ATOM 5068 C C . ASN A 1 642 ? -25.043 3.883 43.063 1.00 90.50 642 ASN A C 1
ATOM 5070 O O . ASN A 1 642 ? -25.985 4.192 43.789 1.00 90.50 642 ASN A O 1
ATOM 5074 N N . CYS A 1 643 ? -25.149 2.936 42.126 1.00 91.62 643 CYS A N 1
ATOM 5075 C CA . CYS A 1 643 ? -26.227 1.951 42.075 1.00 91.62 643 CYS A CA 1
ATOM 5076 C C . CYS A 1 643 ? -25.929 0.833 43.088 1.00 91.62 643 CYS A C 1
ATOM 5078 O O . CYS A 1 643 ? -25.013 0.041 42.884 1.00 91.62 643 CYS A O 1
ATOM 5080 N N . ILE A 1 644 ? -26.635 0.775 44.213 1.00 90.75 644 ILE A N 1
ATOM 5081 C CA . ILE A 1 644 ? -26.305 -0.113 45.341 1.00 90.75 644 ILE A CA 1
ATOM 5082 C C . ILE A 1 644 ? -27.235 -1.321 45.351 1.00 90.75 644 ILE A C 1
ATOM 5084 O O . ILE A 1 644 ? -28.425 -1.180 45.099 1.00 90.75 644 ILE A O 1
ATOM 5088 N N . LEU A 1 645 ? -26.695 -2.504 45.653 1.00 89.88 645 LEU A N 1
ATOM 5089 C CA . LEU A 1 645 ? -27.483 -3.724 45.825 1.00 89.88 645 LEU A CA 1
ATOM 5090 C C . LEU A 1 645 ? -28.080 -3.786 47.242 1.00 89.88 645 LEU A C 1
ATOM 5092 O O . LEU A 1 645 ? -27.333 -3.709 48.218 1.00 89.88 645 LEU A O 1
ATOM 5096 N N . GLY A 1 646 ? -29.392 -4.010 47.339 1.00 83.00 646 GLY A N 1
ATOM 5097 C CA . GLY A 1 646 ? -30.131 -4.177 48.593 1.00 83.00 646 GLY A CA 1
ATOM 5098 C C . GLY A 1 646 ? -30.513 -2.867 49.298 1.00 83.00 646 GLY A C 1
ATOM 5099 O O . GLY A 1 646 ? -30.132 -1.774 48.882 1.00 83.00 646 GLY A O 1
ATOM 5100 N N . SER A 1 647 ? -31.283 -2.989 50.385 1.00 68.25 647 SER A N 1
ATOM 5101 C CA . SER A 1 647 ? -31.728 -1.867 51.224 1.00 68.25 647 SER A CA 1
ATOM 5102 C C . SER A 1 647 ? -30.834 -1.699 52.459 1.00 68.25 647 SER A C 1
ATOM 5104 O O . SER A 1 647 ? -30.713 -2.627 53.262 1.00 68.25 647 SER A O 1
ATOM 5106 N N . ASP A 1 648 ? -30.243 -0.518 52.649 1.00 69.19 648 ASP A N 1
ATOM 5107 C CA . ASP A 1 648 ? -29.507 -0.181 53.874 1.00 69.19 648 ASP A CA 1
ATOM 5108 C C . ASP A 1 648 ? -30.470 0.269 54.985 1.00 69.19 648 ASP A C 1
ATOM 5110 O O . ASP A 1 648 ? -31.367 1.080 54.765 1.00 69.19 648 ASP A O 1
ATOM 5114 N N . THR A 1 649 ? -30.286 -0.275 56.188 1.00 74.31 649 THR A N 1
ATOM 5115 C CA . THR A 1 649 ? -31.108 0.028 57.367 1.00 74.31 649 THR A CA 1
ATOM 5116 C C . THR A 1 649 ? -30.598 1.228 58.168 1.00 74.31 649 THR A C 1
ATOM 5118 O O . THR A 1 649 ? -31.304 1.704 59.055 1.00 74.31 649 THR A O 1
ATOM 5121 N N . LYS A 1 650 ? -29.359 1.686 57.938 1.00 83.94 650 LYS A N 1
ATOM 5122 C CA . LYS A 1 650 ? -28.789 2.858 58.621 1.00 83.94 650 LYS A CA 1
ATOM 5123 C C . LYS A 1 650 ? -29.078 4.119 57.812 1.00 83.94 650 LYS A C 1
ATOM 5125 O O . LYS A 1 650 ? -28.824 4.150 56.614 1.00 83.94 650 LYS A O 1
ATOM 5130 N N . GLU A 1 651 ? -29.529 5.180 58.473 1.00 86.06 651 GLU A N 1
ATOM 5131 C CA . GLU A 1 651 ? -29.801 6.471 57.833 1.00 86.06 651 GLU A CA 1
ATOM 5132 C C . GLU A 1 651 ? -28.903 7.575 58.395 1.00 86.06 651 GLU A C 1
ATOM 5134 O O . GLU A 1 651 ? -28.787 7.701 59.611 1.00 86.06 651 GLU A O 1
ATOM 5139 N N . ILE A 1 652 ? -28.314 8.390 57.516 1.00 86.00 652 ILE A N 1
ATOM 5140 C CA . ILE A 1 652 ? -27.538 9.590 57.855 1.00 86.00 652 ILE A CA 1
ATOM 5141 C C . ILE A 1 652 ? -28.406 10.851 57.745 1.00 86.00 652 ILE A C 1
ATOM 5143 O O . ILE A 1 652 ? -29.347 10.882 56.956 1.00 86.00 652 ILE A O 1
ATOM 5147 N N . GLY A 1 653 ? -28.086 11.898 58.520 1.00 81.50 653 GLY A N 1
ATOM 5148 C CA . GLY A 1 653 ? -28.780 13.199 58.489 1.00 81.50 653 GLY A CA 1
ATOM 5149 C C . GLY A 1 653 ? -29.646 13.505 59.712 1.00 81.50 653 GLY A C 1
ATOM 5150 O O . GLY A 1 653 ? -30.161 14.619 59.827 1.00 81.50 653 GLY A O 1
ATOM 5151 N N . LEU A 1 654 ? -29.783 12.550 60.637 1.00 78.88 654 LEU A N 1
ATOM 5152 C CA . LEU A 1 654 ? -30.546 12.704 61.885 1.00 78.88 654 LEU A CA 1
ATOM 5153 C C . LEU A 1 654 ? -29.680 12.650 63.148 1.00 78.88 654 LEU A C 1
ATOM 5155 O O . LEU A 1 654 ? -30.027 13.273 64.148 1.00 78.88 654 LEU A O 1
ATOM 5159 N N . GLN A 1 655 ? -28.577 11.910 63.101 1.00 85.75 655 GLN A N 1
ATOM 5160 C CA . GLN A 1 655 ? -27.647 11.692 64.206 1.00 85.75 655 GLN A CA 1
ATOM 5161 C C . GLN A 1 655 ? -26.216 11.641 63.665 1.00 85.75 655 GLN A C 1
ATOM 5163 O O . GLN A 1 655 ? -26.018 11.541 62.454 1.00 85.75 655 GLN A O 1
ATOM 5168 N N . ASP A 1 656 ? -25.233 11.728 64.554 1.00 90.00 656 ASP A N 1
ATOM 5169 C CA . ASP A 1 656 ? -23.827 11.658 64.164 1.00 90.00 656 ASP A CA 1
ATOM 5170 C C . ASP A 1 656 ? -23.455 10.233 63.723 1.00 90.00 656 ASP A C 1
ATOM 5172 O O . ASP A 1 656 ? -23.944 9.242 64.273 1.00 90.00 656 ASP A O 1
ATOM 5176 N N . HIS A 1 657 ? -22.568 10.131 62.736 1.00 91.50 657 HIS A N 1
ATOM 5177 C CA . HIS A 1 657 ? -22.105 8.861 62.179 1.00 91.50 657 HIS A CA 1
ATOM 5178 C C . HIS A 1 657 ? -20.593 8.848 62.012 1.00 91.50 657 HIS A C 1
ATOM 5180 O O . HIS A 1 657 ? -19.956 9.890 61.901 1.00 91.50 657 HIS A O 1
ATOM 5186 N N . THR A 1 658 ? -20.025 7.650 61.934 1.00 90.88 658 THR A N 1
ATOM 5187 C CA . THR A 1 658 ? -18.627 7.462 61.556 1.00 90.88 658 THR A CA 1
ATOM 5188 C C . THR A 1 658 ? -18.547 7.161 60.064 1.00 90.88 658 THR A C 1
ATOM 5190 O O . THR A 1 658 ? -19.194 6.229 59.580 1.00 90.88 658 THR A O 1
ATOM 5193 N N . LEU A 1 659 ? -17.789 7.976 59.337 1.00 91.50 659 LEU A N 1
ATOM 5194 C CA . LEU A 1 659 ? -17.521 7.841 57.912 1.00 91.50 659 LEU A CA 1
ATOM 5195 C C . LEU A 1 659 ? -16.132 7.233 57.688 1.00 91.50 659 LEU A C 1
ATOM 5197 O O . LEU A 1 659 ? -15.224 7.442 58.500 1.00 91.50 659 LEU A O 1
ATOM 5201 N N . PRO A 1 660 ? -15.935 6.498 56.580 1.00 91.62 660 PRO A N 1
ATOM 5202 C CA . PRO A 1 660 ? -14.619 5.986 56.246 1.00 91.62 660 PRO A CA 1
ATOM 5203 C C . PRO A 1 660 ? -13.657 7.146 55.979 1.00 91.62 660 PRO A C 1
ATOM 5205 O O . PRO A 1 660 ? -14.035 8.168 55.412 1.00 91.62 660 PRO A O 1
ATOM 5208 N N . ALA A 1 661 ? -12.393 6.971 56.351 1.00 88.56 661 ALA A N 1
ATOM 5209 C CA . ALA A 1 661 ? -11.356 7.965 56.093 1.00 88.56 661 ALA A CA 1
ATOM 5210 C C . ALA A 1 661 ? -11.040 8.114 54.592 1.00 88.56 661 ALA A C 1
ATOM 5212 O O . ALA A 1 661 ? -10.649 9.184 54.127 1.00 88.56 661 ALA A O 1
ATOM 5213 N N . GLN A 1 662 ? -11.226 7.030 53.832 1.00 87.81 662 GLN A N 1
ATOM 5214 C CA . GLN A 1 662 ? -11.027 6.948 52.387 1.00 87.81 662 GLN A CA 1
ATOM 5215 C C . GLN A 1 662 ? -12.143 6.113 51.766 1.00 87.81 662 GLN A C 1
ATOM 5217 O O . GLN A 1 662 ? -12.568 5.111 52.341 1.00 87.81 662 GLN A O 1
ATOM 5222 N N . TYR A 1 663 ? -12.570 6.474 50.561 1.00 88.81 663 TYR A N 1
ATOM 5223 C CA . TYR A 1 663 ? -13.525 5.682 49.798 1.00 88.81 663 TYR A CA 1
ATOM 5224 C C . TYR A 1 663 ? -13.141 5.682 48.322 1.00 88.81 663 TYR A C 1
ATOM 5226 O O . TYR A 1 663 ? -13.012 6.738 47.706 1.00 88.81 663 TYR A O 1
ATOM 5234 N N . VAL A 1 664 ? -12.971 4.488 47.752 1.00 86.12 664 VAL A N 1
ATOM 5235 C CA . VAL A 1 664 ? -12.701 4.306 46.323 1.00 86.12 664 VAL A CA 1
ATOM 5236 C C . VAL A 1 664 ? -13.948 3.703 45.679 1.00 86.12 664 VAL A C 1
ATOM 5238 O O . VAL A 1 664 ? -14.272 2.543 45.958 1.00 86.12 664 VAL A O 1
ATOM 5241 N N . PRO A 1 665 ? -14.654 4.453 44.812 1.00 85.44 665 PRO A N 1
ATOM 5242 C CA . PRO A 1 665 ? -15.781 3.911 44.070 1.00 85.44 665 PRO A CA 1
ATOM 5243 C C . PRO A 1 665 ? -15.355 2.665 43.290 1.00 85.44 665 PRO A C 1
ATOM 5245 O O . PRO A 1 665 ? -14.439 2.713 42.469 1.00 85.44 665 PRO A O 1
ATOM 5248 N N . THR A 1 666 ? -16.000 1.536 43.578 1.00 85.19 666 THR A N 1
ATOM 5249 C CA . THR A 1 666 ? -15.643 0.236 43.005 1.00 85.19 666 THR A CA 1
ATOM 5250 C C . THR A 1 666 ? -16.830 -0.293 42.208 1.00 85.19 666 THR A C 1
ATOM 5252 O O . THR A 1 666 ? -17.903 -0.520 42.764 1.00 85.19 666 THR A O 1
ATOM 5255 N N . ALA A 1 667 ? -16.640 -0.504 40.902 1.00 86.31 667 ALA A N 1
ATOM 5256 C CA . ALA A 1 667 ? -17.650 -1.112 40.028 1.00 86.31 667 ALA A CA 1
ATOM 5257 C C . ALA A 1 667 ? -17.919 -2.580 40.391 1.00 86.31 667 ALA A C 1
ATOM 5259 O O . ALA A 1 667 ? -18.984 -3.118 40.113 1.00 86.31 667 ALA A O 1
ATOM 5260 N N . LYS A 1 668 ? -16.935 -3.229 41.010 1.00 87.81 668 LYS A N 1
ATOM 5261 C CA . LYS A 1 668 ? -16.908 -4.647 41.339 1.00 87.81 668 LYS A CA 1
ATOM 5262 C C . LYS A 1 668 ? -17.623 -4.958 42.652 1.00 87.81 668 LYS A C 1
ATOM 5264 O O . LYS A 1 668 ? -17.246 -4.455 43.707 1.00 87.81 668 LYS A O 1
ATOM 5269 N N . LEU A 1 669 ? -18.605 -5.849 42.579 1.00 88.38 669 LEU A N 1
ATOM 5270 C CA . LEU A 1 669 ? -19.373 -6.375 43.699 1.00 88.38 669 LEU A CA 1
ATOM 5271 C C . LEU A 1 669 ? -19.241 -7.901 43.740 1.00 88.38 669 LEU A C 1
ATOM 5273 O O . LEU A 1 669 ? -19.585 -8.582 42.776 1.00 88.38 669 LEU A O 1
ATOM 5277 N N . PHE A 1 670 ? -18.778 -8.446 44.864 1.00 87.00 670 PHE A N 1
ATOM 5278 C CA . PHE A 1 670 ? -18.832 -9.888 45.098 1.00 87.00 670 PHE A CA 1
ATOM 5279 C C . PHE A 1 670 ? -20.270 -10.296 45.439 1.00 87.00 670 PHE A C 1
ATOM 5281 O O . PHE A 1 670 ? -20.874 -9.719 46.345 1.00 87.00 670 PHE A O 1
ATOM 5288 N N . TYR A 1 671 ? -20.816 -11.267 44.710 1.00 87.25 671 TYR A N 1
ATOM 5289 C CA . TYR A 1 671 ? -22.165 -11.783 44.925 1.00 87.25 671 TYR A CA 1
ATOM 5290 C C . TYR A 1 671 ? -22.204 -13.258 44.539 1.00 87.25 671 TYR A C 1
ATOM 5292 O O . TYR A 1 671 ? -22.165 -13.599 43.357 1.00 87.25 671 TYR A O 1
ATOM 5300 N N . GLU A 1 672 ? -22.265 -14.128 45.546 1.00 88.88 672 GLU A N 1
ATOM 5301 C CA . GLU A 1 672 ? -22.275 -15.571 45.341 1.00 88.88 672 GLU A CA 1
ATOM 5302 C C . GLU A 1 672 ? -23.701 -16.125 45.420 1.00 88.88 672 GLU A C 1
ATOM 5304 O O . GLU A 1 672 ? -24.343 -16.065 46.468 1.00 88.88 672 GLU A O 1
ATOM 5309 N N . ALA A 1 673 ? -24.190 -16.669 44.305 1.00 90.19 673 ALA A N 1
ATOM 5310 C CA . ALA A 1 673 ? -25.488 -17.334 44.223 1.00 90.19 673 ALA A CA 1
ATOM 5311 C C . ALA A 1 673 ? -25.448 -18.474 43.202 1.00 90.19 673 ALA A C 1
ATOM 5313 O O . ALA A 1 673 ? -24.835 -18.355 42.142 1.00 90.19 673 ALA A O 1
ATOM 5314 N N . GLU A 1 674 ? -26.127 -19.577 43.498 1.00 91.50 674 GLU A N 1
ATOM 5315 C CA . GLU A 1 674 ? -26.283 -20.691 42.564 1.00 91.50 674 GLU A CA 1
ATOM 5316 C C . GLU A 1 674 ? -27.680 -20.655 41.937 1.00 91.50 674 GLU A C 1
ATOM 5318 O O . GLU A 1 674 ? -28.689 -20.651 42.639 1.00 91.50 674 GLU A O 1
ATOM 5323 N N . ILE A 1 675 ? -27.734 -20.609 40.606 1.00 92.31 675 ILE A N 1
ATOM 5324 C CA . ILE A 1 675 ? -28.962 -20.556 39.812 1.00 92.31 675 ILE A CA 1
ATOM 5325 C C . ILE A 1 675 ? -29.050 -21.861 39.020 1.00 92.31 675 ILE A C 1
ATOM 5327 O O . ILE A 1 675 ? -28.343 -22.055 38.022 1.00 92.31 675 ILE A O 1
ATOM 5331 N N . ALA A 1 676 ? -29.898 -22.783 39.479 1.00 91.06 676 ALA A N 1
ATOM 5332 C CA . ALA A 1 676 ? -30.125 -24.048 38.787 1.00 91.06 676 ALA A CA 1
ATOM 5333 C C . ALA A 1 676 ? -30.752 -23.831 37.396 1.00 91.06 676 ALA A C 1
ATOM 5335 O O . ALA A 1 676 ? -31.196 -22.733 37.061 1.00 91.06 676 ALA A O 1
ATOM 5336 N N . GLN A 1 677 ? -30.762 -24.880 36.572 1.00 87.81 677 GLN A N 1
ATOM 5337 C CA . GLN A 1 677 ? -31.424 -24.849 35.267 1.00 87.81 677 GLN A CA 1
ATOM 5338 C C . GLN A 1 677 ? -32.889 -24.415 35.420 1.00 87.81 677 GLN A C 1
ATOM 5340 O O . GLN A 1 677 ? -33.594 -24.919 36.294 1.00 87.81 677 GLN A O 1
ATOM 5345 N N . ASP A 1 678 ? -33.325 -23.493 34.560 1.00 87.88 678 ASP A N 1
ATOM 5346 C CA . ASP A 1 678 ? -34.694 -22.966 34.501 1.00 87.88 678 ASP A CA 1
ATOM 5347 C C . ASP A 1 678 ? -35.166 -22.269 35.798 1.00 87.88 678 ASP A C 1
ATOM 5349 O O . ASP A 1 678 ? -36.358 -22.085 36.035 1.00 87.88 678 ASP A O 1
ATOM 5353 N N . GLN A 1 679 ? -34.230 -21.860 36.663 1.00 92.38 679 GLN A N 1
ATOM 5354 C CA . GLN A 1 679 ? -34.508 -21.058 37.858 1.00 92.38 679 GLN A CA 1
ATOM 5355 C C . GLN A 1 679 ? -34.192 -19.579 37.631 1.00 92.38 679 GLN A C 1
ATOM 5357 O O . GLN A 1 679 ? -33.409 -19.213 36.750 1.00 92.38 679 GLN A O 1
ATOM 5362 N N . SER A 1 680 ? -34.789 -18.732 38.472 1.00 92.69 680 SER A N 1
ATOM 5363 C CA . SER A 1 680 ? -34.587 -17.285 38.462 1.00 92.69 680 SER A CA 1
ATOM 5364 C C . SER A 1 680 ? -34.275 -16.753 39.855 1.00 92.69 680 SER A C 1
ATOM 5366 O O . SER A 1 680 ? -34.815 -17.250 40.841 1.00 92.69 680 SER A O 1
ATOM 5368 N N . ILE A 1 681 ? -33.464 -15.701 39.926 1.00 93.56 681 ILE A N 1
ATOM 5369 C CA . ILE A 1 681 ? -33.279 -14.880 41.129 1.00 93.56 681 ILE A CA 1
ATOM 5370 C C . ILE A 1 681 ? -33.657 -13.429 40.828 1.00 93.56 681 ILE A C 1
ATOM 5372 O O . ILE A 1 681 ? -33.556 -12.990 39.681 1.00 93.56 681 ILE A O 1
ATOM 5376 N N . GLU A 1 682 ? -34.079 -12.688 41.849 1.00 92.81 682 GLU A N 1
ATOM 5377 C CA . GLU A 1 682 ? -34.407 -11.264 41.738 1.00 92.81 682 GLU A CA 1
ATOM 5378 C C . GLU A 1 682 ? -33.456 -10.438 42.610 1.00 92.81 682 GLU A C 1
ATOM 5380 O O . GLU A 1 682 ? -33.206 -10.774 43.768 1.00 92.81 682 GLU A O 1
ATOM 5385 N N . LEU A 1 683 ? -32.894 -9.376 42.031 1.00 92.38 683 LEU A N 1
ATOM 5386 C CA . LEU A 1 683 ? -31.994 -8.439 42.697 1.00 92.38 683 LEU A CA 1
ATOM 5387 C C . LEU A 1 683 ? -32.628 -7.048 42.730 1.00 92.38 683 LEU A C 1
ATOM 5389 O O . LEU A 1 683 ? -33.040 -6.527 41.691 1.00 92.38 683 LEU A O 1
ATOM 5393 N N . GLU A 1 684 ? -32.659 -6.442 43.915 1.00 91.75 684 GLU A N 1
ATOM 5394 C CA . GLU A 1 684 ? -33.140 -5.077 44.132 1.00 91.75 684 GLU A CA 1
ATOM 5395 C C . GLU A 1 684 ? -31.968 -4.100 44.222 1.00 91.75 684 GLU A C 1
ATOM 5397 O O . GLU A 1 684 ? -31.043 -4.279 45.018 1.00 91.75 684 GLU A O 1
ATOM 5402 N N . TRP A 1 685 ? -32.022 -3.049 43.412 1.00 91.50 685 TRP A N 1
ATOM 5403 C CA . TRP A 1 685 ? -30.997 -2.022 43.313 1.00 91.50 685 TRP A CA 1
ATOM 5404 C C . TRP A 1 685 ? -31.568 -0.658 43.675 1.00 91.50 685 TRP A C 1
ATOM 5406 O O . TRP A 1 685 ? -32.659 -0.317 43.237 1.00 91.50 685 TRP A O 1
ATOM 5416 N N . THR A 1 686 ? -30.811 0.146 44.416 1.00 90.19 686 THR A N 1
ATOM 5417 C CA . THR A 1 686 ? -31.146 1.545 44.710 1.00 90.19 686 THR A CA 1
ATOM 5418 C C . THR A 1 686 ? -30.147 2.463 44.013 1.00 90.19 686 THR A C 1
ATOM 5420 O O . THR A 1 686 ? -28.950 2.393 44.291 1.00 90.19 686 THR A O 1
ATOM 5423 N N . LEU A 1 687 ? -30.620 3.339 43.127 1.00 91.00 687 LEU A N 1
ATOM 5424 C CA . LEU A 1 687 ? -29.809 4.321 42.408 1.00 91.00 687 LEU A CA 1
ATOM 5425 C C . LEU A 1 687 ? -30.176 5.747 42.835 1.00 91.00 687 LEU A C 1
ATOM 5427 O O . LEU A 1 687 ? -31.328 6.162 42.718 1.00 91.00 687 LEU A O 1
ATOM 5431 N N . SER A 1 688 ? -29.171 6.513 43.262 1.00 88.94 688 SER A N 1
ATOM 5432 C CA . SER A 1 688 ? -29.298 7.956 43.499 1.00 88.94 688 SER A CA 1
ATOM 5433 C C . SER A 1 688 ? -28.968 8.745 42.230 1.00 88.94 688 SER A C 1
ATOM 5435 O O . SER A 1 688 ? -27.871 8.614 41.681 1.00 88.94 688 SER A O 1
ATOM 5437 N N . LEU A 1 689 ? -29.878 9.605 41.774 1.00 91.75 689 LEU A N 1
ATOM 5438 C CA . LEU A 1 689 ? -29.669 10.431 40.581 1.00 91.75 689 LEU A CA 1
ATOM 5439 C C . LEU A 1 689 ? -29.031 11.774 40.946 1.00 91.75 689 LEU A C 1
ATOM 5441 O O . LEU A 1 689 ? -29.661 12.604 41.593 1.00 91.75 689 LEU A O 1
ATOM 5445 N N . LEU A 1 690 ? -27.779 11.995 40.538 1.00 89.38 690 LEU A N 1
ATOM 5446 C CA . LEU A 1 690 ? -26.984 13.148 40.994 1.00 89.38 690 LEU A CA 1
ATOM 5447 C C . LEU A 1 690 ? -26.932 14.311 39.995 1.00 89.38 690 LEU A C 1
ATOM 5449 O O . LEU A 1 690 ? -26.669 15.442 40.389 1.00 89.38 690 LEU A O 1
ATOM 5453 N N . THR A 1 691 ? -27.159 14.050 38.706 1.00 88.56 691 THR A N 1
ATOM 5454 C CA . THR A 1 691 ? -27.011 15.045 37.631 1.00 88.56 691 THR A CA 1
ATOM 5455 C C . THR A 1 691 ? -28.160 14.961 36.629 1.00 88.56 691 THR A C 1
ATOM 5457 O O . THR A 1 691 ? -28.638 13.854 36.383 1.00 88.56 691 THR A O 1
ATOM 5460 N N . PRO A 1 692 ? -28.565 16.078 35.993 1.00 87.88 692 PRO A N 1
ATOM 5461 C CA . PRO A 1 692 ? -29.646 16.117 35.003 1.00 87.88 692 PRO A CA 1
ATOM 5462 C C . PRO A 1 692 ? -29.154 15.658 33.619 1.00 87.88 692 PRO A C 1
ATOM 5464 O O . PRO A 1 692 ? -29.200 16.403 32.644 1.00 87.88 692 PRO A O 1
ATOM 5467 N N . VAL A 1 693 ? -28.580 14.458 33.554 1.00 89.50 693 VAL A N 1
ATOM 5468 C CA . VAL A 1 693 ? -28.065 13.839 32.327 1.00 89.50 693 VAL A CA 1
ATOM 5469 C C . VAL A 1 693 ? -28.627 12.433 32.261 1.00 89.50 693 VAL A C 1
ATOM 5471 O O . VAL A 1 693 ? -28.607 11.738 33.273 1.00 89.50 693 VAL A O 1
ATOM 5474 N N . ASP A 1 694 ? -29.096 12.014 31.087 1.00 90.38 694 ASP A N 1
ATOM 5475 C CA . ASP A 1 694 ? -29.564 10.647 30.862 1.00 90.38 694 ASP A CA 1
ATOM 5476 C C . ASP A 1 694 ? -28.499 9.634 31.298 1.00 90.38 694 ASP A C 1
ATOM 5478 O O . ASP A 1 694 ? -27.343 9.684 30.866 1.00 90.38 694 ASP A O 1
ATOM 5482 N N . ILE A 1 695 ? -28.897 8.702 32.161 1.00 89.31 695 ILE A N 1
ATOM 5483 C CA . ILE A 1 695 ? -27.999 7.696 32.727 1.00 89.31 695 ILE A CA 1
ATOM 5484 C C . ILE A 1 695 ? -28.296 6.354 32.072 1.00 89.31 695 ILE A C 1
ATOM 5486 O O . ILE A 1 695 ? -29.441 5.908 32.014 1.00 89.31 695 ILE A O 1
ATOM 5490 N N . CYS A 1 696 ? -27.243 5.686 31.605 1.00 89.94 696 CYS A N 1
ATOM 5491 C CA . CYS A 1 696 ? -27.283 4.273 31.258 1.00 89.94 696 CYS A CA 1
ATOM 5492 C C . CYS A 1 696 ? -26.644 3.496 32.405 1.00 89.94 696 CYS A C 1
ATOM 5494 O O . CYS A 1 696 ? -25.453 3.652 32.664 1.00 89.94 696 CYS A O 1
ATOM 5496 N N . VAL A 1 697 ? -27.449 2.706 33.107 1.00 90.50 697 VAL A N 1
ATOM 5497 C CA . VAL A 1 697 ? -26.970 1.783 34.130 1.00 90.50 697 VAL A CA 1
ATOM 5498 C C . VAL A 1 697 ? -26.582 0.488 33.437 1.00 90.50 697 VAL A C 1
ATOM 5500 O O . VAL A 1 697 ? -27.385 -0.074 32.695 1.00 90.50 697 VAL A O 1
ATOM 5503 N N . GLU A 1 698 ? -25.359 0.030 33.652 1.00 90.19 698 GLU A N 1
ATOM 5504 C CA . GLU A 1 698 ? -24.778 -1.135 32.990 1.00 90.19 698 GLU A CA 1
ATOM 5505 C C . GLU A 1 698 ? -24.366 -2.166 34.039 1.00 90.19 698 GLU A C 1
ATOM 5507 O O . GLU A 1 698 ? -23.769 -1.815 35.058 1.00 90.19 698 GLU A O 1
ATOM 5512 N N . TRP A 1 699 ? -24.666 -3.441 33.780 1.00 90.19 699 TRP A N 1
ATOM 5513 C CA . TRP A 1 699 ? -24.302 -4.565 34.635 1.00 90.19 699 TRP A CA 1
ATOM 5514 C C . TRP A 1 699 ? -23.622 -5.671 33.841 1.00 90.19 699 TRP A C 1
ATOM 5516 O O . TRP A 1 699 ? -24.076 -6.067 32.766 1.00 90.19 699 TRP A O 1
ATOM 5526 N N . LEU A 1 700 ? -22.574 -6.235 34.429 1.00 87.81 700 LEU A N 1
ATOM 5527 C CA . LEU A 1 700 ? -21.870 -7.397 33.911 1.00 87.81 700 LEU A CA 1
ATOM 5528 C C . LEU A 1 700 ? -21.811 -8.484 34.987 1.00 87.81 700 LEU A C 1
ATOM 5530 O O . LEU A 1 700 ? -21.180 -8.319 36.027 1.00 87.81 700 LEU A O 1
ATOM 5534 N N . PHE A 1 701 ? -22.464 -9.608 34.714 1.00 87.81 701 PHE A N 1
ATOM 5535 C CA . PHE A 1 701 ? -22.565 -10.761 35.603 1.00 87.81 701 PHE A CA 1
ATOM 5536 C C . PHE A 1 701 ? -21.486 -11.780 35.258 1.00 87.81 701 PHE A C 1
ATOM 5538 O O . PHE A 1 701 ? -21.473 -12.285 34.139 1.00 87.81 701 PHE A O 1
ATOM 5545 N N . LEU A 1 702 ? -20.608 -12.105 36.205 1.00 87.69 702 LEU A N 1
ATOM 5546 C CA . LEU A 1 702 ? -19.583 -13.138 36.084 1.00 87.69 702 LEU A CA 1
ATOM 5547 C C . LEU A 1 702 ? -20.038 -14.386 36.837 1.00 87.69 702 LEU A C 1
ATOM 5549 O O . LEU A 1 702 ? -20.106 -14.396 38.069 1.00 87.69 702 LEU A O 1
ATOM 5553 N N . TYR A 1 703 ? -20.314 -15.455 36.099 1.00 87.94 703 TYR A N 1
ATOM 5554 C CA . TYR A 1 703 ? -20.781 -16.720 36.658 1.00 87.94 703 TYR A CA 1
ATOM 5555 C C . TYR A 1 703 ? -19.911 -17.882 36.204 1.00 87.94 703 TYR A C 1
ATOM 5557 O O . TYR A 1 703 ? -19.308 -17.865 35.137 1.00 87.94 703 TYR A O 1
ATOM 5565 N N . LYS A 1 704 ? -19.820 -18.908 37.040 1.00 85.81 704 LYS A N 1
ATOM 5566 C CA . LYS A 1 704 ? -19.052 -20.116 36.781 1.00 85.81 704 LYS A CA 1
ATOM 5567 C C . LYS A 1 704 ? -19.968 -21.261 36.391 1.00 85.81 704 LYS A C 1
ATOM 5569 O O . LYS A 1 704 ? -21.009 -21.466 37.011 1.00 85.81 704 LYS A O 1
ATOM 5574 N N . CYS A 1 705 ? -19.549 -22.025 35.391 1.00 82.12 705 CYS A N 1
ATOM 5575 C CA . CYS A 1 705 ? -20.166 -23.306 35.066 1.00 82.12 705 CYS A CA 1
ATOM 5576 C C . CYS A 1 705 ? -19.622 -24.432 35.978 1.00 82.12 705 CYS A C 1
ATOM 5578 O O . CYS A 1 705 ? -18.612 -24.227 36.665 1.00 82.12 705 CYS A O 1
ATOM 5580 N N . PRO A 1 706 ? -20.222 -25.639 35.965 1.00 78.50 706 PRO A N 1
ATOM 5581 C CA . PRO A 1 706 ? -19.746 -26.789 36.746 1.00 78.50 706 PRO A CA 1
ATOM 5582 C C . PRO A 1 706 ? -18.279 -27.158 36.485 1.00 78.50 706 PRO A C 1
ATOM 5584 O O . PRO A 1 706 ? -17.578 -27.616 37.382 1.00 78.50 706 PRO A O 1
ATOM 5587 N N . GLN A 1 707 ? -17.776 -26.896 35.275 1.00 75.44 707 GLN A N 1
ATOM 5588 C CA . GLN A 1 707 ? -16.375 -27.106 34.893 1.00 75.44 707 GLN A CA 1
ATOM 5589 C C . GLN A 1 707 ? -15.434 -25.982 35.382 1.00 75.44 707 GLN A C 1
ATOM 5591 O O . GLN A 1 707 ? -14.289 -25.897 34.940 1.00 75.44 707 GLN A O 1
ATOM 5596 N N . ASN A 1 708 ? -15.905 -25.104 36.277 1.00 77.12 708 ASN A N 1
ATOM 5597 C CA . ASN A 1 708 ? -15.174 -23.980 36.872 1.00 77.12 708 ASN A CA 1
ATOM 5598 C C . ASN A 1 708 ? -14.651 -22.946 35.849 1.00 77.12 708 ASN A C 1
ATOM 5600 O O . ASN A 1 708 ? -13.737 -22.180 36.159 1.00 77.12 708 ASN A O 1
ATOM 5604 N N . ARG A 1 709 ? -15.237 -22.897 34.643 1.00 73.88 709 ARG A N 1
ATOM 5605 C CA . ARG A 1 709 ? -14.984 -21.835 33.657 1.00 73.88 709 ARG A CA 1
ATOM 5606 C C . ARG A 1 709 ? -15.876 -20.635 33.948 1.00 73.88 709 ARG A C 1
ATOM 5608 O O . ARG A 1 709 ? -17.040 -20.811 34.300 1.00 73.88 709 ARG A O 1
ATOM 5615 N N . THR A 1 710 ? -15.331 -19.436 33.778 1.00 78.31 710 THR A N 1
ATOM 5616 C CA . THR A 1 710 ? -16.066 -18.180 33.947 1.00 78.31 710 THR A CA 1
ATOM 5617 C C . THR A 1 710 ? -16.748 -17.793 32.636 1.00 78.31 710 THR A C 1
ATOM 5619 O O . THR A 1 710 ? -16.103 -17.732 31.592 1.00 78.31 710 THR A O 1
ATOM 5622 N N . LEU A 1 711 ? -18.044 -17.529 32.710 1.00 78.62 711 LEU A N 1
ATOM 5623 C CA . LEU A 1 711 ? -18.912 -17.023 31.656 1.00 78.62 711 LEU A CA 1
ATOM 5624 C C . LEU A 1 711 ? -19.476 -15.667 32.082 1.00 78.62 711 LEU A C 1
ATOM 5626 O O . LEU A 1 711 ? -19.389 -15.285 33.255 1.00 78.62 711 LEU A O 1
ATOM 5630 N N . THR A 1 712 ? -20.045 -14.936 31.127 1.00 81.62 712 THR A N 1
ATOM 5631 C CA . THR A 1 712 ? -20.529 -13.581 31.366 1.00 81.62 712 THR A CA 1
ATOM 5632 C C . THR A 1 712 ? -21.880 -13.303 30.716 1.00 81.62 712 THR A C 1
ATOM 5634 O O . THR A 1 712 ? -22.201 -13.869 29.673 1.00 81.62 712 THR A O 1
ATOM 5637 N N . SER A 1 713 ? -22.673 -12.431 31.342 1.00 83.38 713 SER A N 1
ATOM 5638 C CA . SER A 1 713 ? -23.929 -11.907 30.786 1.00 83.38 713 SER A CA 1
ATOM 5639 C C . SER A 1 713 ? -24.049 -10.403 31.054 1.00 83.38 713 SER A C 1
ATOM 5641 O O . SER A 1 713 ? -23.556 -9.917 32.072 1.00 83.38 713 SER A O 1
ATOM 5643 N N . PHE A 1 714 ? -24.689 -9.674 30.133 1.00 82.88 714 PHE A N 1
ATOM 5644 C CA . PHE A 1 714 ? -24.866 -8.216 30.186 1.00 82.88 714 PHE A CA 1
ATOM 5645 C C . PHE A 1 714 ? -26.299 -7.824 30.503 1.00 82.88 714 PHE A C 1
ATOM 5647 O O . PHE A 1 714 ? -27.226 -8.455 29.997 1.00 82.88 714 PHE A O 1
ATOM 5654 N N . ALA A 1 715 ? -26.468 -6.699 31.187 1.00 87.12 715 ALA A N 1
ATOM 5655 C CA . ALA A 1 715 ? -27.705 -5.939 31.147 1.00 87.12 715 ALA A CA 1
ATOM 5656 C C . ALA A 1 715 ? -27.418 -4.439 31.098 1.00 87.12 715 ALA A C 1
ATOM 5658 O O . ALA A 1 715 ? -26.425 -3.972 31.650 1.00 87.12 715 ALA A O 1
ATOM 5659 N N . GLN A 1 716 ? -28.317 -3.685 30.468 1.00 89.00 716 GLN A N 1
ATOM 5660 C CA . GLN A 1 716 ? -28.307 -2.226 30.509 1.00 89.00 716 GLN A CA 1
ATOM 5661 C C . GLN A 1 716 ? -29.725 -1.689 30.685 1.00 89.00 716 GLN A C 1
ATOM 5663 O O . GLN A 1 716 ? -30.678 -2.263 30.157 1.00 89.00 716 GLN A O 1
ATOM 5668 N N . HIS A 1 717 ? -29.856 -0.568 31.386 1.00 90.38 717 HIS A N 1
ATOM 5669 C CA . HIS A 1 717 ? -31.117 0.142 31.567 1.00 90.38 717 HIS A CA 1
ATOM 5670 C C . HIS A 1 717 ? -30.894 1.648 31.444 1.00 90.38 717 HIS A C 1
ATOM 5672 O O . HIS A 1 717 ? -29.976 2.186 32.057 1.00 90.38 717 HIS A O 1
ATOM 5678 N N . ARG A 1 718 ? -31.717 2.338 30.650 1.00 90.50 718 ARG A N 1
ATOM 5679 C CA . ARG A 1 718 ? -31.596 3.787 30.432 1.00 90.50 718 ARG A CA 1
ATOM 5680 C C . ARG A 1 718 ? -32.686 4.541 31.173 1.00 90.50 718 ARG A C 1
ATOM 5682 O O . ARG A 1 718 ? -33.855 4.173 31.095 1.00 90.50 718 ARG A O 1
ATOM 5689 N N . VAL A 1 719 ? -32.286 5.623 31.828 1.00 91.25 719 VAL A N 1
ATOM 5690 C CA . VAL A 1 719 ? -33.162 6.523 32.574 1.00 91.25 719 VAL A CA 1
ATOM 5691 C C . VAL A 1 719 ? -32.950 7.943 32.063 1.00 91.25 719 VAL A C 1
ATOM 5693 O O . VAL A 1 719 ? -31.828 8.448 32.086 1.00 91.25 719 VAL A O 1
ATOM 5696 N N . ASN A 1 720 ? -34.027 8.586 31.620 1.00 92.50 720 ASN A N 1
ATOM 5697 C CA . ASN A 1 720 ? -34.050 10.009 31.311 1.00 92.50 720 ASN A CA 1
ATOM 5698 C C . ASN A 1 720 ? -34.148 10.810 32.616 1.00 92.50 720 ASN A C 1
ATOM 5700 O O . ASN A 1 720 ? -35.094 10.614 33.385 1.00 92.50 720 ASN A O 1
ATOM 5704 N N . VAL A 1 721 ? -33.164 11.673 32.883 1.00 93.25 721 VAL A N 1
ATOM 5705 C CA . VAL A 1 721 ? -33.063 12.395 34.162 1.00 93.25 721 VAL A CA 1
ATOM 5706 C C . VAL A 1 721 ? -33.339 13.881 33.967 1.00 93.25 721 VAL A C 1
ATOM 5708 O O . VAL A 1 721 ? -32.558 14.594 33.338 1.00 93.25 721 VAL A O 1
ATOM 5711 N N . LYS A 1 722 ? -34.430 14.366 34.562 1.00 92.50 722 LYS A N 1
ATOM 5712 C CA . LYS A 1 722 ? -34.875 15.763 34.466 1.00 92.50 722 LYS A CA 1
ATOM 5713 C C . LYS A 1 722 ? -34.359 16.603 35.645 1.00 92.50 722 LYS A C 1
ATOM 5715 O O . LYS A 1 722 ? -34.307 16.099 36.772 1.00 92.50 722 LYS A O 1
ATOM 5720 N N . PRO A 1 723 ? -33.992 17.881 35.428 1.00 92.06 723 PRO A N 1
ATOM 5721 C CA . PRO A 1 723 ? -33.654 18.789 36.521 1.00 92.06 723 PRO A CA 1
ATOM 5722 C C . PRO A 1 723 ? -34.872 19.015 37.426 1.00 92.06 723 PRO A C 1
ATOM 5724 O O . PRO A 1 723 ? -36.011 18.989 36.963 1.00 92.06 723 PRO A O 1
ATOM 5727 N N . LEU A 1 724 ? -34.623 19.228 38.720 1.00 92.62 724 LEU A N 1
ATOM 5728 C CA . LEU A 1 724 ? -35.680 19.458 39.705 1.00 92.62 724 LEU A CA 1
ATOM 5729 C C . LEU A 1 724 ? -35.336 20.602 40.651 1.00 92.62 724 LEU A C 1
ATOM 5731 O O . LEU A 1 724 ? -35.934 21.668 40.575 1.00 92.62 724 LEU A O 1
ATOM 5735 N N . LEU A 1 725 ? -34.365 20.384 41.533 1.00 90.94 725 LEU A N 1
ATOM 5736 C CA . LEU A 1 725 ? -33.994 21.328 42.578 1.00 90.94 725 LEU A CA 1
ATOM 5737 C C . LEU A 1 725 ? -32.498 21.616 42.491 1.00 90.94 725 LEU A C 1
ATOM 5739 O O . LEU A 1 725 ? -31.688 20.692 42.575 1.00 90.94 725 LEU A O 1
ATOM 5743 N N . VAL A 1 726 ? -32.141 22.889 42.357 1.00 90.25 726 VAL A N 1
ATOM 5744 C CA . VAL A 1 726 ? -30.753 23.362 42.391 1.00 90.25 726 VAL A CA 1
ATOM 5745 C C . VAL A 1 726 ? -30.537 24.184 43.652 1.00 90.25 726 VAL A C 1
ATOM 5747 O O . VAL A 1 726 ? -31.406 24.953 44.057 1.00 90.25 726 VAL A O 1
ATOM 5750 N N . GLY A 1 727 ? -29.383 24.007 44.294 1.00 87.69 727 GLY A N 1
ATOM 5751 C CA . GLY A 1 727 ? -29.016 24.738 45.500 1.00 87.69 727 GLY A CA 1
ATOM 5752 C C . GLY A 1 727 ? -27.665 25.422 45.359 1.00 87.69 727 GLY A C 1
ATOM 5753 O O . GLY A 1 727 ? -26.703 24.806 44.911 1.00 87.69 727 GLY A O 1
ATOM 5754 N N . ASN A 1 728 ? -27.596 26.681 45.782 1.00 88.12 728 ASN A N 1
ATOM 5755 C CA . ASN A 1 728 ? -26.369 27.467 45.876 1.00 88.12 728 ASN A CA 1
ATOM 5756 C C . ASN A 1 728 ? -26.151 27.907 47.321 1.00 88.12 728 ASN A C 1
ATOM 5758 O O . ASN A 1 728 ? -27.101 28.280 48.007 1.00 88.12 728 ASN A O 1
ATOM 5762 N N . ILE A 1 729 ? -24.902 27.890 47.783 1.00 86.06 729 ILE A N 1
ATOM 5763 C CA . ILE A 1 729 ? -24.548 28.259 49.157 1.00 86.06 729 ILE A CA 1
ATOM 5764 C C . ILE A 1 729 ? -23.513 29.377 49.109 1.00 86.06 729 ILE A C 1
ATOM 5766 O O . ILE A 1 729 ? -22.414 29.199 48.592 1.00 86.06 729 ILE A O 1
ATOM 5770 N N . ALA A 1 730 ? -23.861 30.527 49.679 1.00 86.81 730 ALA A N 1
ATOM 5771 C CA . ALA A 1 730 ? -22.933 31.622 49.933 1.00 86.81 730 ALA A CA 1
ATOM 5772 C C . ALA A 1 730 ? -22.758 31.776 51.442 1.00 86.81 730 ALA A C 1
ATOM 5774 O O . ALA A 1 730 ? -23.737 31.712 52.173 1.00 86.81 730 ALA A O 1
ATOM 5775 N N . TYR A 1 731 ? -21.546 32.005 51.938 1.00 87.38 731 TYR A N 1
ATOM 5776 C CA . TYR A 1 731 ? -21.312 32.146 53.376 1.00 87.38 731 TYR A CA 1
ATOM 5777 C C . TYR A 1 731 ? -20.394 33.325 53.683 1.00 87.38 731 TYR A C 1
ATOM 5779 O O . TYR A 1 731 ? -19.579 33.737 52.858 1.00 87.38 731 TYR A O 1
ATOM 5787 N N . LYS A 1 732 ? -20.543 33.887 54.885 1.00 85.56 732 LYS A N 1
ATOM 5788 C CA . LYS A 1 732 ? -19.662 34.932 55.417 1.00 85.56 732 LYS A CA 1
ATOM 5789 C C . LYS A 1 732 ? -19.300 34.642 56.874 1.00 85.56 732 LYS A C 1
ATOM 5791 O O . LYS A 1 732 ? -20.160 34.161 57.616 1.00 85.56 732 LYS A O 1
ATOM 5796 N N . PRO A 1 733 ? -18.059 34.932 57.299 1.00 83.19 733 PRO A N 1
ATOM 5797 C CA . PRO A 1 733 ? -17.680 34.817 58.700 1.00 83.19 733 PRO A CA 1
ATOM 5798 C C . PRO A 1 733 ? -18.433 35.850 59.546 1.00 83.19 733 PRO A C 1
ATOM 5800 O O . PRO A 1 733 ? -18.681 36.976 59.107 1.00 83.19 733 PRO A O 1
ATOM 5803 N N . THR A 1 734 ? -18.785 35.474 60.771 1.00 80.94 734 THR A N 1
ATOM 5804 C CA . THR A 1 734 ? -19.338 36.377 61.785 1.00 80.94 734 THR A CA 1
ATOM 5805 C C . THR A 1 734 ? -18.239 36.826 62.758 1.00 80.94 734 THR A C 1
ATOM 5807 O O . THR A 1 734 ? -17.116 36.322 62.742 1.00 80.94 734 THR A O 1
ATOM 5810 N N . GLN A 1 735 ? -18.563 37.759 63.660 1.00 75.38 735 GLN A N 1
ATOM 5811 C CA . GLN A 1 735 ? -17.645 38.196 64.722 1.00 75.38 735 GLN A CA 1
ATOM 5812 C C . GLN A 1 735 ? -17.335 37.097 65.762 1.00 75.38 735 GLN A C 1
ATOM 5814 O O . GLN A 1 735 ? -16.395 37.244 66.539 1.00 75.38 735 GLN A O 1
ATOM 5819 N N . GLN A 1 736 ? -18.105 36.003 65.794 1.00 66.88 736 GLN A N 1
ATOM 5820 C CA . GLN A 1 736 ? -18.006 34.934 66.792 1.00 66.88 736 GLN A CA 1
ATOM 5821 C C . GLN A 1 736 ? -17.659 33.589 66.136 1.00 66.88 736 GLN A C 1
ATOM 5823 O O . GLN A 1 736 ? -18.517 32.718 66.130 1.00 66.88 736 GLN A O 1
ATOM 5828 N N . LEU A 1 737 ? -16.454 33.419 65.561 1.00 70.69 737 LEU A N 1
ATOM 5829 C CA . LEU A 1 737 ? -15.896 32.140 65.037 1.00 70.69 737 LEU A CA 1
ATOM 5830 C C . LEU A 1 737 ? -16.936 31.156 64.434 1.00 70.69 737 LEU A C 1
ATOM 5832 O O . LEU A 1 737 ? -16.874 29.944 64.639 1.00 70.69 737 LEU A O 1
ATOM 5836 N N . SER A 1 738 ? -17.910 31.700 63.710 1.00 83.62 738 SER A N 1
ATOM 5837 C CA . SER A 1 738 ? -19.059 31.020 63.118 1.00 83.62 738 SER A CA 1
ATOM 5838 C C . SER A 1 738 ? -19.321 31.654 61.763 1.00 83.62 738 SER A C 1
ATOM 5840 O O . SER A 1 738 ? -18.807 32.734 61.452 1.00 83.62 738 SER A O 1
ATOM 5842 N N . TYR A 1 739 ? -20.104 30.976 60.940 1.00 87.31 739 TYR A N 1
ATOM 5843 C CA . TYR A 1 739 ? -20.427 31.411 59.594 1.00 87.31 739 TYR A CA 1
ATOM 5844 C C . TYR A 1 739 ? -21.930 31.584 59.461 1.00 87.31 739 TYR A C 1
ATOM 5846 O O . TYR A 1 739 ? -22.708 30.754 59.922 1.00 87.31 739 TYR A O 1
ATOM 5854 N N . LEU A 1 740 ? -22.339 32.661 58.799 1.00 88.31 740 LEU A N 1
ATOM 5855 C CA . LEU A 1 740 ? -23.702 32.798 58.317 1.00 88.31 740 LEU A CA 1
ATOM 5856 C C . LEU A 1 740 ? -23.718 32.346 56.859 1.00 88.31 740 LEU A C 1
ATOM 5858 O O . LEU A 1 740 ? -23.124 33.007 56.004 1.00 88.31 740 LEU A O 1
ATOM 5862 N N . ALA A 1 741 ? -24.371 31.220 56.593 1.00 87.62 741 ALA A N 1
ATOM 5863 C CA . ALA A 1 741 ? -24.591 30.705 55.253 1.00 87.62 741 ALA A CA 1
ATOM 5864 C C . ALA A 1 741 ? -25.997 31.071 54.765 1.00 87.62 741 ALA A C 1
ATOM 5866 O O . ALA A 1 741 ? -26.982 30.944 55.488 1.00 87.62 741 ALA A O 1
ATOM 5867 N N . LEU A 1 742 ? -26.086 31.529 53.525 1.00 88.62 742 LEU A N 1
ATOM 5868 C CA . LEU A 1 742 ? -27.308 31.728 52.773 1.00 88.62 742 LEU A CA 1
ATOM 5869 C C . LEU A 1 742 ? -27.394 30.612 51.734 1.00 88.62 742 LEU A C 1
ATOM 5871 O O . LEU A 1 742 ? -26.620 30.591 50.776 1.00 88.62 742 LEU A O 1
ATOM 5875 N N . MET A 1 743 ? -28.323 29.685 51.942 1.00 89.69 743 MET A N 1
ATOM 5876 C CA . MET A 1 743 ? -28.642 28.641 50.977 1.00 89.69 743 MET A CA 1
ATOM 5877 C C . MET A 1 743 ? -29.822 29.093 50.119 1.00 89.69 743 MET A C 1
ATOM 5879 O O . MET A 1 743 ? -30.936 29.237 50.622 1.00 89.69 743 MET A O 1
ATOM 5883 N N . THR A 1 744 ? -29.583 29.299 48.831 1.00 90.56 744 THR A N 1
ATOM 5884 C CA . THR A 1 744 ? -30.612 29.590 47.832 1.00 90.56 744 THR A CA 1
ATOM 5885 C C . THR A 1 744 ? -31.014 28.291 47.154 1.00 90.56 744 THR A C 1
ATOM 5887 O O . THR A 1 744 ? -30.181 27.667 46.502 1.00 90.56 744 THR A O 1
ATOM 5890 N N . LEU A 1 745 ? -32.271 27.884 47.305 1.00 91.25 745 LEU A N 1
ATOM 5891 C CA . LEU A 1 745 ? -32.854 26.751 46.589 1.00 91.25 745 LEU A CA 1
ATOM 5892 C C . LEU A 1 745 ? -33.755 27.265 45.472 1.00 91.25 745 LEU A C 1
ATOM 5894 O O . LEU A 1 745 ? -34.605 28.113 45.725 1.00 91.25 745 LEU A O 1
ATOM 5898 N N . GLU A 1 746 ? -33.590 26.734 44.268 1.00 92.31 746 GLU A N 1
ATOM 5899 C CA . GLU A 1 746 ? -34.359 27.078 43.074 1.00 92.31 746 GLU A CA 1
ATOM 5900 C C . GLU A 1 746 ? -35.005 25.818 42.492 1.00 92.31 746 GLU A C 1
ATOM 5902 O O . GLU A 1 746 ? -34.329 24.822 42.221 1.00 92.31 746 GLU A O 1
ATOM 5907 N N . ASN A 1 747 ? -36.323 25.862 42.309 1.00 93.25 747 ASN A N 1
ATOM 5908 C CA . ASN A 1 747 ? -37.069 24.841 41.594 1.00 93.25 747 ASN A CA 1
ATOM 5909 C C . ASN A 1 747 ? -36.924 25.094 40.093 1.00 93.25 747 ASN A C 1
ATOM 5911 O O . ASN A 1 747 ? -37.417 26.098 39.605 1.00 93.25 747 ASN A O 1
ATOM 5915 N N . GLN A 1 748 ? -36.275 24.192 39.366 1.00 91.62 748 GLN A N 1
ATOM 5916 C CA . GLN A 1 748 ? -36.088 24.288 37.912 1.00 91.62 748 GLN A CA 1
ATOM 5917 C C . GLN A 1 748 ? -37.108 23.466 37.117 1.00 91.62 748 GLN A C 1
ATOM 5919 O O . GLN A 1 748 ? -37.006 23.358 35.894 1.00 91.62 748 GLN A O 1
ATOM 5924 N N . SER A 1 749 ? -38.062 22.841 37.803 1.00 90.75 749 SER A N 1
ATOM 5925 C CA . SER A 1 749 ? -39.093 22.016 37.186 1.00 90.75 749 SER A CA 1
ATOM 5926 C C . SER A 1 749 ? -40.423 22.750 37.064 1.00 90.75 749 SER A C 1
ATOM 5928 O O . SER A 1 749 ? -40.679 23.756 37.728 1.00 90.75 749 SER A O 1
ATOM 5930 N N . ASP A 1 750 ? -41.303 22.181 36.246 1.00 90.25 750 ASP A N 1
ATOM 5931 C CA . ASP A 1 750 ? -42.700 22.601 36.148 1.00 90.25 750 ASP A CA 1
ATOM 5932 C C . ASP A 1 750 ? -43.571 22.052 37.295 1.00 90.25 750 ASP A C 1
ATOM 5934 O O . ASP A 1 750 ? -44.751 22.391 37.391 1.00 90.25 750 ASP A O 1
ATOM 5938 N N . GLU A 1 751 ? -42.999 21.227 38.178 1.00 90.69 751 GLU A N 1
ATOM 5939 C CA . GLU A 1 751 ? -43.678 20.637 39.329 1.00 90.69 751 GLU A CA 1
ATOM 5940 C C . GLU A 1 751 ? -43.579 21.541 40.558 1.00 90.69 751 GLU A C 1
ATOM 5942 O O . GLU A 1 751 ? -42.607 22.266 40.745 1.00 90.69 751 GLU A O 1
ATOM 5947 N N . ASN A 1 752 ? -44.564 21.467 41.453 1.00 91.00 752 ASN A N 1
ATOM 5948 C CA . ASN A 1 752 ? -44.459 22.115 42.761 1.00 91.00 752 ASN A CA 1
ATOM 5949 C C . ASN A 1 752 ? -43.692 21.209 43.730 1.00 91.00 752 ASN A C 1
ATOM 5951 O O . ASN A 1 752 ? -44.058 20.043 43.903 1.00 91.00 752 ASN A O 1
ATOM 5955 N N . ILE A 1 753 ? -42.686 21.764 44.406 1.00 92.56 753 ILE A N 1
ATOM 5956 C CA . ILE A 1 753 ? -41.820 21.029 45.330 1.00 92.56 753 ILE A CA 1
ATOM 5957 C C . ILE A 1 753 ? -42.156 21.420 46.770 1.00 92.56 753 ILE A C 1
ATOM 5959 O O . ILE A 1 753 ? -42.182 22.602 47.121 1.00 92.56 753 ILE A O 1
ATOM 5963 N N . ASN A 1 754 ? -42.362 20.425 47.630 1.00 91.31 754 ASN A N 1
ATOM 5964 C CA . ASN A 1 754 ? -42.366 20.620 49.078 1.00 91.31 754 ASN A CA 1
ATOM 5965 C C . ASN A 1 754 ? -40.983 20.286 49.636 1.00 91.31 754 ASN A C 1
ATOM 5967 O O . ASN A 1 754 ? -40.432 19.232 49.320 1.00 91.31 754 ASN A O 1
ATOM 5971 N N . ILE A 1 755 ? -40.431 21.166 50.473 1.00 91.12 755 ILE A N 1
ATOM 5972 C CA . ILE A 1 755 ? -39.164 20.923 51.171 1.00 91.12 755 ILE A CA 1
ATOM 5973 C C . ILE A 1 755 ? -39.485 20.293 52.530 1.00 91.12 755 ILE A C 1
ATOM 5975 O O . ILE A 1 755 ? -39.895 20.975 53.467 1.00 91.12 755 ILE A O 1
ATOM 5979 N N . ASP A 1 756 ? -39.309 18.976 52.630 1.00 89.00 756 ASP A N 1
ATOM 5980 C CA . ASP A 1 756 ? -39.698 18.175 53.798 1.00 89.00 756 ASP A CA 1
ATOM 5981 C C . ASP A 1 756 ? -38.688 18.296 54.954 1.00 89.00 756 ASP A C 1
ATOM 5983 O O . ASP A 1 756 ? -39.027 18.141 56.134 1.00 89.00 756 ASP A O 1
ATOM 5987 N N . GLY A 1 757 ? -37.424 18.569 54.628 1.00 89.25 757 GLY A N 1
ATOM 5988 C CA . GLY A 1 757 ? -36.369 18.728 55.617 1.00 89.25 757 GLY A CA 1
ATOM 5989 C C . GLY A 1 757 ? -35.028 19.111 55.013 1.00 89.25 757 GLY A C 1
ATOM 5990 O O . GLY A 1 757 ? -34.746 18.819 53.854 1.00 89.25 757 GLY A O 1
ATOM 5991 N N . ILE A 1 758 ? -34.192 19.758 55.823 1.00 90.69 758 ILE A N 1
ATOM 5992 C CA . ILE A 1 758 ? -32.813 20.103 55.467 1.00 90.69 758 ILE A CA 1
ATOM 5993 C C . ILE A 1 758 ? -31.907 19.635 56.602 1.00 90.69 758 ILE A C 1
ATOM 5995 O O . ILE A 1 758 ? -32.163 19.955 57.770 1.00 90.69 758 ILE A O 1
ATOM 5999 N N . SER A 1 759 ? -30.851 18.906 56.255 1.00 92.19 759 SER A N 1
ATOM 6000 C CA . SER A 1 759 ? -29.805 18.475 57.182 1.00 92.19 759 SER A CA 1
ATOM 6001 C C . SER A 1 759 ? -28.431 18.908 56.680 1.00 92.19 759 SER A C 1
ATOM 6003 O O . SER A 1 759 ? -28.177 18.870 55.482 1.00 92.19 759 SER A O 1
ATOM 6005 N N . LEU A 1 760 ? -27.549 19.301 57.595 1.00 92.69 760 LEU A N 1
ATOM 6006 C CA . LEU A 1 760 ? -26.134 19.559 57.327 1.00 92.69 760 LEU A CA 1
ATOM 6007 C C . LEU A 1 760 ? -25.306 18.372 57.806 1.00 92.69 760 LEU A C 1
ATOM 6009 O O . LEU A 1 760 ? -25.539 17.878 58.913 1.00 92.69 760 LEU A O 1
ATOM 6013 N N . LEU A 1 761 ? -24.337 17.959 56.993 1.00 93.06 761 LEU A N 1
ATOM 6014 C CA . LEU A 1 761 ? -23.339 16.944 57.312 1.00 93.06 761 LEU A CA 1
ATOM 6015 C C . LEU A 1 761 ? -21.947 17.569 57.211 1.00 93.06 761 LEU A C 1
ATOM 6017 O O . LEU A 1 761 ? -21.617 18.199 56.209 1.00 93.06 761 LEU A O 1
ATOM 6021 N N . SER A 1 762 ? -21.130 17.422 58.251 1.00 91.19 762 SER A N 1
ATOM 6022 C CA . SER A 1 762 ? -19.756 17.930 58.244 1.00 91.19 762 SER A CA 1
ATOM 6023 C C . SER A 1 762 ? -18.880 17.195 59.251 1.00 91.19 762 SER A C 1
ATOM 6025 O O . SER A 1 762 ? -19.364 16.686 60.258 1.00 91.19 762 SER A O 1
ATOM 6027 N N . SER A 1 763 ? -17.572 17.174 59.010 1.00 89.44 763 SER A N 1
ATOM 6028 C CA . SER A 1 763 ? -16.582 16.666 59.965 1.00 89.44 763 SER A CA 1
ATOM 6029 C C . SER A 1 763 ? -16.249 17.658 61.094 1.00 89.44 763 SER A C 1
ATOM 6031 O O . SER A 1 763 ? -15.695 17.260 62.120 1.00 89.44 763 SER A O 1
ATOM 6033 N N . GLN A 1 764 ? -16.592 18.947 60.944 1.00 87.12 764 GLN A N 1
ATOM 6034 C CA . GLN A 1 764 ? -16.260 20.001 61.920 1.00 87.12 764 GLN A CA 1
ATOM 6035 C C . GLN A 1 764 ? -17.419 20.886 62.351 1.00 87.12 764 GLN A C 1
ATOM 6037 O O . GLN A 1 764 ? -17.369 21.467 63.440 1.00 87.12 764 GLN A O 1
ATOM 6042 N N . TRP A 1 765 ? -18.421 21.048 61.496 1.00 88.88 765 TRP A N 1
ATOM 6043 C CA . TRP A 1 765 ? -19.417 22.099 61.641 1.00 88.88 765 TRP A CA 1
ATOM 6044 C C . TRP A 1 765 ? -20.771 21.540 62.071 1.00 88.88 765 TRP A C 1
ATOM 6046 O O . TRP A 1 765 ? -21.168 20.443 61.683 1.00 88.88 765 TRP A O 1
ATOM 6056 N N . ARG A 1 766 ? -21.504 22.319 62.866 1.00 90.50 766 ARG A N 1
ATOM 6057 C CA . ARG A 1 766 ? -22.925 22.104 63.143 1.00 90.50 766 ARG A CA 1
ATOM 6058 C C . ARG A 1 766 ? -23.714 23.327 62.716 1.00 90.50 766 ARG A C 1
ATOM 6060 O O . ARG A 1 766 ? -23.203 24.439 62.751 1.00 90.50 766 ARG A O 1
ATOM 6067 N N . ALA A 1 767 ? -24.965 23.120 62.330 1.00 89.06 767 ALA A N 1
ATOM 6068 C CA . ALA A 1 767 ? -25.872 24.208 61.993 1.00 89.06 767 ALA A CA 1
ATOM 6069 C C . ALA A 1 767 ? -26.987 24.370 63.022 1.00 89.06 767 ALA A C 1
ATOM 6071 O O . ALA A 1 767 ? -27.476 23.393 63.591 1.00 89.06 767 ALA A O 1
ATOM 6072 N N . SER A 1 768 ? -27.428 25.613 63.192 1.00 81.94 768 SER A N 1
ATOM 6073 C CA . SER A 1 768 ? -28.636 25.983 63.921 1.00 81.94 768 SER A CA 1
ATOM 6074 C C . SER A 1 768 ? -29.654 26.672 62.995 1.00 81.94 768 SER A C 1
ATOM 6076 O O . SER A 1 768 ? -29.319 27.265 61.967 1.00 81.94 768 SER A O 1
ATOM 6078 N N . THR A 1 769 ? -30.937 26.503 63.324 1.00 69.50 769 THR A N 1
ATOM 6079 C CA . THR A 1 769 ? -32.099 26.807 62.470 1.00 69.50 769 THR A CA 1
ATOM 6080 C C . THR A 1 769 ? -32.454 28.298 62.392 1.00 69.50 769 THR A C 1
ATOM 6082 O O . THR A 1 769 ? -32.498 28.962 63.429 1.00 69.50 769 THR A O 1
ATOM 6085 N N . GLN A 1 770 ? -32.898 28.777 61.220 1.00 62.62 770 GLN A N 1
ATOM 6086 C CA . GLN A 1 770 ? -33.813 29.928 61.094 1.00 62.62 770 GLN A CA 1
ATOM 6087 C C . GLN A 1 770 ? -34.984 29.608 60.143 1.00 62.62 770 GLN A C 1
ATOM 6089 O O . GLN A 1 770 ? -34.866 28.772 59.249 1.00 62.62 770 GLN A O 1
ATOM 6094 N N . ALA A 1 771 ? -36.145 30.228 60.385 1.00 57.44 771 ALA A N 1
ATOM 6095 C CA . ALA A 1 771 ? -37.402 29.928 59.694 1.00 57.44 771 ALA A CA 1
ATOM 6096 C C . ALA A 1 771 ? -37.362 30.300 58.196 1.00 57.44 771 ALA A C 1
ATOM 6098 O O . ALA A 1 771 ? -36.939 31.399 57.846 1.00 57.44 771 ALA A O 1
ATOM 6099 N N . GLY A 1 772 ? -37.853 29.406 57.328 1.00 63.41 772 GLY A N 1
ATOM 6100 C CA . GLY A 1 772 ? -37.956 29.599 55.874 1.00 63.41 772 GLY A CA 1
ATOM 6101 C C . GLY A 1 772 ? -39.244 28.998 55.295 1.00 63.41 772 GLY A C 1
ATOM 6102 O O . GLY A 1 772 ? -39.995 28.342 56.018 1.00 63.41 772 GLY A O 1
ATOM 6103 N N . SER A 1 773 ? -39.511 29.248 54.006 1.00 64.62 773 SER A N 1
ATOM 6104 C CA . SER A 1 773 ? -40.679 28.709 53.280 1.00 64.62 773 SER A CA 1
ATOM 6105 C C . SER A 1 773 ? -40.639 27.176 53.179 1.00 64.62 773 SER A C 1
ATOM 6107 O O . SER A 1 773 ? -39.563 26.584 53.168 1.00 64.62 773 SER A O 1
ATOM 6109 N N . TYR A 1 774 ? -41.811 26.544 53.081 1.00 75.56 774 TYR A N 1
ATOM 6110 C CA . TYR A 1 774 ? -41.994 25.081 53.048 1.00 75.56 774 TYR A CA 1
ATOM 6111 C C . TYR A 1 774 ? -42.393 24.556 51.662 1.00 75.56 774 TYR A C 1
ATOM 6113 O O . TYR A 1 774 ? -42.293 23.361 51.389 1.00 75.56 774 TYR A O 1
ATOM 6121 N N . LYS A 1 775 ? -42.852 25.455 50.787 1.00 85.62 775 LYS A N 1
ATOM 6122 C CA . LYS A 1 775 ? -43.314 25.149 49.436 1.00 85.62 775 LYS A CA 1
ATOM 6123 C C . LYS A 1 775 ? -42.593 26.049 48.444 1.00 85.62 775 LYS A C 1
ATOM 6125 O O . LYS A 1 775 ? -42.450 27.248 48.696 1.00 85.62 775 LYS A O 1
ATOM 6130 N N . LEU A 1 776 ? -42.151 25.451 47.348 1.00 88.94 776 LEU A N 1
ATOM 6131 C CA . LEU A 1 776 ? -41.470 26.111 46.250 1.00 88.94 776 LEU A CA 1
ATOM 6132 C C . LEU A 1 776 ? -42.266 25.824 44.976 1.00 88.94 776 LEU A C 1
ATOM 6134 O O . LEU A 1 776 ? -42.265 24.693 44.482 1.00 88.94 776 LEU A O 1
ATOM 6138 N N . ASP A 1 777 ? -43.009 26.821 44.489 1.00 88.81 777 ASP A N 1
ATOM 6139 C CA . ASP A 1 777 ? -43.754 26.657 43.238 1.00 88.81 777 ASP A CA 1
ATOM 6140 C C . ASP A 1 777 ? -42.778 26.564 42.048 1.00 88.81 777 ASP A C 1
ATOM 6142 O O . ASP A 1 777 ? -41.566 26.765 42.193 1.00 88.81 777 ASP A O 1
ATOM 6146 N N . ASN A 1 778 ? -43.294 26.211 40.872 1.00 87.00 778 ASN A N 1
ATOM 6147 C CA . ASN A 1 778 ? -42.495 26.082 39.655 1.00 87.00 778 ASN A CA 1
ATOM 6148 C C . ASN A 1 778 ? -41.640 27.333 39.372 1.00 87.00 778 ASN A C 1
ATOM 6150 O O . ASN A 1 778 ? -42.108 28.469 39.474 1.00 87.00 778 ASN A O 1
ATOM 6154 N N . HIS A 1 779 ? -40.368 27.129 39.022 1.00 89.50 779 HIS A N 1
ATOM 6155 C CA . HIS A 1 779 ? -39.424 28.208 38.676 1.00 89.50 779 HIS A CA 1
ATOM 6156 C C . HIS A 1 779 ? -39.196 29.266 39.774 1.00 89.50 779 HIS A C 1
ATOM 6158 O O . HIS A 1 779 ? -38.689 30.354 39.495 1.00 89.50 779 HIS A O 1
ATOM 6164 N N . GLN A 1 780 ? -39.563 28.980 41.030 1.00 92.25 780 GLN A N 1
ATOM 6165 C CA . GLN A 1 780 ? -39.311 29.872 42.163 1.00 92.25 780 GLN A CA 1
ATOM 6166 C C . GLN A 1 780 ? -38.005 29.546 42.881 1.00 92.25 780 GLN A C 1
ATOM 6168 O O . GLN A 1 780 ? -37.549 28.402 42.921 1.00 92.25 780 GLN A O 1
ATOM 6173 N N . SER A 1 781 ? -37.451 30.566 43.536 1.00 89.88 781 SER A N 1
ATOM 6174 C CA . SER A 1 781 ? -36.336 30.425 44.462 1.00 89.88 781 SER A CA 1
ATOM 6175 C C . SER A 1 781 ? -36.700 30.881 45.873 1.00 89.88 781 SER A C 1
ATOM 6177 O O . SER A 1 781 ? -37.521 31.775 46.083 1.00 89.88 781 SER A O 1
ATOM 6179 N N . THR A 1 782 ? -36.084 30.245 46.863 1.00 89.44 782 THR A N 1
ATOM 6180 C CA . THR A 1 782 ? -36.210 30.581 48.281 1.00 89.44 782 THR A CA 1
ATOM 6181 C C . THR A 1 782 ? -34.836 30.579 48.932 1.00 89.44 782 THR A C 1
ATOM 6183 O O . THR A 1 782 ? -33.932 29.859 48.511 1.00 89.44 782 THR A O 1
ATOM 6186 N N . ASN A 1 783 ? -34.681 31.373 49.986 1.00 87.75 783 ASN A N 1
ATOM 6187 C CA . ASN A 1 783 ? -33.432 31.501 50.718 1.00 87.75 783 ASN A CA 1
ATOM 6188 C C . ASN A 1 783 ? -33.596 31.001 52.153 1.00 87.75 783 ASN A C 1
ATOM 6190 O O . ASN A 1 783 ? -34.557 31.361 52.833 1.00 87.75 783 ASN A O 1
ATOM 6194 N N . TYR A 1 784 ? -32.620 30.234 52.627 1.00 87.06 784 TYR A N 1
ATOM 6195 C CA . TYR A 1 784 ? -32.495 29.809 54.015 1.00 87.06 784 TYR A CA 1
ATOM 6196 C C . TYR A 1 784 ? -31.228 30.418 54.604 1.00 87.06 784 TYR A C 1
ATOM 6198 O O . TYR A 1 784 ? -30.128 30.186 54.104 1.00 87.06 784 TYR A O 1
ATOM 6206 N N . ALA A 1 785 ? -31.388 31.202 55.667 1.00 87.44 785 ALA A N 1
ATOM 6207 C CA . ALA A 1 785 ? -30.271 31.660 56.478 1.00 87.44 785 ALA A CA 1
ATOM 6208 C C . ALA A 1 785 ? -29.933 30.578 57.511 1.00 87.44 785 ALA A C 1
ATOM 6210 O O . ALA A 1 785 ? -30.805 30.105 58.238 1.00 87.44 785 ALA A O 1
ATOM 6211 N N . ILE A 1 786 ? -28.671 30.170 57.557 1.00 89.00 786 ILE A N 1
ATOM 6212 C CA . ILE A 1 786 ? -28.186 29.050 58.358 1.00 89.00 786 ILE A CA 1
ATOM 6213 C C . ILE A 1 786 ? -26.993 29.554 59.160 1.00 89.00 786 ILE A C 1
ATOM 6215 O O . ILE A 1 786 ? -26.003 30.013 58.587 1.00 89.00 786 ILE A O 1
ATOM 6219 N N . SER A 1 787 ? -27.090 29.485 60.486 1.00 89.12 787 SER A N 1
ATOM 6220 C CA . SER A 1 787 ? -25.943 29.752 61.353 1.00 89.12 787 SER A CA 1
ATOM 6221 C C . SER A 1 787 ? -25.138 28.470 61.485 1.00 89.12 787 SER A C 1
ATOM 6223 O O . SER A 1 787 ? -25.699 27.422 61.801 1.00 89.12 787 SER A O 1
ATOM 6225 N N . ILE A 1 788 ? -23.844 28.543 61.200 1.00 89.69 788 ILE A N 1
ATOM 6226 C CA . ILE A 1 788 ? -22.927 27.409 61.199 1.00 89.69 788 ILE A CA 1
ATOM 6227 C C . ILE A 1 788 ? -21.852 27.669 62.243 1.00 89.69 788 ILE A C 1
ATOM 6229 O O . ILE A 1 788 ? -21.057 28.601 62.138 1.00 89.69 788 ILE A O 1
ATOM 6233 N N . GLU A 1 789 ? -21.837 26.827 63.261 1.00 89.12 789 GLU A N 1
ATOM 6234 C CA . GLU A 1 789 ? -20.970 26.928 64.421 1.00 89.12 789 GLU A CA 1
ATOM 6235 C C . GLU A 1 789 ? -20.020 25.740 64.468 1.00 89.12 789 GLU A C 1
ATOM 6237 O O . GLU A 1 789 ? -20.300 24.642 63.976 1.00 89.12 789 GLU A O 1
ATOM 6242 N N . ARG A 1 790 ? -18.852 25.963 65.061 1.00 85.25 790 ARG A N 1
ATOM 6243 C CA . ARG A 1 790 ? -17.832 24.931 65.155 1.00 85.25 790 ARG A CA 1
ATOM 6244 C C . ARG A 1 790 ? -18.225 23.890 66.204 1.00 85.25 790 ARG A C 1
ATOM 6246 O O . ARG A 1 790 ? -18.380 24.221 67.374 1.00 85.25 790 ARG A O 1
ATOM 6253 N N . ALA A 1 791 ? -18.347 22.632 65.794 1.00 82.75 791 ALA A N 1
ATOM 6254 C CA . ALA A 1 791 ? -18.723 21.520 66.666 1.00 82.75 791 ALA A CA 1
ATOM 6255 C C . ALA A 1 791 ? -17.531 20.962 67.455 1.00 82.75 791 ALA A C 1
ATOM 6257 O O . ALA A 1 791 ? -17.675 20.565 68.610 1.00 82.75 791 ALA A O 1
ATOM 6258 N N . ALA A 1 792 ? -16.353 20.938 66.830 1.00 72.69 792 ALA A N 1
ATOM 6259 C CA . ALA A 1 792 ? -15.107 20.466 67.422 1.00 72.69 792 ALA A CA 1
ATOM 6260 C C . ALA A 1 792 ? -13.899 21.193 66.806 1.00 72.69 792 ALA A C 1
ATOM 6262 O O . ALA A 1 792 ? -13.999 21.815 65.749 1.00 72.69 792 ALA A O 1
ATOM 6263 N N . THR A 1 793 ? -12.727 21.069 67.431 1.00 65.25 793 THR A N 1
ATOM 6264 C CA . THR A 1 793 ? -11.425 21.443 66.849 1.00 65.25 793 THR A CA 1
ATOM 6265 C C . THR A 1 793 ? -10.692 20.192 66.345 1.00 65.25 793 THR A C 1
ATOM 6267 O O . THR A 1 793 ? -9.793 19.716 67.045 1.00 65.25 793 THR A O 1
ATOM 6270 N N . PRO A 1 794 ? -11.055 19.579 65.206 1.00 63.62 794 PRO A N 1
ATOM 6271 C CA . PRO A 1 794 ? -10.355 18.384 64.779 1.00 63.62 794 PRO A CA 1
ATOM 6272 C C . PRO A 1 794 ? -9.114 18.725 63.959 1.00 63.62 794 PRO A C 1
ATOM 6274 O O . PRO A 1 794 ? -8.993 19.788 63.345 1.00 63.62 794 PRO A O 1
ATOM 6277 N N . ARG A 1 795 ? -8.177 17.784 64.005 1.00 67.38 795 ARG A N 1
ATOM 6278 C CA . ARG A 1 795 ? -6.981 17.745 63.175 1.00 67.38 795 ARG A CA 1
ATOM 6279 C C . ARG A 1 795 ? -7.392 17.257 61.790 1.00 67.38 795 ARG A C 1
ATOM 6281 O O . ARG A 1 795 ? -7.987 16.188 61.696 1.00 67.38 795 ARG A O 1
ATOM 6288 N N . ASP A 1 796 ? -7.101 18.028 60.749 1.00 76.94 796 ASP A N 1
ATOM 6289 C CA . ASP A 1 796 ? -7.250 17.547 59.378 1.00 76.94 796 ASP A CA 1
ATOM 6290 C C . ASP A 1 796 ? -6.032 16.688 59.004 1.00 76.94 796 ASP A C 1
ATOM 6292 O O . ASP A 1 796 ? -4.887 17.085 59.221 1.00 76.94 796 ASP A O 1
ATOM 6296 N N . GLU A 1 797 ? -6.276 15.485 58.487 1.00 87.19 797 GLU A N 1
ATOM 6297 C CA . GLU A 1 797 ? -5.234 14.532 58.093 1.00 87.19 797 GLU A CA 1
ATOM 6298 C C . GLU A 1 797 ? -4.978 14.523 56.572 1.00 87.19 797 GLU A C 1
ATOM 6300 O O . GLU A 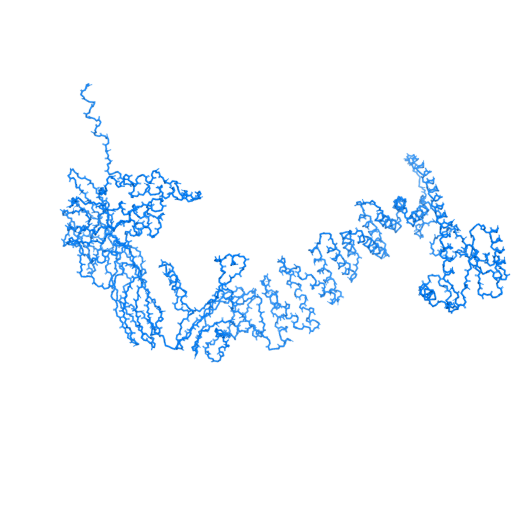1 797 ? -4.178 13.723 56.078 1.00 87.19 797 GLU A O 1
ATOM 6305 N N . THR A 1 798 ? -5.596 15.451 55.829 1.00 87.44 798 THR A N 1
ATOM 6306 C CA . THR A 1 798 ? -5.474 15.587 54.371 1.00 87.44 798 THR A CA 1
ATOM 6307 C C . THR A 1 798 ? -4.036 15.848 53.946 1.00 87.44 798 THR A C 1
ATOM 6309 O O . THR A 1 798 ? -3.542 15.158 53.057 1.00 87.44 798 THR A O 1
ATOM 6312 N N . ILE A 1 799 ? -3.327 16.793 54.582 1.00 87.88 799 ILE A N 1
ATOM 6313 C CA . ILE A 1 799 ? -1.926 17.068 54.224 1.00 87.88 799 ILE A CA 1
ATOM 6314 C C . ILE A 1 799 ? -1.039 15.846 54.501 1.00 87.88 799 ILE A C 1
ATOM 6316 O O . ILE A 1 799 ? -0.401 15.389 53.558 1.00 87.88 799 ILE A O 1
ATOM 6320 N N . PRO A 1 800 ? -0.985 15.258 55.713 1.00 88.69 800 PRO A N 1
ATOM 6321 C CA . PRO A 1 800 ? -0.204 14.044 55.973 1.00 88.69 800 PRO A CA 1
ATOM 6322 C C . PRO A 1 800 ? -0.456 12.904 54.982 1.00 88.69 800 PRO A C 1
ATOM 6324 O O . PRO A 1 800 ? 0.494 12.265 54.519 1.00 88.69 800 PRO A O 1
ATOM 6327 N N . MET A 1 801 ? -1.722 12.678 54.627 1.00 88.88 801 MET A N 1
ATOM 6328 C CA . MET A 1 801 ? -2.127 11.650 53.676 1.00 88.88 801 MET A CA 1
ATOM 6329 C C . MET A 1 801 ? -1.666 11.969 52.247 1.00 88.88 801 MET A C 1
ATOM 6331 O O . MET A 1 801 ? -1.047 11.123 51.591 1.00 88.88 801 MET A O 1
ATOM 6335 N N . ALA A 1 802 ? -1.892 13.200 51.782 1.00 89.12 802 ALA A N 1
ATOM 6336 C CA . ALA A 1 802 ? -1.450 13.660 50.470 1.00 89.12 802 ALA A CA 1
ATOM 6337 C C . ALA A 1 802 ? 0.072 13.626 50.361 1.00 89.12 802 ALA A C 1
ATOM 6339 O O . ALA A 1 802 ? 0.619 13.173 49.354 1.00 89.12 802 ALA A O 1
ATOM 6340 N N . LEU A 1 803 ? 0.760 14.025 51.433 1.00 88.25 803 LEU A N 1
ATOM 6341 C CA . LEU A 1 803 ? 2.197 13.933 51.540 1.00 88.25 803 LEU A CA 1
ATOM 6342 C C . LEU A 1 803 ? 2.635 12.475 51.309 1.00 88.25 803 LEU A C 1
ATOM 6344 O O . LEU A 1 803 ? 3.327 12.195 50.328 1.00 88.25 803 LEU A O 1
ATOM 6348 N N . ALA A 1 804 ? 2.172 11.526 52.127 1.00 88.38 804 ALA A N 1
ATOM 6349 C CA . ALA A 1 804 ? 2.551 10.112 52.023 1.00 88.38 804 ALA A CA 1
ATOM 6350 C C . ALA A 1 804 ? 2.290 9.488 50.634 1.00 88.38 804 ALA A C 1
ATOM 6352 O O . ALA A 1 804 ? 3.047 8.616 50.199 1.00 88.38 804 ALA A O 1
ATOM 6353 N N . ALA A 1 805 ? 1.247 9.927 49.923 1.00 89.00 805 ALA A N 1
ATOM 6354 C CA . ALA A 1 805 ? 0.905 9.430 48.591 1.00 89.00 805 ALA A CA 1
ATOM 6355 C C . ALA A 1 805 ? 1.694 10.093 47.444 1.00 89.00 805 ALA A C 1
ATOM 6357 O O . ALA A 1 805 ? 2.096 9.404 46.505 1.00 89.00 805 ALA A O 1
ATOM 6358 N N . ILE A 1 806 ? 1.915 11.410 47.503 1.00 89.69 806 ILE A N 1
ATOM 6359 C CA . ILE A 1 806 ? 2.503 12.208 46.411 1.00 89.69 806 ILE A CA 1
ATOM 6360 C C . ILE A 1 806 ? 4.030 12.291 46.533 1.00 89.69 806 ILE A C 1
ATOM 6362 O O . ILE A 1 806 ? 4.732 12.300 45.520 1.00 89.69 806 ILE A O 1
ATOM 6366 N N . GLY A 1 807 ? 4.567 12.288 47.757 1.00 84.50 807 GLY A N 1
ATOM 6367 C CA . GLY A 1 807 ? 6.003 12.390 48.046 1.00 84.50 807 GLY A CA 1
ATOM 6368 C C . GLY A 1 807 ? 6.900 11.484 47.183 1.00 84.50 807 GLY A C 1
ATOM 6369 O O . GLY A 1 807 ? 7.866 11.994 46.601 1.00 84.50 807 GLY A O 1
ATOM 6370 N N . PRO A 1 808 ? 6.572 10.185 47.002 1.00 85.44 808 PRO A N 1
ATOM 6371 C CA . PRO A 1 808 ? 7.345 9.277 46.152 1.00 85.44 808 PRO A CA 1
ATOM 6372 C C . PRO A 1 808 ? 7.494 9.737 44.693 1.00 85.44 808 PRO A C 1
ATOM 6374 O O . PRO A 1 808 ? 8.559 9.539 44.102 1.00 85.44 808 PRO A O 1
ATOM 6377 N N . LEU A 1 809 ? 6.481 10.397 44.116 1.00 85.00 809 LEU A N 1
ATOM 6378 C CA . LEU A 1 809 ? 6.544 10.932 42.746 1.00 85.00 809 LEU A CA 1
ATOM 6379 C C . LEU A 1 809 ? 7.576 12.063 42.631 1.00 85.00 809 LEU A C 1
ATOM 6381 O O . LEU A 1 809 ? 8.312 12.154 41.647 1.00 85.00 809 LEU A O 1
ATOM 6385 N N . LEU A 1 810 ? 7.691 12.881 43.677 1.00 81.44 810 LEU A N 1
ATOM 6386 C CA . LEU A 1 810 ? 8.613 14.017 43.754 1.00 81.44 810 LEU A CA 1
ATOM 6387 C C . LEU A 1 810 ? 10.009 13.629 44.276 1.00 81.44 810 LEU A C 1
ATOM 6389 O O . LEU A 1 810 ? 10.886 14.479 44.431 1.00 81.44 810 LEU A O 1
ATOM 6393 N N . GLY A 1 811 ? 10.267 12.329 44.469 1.00 74.56 811 GLY A N 1
ATOM 6394 C CA . GLY A 1 811 ? 11.560 11.804 44.919 1.00 74.56 811 GLY A CA 1
ATOM 6395 C C . GLY A 1 811 ? 11.800 11.902 46.427 1.00 74.56 811 GLY A C 1
ATOM 6396 O O . GLY A 1 811 ? 12.935 11.712 46.863 1.00 74.56 811 GLY A O 1
ATOM 6397 N N . GLN A 1 812 ? 10.754 12.168 47.210 1.00 77.00 812 GLN A N 1
ATOM 6398 C CA . GLN A 1 812 ? 10.787 12.193 48.670 1.00 77.00 812 GLN A CA 1
ATOM 6399 C C . GLN A 1 812 ? 10.240 10.876 49.231 1.00 77.00 812 GLN A C 1
ATOM 6401 O O . GLN A 1 812 ? 9.315 10.285 48.681 1.00 77.00 812 GLN A O 1
ATOM 6406 N N . SER A 1 813 ? 10.813 10.399 50.336 1.00 73.44 813 SER A N 1
ATOM 6407 C CA . SER A 1 813 ? 10.348 9.185 51.014 1.00 73.44 813 SER A CA 1
ATOM 6408 C C . SER A 1 813 ? 9.782 9.557 52.370 1.00 73.44 813 SER A C 1
ATOM 6410 O O . SER A 1 813 ? 10.522 10.004 53.246 1.00 73.44 813 SER A O 1
ATOM 6412 N N . TRP A 1 814 ? 8.490 9.323 52.553 1.00 76.19 814 TRP A N 1
ATOM 6413 C CA . TRP A 1 814 ? 7.796 9.560 53.811 1.00 76.19 814 TRP A CA 1
ATOM 6414 C C . TRP A 1 814 ? 7.158 8.279 54.340 1.00 76.19 814 TRP A C 1
ATOM 6416 O O . TRP A 1 814 ? 6.924 7.354 53.558 1.00 76.19 814 TRP A O 1
ATOM 6426 N N . PRO A 1 815 ? 6.922 8.187 55.660 1.00 76.69 815 PRO A N 1
ATOM 6427 C CA . PRO A 1 815 ? 6.243 7.040 56.240 1.00 76.69 815 PRO A CA 1
ATOM 6428 C C . PRO A 1 815 ? 4.874 6.841 55.592 1.00 76.69 815 PRO A C 1
ATOM 6430 O O . PRO A 1 815 ? 4.205 7.814 55.239 1.00 76.69 815 PRO A O 1
ATOM 6433 N N . ALA A 1 816 ? 4.449 5.584 55.473 1.00 78.50 816 ALA A N 1
ATOM 6434 C CA . ALA A 1 816 ? 3.054 5.296 55.184 1.00 78.50 816 ALA A CA 1
ATOM 6435 C C . ALA A 1 816 ? 2.178 5.953 56.262 1.00 78.50 816 ALA A C 1
ATOM 6437 O O . ALA A 1 816 ? 2.518 5.924 57.447 1.00 78.50 816 ALA A O 1
ATOM 6438 N N . PHE A 1 817 ? 1.083 6.566 55.830 1.00 84.44 817 PHE A N 1
ATOM 6439 C CA . PHE A 1 817 ? 0.139 7.253 56.695 1.00 84.44 817 PHE A CA 1
ATOM 6440 C C . PHE A 1 817 ? -1.247 6.661 56.452 1.00 84.44 817 PHE A C 1
ATOM 6442 O O . PHE A 1 817 ? -1.713 6.637 55.311 1.00 84.44 817 PHE A O 1
ATOM 6449 N N . GLU A 1 818 ? -1.872 6.161 57.513 1.00 84.94 818 GLU A N 1
ATOM 6450 C CA . GLU A 1 818 ? -3.237 5.640 57.499 1.00 84.94 818 GLU A CA 1
ATOM 6451 C C . GLU A 1 818 ? -4.118 6.602 58.302 1.00 84.94 818 GLU A C 1
ATOM 6453 O O . GLU A 1 818 ? -3.864 6.777 59.497 1.00 84.94 818 GLU A O 1
ATOM 6458 N N . PRO A 1 819 ? -5.097 7.266 57.663 1.00 86.88 819 PRO A N 1
ATOM 6459 C CA . PRO A 1 819 ? -5.958 8.221 58.346 1.00 86.88 819 PRO A CA 1
ATOM 6460 C C . PRO A 1 819 ? -6.994 7.524 59.235 1.00 86.88 819 PRO A C 1
ATOM 6462 O O . PRO A 1 819 ? -7.458 6.421 58.928 1.00 86.88 819 PRO A O 1
ATOM 6465 N N . ALA A 1 820 ? -7.383 8.184 60.324 1.00 87.62 820 ALA A N 1
ATOM 6466 C CA . ALA A 1 820 ? -8.434 7.700 61.215 1.00 87.62 820 ALA A CA 1
ATOM 6467 C C . ALA A 1 820 ? -9.836 7.878 60.603 1.00 87.62 820 ALA A C 1
ATOM 6469 O O . ALA A 1 820 ? -10.061 8.756 59.770 1.00 87.62 820 ALA A O 1
ATOM 6470 N N . GLU A 1 821 ? -10.799 7.056 61.038 1.00 88.81 821 GLU A N 1
ATOM 6471 C CA . GLU A 1 821 ? -12.204 7.226 60.650 1.00 88.81 821 GLU A CA 1
ATOM 6472 C C . GLU A 1 821 ? -12.728 8.621 61.027 1.00 88.81 821 GLU A C 1
ATOM 6474 O O . GLU A 1 821 ? -12.373 9.191 62.063 1.00 88.81 821 GLU A O 1
ATOM 6479 N N . ILE A 1 822 ? -13.594 9.173 60.177 1.00 89.19 822 ILE A N 1
ATOM 6480 C CA . ILE A 1 822 ? -14.047 10.560 60.276 1.00 89.19 822 ILE A CA 1
ATOM 6481 C C . ILE A 1 822 ? -15.369 10.597 61.038 1.00 89.19 822 ILE A C 1
ATOM 6483 O O . ILE A 1 822 ? -16.363 10.009 60.615 1.00 89.19 822 ILE A O 1
ATOM 6487 N N . THR A 1 823 ? -15.416 11.337 62.143 1.00 90.31 823 THR A N 1
ATOM 6488 C CA . THR A 1 823 ? -16.689 11.654 62.804 1.00 90.31 823 THR A CA 1
ATOM 6489 C C . THR A 1 823 ? -17.456 12.663 61.953 1.00 90.31 823 THR A C 1
ATOM 6491 O O . THR A 1 823 ? -16.972 13.766 61.721 1.00 90.31 823 THR A O 1
ATOM 6494 N N . CYS A 1 824 ? -18.655 12.304 61.507 1.00 91.50 824 CYS A N 1
ATOM 6495 C CA . CYS A 1 824 ? -19.579 13.178 60.798 1.00 91.50 824 CYS A CA 1
ATOM 6496 C C . CYS A 1 824 ? -20.666 13.668 61.753 1.00 91.50 824 CYS A C 1
ATOM 6498 O O . CYS A 1 824 ? -21.473 12.884 62.260 1.00 91.50 824 CYS A O 1
ATOM 6500 N N . TYR A 1 825 ? -20.689 14.975 61.980 1.00 91.06 825 TYR A N 1
ATOM 6501 C CA . TYR A 1 825 ? -21.711 15.657 62.750 1.00 91.06 825 TYR A CA 1
ATOM 6502 C C . TYR A 1 825 ? -22.911 15.967 61.862 1.00 91.06 825 TYR A C 1
ATOM 6504 O O . TYR A 1 825 ? -22.790 16.673 60.858 1.00 91.06 825 TYR A O 1
ATOM 6512 N N . ALA A 1 826 ? -24.082 15.471 62.255 1.00 91.12 826 ALA A N 1
ATOM 6513 C CA . ALA A 1 826 ? -25.330 15.780 61.571 1.00 91.12 826 ALA A CA 1
ATOM 6514 C C . ALA A 1 826 ? -26.087 16.876 62.325 1.00 91.12 826 ALA A C 1
ATOM 6516 O O . ALA A 1 826 ? -26.227 16.831 63.549 1.00 91.12 826 ALA A O 1
ATOM 6517 N N . SER A 1 827 ? -26.591 17.871 61.599 1.00 90.50 827 SER A N 1
ATOM 6518 C CA . SER A 1 827 ? -27.423 18.938 62.165 1.00 90.50 827 SER A CA 1
ATOM 6519 C C . SER A 1 827 ? -28.731 19.052 61.412 1.00 90.50 827 SER A C 1
ATOM 6521 O O . SER A 1 827 ? -28.741 19.187 60.192 1.00 90.50 827 SER A O 1
ATOM 6523 N N . ARG A 1 828 ? -29.843 19.058 62.145 1.00 88.69 828 ARG A N 1
ATOM 6524 C CA . ARG A 1 828 ? -31.158 19.333 61.570 1.00 88.69 828 ARG A CA 1
ATOM 6525 C C . ARG A 1 828 ? -31.354 20.840 61.439 1.00 88.69 828 ARG A C 1
ATOM 6527 O O . ARG A 1 828 ? -31.373 21.543 62.444 1.00 88.69 828 ARG A O 1
ATOM 6534 N N . ILE A 1 829 ? -31.554 21.311 60.211 1.00 85.81 829 ILE A N 1
ATOM 6535 C CA . ILE A 1 829 ? -31.781 22.731 59.906 1.00 85.81 829 ILE A CA 1
ATOM 6536 C C . ILE A 1 829 ? -33.270 23.023 59.714 1.00 85.81 829 ILE A C 1
ATOM 6538 O O . ILE A 1 829 ? -33.758 24.083 60.100 1.00 85.81 829 ILE A O 1
ATOM 6542 N N . HIS A 1 830 ? -34.004 22.094 59.103 1.00 82.25 830 HIS A N 1
ATOM 6543 C CA . HIS A 1 830 ? -35.410 22.300 58.770 1.00 82.25 830 HIS A CA 1
ATOM 6544 C C . HIS A 1 830 ? -36.226 21.004 58.813 1.00 82.25 830 HIS A C 1
ATOM 6546 O O . HIS A 1 830 ? -35.699 19.923 58.531 1.00 82.25 830 HIS A O 1
ATOM 6552 N N . GLY A 1 831 ? -37.524 21.133 59.112 1.00 80.19 831 GLY A N 1
ATOM 6553 C CA . GLY A 1 831 ? -38.507 20.049 59.036 1.00 80.19 831 GLY A CA 1
ATOM 6554 C C . GLY A 1 831 ? -38.206 18.877 59.974 1.00 80.19 831 GLY A C 1
ATOM 6555 O O . GLY A 1 831 ? -37.718 19.065 61.091 1.00 80.19 831 GLY A O 1
ATOM 6556 N N . GLN A 1 832 ? -38.483 17.650 59.520 1.00 75.38 832 GLN A N 1
ATOM 6557 C CA . GLN A 1 832 ? -38.132 16.429 60.266 1.00 75.38 832 GLN A CA 1
ATOM 6558 C C . GLN A 1 832 ? -36.638 16.052 60.154 1.00 75.38 832 GLN A C 1
ATOM 6560 O O . GLN A 1 832 ? -36.190 15.119 60.821 1.00 75.38 832 GLN A O 1
ATOM 6565 N N . GLY A 1 833 ? -35.846 16.820 59.395 1.00 66.44 833 GLY A N 1
ATOM 6566 C CA . GLY A 1 833 ? -34.491 16.457 58.976 1.00 66.44 833 GLY A CA 1
ATOM 6567 C C . GLY A 1 833 ? -34.505 15.557 57.740 1.00 66.44 833 GLY A C 1
ATOM 6568 O O . GLY A 1 833 ? -35.398 14.730 57.569 1.00 66.44 833 GLY A O 1
ATOM 6569 N N . ALA A 1 834 ? -33.524 15.742 56.858 1.00 79.19 834 ALA A N 1
ATOM 6570 C CA . ALA A 1 834 ? -33.379 14.957 55.640 1.00 79.19 834 ALA A CA 1
ATOM 6571 C C . ALA A 1 834 ? -32.532 13.711 55.925 1.00 79.19 834 ALA A C 1
ATOM 6573 O O . ALA A 1 834 ? -31.306 13.787 55.974 1.00 79.19 834 ALA A O 1
ATOM 6574 N N . ALA A 1 835 ? -33.194 12.573 56.134 1.00 83.81 835 ALA A N 1
ATOM 6575 C CA . ALA A 1 835 ? -32.531 11.286 56.315 1.00 83.81 835 ALA A CA 1
ATOM 6576 C C . ALA A 1 835 ? -32.345 10.576 54.969 1.00 83.81 835 ALA A C 1
ATOM 6578 O O . ALA A 1 835 ? -33.280 10.547 54.163 1.00 83.81 835 ALA A O 1
ATOM 6579 N N . MET A 1 836 ? -31.183 9.975 54.718 1.00 87.25 836 MET A N 1
ATOM 6580 C CA . MET A 1 836 ? -30.953 9.091 53.565 1.00 87.25 836 MET A CA 1
ATOM 6581 C C . MET A 1 836 ? -30.162 7.845 53.978 1.00 87.25 836 MET A C 1
ATOM 6583 O O . MET A 1 836 ? -29.408 7.928 54.947 1.00 87.25 836 MET A O 1
ATOM 6587 N N . PRO A 1 837 ? -30.280 6.709 53.265 1.00 89.75 837 PRO A N 1
ATOM 6588 C CA . PRO A 1 837 ? -29.497 5.523 53.593 1.00 89.75 837 PRO A CA 1
ATOM 6589 C C . PRO A 1 837 ? -27.991 5.819 53.567 1.00 89.75 837 PRO A C 1
ATOM 6591 O O . PRO A 1 837 ? -27.495 6.474 52.643 1.00 89.75 837 PRO A O 1
ATOM 6594 N N . LEU A 1 838 ? -27.261 5.357 54.583 1.00 90.31 838 LEU A N 1
ATOM 6595 C CA . LEU A 1 838 ? -25.847 5.676 54.788 1.00 90.31 838 LEU A CA 1
ATOM 6596 C C . LEU A 1 838 ? -24.989 5.182 53.617 1.00 90.31 838 LEU A C 1
ATOM 6598 O O . LEU A 1 838 ? -24.139 5.921 53.128 1.00 90.31 838 LEU A O 1
ATOM 6602 N N . ALA A 1 839 ? -25.242 3.974 53.115 1.00 89.44 839 ALA A N 1
ATOM 6603 C CA . ALA A 1 839 ? -24.563 3.422 51.948 1.00 89.44 839 ALA A CA 1
ATOM 6604 C C . ALA A 1 839 ? -24.801 4.278 50.694 1.00 89.44 839 ALA A C 1
ATOM 6606 O O . ALA A 1 839 ? -23.858 4.556 49.951 1.00 89.44 839 ALA A O 1
ATOM 6607 N N . SER A 1 840 ? -26.036 4.751 50.483 1.00 89.94 840 SER A N 1
ATOM 6608 C CA . SER A 1 840 ? -26.384 5.652 49.375 1.00 89.94 840 SER A CA 1
ATOM 6609 C C . SER A 1 840 ? -25.658 6.985 49.482 1.00 89.94 840 SER A C 1
ATOM 6611 O O . SER A 1 840 ? -25.201 7.499 48.460 1.00 89.94 840 SER A O 1
ATOM 6613 N N . TYR A 1 841 ? -25.514 7.528 50.695 1.00 91.69 841 TYR A N 1
ATOM 6614 C CA . TYR A 1 841 ? -24.728 8.738 50.929 1.00 91.69 841 TYR A CA 1
ATOM 6615 C C . TYR A 1 841 ? -23.254 8.490 50.629 1.00 91.69 841 TYR A C 1
ATOM 6617 O O . TYR A 1 841 ? -22.693 9.198 49.802 1.00 91.69 841 TYR A O 1
ATOM 6625 N N . ILE A 1 842 ? -22.654 7.447 51.213 1.00 92.25 842 ILE A N 1
ATOM 6626 C CA . ILE A 1 842 ? -21.232 7.134 51.029 1.00 92.25 842 ILE A CA 1
ATOM 6627 C C . ILE A 1 842 ? -20.901 6.937 49.546 1.00 92.25 842 ILE A C 1
ATOM 6629 O O . ILE A 1 842 ? -19.922 7.494 49.053 1.00 92.25 842 ILE A O 1
ATOM 6633 N N . ALA A 1 843 ? -21.731 6.194 48.808 1.00 91.31 843 ALA A N 1
ATOM 6634 C CA . ALA A 1 843 ? -21.495 5.957 47.390 1.00 91.31 843 ALA A CA 1
ATOM 6635 C C . ALA A 1 843 ? -21.709 7.213 46.531 1.00 91.31 843 ALA A C 1
ATOM 6637 O O . ALA A 1 843 ? -20.946 7.441 45.594 1.00 91.31 843 ALA A O 1
ATOM 6638 N N . SER A 1 844 ? -22.720 8.032 46.843 1.00 91.81 844 SER A N 1
ATOM 6639 C CA . SER A 1 844 ? -23.009 9.267 46.098 1.00 91.81 844 SER A CA 1
ATOM 6640 C C . SER A 1 844 ? -21.959 10.346 46.361 1.00 91.81 844 SER A C 1
ATOM 6642 O O . SER A 1 844 ? -21.422 10.915 45.413 1.00 91.81 844 SER A O 1
ATOM 6644 N N . HIS A 1 845 ? -21.624 10.579 47.633 1.00 92.56 845 HIS A N 1
ATOM 6645 C CA . HIS A 1 845 ? -20.553 11.481 48.056 1.00 92.56 845 HIS A CA 1
ATOM 6646 C C . HIS A 1 845 ? -19.218 11.027 47.475 1.00 92.56 845 HIS A C 1
ATOM 6648 O O . HIS A 1 845 ? -18.560 11.796 46.787 1.00 92.56 845 HIS A O 1
ATOM 6654 N N . GLY A 1 846 ? -18.879 9.746 47.621 1.00 92.06 846 GLY A N 1
ATOM 6655 C CA . GLY A 1 846 ? -17.647 9.181 47.086 1.00 92.06 846 GLY A CA 1
ATOM 6656 C C . GLY A 1 846 ? -17.508 9.321 45.571 1.00 92.06 846 GLY A C 1
ATOM 6657 O O . GLY A 1 846 ? -16.408 9.573 45.083 1.00 92.06 846 GLY A O 1
ATOM 6658 N N . LEU A 1 847 ? -18.607 9.198 44.819 1.00 91.38 847 LEU A N 1
ATOM 6659 C CA . LEU A 1 847 ? -18.614 9.418 43.372 1.00 91.38 847 LEU A CA 1
ATOM 6660 C C . LEU A 1 847 ? -18.372 10.895 43.017 1.00 91.38 847 LEU A C 1
ATOM 6662 O O . LEU A 1 847 ? -17.549 11.183 42.147 1.00 91.38 847 LEU A O 1
ATOM 6666 N N . LEU A 1 848 ? -19.044 11.828 43.703 1.00 91.62 848 LEU A N 1
ATOM 6667 C CA . LEU A 1 848 ? -18.853 13.274 43.513 1.00 91.62 848 LEU A CA 1
ATOM 6668 C C . LEU A 1 848 ? -17.444 13.717 43.920 1.00 91.62 848 LEU A C 1
ATOM 6670 O O . LEU A 1 848 ? -16.795 14.457 43.183 1.00 91.62 848 LEU A O 1
ATOM 6674 N N . ARG A 1 849 ? -16.934 13.187 45.034 1.00 91.12 849 ARG A N 1
ATOM 6675 C CA . ARG A 1 849 ? -15.576 13.404 45.532 1.00 91.12 849 ARG A CA 1
ATOM 6676 C C . ARG A 1 849 ? -14.531 12.885 44.561 1.00 91.12 849 ARG A C 1
ATOM 6678 O O . ARG A 1 849 ? -13.611 13.621 44.219 1.00 91.12 849 ARG A O 1
ATOM 6685 N N . ALA A 1 850 ? -14.679 11.658 44.064 1.00 90.31 850 ALA A N 1
ATOM 6686 C CA . ALA A 1 850 ? -13.764 11.100 43.073 1.00 90.31 850 ALA A CA 1
ATOM 6687 C C . ALA A 1 850 ? -13.734 11.941 41.788 1.00 90.31 850 ALA A C 1
ATOM 6689 O O . ALA A 1 850 ? -12.650 12.207 41.270 1.00 90.31 850 ALA A O 1
ATOM 6690 N N . LYS A 1 851 ? -14.901 12.409 41.321 1.00 90.75 851 LYS A N 1
ATOM 6691 C CA . LYS A 1 851 ? -15.009 13.306 40.163 1.00 90.75 851 LYS A CA 1
ATOM 6692 C C . LYS A 1 851 ? -14.324 14.652 40.417 1.00 90.75 851 LYS A C 1
ATOM 6694 O O . LYS A 1 851 ? -13.511 15.078 39.605 1.00 90.75 851 LYS A O 1
ATOM 6699 N N . TRP A 1 852 ? -14.582 15.282 41.563 1.00 90.31 852 TRP A N 1
ATOM 6700 C CA . TRP A 1 852 ? -13.936 16.540 41.944 1.00 90.31 852 TRP A CA 1
ATOM 6701 C C . TRP A 1 852 ? -12.411 16.395 42.051 1.00 90.31 852 TRP A C 1
ATOM 6703 O O . TRP A 1 852 ? -11.676 17.239 41.540 1.00 90.31 852 TRP A O 1
ATOM 6713 N N . VAL A 1 853 ? -11.918 15.307 42.657 1.00 91.06 853 VAL A N 1
ATOM 6714 C CA . VAL A 1 853 ? -10.479 15.007 42.752 1.00 91.06 853 VAL A CA 1
ATOM 6715 C C . VAL A 1 853 ? -9.870 14.776 41.367 1.00 91.06 853 VAL A C 1
ATOM 6717 O O . VAL A 1 853 ? -8.751 15.214 41.109 1.00 91.06 853 VAL A O 1
ATOM 6720 N N . GLU A 1 854 ? -10.573 14.087 40.471 1.00 92.00 854 GLU A N 1
ATOM 6721 C CA . GLU A 1 854 ? -10.117 13.859 39.100 1.00 92.00 854 GLU A CA 1
ATOM 6722 C C . GLU A 1 854 ? -10.021 15.154 38.290 1.00 92.00 854 GLU A C 1
ATOM 6724 O O . GLU A 1 854 ? -9.012 15.360 37.620 1.00 92.00 854 GLU A O 1
ATOM 6729 N N . GLU A 1 855 ? -11.014 16.037 38.390 1.00 92.12 855 GLU A N 1
ATOM 6730 C CA . GLU A 1 855 ? -11.020 17.338 37.711 1.00 92.12 855 GLU A CA 1
ATOM 6731 C C . GLU A 1 855 ? -9.961 18.290 38.296 1.00 92.12 855 GLU A C 1
ATOM 6733 O O . GLU A 1 855 ? -9.236 18.952 37.554 1.00 92.12 855 GLU A O 1
ATOM 6738 N N . THR A 1 856 ? -9.819 18.315 39.624 1.00 90.12 856 THR A N 1
ATOM 6739 C CA . THR A 1 856 ? -8.915 19.233 40.339 1.00 90.12 856 THR A CA 1
ATOM 6740 C C . THR A 1 856 ? -7.451 18.790 40.266 1.00 90.12 856 THR A C 1
ATOM 6742 O O . THR A 1 856 ? -6.553 19.616 40.113 1.00 90.12 856 THR A O 1
ATOM 6745 N N . TYR A 1 857 ? -7.191 17.482 40.350 1.00 92.25 857 TYR A N 1
ATOM 6746 C CA . TYR A 1 857 ? -5.845 16.901 40.404 1.00 92.25 857 TYR A CA 1
ATOM 6747 C C . TYR A 1 857 ? -5.560 15.992 39.202 1.00 92.25 857 TYR A C 1
ATOM 6749 O O . TYR A 1 857 ? -4.875 14.973 39.331 1.00 92.25 857 TYR A O 1
ATOM 6757 N N . PHE A 1 858 ? -6.068 16.353 38.017 1.00 92.06 858 PHE A N 1
ATOM 6758 C CA . PHE A 1 858 ? -5.961 15.561 36.780 1.00 92.06 858 PHE A CA 1
ATOM 6759 C C . PHE A 1 858 ? -4.519 15.158 36.420 1.00 92.06 858 PHE A C 1
ATOM 6761 O O . PHE A 1 858 ? -4.303 14.122 35.790 1.00 92.06 858 PHE A O 1
ATOM 6768 N N . PHE A 1 859 ? -3.540 15.957 36.852 1.00 90.25 859 PHE A N 1
ATOM 6769 C CA . PHE A 1 859 ? -2.109 15.757 36.637 1.00 90.25 859 PHE A CA 1
ATOM 6770 C C . PHE A 1 859 ? -1.480 14.645 37.494 1.00 90.25 859 PHE A C 1
ATOM 6772 O O . PHE A 1 859 ? -0.385 14.175 37.186 1.00 90.25 859 PHE A O 1
ATOM 6779 N N . LEU A 1 860 ? -2.150 14.191 38.559 1.00 91.12 860 LEU A N 1
ATOM 6780 C CA . LEU A 1 860 ? -1.697 13.055 39.366 1.00 91.12 860 LEU A CA 1
ATOM 6781 C C . LEU A 1 860 ? -2.187 11.729 38.766 1.00 91.12 860 LEU A C 1
ATOM 6783 O O . LEU A 1 860 ? -3.331 11.661 38.327 1.00 91.12 860 LEU A O 1
ATOM 6787 N N . PRO A 1 861 ? -1.412 10.630 38.810 1.00 90.44 861 PRO A N 1
ATOM 6788 C CA . PRO A 1 861 ? -1.894 9.312 38.385 1.00 90.44 861 PRO A CA 1
ATOM 6789 C C . PRO A 1 861 ? -3.161 8.866 39.140 1.00 90.44 861 PRO A C 1
ATOM 6791 O O . PRO A 1 861 ? -3.269 9.089 40.347 1.00 90.44 861 PRO A O 1
ATOM 6794 N N . LYS A 1 862 ? -4.085 8.156 38.469 1.00 86.94 862 LYS A N 1
ATOM 6795 C CA . LYS A 1 862 ? -5.343 7.629 39.057 1.00 86.94 862 LYS A CA 1
ATOM 6796 C C . LYS A 1 862 ? -5.108 6.865 40.368 1.00 86.94 862 LYS A C 1
ATOM 6798 O O . LYS A 1 862 ? -5.797 7.109 41.354 1.00 86.94 862 LYS A O 1
ATOM 6803 N N . SER A 1 863 ? -4.089 6.004 40.401 1.00 86.44 863 SER A N 1
ATOM 6804 C CA . SER A 1 863 ? -3.709 5.223 41.588 1.00 86.44 863 SER A CA 1
ATOM 6805 C C . SER A 1 863 ? -3.225 6.076 42.762 1.00 86.44 863 SER A C 1
ATOM 6807 O O . SER A 1 863 ? -3.332 5.645 43.905 1.00 86.44 863 SER A O 1
ATOM 6809 N N . VAL A 1 864 ? -2.696 7.275 42.499 1.00 89.50 864 VAL A N 1
ATOM 6810 C CA . VAL A 1 864 ? -2.257 8.230 43.525 1.00 89.50 864 VAL A CA 1
ATOM 6811 C C . VAL A 1 864 ? -3.437 9.073 43.995 1.00 89.50 864 VAL A C 1
ATOM 6813 O O . VAL A 1 864 ? -3.626 9.203 45.201 1.00 89.50 864 VAL A O 1
ATOM 6816 N N . ARG A 1 865 ? -4.291 9.550 43.077 1.00 90.06 865 ARG A N 1
ATOM 6817 C CA . ARG A 1 865 ? -5.530 10.276 43.415 1.00 90.06 865 ARG A CA 1
ATOM 6818 C C . ARG A 1 865 ? -6.403 9.499 44.404 1.00 90.06 865 ARG A C 1
ATOM 6820 O O . ARG A 1 865 ? -6.851 10.065 45.393 1.00 90.06 865 ARG A O 1
ATOM 6827 N N . GLN A 1 866 ? -6.564 8.194 44.185 1.00 85.81 866 GLN A N 1
ATOM 6828 C CA . GLN A 1 866 ? -7.387 7.309 45.025 1.00 85.81 866 GLN A CA 1
ATOM 6829 C C . GLN A 1 866 ? -6.908 7.164 46.479 1.00 85.81 866 GLN A C 1
ATOM 6831 O O . GLN A 1 866 ? -7.677 6.721 47.323 1.00 85.81 866 GLN A O 1
ATOM 6836 N N . ARG A 1 867 ? -5.651 7.512 46.777 1.00 87.56 867 ARG A N 1
ATOM 6837 C CA . ARG A 1 867 ? -5.019 7.319 48.095 1.00 87.56 867 ARG A CA 1
ATOM 6838 C C . ARG A 1 867 ? -4.432 8.598 48.695 1.00 87.56 867 ARG A C 1
ATOM 6840 O O . ARG A 1 867 ? -3.765 8.515 49.721 1.00 87.56 867 ARG A O 1
ATOM 6847 N N . ALA A 1 868 ? -4.593 9.747 48.038 1.00 89.19 868 ALA A N 1
ATOM 6848 C CA . ALA A 1 868 ? -3.971 11.009 48.448 1.00 89.19 868 ALA A CA 1
ATOM 6849 C C . ALA A 1 868 ? -4.916 11.944 49.215 1.00 89.19 868 ALA A C 1
ATOM 6851 O O . ALA A 1 868 ? -4.435 12.812 49.932 1.00 89.19 868 ALA A O 1
ATOM 6852 N N . PHE A 1 869 ? -6.234 11.766 49.100 1.00 90.12 869 PHE A N 1
ATOM 6853 C CA . PHE A 1 869 ? -7.219 12.676 49.685 1.00 90.12 869 PHE A CA 1
ATOM 6854 C C . PHE A 1 869 ? -8.204 11.958 50.609 1.00 90.12 869 PHE A C 1
ATOM 6856 O O . PHE A 1 869 ? -8.609 10.829 50.328 1.00 90.12 869 PHE A O 1
ATOM 6863 N N . LEU A 1 870 ? -8.604 12.635 51.690 1.00 90.50 870 LEU A N 1
ATOM 6864 C CA . LEU A 1 870 ? -9.642 12.150 52.597 1.00 90.50 870 LEU A CA 1
ATOM 6865 C C . LEU A 1 870 ? -11.000 12.055 51.895 1.00 90.50 870 LEU A C 1
ATOM 6867 O O . LEU A 1 870 ? -11.264 12.752 50.905 1.00 90.50 870 LEU A O 1
ATOM 6871 N N . PHE A 1 871 ? -11.859 11.204 52.461 1.00 90.69 871 PHE A N 1
ATOM 6872 C CA . PHE A 1 871 ? -13.254 11.084 52.062 1.00 90.69 871 PHE A CA 1
ATOM 6873 C C . PHE A 1 871 ? -13.988 12.418 52.224 1.00 90.69 871 PHE A C 1
ATOM 6875 O O . PHE A 1 871 ? -14.577 12.865 51.256 1.00 90.69 871 PHE A O 1
ATOM 6882 N N . VAL A 1 872 ? -13.867 13.087 53.377 1.00 89.12 872 VAL A N 1
ATOM 6883 C CA . VAL A 1 872 ? -14.444 14.417 53.653 1.00 89.12 872 VAL A CA 1
ATOM 6884 C C . VAL A 1 872 ? -13.365 15.304 54.282 1.00 89.12 872 VAL A C 1
ATOM 6886 O O . VAL A 1 872 ? -12.728 14.884 55.249 1.00 89.12 872 VAL A O 1
ATOM 6889 N N . GLU A 1 873 ? -13.146 16.514 53.758 1.00 87.44 873 GLU A N 1
ATOM 6890 C CA . GLU A 1 873 ? -12.196 17.480 54.348 1.00 87.44 873 GLU A CA 1
ATOM 6891 C C . GLU A 1 873 ? -12.796 18.223 55.557 1.00 87.44 873 GLU A C 1
ATOM 6893 O O . GLU A 1 873 ? -14.009 18.233 55.781 1.00 87.44 873 GLU A O 1
ATOM 6898 N N . SER A 1 874 ? -11.955 18.858 56.379 1.00 85.50 874 SER A N 1
ATOM 6899 C CA . SER A 1 874 ? -12.434 19.563 57.577 1.00 85.50 874 SER A CA 1
ATOM 6900 C C . SER A 1 874 ? -13.328 20.775 57.317 1.00 85.50 874 SER A C 1
ATOM 6902 O O . SER A 1 874 ? -14.233 21.076 58.093 1.00 85.50 874 SER A O 1
ATOM 6904 N N . ASN A 1 875 ? -13.054 21.513 56.254 1.00 83.56 875 ASN A N 1
ATOM 6905 C CA . ASN A 1 875 ? -13.841 22.666 55.840 1.00 83.56 875 ASN A CA 1
ATOM 6906 C C . ASN A 1 875 ? -14.978 22.274 54.886 1.00 83.56 875 ASN A C 1
ATOM 6908 O O . ASN A 1 875 ? -15.715 23.144 54.442 1.00 83.56 875 ASN A O 1
ATOM 6912 N N . GLU A 1 876 ? -15.161 20.985 54.599 1.00 88.62 876 GLU A N 1
ATOM 6913 C CA . GLU A 1 876 ? -16.225 20.501 53.729 1.00 88.62 876 GLU A CA 1
ATOM 6914 C C . GLU A 1 876 ? -17.548 20.348 54.495 1.00 88.62 876 GLU A C 1
ATOM 6916 O O . GLU A 1 876 ? -17.616 19.845 55.628 1.00 88.62 876 GLU A O 1
ATOM 6921 N N . VAL A 1 877 ? -18.617 20.822 53.861 1.00 89.88 877 VAL A N 1
ATOM 6922 C CA . VAL A 1 877 ? -19.980 20.791 54.378 1.00 89.88 877 VAL A CA 1
ATOM 6923 C C . VAL A 1 877 ? -20.929 20.365 53.267 1.00 89.88 877 VAL A C 1
ATOM 6925 O O . VAL A 1 877 ? -20.996 21.009 52.219 1.00 89.88 877 VAL A O 1
ATOM 6928 N N . ASP A 1 878 ? -21.717 19.330 53.537 1.00 93.19 878 ASP A N 1
ATOM 6929 C CA . ASP A 1 878 ? -22.802 18.904 52.662 1.00 93.19 878 ASP A CA 1
ATOM 6930 C C . ASP A 1 878 ? -24.156 19.302 53.236 1.00 93.19 878 ASP A C 1
ATOM 6932 O O . ASP A 1 878 ? -24.377 19.270 54.452 1.00 93.19 878 ASP A O 1
ATOM 6936 N N . PHE A 1 879 ? -25.104 19.583 52.344 1.00 91.69 879 PHE A N 1
ATOM 6937 C CA . PHE A 1 879 ? -26.506 19.749 52.708 1.00 91.69 879 PHE A CA 1
ATOM 6938 C C . PHE A 1 879 ? -27.361 18.695 52.016 1.00 91.69 879 PHE A C 1
ATOM 6940 O O . PHE A 1 879 ? -27.328 18.535 50.797 1.00 91.69 879 PHE A O 1
ATOM 6947 N N . LEU A 1 880 ? -28.167 17.997 52.806 1.00 92.62 880 LEU A N 1
ATOM 6948 C CA . LEU A 1 880 ? -29.212 17.109 52.325 1.00 92.62 880 LEU A CA 1
ATOM 6949 C C . LEU A 1 880 ? -30.540 17.846 52.364 1.00 92.62 880 LEU A C 1
ATOM 6951 O O . LEU A 1 880 ? -30.981 18.269 53.432 1.00 92.62 880 LEU A O 1
ATOM 6955 N N . VAL A 1 881 ? -31.188 17.963 51.210 1.00 91.75 881 VAL A N 1
ATOM 6956 C CA . VAL A 1 881 ? -32.515 18.564 51.083 1.00 91.75 881 VAL A CA 1
ATOM 6957 C C . VAL A 1 881 ? -33.507 17.476 50.695 1.00 91.75 881 VAL A C 1
ATOM 6959 O O . VAL A 1 881 ? -33.482 16.988 49.567 1.00 91.75 881 VAL A O 1
ATOM 6962 N N . ALA A 1 882 ? -34.362 17.077 51.633 1.00 91.81 882 ALA A N 1
ATOM 6963 C CA . ALA A 1 882 ? -35.448 16.140 51.378 1.00 91.81 882 ALA A CA 1
ATOM 6964 C C . ALA A 1 882 ? -36.641 16.881 50.778 1.00 91.81 882 ALA A C 1
ATOM 6966 O O . ALA A 1 882 ? -37.032 17.941 51.275 1.00 91.81 882 ALA A O 1
ATOM 6967 N N . TRP A 1 883 ? -37.220 16.308 49.729 1.00 92.25 883 TRP A N 1
ATOM 6968 C CA . TRP A 1 883 ? -38.346 16.900 49.028 1.00 92.25 883 TRP A CA 1
ATOM 6969 C C . TRP A 1 883 ? -39.400 15.869 48.637 1.00 92.25 883 TRP A C 1
ATOM 6971 O O . TRP A 1 883 ? -39.102 14.686 48.434 1.00 92.25 883 TRP A O 1
ATOM 6981 N N . SER A 1 884 ? -40.632 16.353 48.479 1.00 91.81 884 SER A N 1
ATOM 6982 C CA . SER A 1 884 ? -41.765 15.585 47.972 1.00 91.81 884 SER A CA 1
ATOM 6983 C C . SER A 1 884 ? -42.530 16.352 46.895 1.00 91.81 884 SER A C 1
ATOM 6985 O O . SER A 1 884 ? -42.658 17.579 46.945 1.00 91.81 884 SER A O 1
ATOM 6987 N N . LEU A 1 885 ? -43.031 15.613 45.906 1.00 91.44 885 LEU A N 1
ATOM 6988 C CA . LEU A 1 885 ? -43.890 16.121 44.839 1.00 91.44 885 LEU A CA 1
ATOM 6989 C C . LEU A 1 885 ? -45.360 15.819 45.132 1.00 91.44 885 LEU A C 1
ATOM 6991 O O . LEU A 1 885 ? -45.702 14.961 45.950 1.00 91.44 885 LEU A O 1
ATOM 6995 N N . SER A 1 886 ? -46.246 16.524 44.430 1.00 85.31 886 SER A N 1
ATOM 6996 C CA . SER A 1 886 ? -47.698 16.381 44.599 1.00 85.31 886 SER A CA 1
ATOM 6997 C C . SER A 1 886 ? -48.245 14.995 44.223 1.00 85.31 886 SER A C 1
ATOM 6999 O O . SER A 1 886 ? -49.280 14.586 44.747 1.00 85.31 886 SER A O 1
ATOM 7001 N N . ASP A 1 887 ? -47.530 14.253 43.376 1.00 85.69 887 ASP A N 1
ATOM 7002 C CA . ASP A 1 887 ? -47.865 12.891 42.947 1.00 85.69 887 ASP A CA 1
ATOM 7003 C C . ASP A 1 887 ? -47.370 11.793 43.910 1.00 85.69 887 ASP A C 1
ATOM 7005 O O . ASP A 1 887 ? -47.587 10.605 43.670 1.00 85.69 887 ASP A O 1
ATOM 7009 N N . GLY A 1 888 ? -46.727 12.181 45.016 1.00 84.50 888 GLY A N 1
ATOM 7010 C CA . GLY A 1 888 ? -46.222 11.271 46.040 1.00 84.50 888 GLY A CA 1
ATOM 7011 C C . GLY A 1 888 ? -44.778 10.810 45.836 1.00 84.50 888 GLY A C 1
ATOM 7012 O O . GLY A 1 888 ? -44.254 10.131 46.726 1.00 84.50 888 GLY A O 1
ATOM 7013 N N . ARG A 1 889 ? -44.108 11.192 44.737 1.00 88.50 889 ARG A N 1
ATOM 7014 C CA . ARG A 1 889 ? -42.664 10.961 44.575 1.00 88.50 889 ARG A CA 1
ATOM 7015 C C . ARG A 1 889 ? -41.869 11.737 45.618 1.00 88.50 889 ARG A C 1
ATOM 7017 O O . ARG A 1 889 ? -42.234 12.845 46.014 1.00 88.50 889 ARG A O 1
ATOM 7024 N N . LYS A 1 890 ? -40.770 11.138 46.074 1.00 89.50 890 LYS A N 1
ATOM 7025 C CA . LYS A 1 890 ? -39.890 11.689 47.109 1.00 89.50 890 LYS A CA 1
ATOM 7026 C C . LYS A 1 890 ? -38.435 11.510 46.714 1.00 89.50 890 LYS A C 1
ATOM 7028 O O . LYS A 1 890 ? -38.075 10.500 46.111 1.00 89.50 890 LYS A O 1
ATOM 7033 N N . GLY A 1 891 ? -37.593 12.439 47.138 1.00 90.12 891 GLY A N 1
ATOM 7034 C CA . GLY A 1 891 ? -36.163 12.374 46.881 1.00 90.12 891 GLY A CA 1
ATOM 7035 C C . GLY A 1 891 ? -35.336 13.154 47.892 1.00 90.12 891 GLY A C 1
ATOM 7036 O O . GLY A 1 891 ? -35.858 13.768 48.825 1.00 90.12 891 GLY A O 1
ATOM 7037 N N . ARG A 1 892 ? -34.015 13.082 47.721 1.00 90.69 892 ARG A N 1
ATOM 7038 C CA . ARG A 1 892 ? -33.040 13.907 48.432 1.00 90.69 892 ARG A CA 1
ATOM 7039 C C . ARG A 1 892 ? -32.066 14.518 47.438 1.00 90.69 892 ARG A C 1
ATOM 7041 O O . ARG A 1 892 ? -31.370 13.798 46.727 1.00 90.69 892 ARG A O 1
ATOM 7048 N N . THR A 1 893 ? -31.956 15.836 47.452 1.00 91.19 893 THR A N 1
ATOM 7049 C CA . THR A 1 893 ? -30.900 16.547 46.732 1.00 91.19 893 THR A CA 1
ATOM 7050 C C . THR A 1 893 ? -29.696 16.708 47.656 1.00 91.19 893 THR A C 1
ATOM 7052 O O . THR A 1 893 ? -29.809 17.321 48.719 1.00 91.19 893 THR A O 1
ATOM 7055 N N . LEU A 1 894 ? -28.555 16.140 47.258 1.00 91.38 894 LEU A N 1
ATOM 7056 C CA . LEU A 1 894 ? -27.267 16.319 47.930 1.00 91.38 894 LEU A CA 1
ATOM 7057 C C . LEU A 1 894 ? -26.559 17.541 47.335 1.00 91.38 894 LEU A C 1
ATOM 7059 O O . LEU A 1 894 ? -26.080 17.495 46.203 1.00 91.38 894 LEU A O 1
ATOM 7063 N N . LEU A 1 895 ? -26.489 18.627 48.102 1.00 90.69 895 LEU A N 1
ATOM 7064 C CA . LEU A 1 895 ? -25.656 19.787 47.795 1.00 90.69 895 LEU A CA 1
ATOM 7065 C C . LEU A 1 895 ? -24.262 19.521 48.365 1.00 90.69 895 LEU A C 1
ATOM 7067 O O . LEU A 1 895 ? -24.036 19.665 49.566 1.00 90.69 895 LEU A O 1
ATOM 7071 N N . TYR A 1 896 ? -23.375 19.057 47.493 1.00 88.25 896 TYR A N 1
ATOM 7072 C CA . TYR A 1 896 ? -22.059 18.538 47.845 1.00 88.25 896 TYR A CA 1
ATOM 7073 C C . TYR A 1 896 ? -21.000 19.638 47.997 1.00 88.25 896 TYR A C 1
ATOM 7075 O O . TYR A 1 896 ? -20.906 20.539 47.159 1.00 88.25 896 TYR A O 1
ATOM 7083 N N . GLY A 1 897 ? -20.136 19.485 49.002 1.00 77.25 897 GLY A N 1
ATOM 7084 C CA . GLY A 1 897 ? -18.768 19.998 48.964 1.00 77.25 897 GLY A CA 1
ATOM 7085 C C . GLY A 1 897 ? -18.588 21.497 49.216 1.00 77.25 897 GLY A C 1
ATOM 7086 O O . GLY A 1 897 ? -17.586 22.063 48.769 1.00 77.25 897 GLY A O 1
ATOM 7087 N N . ALA A 1 898 ? -19.517 22.162 49.912 1.00 85.00 898 ALA A N 1
ATOM 7088 C CA . ALA A 1 898 ? -19.359 23.575 50.254 1.00 85.00 898 ALA A CA 1
ATOM 7089 C C . ALA A 1 898 ? -18.167 23.760 51.211 1.00 85.00 898 ALA A C 1
ATOM 7091 O O . ALA A 1 898 ? -18.138 23.186 52.297 1.00 85.00 898 ALA A O 1
ATOM 7092 N N . GLN A 1 899 ? -17.180 24.563 50.807 1.00 85.12 899 GLN A N 1
ATOM 7093 C CA . GLN A 1 899 ? -15.930 24.764 51.549 1.00 85.12 899 GLN A CA 1
ATOM 7094 C C . GLN A 1 899 ? -16.072 25.916 52.550 1.00 85.12 899 GLN A C 1
ATOM 7096 O O . GLN A 1 899 ? -15.775 27.058 52.228 1.00 85.12 899 GLN A O 1
ATOM 7101 N N . ILE A 1 900 ? -16.554 25.652 53.760 1.00 82.75 900 ILE A N 1
ATOM 7102 C CA . ILE A 1 900 ? -16.821 26.678 54.772 1.00 82.75 900 ILE A CA 1
ATOM 7103 C C . ILE A 1 900 ? -15.612 26.855 55.694 1.00 82.75 900 ILE A C 1
ATOM 7105 O O . ILE A 1 900 ? -15.254 25.978 56.480 1.00 82.75 900 ILE A O 1
ATOM 7109 N N . GLY A 1 901 ? -15.019 28.046 55.631 1.00 77.44 901 GLY A N 1
ATOM 7110 C CA . GLY A 1 901 ? -13.874 28.422 56.455 1.00 77.44 901 GLY A CA 1
ATOM 7111 C C . GLY A 1 901 ? -12.557 27.775 56.028 1.00 77.44 901 GLY A C 1
ATOM 7112 O O . GLY A 1 901 ? -12.405 27.303 54.903 1.00 77.44 901 GLY A O 1
ATOM 7113 N N . LEU A 1 902 ? -11.571 27.822 56.928 1.00 75.94 902 LEU A N 1
ATOM 7114 C CA . LEU A 1 902 ? -10.235 27.279 56.681 1.00 75.94 902 LEU A CA 1
ATOM 7115 C C . LEU A 1 902 ? -10.163 25.801 57.054 1.00 75.94 902 LEU A C 1
ATOM 7117 O O . LEU A 1 902 ? -10.696 25.381 58.086 1.00 75.94 902 LEU A O 1
ATOM 7121 N N . ARG A 1 903 ? -9.419 25.039 56.249 1.00 81.00 903 ARG A N 1
ATOM 7122 C CA . ARG A 1 903 ? -9.027 23.677 56.596 1.00 81.00 903 ARG A CA 1
ATOM 7123 C C . ARG A 1 903 ? -8.163 23.693 57.859 1.00 81.00 903 ARG A C 1
ATOM 7125 O O . ARG A 1 903 ? -7.328 24.578 58.048 1.00 81.00 903 ARG A O 1
ATOM 7132 N N . SER A 1 904 ? -8.375 22.739 58.761 1.00 77.69 904 SER A N 1
ATOM 7133 C CA . SER A 1 904 ? -7.669 22.672 60.052 1.00 77.69 904 SER A CA 1
ATOM 7134 C C . SER A 1 904 ? -6.309 21.986 59.945 1.00 77.69 904 SER A C 1
ATOM 7136 O O . SER A 1 904 ? -6.037 20.998 60.631 1.00 77.69 904 SER A O 1
ATOM 7138 N N . ASP A 1 905 ? -5.465 22.533 59.075 1.00 81.94 905 ASP A N 1
ATOM 7139 C CA . ASP A 1 905 ? -4.130 22.023 58.781 1.00 81.94 905 ASP A CA 1
ATOM 7140 C C . ASP A 1 905 ? -3.119 22.378 59.877 1.00 81.94 905 ASP A C 1
ATOM 7142 O O . ASP A 1 905 ? -3.121 23.478 60.438 1.00 81.94 905 ASP A O 1
ATOM 7146 N N . HIS A 1 906 ? -2.188 21.464 60.165 1.00 81.69 906 HIS A N 1
ATOM 7147 C CA . HIS A 1 906 ? -1.114 21.743 61.112 1.00 81.69 906 HIS A CA 1
ATOM 7148 C C . HIS A 1 906 ? 0.008 22.569 60.439 1.00 81.69 906 HIS A C 1
ATOM 7150 O O . HIS A 1 906 ? 0.531 22.152 59.400 1.00 81.69 906 HIS A O 1
ATOM 7156 N N . PRO A 1 907 ? 0.497 23.678 61.037 1.00 80.81 907 PRO A N 1
ATOM 7157 C CA . PRO A 1 907 ? 1.512 24.541 60.412 1.00 80.81 907 PRO A CA 1
ATOM 7158 C C . PRO A 1 907 ? 2.797 23.811 59.989 1.00 80.81 907 PRO A C 1
ATOM 7160 O O . PRO A 1 907 ? 3.384 24.107 58.952 1.00 80.81 907 PRO A O 1
ATOM 7163 N N . ALA A 1 908 ? 3.230 22.814 60.770 1.00 82.88 908 ALA A N 1
ATOM 7164 C CA . ALA A 1 908 ? 4.409 22.006 60.438 1.00 82.88 908 ALA A CA 1
ATOM 7165 C C . ALA A 1 908 ? 4.209 21.084 59.218 1.00 82.88 908 ALA A C 1
ATOM 7167 O O . ALA A 1 908 ? 5.186 20.670 58.600 1.00 82.88 908 ALA A O 1
ATOM 7168 N N . GLU A 1 909 ? 2.968 20.723 58.894 1.00 84.56 909 GLU A N 1
ATOM 7169 C CA . GLU A 1 909 ? 2.623 19.888 57.740 1.00 84.56 909 GLU A CA 1
ATOM 7170 C C . GLU A 1 909 ? 2.525 20.758 56.476 1.00 84.56 909 GLU A C 1
ATOM 7172 O O . GLU A 1 909 ? 3.110 20.403 55.454 1.00 84.56 909 GLU A O 1
ATOM 7177 N N . LEU A 1 910 ? 1.938 21.957 56.588 1.00 82.12 910 LEU A N 1
ATOM 7178 C CA . LEU A 1 910 ? 1.964 22.994 55.545 1.00 82.12 910 LEU A CA 1
ATOM 7179 C C . LEU A 1 910 ? 3.394 23.396 55.158 1.00 82.12 910 LEU A C 1
ATOM 7181 O O . LEU A 1 910 ? 3.729 23.446 53.978 1.00 82.12 910 LEU A O 1
ATOM 7185 N N . ALA A 1 911 ? 4.279 23.603 56.138 1.00 83.00 911 ALA A N 1
ATOM 7186 C CA . ALA A 1 911 ? 5.682 23.926 55.865 1.00 83.00 911 ALA A CA 1
ATOM 7187 C C . ALA A 1 911 ? 6.402 22.821 55.063 1.00 83.00 911 ALA A C 1
ATOM 7189 O O . ALA A 1 911 ? 7.248 23.116 54.218 1.00 83.00 911 ALA A O 1
ATOM 7190 N N . LYS A 1 912 ? 6.059 21.545 55.298 1.00 83.81 912 LYS A N 1
ATOM 7191 C CA . LYS A 1 912 ? 6.598 20.411 54.527 1.00 83.81 912 LYS A CA 1
ATOM 7192 C C . LYS A 1 912 ? 6.054 20.388 53.103 1.00 83.81 912 LYS A C 1
ATOM 7194 O O . LYS A 1 912 ? 6.832 20.140 52.185 1.00 83.81 912 LYS A O 1
ATOM 7199 N N . LEU A 1 913 ? 4.763 20.657 52.920 1.00 83.94 913 LEU A N 1
ATOM 7200 C CA . LEU A 1 913 ? 4.154 20.762 51.596 1.00 83.94 913 LEU A CA 1
ATOM 7201 C C . LEU A 1 913 ? 4.814 21.885 50.775 1.00 83.94 913 LEU A C 1
ATOM 7203 O O . LEU A 1 913 ? 5.323 21.607 49.691 1.00 83.94 913 LEU A O 1
ATOM 7207 N N . ASN A 1 914 ? 4.941 23.087 51.350 1.00 82.50 914 ASN A N 1
ATOM 7208 C CA . ASN A 1 914 ? 5.575 24.243 50.701 1.00 82.50 914 ASN A CA 1
ATOM 7209 C C . ASN A 1 914 ? 7.042 23.974 50.331 1.00 82.50 914 ASN A C 1
ATOM 7211 O O . ASN A 1 914 ? 7.506 24.335 49.254 1.00 82.50 914 ASN A O 1
ATOM 7215 N N . SER A 1 915 ? 7.781 23.250 51.180 1.00 80.19 915 SER A N 1
ATOM 7216 C CA . SER A 1 915 ? 9.183 22.906 50.893 1.00 80.19 915 SER A CA 1
ATOM 7217 C C . SER A 1 915 ? 9.362 22.074 49.612 1.00 80.19 915 SER A C 1
ATOM 7219 O O . SER A 1 915 ? 10.415 22.121 48.973 1.00 80.19 915 SER A O 1
ATOM 7221 N N . ILE A 1 916 ? 8.334 21.317 49.226 1.00 76.06 916 ILE A N 1
ATOM 7222 C CA . ILE A 1 916 ? 8.367 20.393 48.089 1.00 76.06 916 ILE A CA 1
ATOM 7223 C C . ILE A 1 916 ? 7.812 21.023 46.822 1.00 76.06 916 ILE A C 1
ATOM 7225 O O . ILE A 1 916 ? 8.263 20.671 45.731 1.00 76.06 916 ILE A O 1
ATOM 7229 N N . THR A 1 917 ? 6.885 21.965 46.962 1.00 73.06 917 THR A N 1
ATOM 7230 C CA . THR A 1 917 ? 6.405 22.786 45.853 1.00 73.06 917 THR A CA 1
ATOM 7231 C C . THR A 1 917 ? 7.430 23.843 45.439 1.00 73.06 917 THR A C 1
ATOM 7233 O O . THR A 1 917 ? 7.612 24.061 44.245 1.00 73.06 917 THR A O 1
ATOM 7236 N N . ASP A 1 918 ? 8.150 24.442 46.395 1.00 69.31 918 ASP A N 1
ATOM 7237 C CA . ASP A 1 918 ? 9.064 25.566 46.133 1.00 69.31 918 ASP A CA 1
ATOM 7238 C C . ASP A 1 918 ? 10.456 25.116 45.661 1.00 69.31 918 ASP A C 1
ATOM 7240 O O . ASP A 1 918 ? 11.130 25.816 44.904 1.00 69.31 918 ASP A O 1
ATOM 7244 N N . THR A 1 919 ? 10.908 23.931 46.088 1.00 62.31 919 THR A N 1
ATOM 7245 C CA . THR A 1 919 ? 12.206 23.365 45.689 1.00 62.31 919 THR A CA 1
ATOM 7246 C C . THR A 1 919 ? 12.076 21.897 45.267 1.00 62.31 919 THR A C 1
ATOM 7248 O O . THR A 1 919 ? 12.266 20.999 46.093 1.00 62.31 919 THR A O 1
ATOM 7251 N N . PRO A 1 920 ? 11.796 21.596 43.981 1.00 58.28 920 PRO A N 1
ATOM 7252 C CA . PRO A 1 920 ? 11.753 20.214 43.515 1.00 58.28 920 PRO A CA 1
ATOM 7253 C C . PRO A 1 920 ? 13.145 19.579 43.648 1.00 58.28 920 PRO A C 1
ATOM 7255 O O . PRO A 1 920 ? 14.135 20.072 43.103 1.00 58.28 920 PRO A O 1
ATOM 7258 N N . SER A 1 921 ? 13.246 18.477 44.398 1.00 54.97 921 SER A N 1
ATOM 7259 C CA . SER A 1 921 ? 14.534 17.820 44.641 1.00 54.97 921 SER A CA 1
ATOM 7260 C C . SER A 1 921 ? 15.132 17.276 43.331 1.00 54.97 921 SER A C 1
ATOM 7262 O O . SER A 1 921 ? 14.604 16.359 42.702 1.00 54.97 921 SER A O 1
ATOM 7264 N N . THR A 1 922 ? 16.267 17.833 42.904 1.00 54.75 922 THR A N 1
ATOM 7265 C CA . THR A 1 922 ? 16.990 17.429 41.681 1.00 54.75 922 THR A CA 1
ATOM 7266 C C . THR A 1 922 ? 17.932 16.240 41.898 1.00 54.75 922 THR A C 1
ATOM 7268 O O . THR A 1 922 ? 18.579 15.773 40.963 1.00 54.75 922 THR A O 1
ATOM 7271 N N . SER A 1 923 ? 18.024 15.708 43.121 1.00 52.84 923 SER A N 1
ATOM 7272 C CA . SER A 1 923 ? 19.181 14.916 43.564 1.00 52.84 923 SER A CA 1
ATOM 7273 C C . SER A 1 923 ? 19.280 13.481 43.017 1.00 52.84 923 SER A C 1
ATOM 7275 O O . SER A 1 923 ? 20.268 12.808 43.308 1.00 52.84 923 SER A O 1
ATOM 7277 N N . ARG A 1 924 ? 18.310 12.978 42.229 1.00 54.59 924 ARG A N 1
ATOM 7278 C CA . ARG A 1 924 ? 18.286 11.565 41.768 1.00 54.59 924 ARG A CA 1
ATOM 7279 C C . ARG A 1 924 ? 17.653 11.299 40.389 1.00 54.59 924 ARG A C 1
ATOM 7281 O O . ARG A 1 924 ? 17.128 10.211 40.165 1.00 54.59 924 ARG A O 1
ATOM 7288 N N . ALA A 1 925 ? 17.667 12.246 39.452 1.00 57.41 925 ALA A N 1
ATOM 7289 C CA . ALA A 1 925 ? 17.162 11.996 38.095 1.00 57.41 925 ALA A CA 1
ATOM 7290 C C . ALA A 1 925 ? 18.318 11.827 37.092 1.00 57.41 925 ALA A C 1
ATOM 7292 O O . ALA A 1 925 ? 19.132 12.725 36.917 1.00 57.41 925 ALA A O 1
ATOM 7293 N N . LEU A 1 926 ? 18.383 10.663 36.435 1.00 57.50 926 LEU A N 1
ATOM 7294 C CA . LEU A 1 926 ? 19.425 10.309 35.454 1.00 57.50 926 LEU A CA 1
ATOM 7295 C C . LEU A 1 926 ? 19.185 10.956 34.072 1.00 57.50 926 LEU A C 1
ATOM 7297 O O . LEU A 1 926 ? 20.096 11.022 33.251 1.00 57.50 926 LEU A O 1
ATOM 7301 N N . TYR A 1 927 ? 17.962 11.443 33.829 1.00 68.25 927 TYR A N 1
ATOM 7302 C CA . TYR A 1 927 ? 17.499 12.000 32.558 1.00 68.25 927 TYR A CA 1
ATOM 7303 C C . TYR A 1 927 ? 16.847 13.373 32.753 1.00 68.25 927 TYR A C 1
ATOM 7305 O O . TYR A 1 927 ? 16.070 13.573 33.687 1.00 68.25 927 TYR A O 1
ATOM 7313 N N . ALA A 1 928 ? 17.107 14.296 31.823 1.00 73.25 928 ALA A N 1
ATOM 7314 C CA . ALA A 1 928 ? 16.554 15.653 31.842 1.00 73.25 928 ALA A CA 1
ATOM 7315 C C . ALA A 1 928 ? 15.015 15.685 31.752 1.00 73.25 928 ALA A C 1
ATOM 7317 O O . ALA A 1 928 ? 14.385 16.524 32.389 1.00 73.25 928 ALA A O 1
ATOM 7318 N N . ALA A 1 929 ? 14.405 14.739 31.026 1.00 72.88 929 ALA A N 1
ATOM 7319 C CA . ALA A 1 929 ? 12.949 14.634 30.902 1.00 72.88 929 ALA A CA 1
ATOM 7320 C C . ALA A 1 929 ? 12.265 14.379 32.258 1.00 72.88 929 ALA A C 1
ATOM 7322 O O . ALA A 1 929 ? 11.297 15.047 32.597 1.00 72.88 929 ALA A O 1
ATOM 7323 N N . THR A 1 930 ? 12.834 13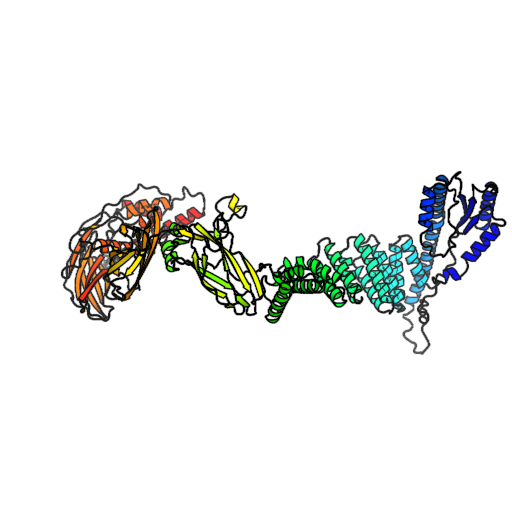.499 33.088 1.00 76.31 930 THR A N 1
ATOM 7324 C CA . THR A 1 930 ? 12.301 13.183 34.423 1.00 76.31 930 THR A CA 1
ATOM 7325 C C . THR A 1 930 ? 12.411 14.362 35.395 1.00 76.31 930 THR A C 1
ATOM 7327 O O . THR A 1 930 ? 11.596 14.491 36.303 1.00 76.31 930 THR A O 1
ATOM 7330 N N . VAL A 1 931 ? 13.413 15.234 35.233 1.00 75.19 931 VAL A N 1
ATOM 7331 C CA . VAL A 1 931 ? 13.524 16.473 36.026 1.00 75.19 931 VAL A CA 1
ATOM 7332 C C . VAL A 1 931 ? 12.414 17.450 35.644 1.00 75.19 931 VAL A C 1
ATOM 7334 O O . VAL A 1 931 ? 11.800 18.048 36.524 1.00 75.19 931 VAL A O 1
ATOM 7337 N N . LEU A 1 932 ? 12.142 17.578 34.344 1.00 80.69 932 LEU A N 1
ATOM 7338 C CA . LEU A 1 932 ? 11.120 18.476 33.814 1.00 80.69 932 LEU A CA 1
ATOM 7339 C C . LEU A 1 932 ? 9.706 18.027 34.215 1.00 80.69 932 LEU A C 1
ATOM 7341 O O . LEU A 1 932 ? 8.932 18.851 34.690 1.00 80.69 932 LEU A O 1
ATOM 7345 N N . GLU A 1 933 ? 9.406 16.727 34.134 1.00 79.94 933 GLU A N 1
ATOM 7346 C CA . GLU A 1 933 ? 8.132 16.157 34.605 1.00 79.94 933 GLU A CA 1
ATOM 7347 C C . GLU A 1 933 ? 7.902 16.407 36.105 1.00 79.94 933 GLU A C 1
ATOM 7349 O O . GLU A 1 933 ? 6.809 16.790 36.518 1.00 79.94 933 GLU A O 1
ATOM 7354 N N . LYS A 1 934 ? 8.940 16.245 36.938 1.00 82.12 934 LYS A N 1
ATOM 7355 C CA . LYS A 1 934 ? 8.842 16.511 38.383 1.00 82.12 934 LYS A CA 1
ATOM 7356 C C . LYS A 1 934 ? 8.644 17.990 38.703 1.00 82.12 934 LYS A C 1
ATOM 7358 O O . LYS A 1 934 ? 7.909 18.303 39.635 1.00 82.12 934 LYS A O 1
ATOM 7363 N N . ALA A 1 935 ? 9.291 18.882 37.954 1.00 81.12 935 ALA A N 1
ATOM 7364 C CA . ALA A 1 935 ? 9.122 20.322 38.118 1.00 81.12 935 ALA A CA 1
ATOM 7365 C C . ALA A 1 935 ? 7.693 20.760 37.761 1.00 81.12 935 ALA A C 1
ATOM 7367 O O . ALA A 1 935 ? 7.071 21.479 38.535 1.00 81.12 935 ALA A O 1
ATOM 7368 N N . GLN A 1 936 ? 7.147 20.248 36.653 1.00 85.50 936 GLN A N 1
ATOM 7369 C CA . GLN A 1 936 ? 5.760 20.505 36.252 1.00 85.50 936 GLN A CA 1
ATOM 7370 C C . GLN A 1 936 ? 4.755 19.986 37.287 1.00 85.50 936 GLN A C 1
ATOM 7372 O O . GLN A 1 936 ? 3.806 20.687 37.627 1.00 85.50 936 GLN A O 1
ATOM 7377 N N . LEU A 1 937 ? 4.979 18.786 37.833 1.00 86.50 937 LEU A N 1
ATOM 7378 C CA . LEU A 1 937 ? 4.106 18.226 38.867 1.00 86.50 937 LEU A CA 1
ATOM 7379 C C . LEU A 1 937 ? 4.135 19.058 40.160 1.00 86.50 937 LEU A C 1
ATOM 7381 O O . LEU A 1 937 ? 3.091 19.252 40.777 1.00 86.50 937 LEU A O 1
ATOM 7385 N N . ALA A 1 938 ? 5.303 19.570 40.562 1.00 84.50 938 ALA A N 1
ATOM 7386 C CA . ALA A 1 938 ? 5.436 20.444 41.730 1.00 84.50 938 ALA A CA 1
ATOM 7387 C C . ALA A 1 938 ? 4.744 21.805 41.529 1.00 84.50 938 ALA A C 1
ATOM 7389 O O . ALA A 1 938 ? 4.061 22.278 42.435 1.00 84.50 938 ALA A O 1
ATOM 7390 N N . GLU A 1 939 ? 4.867 22.398 40.338 1.00 86.31 939 GLU A N 1
ATOM 7391 C CA . GLU A 1 939 ? 4.198 23.652 39.962 1.00 86.31 939 GLU A CA 1
ATOM 7392 C C . GLU A 1 939 ? 2.668 23.501 39.941 1.00 86.31 939 GLU A C 1
ATOM 7394 O O . GLU A 1 939 ? 1.942 24.324 40.490 1.00 86.31 939 GLU A O 1
ATOM 7399 N N . GLN A 1 940 ? 2.149 22.413 39.368 1.00 88.44 940 GLN A N 1
ATOM 7400 C CA . GLN A 1 940 ? 0.706 22.161 39.365 1.00 88.44 940 GLN A CA 1
ATOM 7401 C C . GLN A 1 940 ? 0.164 21.850 40.766 1.00 88.44 940 GLN A C 1
ATOM 7403 O O . GLN A 1 940 ? -0.954 22.246 41.093 1.00 88.44 940 GLN A O 1
ATOM 7408 N N . LEU A 1 941 ? 0.958 21.194 41.618 1.00 88.00 941 LEU A N 1
ATOM 7409 C CA . LEU A 1 941 ? 0.599 20.963 43.016 1.00 88.00 941 LEU A CA 1
ATOM 7410 C C . LEU A 1 941 ? 0.561 22.270 43.820 1.00 88.00 941 LEU A C 1
ATOM 7412 O O . LEU A 1 941 ? -0.348 22.443 44.629 1.00 88.00 941 LEU A O 1
ATOM 7416 N N . SER A 1 942 ? 1.495 23.197 43.579 1.00 84.75 942 SER A N 1
ATOM 7417 C CA . SER A 1 942 ? 1.539 24.500 44.259 1.00 84.75 942 SER A CA 1
ATOM 7418 C C . SER A 1 942 ? 0.348 25.391 43.898 1.00 84.75 942 SER A C 1
ATOM 7420 O O . SER A 1 942 ? -0.170 26.110 44.749 1.00 84.75 942 SER A O 1
ATOM 7422 N N . ALA A 1 943 ? -0.133 25.293 42.657 1.00 84.44 943 ALA A N 1
ATOM 7423 C CA . ALA A 1 943 ? -1.324 25.990 42.183 1.00 84.44 943 ALA A CA 1
ATOM 7424 C C . ALA A 1 943 ? -2.647 25.303 42.578 1.00 84.44 943 ALA A C 1
ATOM 7426 O O . ALA A 1 943 ? -3.716 25.879 42.379 1.00 84.44 943 ALA A O 1
ATOM 7427 N N . SER A 1 944 ? -2.598 24.075 43.104 1.00 87.62 944 SER A N 1
ATOM 7428 C CA . SER A 1 944 ? -3.793 23.305 43.460 1.00 87.62 944 SER A CA 1
ATOM 7429 C C . SER A 1 944 ? -4.406 23.756 44.794 1.00 87.62 944 SER A C 1
ATOM 7431 O O . SER A 1 944 ? -3.682 24.285 45.647 1.00 87.62 944 SER A O 1
ATOM 7433 N N . PRO A 1 945 ? -5.702 23.466 45.042 1.00 82.88 945 PRO A N 1
ATOM 7434 C CA . PRO A 1 945 ? -6.340 23.773 46.317 1.00 82.88 945 PRO A CA 1
ATOM 7435 C C . PRO A 1 945 ? -5.591 23.198 47.518 1.00 82.88 945 PRO A C 1
ATOM 7437 O O . PRO A 1 945 ? -5.608 23.819 48.562 1.00 82.88 945 PRO A O 1
ATOM 7440 N N . LEU A 1 946 ? -4.878 22.070 47.381 1.00 85.44 946 LEU A N 1
ATOM 7441 C CA . LEU A 1 946 ? -4.117 21.452 48.473 1.00 85.44 946 LEU A CA 1
ATOM 7442 C C . LEU A 1 946 ? -3.055 22.378 49.094 1.00 85.44 946 LEU A C 1
ATOM 7444 O O . LEU A 1 946 ? -2.833 22.284 50.301 1.00 85.44 946 LEU A O 1
ATOM 7448 N N . ALA A 1 947 ? -2.389 23.203 48.277 1.00 79.25 947 ALA A N 1
ATOM 7449 C CA . ALA A 1 947 ? -1.304 24.102 48.689 1.00 79.25 947 ALA A CA 1
ATOM 7450 C C . ALA A 1 947 ? -1.726 25.581 48.707 1.00 79.25 947 ALA A C 1
ATOM 7452 O O . ALA A 1 947 ? -1.143 26.377 49.441 1.00 79.25 947 ALA A O 1
ATOM 7453 N N . ASN A 1 948 ? -2.744 25.942 47.923 1.00 74.38 948 ASN A N 1
ATOM 7454 C CA . ASN A 1 948 ? -3.225 27.307 47.769 1.00 74.38 948 ASN A CA 1
ATOM 7455 C C . ASN A 1 948 ? -4.723 27.385 48.096 1.00 74.38 948 ASN A C 1
ATOM 7457 O O . ASN A 1 948 ? -5.581 27.189 47.234 1.00 74.38 948 ASN A O 1
ATOM 7461 N N . PHE A 1 949 ? -5.039 27.676 49.358 1.00 64.50 949 PHE A N 1
ATOM 7462 C CA . PHE A 1 949 ? -6.399 28.009 49.776 1.00 64.50 949 PHE A CA 1
ATOM 7463 C C . PHE A 1 949 ? -6.597 29.511 49.611 1.00 64.50 949 PHE A C 1
ATOM 7465 O O . PHE A 1 949 ? -5.833 30.290 50.174 1.00 64.50 949 PHE A O 1
ATOM 7472 N N . GLY A 1 950 ? -7.614 29.921 48.849 1.00 52.03 950 GLY A N 1
ATOM 7473 C CA . GLY A 1 950 ? -7.927 31.337 48.664 1.00 52.03 950 GLY A CA 1
ATOM 7474 C C . GLY A 1 950 ? -8.091 32.050 50.009 1.00 52.03 950 GLY A C 1
ATOM 7475 O O . GLY A 1 950 ? -8.908 31.638 50.837 1.00 52.03 950 GLY A O 1
ATOM 7476 N N . ASP A 1 951 ? -7.310 33.113 50.219 1.00 42.88 951 ASP A N 1
ATOM 7477 C CA . ASP A 1 951 ? -7.387 33.970 51.401 1.00 42.88 951 ASP A CA 1
ATOM 7478 C C . ASP A 1 951 ? -8.834 34.443 51.609 1.00 42.88 951 ASP A C 1
ATOM 7480 O O . ASP A 1 951 ? -9.350 35.286 50.878 1.00 42.88 951 ASP A O 1
ATOM 7484 N N . CYS A 1 952 ? -9.504 33.943 52.649 1.00 39.69 952 CYS A N 1
ATOM 7485 C CA . CYS A 1 952 ? -10.820 34.449 53.058 1.00 39.69 952 CYS A CA 1
ATOM 7486 C C . CYS A 1 952 ? -10.733 35.783 53.822 1.00 39.69 952 CYS A C 1
ATOM 7488 O O . CYS A 1 952 ? -11.714 36.211 54.431 1.00 39.69 952 CYS A O 1
ATOM 7490 N N . ILE A 1 953 ? -9.581 36.456 53.801 1.00 36.62 953 ILE A N 1
ATOM 7491 C CA . ILE A 1 953 ? -9.437 37.805 54.336 1.00 36.62 953 ILE A CA 1
ATOM 7492 C C . ILE A 1 953 ? -9.382 38.783 53.160 1.00 36.62 953 ILE A C 1
ATOM 7494 O O . ILE A 1 953 ? -8.314 39.244 52.767 1.00 36.62 953 ILE A O 1
ATOM 7498 N N . SER A 1 954 ? -10.544 39.182 52.635 1.00 29.98 954 SER A N 1
ATOM 7499 C CA . SER A 1 954 ? -10.627 40.531 52.073 1.00 29.98 954 SER A CA 1
ATOM 7500 C C . SER A 1 954 ? -10.528 41.495 53.257 1.00 29.98 954 SER A C 1
ATOM 7502 O O . SER A 1 954 ? -11.529 41.809 53.906 1.00 29.98 954 SER A O 1
ATOM 7504 N N . VAL A 1 955 ? -9.314 41.921 53.610 1.00 29.92 955 VAL A N 1
ATOM 7505 C CA . VAL A 1 955 ? -9.179 43.150 54.390 1.00 29.92 955 VAL A CA 1
ATOM 7506 C C . VAL A 1 955 ? -9.646 44.252 53.446 1.00 29.92 955 VAL A C 1
ATOM 7508 O O . VAL A 1 955 ? -8.939 44.582 52.499 1.00 29.92 955 VAL A O 1
ATOM 7511 N N . ASP A 1 956 ? -10.837 44.801 53.668 1.00 26.48 956 ASP A N 1
ATOM 7512 C CA . ASP A 1 956 ? -11.155 46.123 53.132 1.00 26.48 956 ASP A CA 1
ATOM 7513 C C . ASP A 1 956 ? -10.202 47.101 53.834 1.00 26.48 956 ASP A C 1
ATOM 7515 O O . ASP A 1 956 ? -10.384 47.465 54.998 1.00 26.48 956 ASP A O 1
ATOM 7519 N N . VAL A 1 957 ? -9.113 47.467 53.155 1.00 33.31 957 VAL A N 1
ATOM 7520 C CA . VAL A 1 957 ? -8.071 48.375 53.671 1.00 33.31 957 VAL A CA 1
ATOM 7521 C C . VAL A 1 957 ? -8.573 49.831 53.756 1.00 33.31 957 VAL A C 1
ATOM 7523 O O . VAL A 1 957 ? -7.843 50.712 54.199 1.00 33.31 957 VAL A O 1
ATOM 7526 N N . ASP A 1 958 ? -9.847 50.102 53.461 1.00 33.12 958 ASP A N 1
ATOM 7527 C CA . ASP A 1 958 ? -10.409 51.460 53.472 1.00 33.12 958 ASP A CA 1
ATOM 7528 C C . ASP A 1 958 ? -10.983 51.937 54.821 1.00 33.12 958 ASP A C 1
ATOM 7530 O O . ASP A 1 958 ? -11.413 53.086 54.929 1.00 33.12 958 ASP A O 1
ATOM 7534 N N . VAL A 1 959 ? -10.939 51.136 55.897 1.00 34.84 959 VAL A N 1
ATOM 7535 C CA . VAL A 1 959 ? -11.474 51.562 57.219 1.00 34.84 959 VAL A CA 1
ATOM 7536 C C . VAL A 1 959 ? -10.413 51.675 58.328 1.00 34.84 959 VAL A C 1
ATOM 7538 O O . VAL A 1 959 ? -10.682 52.249 59.380 1.00 34.84 959 VAL A O 1
ATOM 7541 N N . LEU A 1 960 ? -9.163 51.255 58.095 1.00 30.70 960 LEU A N 1
ATOM 7542 C CA . LEU A 1 960 ? -8.087 51.325 59.105 1.00 30.70 960 LEU A CA 1
ATOM 7543 C C . LEU A 1 960 ? -6.999 52.383 58.840 1.00 30.70 960 LEU A C 1
ATOM 7545 O O . LEU A 1 960 ? -6.127 52.572 59.685 1.00 30.70 960 LEU A O 1
ATOM 7549 N N . ILE A 1 961 ? -7.082 53.143 57.738 1.00 33.06 961 ILE A N 1
ATOM 7550 C CA . ILE A 1 961 ? -6.141 54.243 57.430 1.00 33.06 961 ILE A CA 1
ATOM 7551 C C . ILE A 1 961 ? -6.679 55.634 57.839 1.00 33.06 961 ILE A C 1
ATOM 7553 O O . ILE A 1 961 ? -5.901 56.572 57.988 1.00 33.06 961 ILE A O 1
ATOM 7557 N N . ASN A 1 962 ? -7.970 55.772 58.173 1.00 31.30 962 ASN A N 1
ATOM 7558 C CA . ASN A 1 962 ? -8.561 57.055 58.599 1.00 31.30 962 ASN A CA 1
ATOM 7559 C C . ASN A 1 962 ? -8.689 57.256 60.123 1.00 31.30 962 ASN A C 1
ATOM 7561 O O . ASN A 1 962 ? -9.326 58.212 60.558 1.00 31.30 962 ASN A O 1
ATOM 7565 N N . TRP A 1 963 ? -8.062 56.409 60.949 1.00 33.00 963 TRP A N 1
ATOM 7566 C CA . TRP A 1 963 ? -8.075 56.575 62.415 1.00 33.00 963 TRP A CA 1
ATOM 7567 C C . TRP A 1 963 ? -6.705 56.857 63.054 1.00 33.00 963 TRP A C 1
ATOM 7569 O O . TRP A 1 963 ? -6.615 56.955 64.274 1.00 33.00 963 TRP A O 1
ATOM 7579 N N . VAL A 1 964 ? -5.637 57.037 62.259 1.00 36.06 964 VAL A N 1
ATOM 7580 C CA . VAL A 1 964 ? -4.274 57.290 62.787 1.00 36.06 964 VAL A CA 1
ATOM 7581 C C . VAL A 1 964 ? -3.593 58.548 62.208 1.00 36.06 964 VAL A C 1
ATOM 7583 O O . VAL A 1 964 ? -2.515 58.918 62.659 1.00 36.06 964 VAL A O 1
ATOM 7586 N N . ILE A 1 965 ? -4.224 59.310 61.302 1.00 37.00 965 ILE A N 1
ATOM 7587 C CA . ILE A 1 965 ? -3.669 60.596 60.808 1.00 37.00 965 ILE A CA 1
ATOM 7588 C C . ILE A 1 965 ? -4.742 61.703 60.803 1.00 37.00 965 ILE A C 1
ATOM 7590 O O . ILE A 1 965 ? -5.011 62.340 59.792 1.00 37.00 965 ILE A O 1
ATOM 7594 N N . GLY A 1 966 ? -5.386 61.913 61.957 1.00 33.22 966 GLY A N 1
ATOM 7595 C CA . GLY A 1 966 ? -6.407 62.954 62.162 1.00 33.22 966 GLY A CA 1
ATOM 7596 C C . GLY A 1 966 ? -6.408 63.588 63.559 1.00 33.22 966 GLY A C 1
ATOM 7597 O O . GLY A 1 966 ? -7.404 64.170 63.968 1.00 33.22 966 GLY A O 1
ATOM 7598 N N . SER A 1 967 ? -5.309 63.463 64.313 1.00 37.25 967 SER A N 1
ATOM 7599 C CA . SER A 1 967 ? -5.093 64.170 65.587 1.00 37.25 967 SER A CA 1
ATOM 7600 C C . SER A 1 967 ? -3.678 64.753 65.675 1.00 37.25 967 SER A C 1
ATOM 7602 O O . SER A 1 967 ? -2.973 64.582 66.670 1.00 37.25 967 SER A O 1
ATOM 7604 N N . ALA A 1 968 ? -3.269 65.414 64.591 1.00 39.81 968 ALA A N 1
ATOM 7605 C CA . ALA A 1 968 ? -2.241 66.451 64.552 1.00 39.81 968 ALA A CA 1
ATOM 7606 C C . ALA A 1 968 ? -2.428 67.294 63.275 1.00 39.81 968 ALA A C 1
ATOM 7608 O O . ALA A 1 968 ? -1.543 67.323 62.422 1.00 39.81 968 ALA A O 1
ATOM 7609 N N . LEU A 1 969 ? -3.616 67.899 63.135 1.00 31.81 969 LEU A N 1
ATOM 7610 C CA . LEU A 1 969 ? -3.895 69.196 62.497 1.00 31.81 969 LEU A CA 1
ATOM 7611 C C . LEU A 1 969 ? -5.372 69.555 62.684 1.00 31.81 969 LEU A C 1
ATOM 7613 O O . LEU A 1 969 ? -6.224 68.736 62.276 1.00 31.81 969 LEU A O 1
#

pLDDT: mean 82.39, std 13.76, range [26.48, 97.62]

Organism: NCBI:txid1821823

Foldseek 3Di:
DQEDELPDPCRVVSSVVSLVVLQDCPVCVVVLAPDSPDFDAYEHEYELPDPPTDPVSSVVVQVVCCVPVHDRYDYQYFQPAPDDDPVVLVVVVVVLPPDDPVPDDDDRPVPGRGDPVSVVSVVVVVVCCVVVPVVVSLVVLLVVLCVVLVVVVVVVVVVVVVVPPPPDDDDDDDDDCQPQNQDPVVLDGNCPGSLNSLQVSLVSCVVVLVLVSNLVSLVVSLVVCVVVVSLLSNLVSLLSNLLSVLSDPDDDPCSLVSLVSSLVSLVVDPPSLVVNVVSLVSNLVSCVVVLNLVSNLVSLCVNLVSDDQLSNLVSLQSSLVSQCSHPPRPNVSSLVSLQVSLVSCVVSVNLVSNLVSLVVNLVVCVVPPVLVVNLVSLCSNLVSCVVVVNLVSSLVSLLVNLPQDPDDPVVVVVSVVSNLVSCVSPDQPDADAHPDDQWALVPKFWDDVDDVVVVVVCVVQVNVVVVPQAAAEDELPDKIKIWIKGWDSAQAKKKKADKDFFKDFDVGGTLPPQKDKDHDDIDIAGGRRMDIDMIIMRGNDFGKIARQWMWIDMPNRHIHIGGSDDFACWDDPDPVSVVDTDGDHHRGRIYGYDHWDWDWDKDWPDAAAEDEAQFKDKTKMKIWTQTPFKKWWFKKFKPPLLWDWDDFPDKPQQFKDWAAFADDRGRMDTDTDIAGHGGMDMIIIIHHHADQAKDKMKMKIWIATPVRDTDIDIDIGIYRYHYFKDKDWDWDDDPAQKIWIKIKIWGQDQFKKFFQFKKKKALWKEKEEDDWDGIAHHGGMTIGTIIIHTPDLDEWCLLVFLCCLCQVLLVHHDDHDDDDTGIMGMYTHDHPTAIDRPSSCLNVLNVVQLVCLCVQLVLDDSVSSSRRGTSHFRQWMKMWTWMATPVGGIGIHIPGGDRHDDTSYDPVSLVVLCVCLVDRDPPDDPDPVSVVSSNVSSPSSCVGCSNDPPPSDPPPVVPPPPPPPDPPD